Protein AF-A0A7X6ZF00-F1 (afdb_monomer)

Mean predicted aligned error: 19.24 Å

Secondary structure (DSSP, 8-state):
-PPEEEEEEEEEEE--HHHHHHHT-HHHHHHHHH-GGGGSTBTHHHHTT-SEEEEEE-SEE-SSPPPS-TT-S---EE-HHHHHHHHHHTT--EEE--SSSTTTTHHHHHHHHHHHHHHTT-EEESEESSHHHHTPPEEEEEE-SS-EEEEEEEEEEE--HIIIIIS--B-BTTB-EEPB--HHHHHHHHHHHHHH-TT-EEEEEEEETT-TTS-GGG-HHHHHHHHHHHHTT-SEEE-BSSSSB--EEEETTEEEES-B-EEEE-S---HHHHT---EEEEEEEEEEE-SSSEEEEEEEEEEE--HHHHTT--EE--HHHHHHHHHHHH--TTS---SS--S-EEEE-SS-EEEESS----TTTTS-TTS---S--TTTS-TT-----------HHHHHHHHHHHTT--EEEETTEEEEEETTEEEEEETTEETTS-HHHHHHHHSHHHHHHHHHHTT-----EEEEEGGGHHHHHHHHHTSSSEEEEETT--TTTT-EEEE-SHHHHHHHHHHHHHH-SSEEEEEE---S-EEEEEEEETTEEEEEEEEE-SEEE--SSS-HHHHHHHHHHHHHHSTTGGGS-----HHHHHHHHHTT--TT--PPTTPEEES-S---GGGT-EEEE-TTTS-HHHHHHHHHHHHTSTT--EEEEEEEES-TTSPPPTTTEEEEEEESS--SHHHHS-SBS----HHHHHHHHHHHHHHHHTT----HHHHHHHHHHIIIIIIHHHB-TTS-B---EETTTTEE-S---SHHHHHHHHHHHHHHHHS--HHHHHHHHHHHHHHHTTEEEEEETTEEEEEEEETTEEEHHHHHHHHHHHHHHHHHH---TTHHHHHHHHHHHHHTB-TTS-B--SEEETTT-PBPS---SSHHHHHHHHHHHHHHHH--HHHHHHHHHHHHHIIIIISTT--TTTS---HHHHHHHHHHHHHS--HHHHHHHHHHHHHHHHHS--S-SS-TT---

pLDDT: mean 88.9, std 13.59, range [23.78, 98.88]

Structure (mmCIF, N/CA/C/O backbone):
data_AF-A0A7X6ZF00-F1
#
_entry.id   AF-A0A7X6ZF00-F1
#
loop_
_atom_site.group_PDB
_atom_site.id
_atom_site.type_symbol
_atom_site.label_atom_id
_atom_site.label_alt_id
_atom_site.label_comp_id
_atom_site.label_asym_id
_atom_site.label_entity_id
_atom_site.label_seq_id
_atom_site.pdbx_PDB_ins_code
_atom_site.Cartn_x
_atom_site.Cartn_y
_atom_site.Cartn_z
_atom_site.occupancy
_atom_site.B_iso_or_equiv
_atom_site.auth_seq_id
_atom_site.auth_comp_id
_atom_site.auth_asym_id
_atom_site.auth_atom_id
_atom_site.pdbx_PDB_model_num
ATOM 1 N N . MET A 1 1 ? 13.870 6.544 -29.590 1.00 46.22 1 MET A N 1
ATOM 2 C CA . MET A 1 1 ? 12.551 6.852 -28.995 1.00 46.22 1 MET A CA 1
ATOM 3 C C . MET A 1 1 ? 11.858 5.518 -28.815 1.00 46.22 1 MET A C 1
ATOM 5 O O . MET A 1 1 ? 11.649 4.869 -29.826 1.00 46.22 1 MET A O 1
ATOM 9 N N . GLY A 1 2 ? 11.602 5.084 -27.578 1.00 59.03 2 GLY A N 1
ATOM 10 C CA . GLY A 1 2 ? 10.982 3.779 -27.321 1.00 59.03 2 GLY A CA 1
ATOM 11 C C . GLY A 1 2 ? 9.571 3.683 -27.903 1.00 59.03 2 GLY A C 1
ATOM 12 O O . GLY A 1 2 ? 8.854 4.689 -27.981 1.00 59.03 2 GLY A O 1
ATOM 13 N N . LYS A 1 3 ? 9.192 2.478 -28.332 1.00 78.69 3 LYS A N 1
ATOM 14 C CA . LYS A 1 3 ? 7.872 2.166 -28.888 1.00 78.69 3 LYS A CA 1
ATOM 15 C C . LYS A 1 3 ? 6.768 2.516 -27.878 1.00 78.69 3 LYS A C 1
ATOM 17 O O . LYS A 1 3 ? 6.823 2.113 -26.716 1.00 78.69 3 LYS A O 1
ATOM 22 N N . LYS A 1 4 ? 5.779 3.291 -28.328 1.00 89.62 4 LYS A N 1
ATOM 23 C CA . LYS A 1 4 ? 4.600 3.676 -27.541 1.00 89.62 4 LYS A CA 1
ATOM 24 C C . LYS A 1 4 ? 3.437 2.745 -27.864 1.00 89.62 4 LYS A C 1
ATOM 26 O O . LYS A 1 4 ? 3.281 2.366 -29.020 1.00 89.62 4 LYS A O 1
ATOM 31 N N . PHE A 1 5 ? 2.639 2.431 -26.853 1.00 96.06 5 PHE A N 1
ATOM 32 C CA . PHE A 1 5 ? 1.403 1.670 -26.969 1.00 96.06 5 PHE A CA 1
ATOM 33 C C . PHE A 1 5 ? 0.272 2.433 -26.298 1.00 96.06 5 PHE A C 1
ATOM 35 O O . PHE A 1 5 ? 0.458 2.990 -25.218 1.00 96.06 5 PHE A O 1
ATOM 42 N N . ILE A 1 6 ? -0.908 2.440 -26.896 1.00 97.31 6 ILE A N 1
ATOM 43 C CA . ILE A 1 6 ? -2.064 3.169 -26.393 1.00 97.31 6 ILE A CA 1
ATOM 44 C C . ILE A 1 6 ? -3.219 2.200 -26.174 1.00 97.31 6 ILE A C 1
ATOM 46 O O . ILE A 1 6 ? -3.750 1.615 -27.119 1.00 97.31 6 ILE A O 1
ATOM 50 N N . ILE A 1 7 ? -3.637 2.079 -24.913 1.00 98.38 7 ILE A N 1
ATOM 51 C CA . ILE A 1 7 ? -4.868 1.385 -24.534 1.00 98.38 7 ILE A CA 1
ATOM 52 C C . ILE A 1 7 ? -5.934 2.444 -24.257 1.00 98.38 7 ILE A C 1
ATOM 54 O O . ILE A 1 7 ? -5.777 3.290 -23.378 1.00 98.38 7 ILE A O 1
ATOM 58 N N . THR A 1 8 ? -7.013 2.427 -25.029 1.00 98.62 8 THR A N 1
ATOM 59 C CA . THR A 1 8 ? -8.133 3.363 -24.915 1.00 98.62 8 THR A CA 1
ATOM 60 C C . THR A 1 8 ? -9.349 2.672 -24.323 1.00 98.62 8 THR A C 1
ATOM 62 O O . THR A 1 8 ? -9.719 1.586 -24.755 1.00 98.62 8 THR A O 1
ATOM 65 N N . PHE A 1 9 ? -9.976 3.326 -23.353 1.00 98.62 9 PHE A N 1
ATOM 66 C CA . PHE A 1 9 ? -11.186 2.906 -22.667 1.00 98.62 9 PHE A CA 1
ATOM 67 C C . PHE A 1 9 ? -12.298 3.906 -22.955 1.00 98.62 9 PHE A C 1
ATOM 69 O O . PHE A 1 9 ? -12.131 5.108 -22.736 1.00 98.62 9 PHE A O 1
ATOM 76 N N . ALA A 1 10 ? -13.446 3.410 -23.396 1.00 98.12 10 ALA A N 1
ATOM 77 C CA . ALA A 1 10 ? -14.673 4.188 -23.454 1.00 98.12 10 ALA A CA 1
ATOM 78 C C . ALA A 1 10 ? -15.801 3.459 -22.716 1.00 98.12 10 ALA A C 1
ATOM 80 O O . ALA A 1 10 ? -15.783 2.235 -22.580 1.00 98.12 10 ALA A O 1
ATOM 81 N N . GLY A 1 11 ? -16.742 4.225 -22.173 1.00 96.69 11 GLY A N 1
ATOM 82 C CA . GLY A 1 11 ? -17.803 3.683 -21.332 1.00 96.69 11 GLY A CA 1
ATOM 83 C C . GLY A 1 11 ? -18.970 3.102 -22.128 1.00 96.69 11 GLY A C 1
ATOM 84 O O . GLY A 1 11 ? -18.775 2.408 -23.131 1.00 96.69 11 GLY A O 1
ATOM 85 N N . ASP A 1 12 ? -20.186 3.364 -21.658 1.00 97.19 12 ASP A N 1
ATOM 86 C CA . ASP A 1 12 ? -21.396 2.656 -22.094 1.00 97.19 12 ASP A CA 1
ATOM 87 C C . ASP A 1 12 ? -21.685 2.919 -23.580 1.00 97.19 12 ASP A C 1
ATOM 89 O O . ASP A 1 12 ? -21.795 4.070 -24.019 1.00 97.19 12 ASP A O 1
ATOM 93 N N . THR A 1 13 ? -21.770 1.842 -24.363 1.00 97.50 13 THR A N 1
ATOM 94 C CA . THR A 1 13 ? -21.859 1.889 -25.827 1.00 97.50 13 THR A CA 1
ATOM 95 C C . THR A 1 13 ? -23.058 1.092 -26.348 1.00 97.50 13 THR A C 1
ATOM 97 O O . THR A 1 13 ? -23.229 -0.080 -26.013 1.00 97.50 13 THR A O 1
ATOM 100 N N . SER A 1 14 ? -23.870 1.730 -27.195 1.00 95.44 14 SER A N 1
ATOM 101 C CA . SER A 1 14 ? -24.951 1.136 -27.990 1.00 95.44 14 SER A CA 1
ATOM 102 C C . SER A 1 14 ? -25.339 2.079 -29.132 1.00 95.44 14 SER A C 1
ATOM 104 O O . SER A 1 14 ? -25.501 3.289 -28.935 1.00 95.44 14 SER A O 1
ATOM 106 N N . LEU A 1 15 ? -25.561 1.516 -30.323 1.00 92.38 15 LEU A N 1
ATOM 107 C CA . LEU A 1 15 ? -26.148 2.251 -31.450 1.00 92.38 15 LEU A CA 1
ATOM 108 C C . LEU A 1 15 ? -27.629 2.588 -31.219 1.00 92.38 15 LEU A C 1
ATOM 110 O O . LEU A 1 15 ? -28.181 3.445 -31.912 1.00 92.38 15 LEU A O 1
ATOM 114 N N . GLY A 1 16 ? -28.245 1.963 -30.217 1.00 87.81 16 GLY A N 1
ATOM 115 C CA . GLY A 1 16 ? -29.577 2.230 -29.724 1.00 87.81 16 GLY A CA 1
ATOM 116 C C . GLY A 1 16 ? -30.690 1.862 -30.697 1.00 87.81 16 GLY A C 1
ATOM 117 O O . GLY A 1 16 ? -31.691 2.571 -30.688 1.00 87.81 16 GLY A O 1
ATOM 118 N N . ASN A 1 17 ? -30.587 0.798 -31.508 1.00 92.44 17 ASN A N 1
ATOM 119 C CA . ASN A 1 17 ? -31.661 0.373 -32.423 1.00 92.44 17 ASN A CA 1
ATOM 120 C C . ASN A 1 17 ? -33.017 0.303 -31.711 1.00 92.44 17 ASN A C 1
ATOM 122 O O . ASN A 1 17 ? -34.000 0.851 -32.216 1.00 92.44 17 ASN A O 1
ATOM 126 N N . PHE A 1 18 ? -33.066 -0.274 -30.505 1.00 91.75 18 PHE A N 1
ATOM 127 C CA . PHE A 1 18 ? -34.275 -0.272 -29.681 1.00 91.75 18 PHE A CA 1
ATOM 128 C C . PHE A 1 18 ? -34.794 1.149 -29.383 1.00 91.75 18 PHE A C 1
ATOM 130 O O . PHE A 1 18 ? -35.972 1.448 -29.595 1.00 91.75 18 PHE A O 1
ATOM 137 N N . TYR A 1 19 ? -33.930 2.048 -28.902 1.00 90.25 19 TYR A N 1
ATOM 138 C CA . TYR A 1 19 ? -34.307 3.405 -28.489 1.00 90.25 19 TYR A CA 1
ATOM 139 C C . TYR A 1 19 ? -34.649 4.323 -29.667 1.00 90.25 19 TYR A C 1
ATOM 141 O O . TYR A 1 19 ? -35.627 5.072 -29.593 1.00 90.25 19 TYR A O 1
ATOM 149 N N . VAL A 1 20 ? -33.881 4.250 -30.753 1.00 90.31 20 VAL A N 1
ATOM 150 C CA . VAL A 1 20 ? -34.081 5.003 -31.993 1.00 90.31 20 VAL A CA 1
ATOM 151 C C . VAL A 1 20 ? -35.392 4.577 -32.646 1.00 90.31 20 VAL A C 1
ATOM 153 O O . VAL A 1 20 ? -36.234 5.438 -32.906 1.00 90.31 20 VAL A O 1
ATOM 156 N N . LYS A 1 21 ? -35.647 3.267 -32.786 1.00 87.50 21 LYS A N 1
ATOM 157 C CA . LYS A 1 21 ? -36.923 2.748 -33.307 1.00 87.50 21 LYS A CA 1
ATOM 158 C C . LYS A 1 21 ? -38.100 3.179 -32.429 1.00 87.50 21 LYS A C 1
ATOM 160 O O . LYS A 1 21 ? -39.097 3.684 -32.936 1.00 87.50 21 LYS A O 1
ATOM 165 N N . LYS A 1 22 ? -37.968 3.069 -31.101 1.00 87.44 22 LYS A N 1
ATOM 166 C CA . LYS A 1 22 ? -39.000 3.502 -30.139 1.00 87.44 22 LYS A CA 1
ATOM 167 C C . LYS A 1 22 ? -39.261 5.013 -30.168 1.00 87.44 22 LYS A C 1
ATOM 169 O O . LYS A 1 22 ? -40.341 5.447 -29.776 1.00 87.44 22 LYS A O 1
ATOM 174 N N . SER A 1 23 ? -38.291 5.820 -30.598 1.00 87.00 23 SER A N 1
ATOM 175 C CA . SER A 1 23 ? -38.441 7.276 -30.678 1.00 87.00 23 SER A CA 1
ATOM 176 C C . SER A 1 23 ? -39.359 7.739 -31.813 1.00 87.00 23 SER A C 1
ATOM 178 O O . SER A 1 23 ? -39.902 8.838 -31.711 1.00 87.00 23 SER A O 1
ATOM 180 N N . GLY A 1 24 ? -39.515 6.926 -32.867 1.00 87.50 24 GLY A N 1
ATOM 181 C CA . GLY A 1 24 ? -40.269 7.276 -34.074 1.00 87.50 24 GLY A CA 1
ATOM 182 C C . GLY A 1 24 ? -39.625 8.360 -34.950 1.00 87.50 24 GLY A C 1
ATOM 183 O O . GLY A 1 24 ? -40.285 8.870 -35.846 1.00 87.50 24 GLY A O 1
ATOM 184 N N . ASN A 1 25 ? -38.369 8.749 -34.697 1.00 89.31 25 ASN A N 1
ATOM 185 C CA . ASN A 1 25 ? -37.672 9.753 -35.503 1.00 89.31 25 ASN A CA 1
ATOM 186 C C . ASN A 1 25 ? -37.127 9.117 -36.796 1.00 89.31 25 ASN A C 1
ATOM 188 O O . ASN A 1 25 ? -36.117 8.414 -36.760 1.00 89.31 25 ASN A O 1
ATOM 192 N N . GLU A 1 26 ? -37.795 9.373 -37.924 1.00 91.75 26 GLU A N 1
ATOM 193 C CA . GLU A 1 26 ? -37.445 8.805 -39.234 1.00 91.75 26 GLU A CA 1
ATOM 194 C C . GLU A 1 26 ? -36.034 9.183 -39.702 1.00 91.75 26 GLU A C 1
ATOM 196 O O . GLU A 1 26 ? -35.321 8.322 -40.211 1.00 91.75 26 GLU A O 1
ATOM 201 N N . GLU A 1 27 ? -35.588 10.422 -39.476 1.00 90.75 27 GLU A N 1
ATOM 202 C CA . GLU A 1 27 ? -34.236 10.866 -39.847 1.00 90.75 27 GLU A CA 1
ATOM 203 C C . GLU A 1 27 ? -33.164 10.101 -39.061 1.00 90.75 27 GLU A C 1
ATOM 205 O O . GLU A 1 27 ? -32.157 9.662 -39.618 1.00 90.75 27 GLU A O 1
ATOM 210 N N . LEU A 1 28 ? -33.397 9.887 -37.763 1.00 90.94 28 LEU A N 1
ATOM 211 C CA . LEU A 1 28 ? -32.475 9.151 -36.900 1.00 90.94 28 LEU A CA 1
ATOM 212 C C . LEU A 1 28 ? -32.445 7.655 -37.244 1.00 90.94 28 LEU A C 1
ATOM 214 O O . LEU A 1 28 ? -31.377 7.044 -37.211 1.00 90.94 28 LEU A O 1
ATOM 218 N N . ILE A 1 29 ? -33.594 7.080 -37.618 1.00 91.81 29 ILE A N 1
ATOM 219 C CA . ILE A 1 29 ? -33.689 5.707 -38.132 1.00 91.81 29 ILE A CA 1
ATOM 220 C C . ILE A 1 29 ? -32.907 5.590 -39.446 1.00 91.81 29 ILE A C 1
ATOM 222 O O . ILE A 1 29 ? -32.063 4.709 -39.569 1.00 91.81 29 ILE A O 1
ATOM 226 N N . GLN A 1 30 ? -33.111 6.501 -40.401 1.00 92.75 30 GLN A N 1
ATOM 227 C CA . GLN A 1 30 ? -32.376 6.495 -41.671 1.00 92.75 30 GLN A CA 1
ATOM 228 C C . GLN A 1 30 ? -30.868 6.668 -41.467 1.00 92.75 30 GLN A C 1
ATOM 230 O O . GLN A 1 30 ? -30.081 5.989 -42.123 1.00 92.75 30 GLN A O 1
ATOM 235 N N . ARG A 1 31 ? -30.445 7.535 -40.538 1.00 92.44 31 ARG A N 1
ATOM 236 C CA . ARG A 1 31 ? -29.029 7.700 -40.177 1.00 92.44 31 ARG A CA 1
ATOM 237 C C . ARG A 1 31 ? -28.443 6.413 -39.598 1.00 92.44 31 ARG A C 1
ATOM 239 O O . ARG A 1 31 ? -27.337 6.045 -39.975 1.00 92.44 31 ARG A O 1
ATOM 246 N N . LEU A 1 32 ? -29.176 5.726 -38.724 1.00 91.75 32 LEU A N 1
ATOM 247 C CA . LEU A 1 32 ? -28.755 4.455 -38.133 1.00 91.75 32 LEU A CA 1
ATOM 248 C C . LEU A 1 32 ? -28.657 3.317 -39.158 1.00 91.75 32 LEU A C 1
ATOM 250 O O . LEU A 1 32 ? -27.763 2.483 -39.048 1.00 91.75 32 LEU A O 1
ATOM 254 N N . GLU A 1 33 ? -29.554 3.278 -40.143 1.00 89.56 33 GLU A N 1
ATOM 255 C CA . GLU A 1 33 ? -29.540 2.247 -41.186 1.00 89.56 33 GLU A CA 1
ATOM 256 C C . GLU A 1 33 ? -28.471 2.516 -42.257 1.00 89.56 33 GLU A C 1
ATOM 258 O O . GLU A 1 33 ? -27.773 1.597 -42.673 1.00 89.56 33 GLU A O 1
ATOM 263 N N . ASN A 1 34 ? -28.306 3.771 -42.685 1.00 91.50 34 ASN A N 1
ATOM 264 C CA . ASN A 1 34 ? -27.451 4.104 -43.829 1.00 91.50 34 ASN A CA 1
ATOM 265 C C . ASN A 1 34 ? -26.030 4.535 -43.435 1.00 91.50 34 ASN A C 1
ATOM 267 O O . ASN A 1 34 ? -25.093 4.303 -44.199 1.00 91.50 34 ASN A O 1
ATOM 271 N N . HIS A 1 35 ? -25.868 5.183 -42.276 1.00 90.81 35 HIS A N 1
ATOM 272 C CA . HIS A 1 35 ? -24.622 5.838 -41.852 1.00 90.81 35 HIS A CA 1
ATOM 273 C C . HIS A 1 35 ? -24.347 5.693 -40.336 1.00 90.81 35 HIS A C 1
ATOM 275 O O . HIS A 1 35 ? -24.120 6.707 -39.662 1.00 90.81 35 HIS A O 1
ATOM 281 N N . PRO A 1 36 ? -24.372 4.484 -39.742 1.00 91.00 36 PRO A N 1
ATOM 282 C CA . PRO A 1 36 ? -24.203 4.300 -38.294 1.00 91.00 36 PRO A CA 1
ATOM 283 C C . PRO A 1 36 ? -22.857 4.822 -37.753 1.00 91.00 36 PRO A C 1
ATOM 285 O O . PRO A 1 36 ? -22.774 5.307 -36.625 1.00 91.00 36 PRO A O 1
ATOM 288 N N . GLU A 1 37 ? -21.799 4.833 -38.564 1.00 89.88 37 GLU A N 1
ATOM 289 C CA . GLU A 1 37 ? -20.495 5.403 -38.207 1.00 89.88 37 GLU A CA 1
ATOM 290 C C . GLU A 1 37 ? -20.549 6.912 -37.921 1.00 89.88 37 GLU A C 1
ATOM 292 O O . GLU A 1 37 ? -19.708 7.456 -37.199 1.00 89.88 37 GLU A O 1
ATOM 297 N N . SER A 1 38 ? -21.561 7.604 -38.449 1.00 92.12 38 SER A N 1
ATOM 298 C CA . SER A 1 38 ? -21.723 9.045 -38.265 1.00 92.12 38 SER A CA 1
ATOM 299 C C . SER A 1 38 ? -21.970 9.443 -36.805 1.00 92.12 38 SER A C 1
ATOM 301 O O . SER A 1 38 ? -21.716 10.597 -36.457 1.00 92.12 38 SER A O 1
ATOM 303 N N . PHE A 1 39 ? -22.427 8.527 -35.942 1.00 93.75 39 PHE A N 1
ATOM 304 C CA . PHE A 1 39 ? -22.593 8.775 -34.502 1.00 93.75 39 PHE A CA 1
ATOM 305 C C . PHE A 1 39 ? -21.248 8.928 -33.769 1.00 93.75 39 PHE A C 1
ATOM 307 O O . PHE A 1 39 ? -21.163 9.630 -32.766 1.00 93.75 39 PHE A O 1
ATOM 314 N N . PHE A 1 40 ? -20.173 8.353 -34.316 1.00 94.19 40 PHE A N 1
ATOM 315 C CA . PHE A 1 40 ? -18.823 8.384 -33.739 1.00 94.19 40 PHE A CA 1
ATOM 316 C C . PHE A 1 40 ? -17.947 9.496 -34.331 1.00 94.19 40 PHE A C 1
ATOM 318 O O . PHE A 1 40 ? -16.833 9.739 -33.864 1.00 94.19 40 PHE A O 1
ATOM 325 N N . LYS A 1 41 ? -18.435 10.210 -35.356 1.00 92.31 41 LYS A N 1
ATOM 326 C CA . LYS A 1 41 ? -17.651 11.204 -36.106 1.00 92.31 41 LYS A CA 1
ATOM 327 C C . LYS A 1 41 ? -17.014 12.270 -35.206 1.00 92.31 41 LYS A C 1
ATOM 329 O O . LYS A 1 41 ? -15.888 12.679 -35.468 1.00 92.31 41 LYS A O 1
ATOM 334 N N . GLY A 1 42 ? -17.715 12.714 -34.160 1.00 92.69 42 GLY A N 1
ATOM 335 C CA . GLY A 1 42 ? -17.238 13.767 -33.254 1.00 92.69 42 GLY A CA 1
ATOM 336 C C . GLY A 1 42 ? -16.159 13.327 -32.256 1.00 92.69 42 GLY A C 1
ATOM 337 O O . GLY A 1 42 ? -15.499 14.184 -31.674 1.00 92.69 42 GLY A O 1
ATOM 338 N N . VAL A 1 43 ? -15.963 12.020 -32.069 1.00 95.06 43 VAL A N 1
ATOM 339 C CA . VAL A 1 43 ? -14.963 11.436 -31.153 1.00 95.06 43 VAL A CA 1
ATOM 340 C C . VAL A 1 43 ? -13.847 10.695 -31.880 1.00 95.06 43 VAL A C 1
ATOM 342 O O . VAL A 1 43 ? -12.866 10.308 -31.251 1.00 95.06 43 VAL A O 1
ATOM 345 N N . LYS A 1 44 ? -13.958 10.551 -33.207 1.00 92.56 44 LYS A N 1
ATOM 346 C CA . LYS A 1 44 ? -12.956 9.919 -34.072 1.00 92.56 44 LYS A CA 1
ATOM 347 C C . LYS A 1 44 ? -11.515 10.381 -33.772 1.00 92.56 44 LYS A C 1
ATOM 349 O O . LYS A 1 44 ? -10.677 9.507 -33.574 1.00 92.56 44 LYS A O 1
ATOM 354 N N . PRO A 1 45 ? -11.218 11.690 -33.610 1.00 91.25 45 PRO A N 1
ATOM 355 C CA . PRO A 1 45 ? -9.855 12.140 -33.303 1.00 91.25 45 PRO A CA 1
ATOM 356 C C . PRO A 1 45 ? -9.299 11.612 -31.970 1.00 91.25 45 PRO A C 1
ATOM 358 O O . PRO A 1 45 ? -8.089 11.483 -31.812 1.00 91.25 45 PRO A O 1
ATOM 361 N N . ILE A 1 46 ? -10.174 11.299 -31.006 1.00 94.56 46 ILE A N 1
ATOM 362 C CA . ILE A 1 46 ? -9.790 10.821 -29.673 1.00 94.56 46 ILE A CA 1
ATOM 363 C C . ILE A 1 46 ? -9.500 9.318 -29.681 1.00 94.56 46 ILE A C 1
ATOM 365 O O . ILE A 1 46 ? -8.644 8.872 -28.925 1.00 94.56 46 ILE A O 1
ATOM 369 N N . ILE A 1 47 ? -10.187 8.540 -30.519 1.00 94.62 47 ILE A N 1
ATOM 370 C CA . ILE A 1 47 ? -10.082 7.068 -30.547 1.00 94.62 47 ILE A CA 1
ATOM 371 C C . ILE A 1 47 ? -9.131 6.541 -31.632 1.00 94.62 47 ILE A C 1
ATOM 373 O O . ILE A 1 47 ? -8.772 5.369 -31.623 1.00 94.62 47 ILE A O 1
ATOM 377 N N . GLU A 1 48 ? -8.716 7.387 -32.578 1.00 90.94 48 GLU A N 1
ATOM 378 C CA . GLU A 1 48 ? -7.727 7.017 -33.591 1.00 90.94 48 GLU A CA 1
ATOM 379 C C . GLU A 1 48 ? -6.337 6.764 -32.969 1.00 90.94 48 GLU A C 1
ATOM 381 O O . GLU A 1 48 ? -5.948 7.374 -31.965 1.00 90.94 48 GLU A O 1
ATOM 386 N N . ASN A 1 49 ? -5.556 5.889 -33.612 1.00 89.81 49 ASN A N 1
ATOM 387 C CA . ASN A 1 49 ? -4.204 5.477 -33.201 1.00 89.81 49 ASN A CA 1
ATOM 388 C C . ASN A 1 49 ? -4.136 4.726 -31.859 1.00 89.81 49 ASN A C 1
ATOM 390 O O . ASN A 1 49 ? -3.141 4.827 -31.145 1.00 89.81 49 ASN A O 1
ATOM 394 N N . SER A 1 50 ? -5.188 4.003 -31.487 1.00 95.25 50 SER A N 1
ATOM 395 C CA . SER A 1 50 ? -5.162 3.104 -30.330 1.00 95.25 50 SER A CA 1
ATOM 396 C C . SER A 1 50 ? -4.696 1.710 -30.745 1.00 95.25 50 SER A C 1
ATOM 398 O O . SER A 1 50 ? -5.231 1.143 -31.694 1.00 95.25 50 SER A O 1
ATOM 400 N N . ASP A 1 51 ? -3.726 1.142 -30.025 1.00 96.50 51 ASP A N 1
ATOM 401 C CA . ASP A 1 51 ? -3.298 -0.252 -30.216 1.00 96.50 51 ASP A CA 1
ATOM 402 C C . ASP A 1 51 ? -4.355 -1.225 -29.688 1.00 96.50 51 ASP A C 1
ATOM 404 O O . ASP A 1 51 ? -4.592 -2.284 -30.266 1.00 96.50 51 ASP A O 1
ATOM 408 N N . HIS A 1 52 ? -5.015 -0.836 -28.595 1.00 98.00 52 HIS A N 1
ATOM 409 C CA . HIS A 1 52 ? -6.167 -1.533 -28.046 1.00 98.00 52 HIS A CA 1
ATOM 410 C C . HIS A 1 52 ? -7.260 -0.528 -27.714 1.00 98.00 52 HIS A C 1
ATOM 412 O O . HIS A 1 52 ? -7.048 0.383 -26.916 1.00 98.00 52 HIS A O 1
ATOM 418 N N . PHE A 1 53 ? -8.443 -0.704 -28.292 1.00 98.44 53 PHE A N 1
ATOM 419 C CA . PHE A 1 53 ? -9.630 0.067 -27.937 1.00 98.44 53 PHE A CA 1
ATOM 420 C C . PHE A 1 53 ? -10.670 -0.846 -27.286 1.00 98.44 53 PHE A C 1
ATOM 422 O O . PHE A 1 53 ? -11.062 -1.867 -27.861 1.00 98.44 53 PHE A O 1
ATOM 429 N N . ILE A 1 54 ? -11.055 -0.498 -26.059 1.00 98.75 54 ILE A N 1
ATOM 430 C CA . ILE A 1 54 ? -11.886 -1.288 -25.155 1.00 98.75 54 ILE A CA 1
ATOM 431 C C . ILE A 1 54 ? -13.130 -0.479 -24.793 1.00 98.75 54 ILE A C 1
ATOM 433 O O . ILE A 1 54 ? -13.022 0.675 -24.373 1.00 98.75 54 ILE A O 1
ATOM 437 N N . ILE A 1 55 ? -14.306 -1.093 -24.925 1.00 98.50 55 ILE A N 1
ATOM 438 C CA . ILE A 1 55 ? -15.592 -0.455 -24.610 1.00 98.50 55 ILE A CA 1
ATOM 439 C C . ILE A 1 55 ? -16.422 -1.280 -23.622 1.00 98.50 55 ILE A C 1
ATOM 441 O O . ILE A 1 55 ? -16.240 -2.496 -23.512 1.00 98.50 55 ILE A O 1
ATOM 445 N N . ASN A 1 56 ? -17.370 -0.637 -22.938 1.00 98.44 56 ASN A N 1
ATOM 446 C CA . ASN A 1 56 ? -18.469 -1.328 -22.263 1.00 98.44 56 ASN A CA 1
ATOM 447 C C . ASN A 1 56 ? -19.674 -1.441 -23.211 1.00 98.44 56 ASN A C 1
ATOM 449 O O . ASN A 1 56 ? -20.268 -0.430 -23.580 1.00 98.44 56 ASN A O 1
ATOM 453 N N . LEU A 1 57 ? -20.032 -2.660 -23.625 1.00 98.00 57 LEU A N 1
ATOM 454 C CA . LEU A 1 57 ? -21.122 -2.880 -24.579 1.00 98.00 57 LEU A CA 1
ATOM 455 C C . LEU A 1 57 ? -22.436 -3.153 -23.845 1.00 98.00 57 LEU A C 1
ATOM 457 O O . LEU A 1 57 ? -22.670 -4.259 -23.365 1.00 98.00 57 LEU A O 1
ATOM 461 N N . GLU A 1 58 ? -23.314 -2.157 -23.778 1.00 95.38 58 GLU A N 1
ATOM 462 C CA . GLU A 1 58 ? -24.589 -2.231 -23.048 1.00 95.38 58 GLU A CA 1
ATOM 463 C C . GLU A 1 58 ? -25.770 -2.600 -23.949 1.00 95.38 58 GLU A C 1
ATOM 465 O O . GLU A 1 58 ? -26.843 -1.993 -23.937 1.00 95.38 58 GLU A O 1
ATOM 470 N N . THR A 1 59 ? -25.566 -3.611 -24.779 1.00 96.00 59 THR A N 1
ATOM 471 C CA . THR A 1 59 ? -26.555 -4.085 -25.744 1.00 96.00 59 THR A CA 1
ATOM 472 C C . THR A 1 59 ? -26.239 -5.525 -26.123 1.00 96.00 59 THR A C 1
ATOM 474 O O . THR A 1 59 ? -25.104 -5.979 -25.962 1.00 96.00 59 THR A O 1
ATOM 477 N N . VAL A 1 60 ? -27.232 -6.239 -26.642 1.00 96.62 60 VAL A N 1
ATOM 478 C CA . VAL A 1 60 ? -27.014 -7.530 -27.304 1.00 96.62 60 VAL A CA 1
ATOM 479 C C . VAL A 1 60 ? -27.036 -7.361 -28.821 1.00 96.62 60 VAL A C 1
ATOM 481 O O . VAL A 1 60 ? -27.729 -6.486 -29.342 1.00 96.62 60 VAL A O 1
ATOM 484 N N . LEU A 1 61 ? -26.297 -8.215 -29.528 1.00 96.12 61 LEU A N 1
ATOM 485 C CA . LEU A 1 61 ? -26.303 -8.288 -30.988 1.00 96.12 61 LEU A CA 1
ATOM 486 C C . LEU A 1 61 ? -27.432 -9.220 -31.429 1.00 96.12 61 LEU A C 1
ATOM 488 O O . LEU A 1 61 ? -27.281 -10.443 -31.418 1.00 96.12 61 LEU A O 1
ATOM 492 N N . ALA A 1 62 ? -28.582 -8.635 -31.755 1.00 93.06 62 ALA A N 1
ATOM 493 C CA . ALA A 1 62 ? -29.757 -9.377 -32.185 1.00 93.06 62 ALA A CA 1
ATOM 494 C C . ALA A 1 62 ? -30.712 -8.492 -32.988 1.00 93.06 62 ALA A C 1
ATOM 496 O O . ALA A 1 62 ? -30.892 -7.314 -32.685 1.00 93.06 62 ALA A O 1
ATOM 497 N N . ASP A 1 63 ? -31.395 -9.088 -33.960 1.00 89.94 63 ASP A N 1
ATOM 498 C CA . ASP A 1 63 ? -32.381 -8.395 -34.784 1.00 89.94 63 ASP A CA 1
ATOM 499 C C . ASP A 1 63 ? -33.784 -8.620 -34.211 1.00 89.94 63 ASP A C 1
ATOM 501 O O . ASP A 1 63 ? -34.402 -9.657 -34.434 1.00 89.94 63 ASP A O 1
ATOM 505 N N . GLU A 1 64 ? -34.281 -7.644 -33.447 1.00 86.81 64 GLU A N 1
ATOM 506 C CA . GLU A 1 64 ? -35.616 -7.685 -32.822 1.00 86.81 64 GLU A CA 1
ATOM 507 C C . GLU A 1 64 ? -35.885 -8.957 -31.986 1.00 86.81 64 GLU A C 1
ATOM 509 O O . GLU A 1 64 ? -36.877 -9.657 -32.210 1.00 86.81 64 GLU A O 1
ATOM 514 N N . PRO A 1 65 ? -35.026 -9.270 -30.996 1.00 91.50 65 PRO A N 1
ATOM 515 C CA . PRO A 1 65 ? -35.161 -10.482 -30.196 1.00 91.50 65 PRO A CA 1
ATOM 516 C C . PRO A 1 65 ? -36.466 -10.522 -29.388 1.00 91.50 65 PRO A C 1
ATOM 518 O O . PRO A 1 65 ? -36.968 -9.509 -28.890 1.00 91.50 65 PRO A O 1
ATOM 521 N N . SER A 1 66 ? -36.979 -11.738 -29.195 1.00 88.50 66 SER A N 1
ATOM 522 C CA . SER A 1 66 ? -38.129 -12.031 -28.337 1.00 88.50 66 SER A CA 1
ATOM 523 C C . SER A 1 66 ? -37.892 -11.547 -26.907 1.00 88.50 66 SER A C 1
ATOM 525 O O . SER A 1 66 ? -36.857 -11.843 -26.315 1.00 88.50 66 SER A O 1
ATOM 527 N N . ILE A 1 67 ? -38.867 -10.856 -26.311 1.00 85.00 67 ILE A N 1
ATOM 528 C CA . ILE A 1 67 ? -38.760 -10.360 -24.931 1.00 85.00 67 ILE A CA 1
ATOM 529 C C . ILE A 1 67 ? -38.582 -11.536 -23.963 1.00 85.00 67 ILE A C 1
ATOM 531 O O . ILE A 1 67 ? -39.483 -12.359 -23.810 1.00 85.00 67 ILE A O 1
ATOM 535 N N . TYR A 1 68 ? -37.443 -11.569 -23.271 1.00 87.50 68 TYR A N 1
ATOM 536 C CA . TYR A 1 68 ? -37.134 -12.597 -22.275 1.00 87.50 68 TYR A CA 1
ATOM 537 C C . TYR A 1 68 ? -37.625 -12.216 -20.870 1.00 87.50 68 TYR A C 1
ATOM 539 O O . TYR A 1 68 ? -38.151 -13.054 -20.142 1.00 87.50 68 TYR A O 1
ATOM 547 N N . PHE A 1 69 ? -37.505 -10.935 -20.497 1.00 88.94 69 PHE A N 1
ATOM 548 C CA . PHE A 1 69 ? -37.978 -10.390 -19.218 1.00 88.94 69 PHE A CA 1
ATOM 549 C C . PHE A 1 69 ? -39.124 -9.390 -19.443 1.00 88.94 69 PHE A C 1
ATOM 551 O O . PHE A 1 69 ? -38.858 -8.208 -19.680 1.00 88.94 69 PHE A O 1
ATOM 558 N N . PRO A 1 70 ? -40.401 -9.816 -19.362 1.00 82.25 70 PRO A N 1
ATOM 559 C CA . PRO A 1 70 ? -41.552 -8.962 -19.678 1.00 82.25 70 PRO A CA 1
ATOM 560 C C . PRO A 1 70 ? -41.674 -7.708 -18.804 1.00 82.25 70 PRO A C 1
ATOM 562 O O . PRO A 1 70 ? -42.260 -6.709 -19.212 1.00 82.25 70 PRO A O 1
ATOM 565 N N . ASP A 1 71 ? -41.137 -7.757 -17.588 1.00 88.12 71 ASP A N 1
ATOM 566 C CA . ASP A 1 71 ? -41.192 -6.687 -16.598 1.00 88.12 71 ASP A CA 1
ATOM 567 C C . ASP A 1 71 ? -39.978 -5.743 -16.639 1.00 88.12 71 ASP A C 1
ATOM 569 O O . ASP A 1 71 ? -39.985 -4.692 -15.982 1.00 88.12 71 ASP A O 1
ATOM 573 N N . LYS A 1 72 ? -38.949 -6.062 -17.438 1.00 87.75 72 LYS A N 1
ATOM 574 C CA . LYS A 1 72 ? -37.810 -5.167 -17.637 1.00 87.75 72 LYS A CA 1
ATOM 575 C C . LYS A 1 72 ? -38.226 -4.000 -18.532 1.00 87.75 72 LYS A C 1
ATOM 577 O O . LYS A 1 72 ? -38.491 -4.152 -19.716 1.00 87.75 72 LYS A O 1
ATOM 582 N N . LYS A 1 73 ? -38.268 -2.796 -17.954 1.00 82.06 73 LYS A N 1
ATOM 583 C CA . LYS A 1 73 ? -38.829 -1.590 -18.602 1.00 82.06 73 LYS A CA 1
ATOM 584 C C . LYS A 1 73 ? -38.056 -1.090 -19.829 1.00 82.06 73 LYS A C 1
ATOM 586 O O . LYS A 1 73 ? -38.644 -0.431 -20.688 1.00 82.06 73 LYS A O 1
ATOM 591 N N . TYR A 1 74 ? -36.750 -1.341 -19.873 1.00 86.31 74 TYR A N 1
ATOM 592 C CA . TYR A 1 74 ? -35.842 -0.796 -20.883 1.00 86.31 74 TYR A CA 1
ATOM 593 C C . TYR A 1 74 ? -34.832 -1.866 -21.317 1.00 86.31 74 TYR A C 1
ATOM 595 O O . TYR A 1 74 ? -33.677 -1.789 -20.911 1.00 86.31 74 TYR A O 1
ATOM 603 N N . PRO A 1 75 ? -35.255 -2.905 -22.053 1.00 91.69 75 PRO A N 1
ATOM 604 C CA . PRO A 1 75 ? -34.307 -3.827 -22.657 1.00 91.69 75 PRO A CA 1
ATOM 605 C C . PRO A 1 75 ? -33.596 -3.138 -23.833 1.00 91.69 75 PRO A C 1
ATOM 607 O O . PRO A 1 75 ? -34.164 -2.220 -24.427 1.00 91.69 75 PRO A O 1
ATOM 610 N N . ASN A 1 76 ? -32.382 -3.561 -24.179 1.00 94.00 76 ASN A N 1
ATOM 611 C CA . ASN A 1 76 ? -31.619 -2.953 -25.267 1.00 94.00 76 ASN A CA 1
ATOM 612 C C . ASN A 1 76 ? -30.972 -3.986 -26.196 1.00 94.00 76 ASN A C 1
ATOM 614 O O . ASN A 1 76 ? -30.345 -4.939 -25.739 1.00 94.00 76 ASN A O 1
ATOM 618 N N . TRP A 1 77 ? -31.131 -3.773 -27.499 1.00 95.31 77 TRP A N 1
ATOM 619 C CA . TRP A 1 77 ? -30.539 -4.582 -28.561 1.00 95.31 77 TRP A CA 1
ATOM 620 C C . TRP A 1 77 ? -30.124 -3.679 -29.720 1.00 95.31 77 TRP A C 1
ATOM 622 O O . TRP A 1 77 ? -30.731 -2.625 -29.947 1.00 95.31 77 TRP A O 1
ATOM 632 N N . ASP A 1 78 ? -29.113 -4.129 -30.456 1.00 95.88 78 ASP A N 1
ATOM 633 C CA . ASP A 1 78 ? -28.621 -3.515 -31.681 1.00 95.88 78 ASP A CA 1
ATOM 634 C C . ASP A 1 78 ? -28.520 -4.557 -32.794 1.00 95.88 78 ASP A C 1
ATOM 636 O O . ASP A 1 78 ? -28.189 -5.719 -32.542 1.00 95.88 78 ASP A O 1
ATOM 640 N N . LYS A 1 79 ? -28.795 -4.131 -34.033 1.00 94.06 79 LYS A N 1
ATOM 641 C CA . LYS A 1 79 ? -28.693 -5.013 -35.199 1.00 94.06 79 LYS A CA 1
ATOM 642 C C . LYS A 1 79 ? -27.258 -5.498 -35.352 1.00 94.06 79 LYS A C 1
ATOM 644 O O . LYS A 1 79 ? -26.331 -4.680 -35.408 1.00 94.06 79 LYS A O 1
ATOM 649 N N . SER A 1 80 ? -27.088 -6.812 -35.479 1.00 93.19 80 SER A N 1
ATOM 650 C CA . SER A 1 80 ? -25.771 -7.452 -35.475 1.00 93.19 80 SER A CA 1
ATOM 651 C C . SER A 1 80 ? -24.843 -6.876 -36.543 1.00 93.19 80 SER A C 1
ATOM 653 O O . SER A 1 80 ? -23.730 -6.448 -36.235 1.00 93.19 80 SER A O 1
ATOM 655 N N . GLU A 1 81 ? -25.312 -6.806 -37.792 1.00 89.31 81 GLU A N 1
ATOM 656 C CA . GLU A 1 81 ? -24.515 -6.342 -38.933 1.00 89.31 81 GLU A CA 1
ATOM 657 C C . GLU A 1 81 ? -24.001 -4.907 -38.737 1.00 89.31 81 GLU A C 1
ATOM 659 O O . GLU A 1 81 ? -22.810 -4.635 -38.911 1.00 89.31 81 GLU A O 1
ATOM 664 N N . HIS A 1 82 ? -24.885 -3.988 -38.341 1.00 89.38 82 HIS A N 1
ATOM 665 C CA . HIS A 1 82 ? -24.563 -2.563 -38.254 1.00 89.38 82 HIS A CA 1
ATOM 666 C C . HIS A 1 82 ? -23.593 -2.281 -37.114 1.00 89.38 82 HIS A C 1
ATOM 668 O O . HIS A 1 82 ? -22.608 -1.559 -37.303 1.00 89.38 82 HIS A O 1
ATOM 674 N N . LEU A 1 83 ? -23.844 -2.863 -35.939 1.00 93.56 83 LEU A N 1
ATOM 675 C CA . LEU A 1 83 ? -22.997 -2.639 -34.779 1.00 93.56 83 LEU A CA 1
ATOM 676 C C . LEU A 1 83 ? -21.620 -3.279 -34.973 1.00 93.56 83 LEU A C 1
ATOM 678 O O . LEU A 1 83 ? -20.626 -2.578 -34.823 1.00 93.56 83 LEU A O 1
ATOM 682 N N . LEU A 1 84 ? -21.533 -4.546 -35.397 1.00 95.31 84 LEU A N 1
ATOM 683 C CA . LEU A 1 84 ? -20.245 -5.218 -35.628 1.00 95.31 84 LEU A CA 1
ATOM 684 C C . LEU A 1 84 ? -19.383 -4.471 -36.649 1.00 95.31 84 LEU A C 1
ATOM 686 O O . LEU A 1 84 ? -18.204 -4.214 -36.395 1.00 95.31 84 LEU A O 1
ATOM 690 N N . LYS A 1 85 ? -19.980 -4.070 -37.779 1.00 93.62 85 LYS A N 1
ATOM 691 C CA . LYS A 1 85 ? -19.289 -3.285 -38.808 1.00 93.62 85 LYS A CA 1
ATOM 692 C C . LYS A 1 85 ? -18.803 -1.948 -38.254 1.00 93.62 85 LYS A C 1
ATOM 694 O O . LYS A 1 85 ? -17.673 -1.550 -38.523 1.00 93.62 85 LYS A O 1
ATOM 699 N N . THR A 1 86 ? -19.628 -1.271 -37.459 1.00 93.62 86 THR A N 1
ATOM 700 C CA . THR A 1 86 ? -19.270 0.021 -36.861 1.00 93.62 86 THR A CA 1
ATOM 701 C C . THR A 1 86 ? -18.139 -0.124 -35.845 1.00 93.62 86 THR A C 1
ATOM 703 O O . THR A 1 86 ? -17.153 0.600 -35.952 1.00 93.62 86 THR A O 1
ATOM 706 N N . LEU A 1 87 ? -18.228 -1.088 -34.921 1.00 95.50 87 LEU A N 1
ATOM 707 C CA . LEU A 1 87 ? -17.190 -1.365 -33.920 1.00 95.50 87 LEU A CA 1
ATOM 708 C C . LEU A 1 87 ? -15.849 -1.715 -34.580 1.00 95.50 87 LEU A C 1
ATOM 710 O O . LEU A 1 87 ? -14.814 -1.178 -34.184 1.00 95.50 87 LEU A O 1
ATOM 714 N N . LYS A 1 88 ? -15.871 -2.533 -35.643 1.00 94.06 88 LYS A N 1
ATOM 715 C CA . LYS A 1 88 ? -14.673 -2.860 -36.428 1.00 94.06 88 LYS A CA 1
ATOM 716 C C . LYS A 1 88 ? -14.090 -1.626 -37.121 1.00 94.06 88 LYS A C 1
ATOM 718 O O . LYS A 1 88 ? -12.885 -1.402 -37.057 1.00 94.06 88 LYS A O 1
ATOM 723 N N . ASN A 1 89 ? -14.934 -0.792 -37.732 1.00 92.50 89 ASN A N 1
ATOM 724 C CA . ASN A 1 89 ? -14.498 0.417 -38.439 1.00 92.50 89 ASN A CA 1
ATOM 725 C C . ASN A 1 89 ? -13.872 1.471 -37.516 1.00 92.50 89 ASN A C 1
ATOM 727 O O . ASN A 1 89 ? -12.973 2.191 -37.946 1.00 92.50 89 ASN A O 1
ATOM 731 N N . ILE A 1 90 ? -14.340 1.578 -36.270 1.00 93.38 90 ILE A N 1
ATOM 732 C CA . ILE A 1 90 ? -13.769 2.503 -35.278 1.00 93.38 90 ILE A CA 1
ATOM 733 C C . ILE A 1 90 ? -12.601 1.886 -34.487 1.00 93.38 90 ILE A C 1
ATOM 735 O O . ILE A 1 90 ? -12.051 2.549 -33.613 1.00 93.38 90 ILE A O 1
ATOM 739 N N . GLY A 1 91 ? -12.219 0.639 -34.791 1.00 95.19 91 GLY A N 1
ATOM 740 C CA . GLY A 1 91 ? -11.031 -0.014 -34.242 1.00 95.19 91 GLY A CA 1
ATOM 741 C C . GLY A 1 91 ? -11.207 -0.657 -32.866 1.00 95.19 91 GLY A C 1
ATOM 742 O O . GLY A 1 91 ? -10.215 -0.821 -32.162 1.00 95.19 91 GLY A O 1
ATOM 743 N N . VAL A 1 92 ? -12.429 -1.018 -32.451 1.00 98.00 92 VAL A N 1
ATOM 744 C CA . VAL A 1 92 ? -12.637 -1.755 -31.191 1.00 98.00 92 VAL A CA 1
ATOM 745 C C . VAL A 1 92 ? -11.947 -3.115 -31.261 1.00 98.00 92 VAL A C 1
ATOM 747 O O . VAL A 1 92 ? -12.151 -3.886 -32.193 1.00 98.00 92 VAL A O 1
ATOM 750 N N . THR A 1 93 ? -11.147 -3.409 -30.239 1.00 98.12 93 THR A N 1
ATOM 751 C CA . THR A 1 93 ? -10.366 -4.653 -30.121 1.00 98.12 93 THR A CA 1
ATOM 752 C C . THR A 1 93 ? -10.891 -5.578 -29.030 1.00 98.12 93 THR A C 1
ATOM 754 O O . THR A 1 93 ? -10.701 -6.791 -29.105 1.00 98.12 93 THR A O 1
ATOM 757 N N . ALA A 1 94 ? -11.553 -5.026 -28.008 1.00 98.50 94 ALA A N 1
ATOM 758 C CA . ALA A 1 94 ? -12.128 -5.814 -26.931 1.00 98.50 94 ALA A CA 1
ATOM 759 C C . ALA A 1 94 ? -13.380 -5.169 -26.332 1.00 98.50 94 ALA A C 1
ATOM 761 O O . ALA A 1 94 ? -13.560 -3.951 -26.365 1.00 98.50 94 ALA A O 1
ATOM 762 N N . VAL A 1 95 ? -14.237 -6.003 -25.752 1.00 98.44 95 VAL A N 1
ATOM 763 C CA . VAL A 1 95 ? -15.545 -5.613 -25.237 1.00 98.44 95 VAL A CA 1
ATOM 764 C C . VAL A 1 95 ? -15.770 -6.188 -23.841 1.00 98.44 95 VAL A C 1
ATOM 766 O O . VAL A 1 95 ? -15.686 -7.400 -23.632 1.00 98.44 95 VAL A O 1
ATOM 769 N N . ASN A 1 96 ? -16.107 -5.309 -22.896 1.00 98.62 96 ASN A N 1
ATOM 770 C CA . ASN A 1 96 ? -16.665 -5.701 -21.609 1.00 98.62 96 ASN A CA 1
ATOM 771 C C . ASN A 1 96 ? -18.163 -5.986 -21.744 1.00 98.62 96 ASN A C 1
ATOM 773 O O . ASN A 1 96 ? -18.918 -5.140 -22.225 1.00 98.62 96 ASN A O 1
ATOM 777 N N . MET A 1 97 ? -18.578 -7.146 -21.241 1.00 98.50 97 MET A N 1
ATOM 778 C CA . MET A 1 97 ? -19.971 -7.599 -21.187 1.00 98.50 97 MET A CA 1
ATOM 779 C C . MET A 1 97 ? -20.490 -7.714 -19.737 1.00 98.50 97 MET A C 1
ATOM 781 O O . MET A 1 97 ? -21.603 -8.170 -19.491 1.00 98.50 97 MET A O 1
ATOM 785 N N . ALA A 1 98 ? -19.707 -7.308 -18.730 1.00 98.06 98 ALA A N 1
ATOM 786 C CA . ALA A 1 98 ? -20.168 -7.285 -17.341 1.00 98.06 98 ALA A CA 1
ATOM 787 C C . ALA A 1 98 ? -21.017 -6.035 -17.055 1.00 98.06 98 ALA A C 1
ATOM 789 O O . ALA A 1 98 ? -20.543 -5.101 -16.411 1.00 98.06 98 ALA A O 1
ATOM 790 N N . ASN A 1 99 ? -22.260 -6.007 -17.541 1.00 97.56 99 ASN A N 1
ATOM 791 C CA . ASN A 1 99 ? -23.198 -4.898 -17.340 1.00 97.56 99 ASN A CA 1
ATOM 792 C C . ASN A 1 99 ? -24.663 -5.363 -17.303 1.00 97.56 99 ASN A C 1
ATOM 794 O O . ASN A 1 99 ? -24.994 -6.537 -17.494 1.00 97.56 99 ASN A O 1
ATOM 798 N N . ASN A 1 100 ? -25.562 -4.416 -17.044 1.00 95.31 100 ASN A N 1
ATOM 799 C CA . ASN A 1 100 ? -26.972 -4.676 -16.784 1.00 95.31 100 ASN A CA 1
ATOM 800 C C . ASN A 1 100 ? -27.829 -4.849 -18.048 1.00 95.31 100 ASN A C 1
ATOM 802 O O . ASN A 1 100 ? -29.041 -5.000 -17.889 1.00 95.31 100 ASN A O 1
ATOM 806 N N . HIS A 1 101 ? -27.248 -4.828 -19.250 1.00 95.94 101 HIS A N 1
ATOM 807 C CA . HIS A 1 101 ? -27.957 -5.008 -20.526 1.00 95.94 101 HIS A CA 1
ATOM 808 C C . HIS A 1 101 ? -27.560 -6.285 -21.278 1.00 95.94 101 HIS A C 1
ATOM 810 O O . HIS A 1 101 ? -28.334 -6.812 -22.072 1.00 95.94 101 HIS A O 1
ATOM 816 N N . THR A 1 102 ? -26.397 -6.849 -20.958 1.00 96.62 102 THR A N 1
ATOM 817 C CA . THR A 1 102 ? -25.841 -8.041 -21.617 1.00 96.62 102 THR A CA 1
ATOM 818 C C . THR A 1 102 ? -26.766 -9.265 -21.585 1.00 96.62 102 THR A C 1
ATOM 820 O O . THR A 1 102 ? -26.744 -10.084 -22.497 1.00 96.62 102 THR A O 1
ATOM 823 N N . MET A 1 103 ? -27.597 -9.397 -20.549 1.00 95.69 103 MET A N 1
ATOM 824 C CA . MET A 1 103 ? -28.516 -10.528 -20.377 1.00 95.69 103 MET A CA 1
ATOM 825 C C . MET A 1 103 ? -29.974 -10.182 -20.706 1.00 95.69 103 MET A C 1
ATOM 827 O O . MET A 1 103 ? -30.843 -10.997 -20.430 1.00 95.69 103 MET A O 1
ATOM 831 N N . ASP A 1 104 ? -30.283 -9.017 -21.289 1.00 94.81 104 ASP A N 1
ATOM 832 C CA . ASP A 1 104 ? -31.666 -8.529 -21.495 1.00 94.81 104 ASP A CA 1
ATOM 833 C C . ASP A 1 104 ? -32.604 -9.501 -22.213 1.00 94.81 104 ASP A C 1
ATOM 835 O O . ASP A 1 104 ? -33.811 -9.498 -21.962 1.00 94.81 104 ASP A O 1
ATOM 839 N N . PHE A 1 105 ? -32.038 -10.339 -23.077 1.00 95.44 105 PHE A N 1
ATOM 840 C CA . PHE A 1 105 ? -32.758 -11.303 -23.904 1.00 95.44 105 PHE A CA 1
ATOM 841 C C . PHE A 1 105 ? -32.386 -12.755 -23.574 1.00 95.44 105 PHE A C 1
ATOM 843 O O . PHE A 1 105 ? -32.611 -13.661 -24.371 1.00 95.44 105 PHE A O 1
ATOM 850 N N . GLY A 1 106 ? -31.849 -12.977 -22.374 1.00 94.94 106 GLY A N 1
ATOM 851 C CA . GLY A 1 106 ? -31.507 -14.297 -21.862 1.00 94.94 106 GLY A CA 1
ATOM 852 C C . GLY A 1 106 ? -30.097 -14.778 -22.233 1.00 94.94 106 GLY A C 1
ATOM 853 O O . GLY A 1 106 ? -29.376 -14.129 -22.995 1.00 94.94 106 GLY A O 1
ATOM 854 N N . PRO A 1 107 ? -29.686 -15.928 -21.669 1.00 95.88 107 PRO A N 1
ATOM 855 C CA . PRO A 1 107 ? -28.330 -16.460 -21.809 1.00 95.88 107 PRO A CA 1
ATOM 856 C C . PRO A 1 107 ? -27.975 -16.863 -23.245 1.00 95.88 107 PRO A C 1
ATOM 858 O O . PRO A 1 107 ? -26.828 -16.704 -23.642 1.00 95.88 107 PRO A O 1
ATOM 861 N N . GLU A 1 108 ? -28.934 -17.351 -24.035 1.00 95.81 108 GLU A N 1
ATOM 862 C CA . GLU A 1 108 ? -28.679 -17.789 -25.416 1.00 95.81 108 GLU A CA 1
ATOM 863 C C . GLU A 1 108 ? -28.275 -16.615 -26.313 1.00 95.81 108 GLU A C 1
ATOM 865 O O . GLU A 1 108 ? -27.261 -16.679 -27.006 1.00 95.81 108 GLU A O 1
ATOM 870 N N . VAL A 1 109 ? -29.015 -15.504 -26.237 1.00 97.19 109 VAL A N 1
ATOM 871 C CA . VAL A 1 109 ? -28.718 -14.285 -27.005 1.00 97.19 109 VAL A CA 1
ATOM 872 C C . VAL A 1 109 ? -27.419 -13.630 -26.525 1.00 97.19 109 VAL A C 1
ATOM 874 O O . VAL A 1 109 ? -26.647 -13.118 -27.336 1.00 97.19 109 VAL A O 1
ATOM 877 N N . MET A 1 110 ? -27.135 -13.687 -25.220 1.00 97.56 110 MET A N 1
ATOM 878 C CA . MET A 1 110 ? -25.861 -13.231 -24.653 1.00 97.56 110 MET A CA 1
ATOM 879 C C . MET A 1 110 ? -24.671 -14.033 -25.202 1.00 97.56 110 MET A C 1
ATOM 881 O O . MET A 1 110 ? -23.687 -13.444 -25.653 1.00 97.56 110 MET A O 1
ATOM 885 N N . LEU A 1 111 ? -24.764 -15.366 -25.211 1.00 98.12 111 LEU A N 1
ATOM 886 C CA . LEU A 1 111 ? -23.710 -16.237 -25.736 1.00 98.12 111 LEU A CA 1
ATOM 887 C C . LEU A 1 111 ? -23.531 -16.063 -27.245 1.00 98.12 111 LEU A C 1
ATOM 889 O O . LEU A 1 111 ? -22.401 -16.038 -27.729 1.00 98.12 111 LEU A O 1
ATOM 893 N N . GLU A 1 112 ? -24.621 -15.887 -27.988 1.00 97.75 112 GLU A N 1
ATOM 894 C CA . GLU A 1 112 ? -24.543 -15.606 -29.419 1.00 97.75 112 GLU A CA 1
ATOM 895 C C . GLU A 1 112 ? -23.907 -14.235 -29.692 1.00 97.75 112 GLU A C 1
ATOM 897 O O . GLU A 1 112 ? -23.033 -14.128 -30.551 1.00 97.75 112 GLU A O 1
ATOM 902 N N . THR A 1 113 ? -24.233 -13.214 -28.893 1.00 98.06 113 THR A N 1
ATOM 903 C CA . THR A 1 113 ? -23.558 -11.904 -28.934 1.00 98.06 113 THR A CA 1
ATOM 904 C C . THR A 1 113 ? -22.051 -12.060 -28.727 1.00 98.06 113 THR A C 1
ATOM 906 O O . THR A 1 113 ? -21.259 -11.551 -29.522 1.00 98.06 113 THR A O 1
ATOM 909 N N . LYS A 1 114 ? -21.643 -12.817 -27.699 1.00 98.06 114 LYS A N 1
ATOM 910 C CA . LYS A 1 114 ? -20.233 -13.118 -27.420 1.00 98.06 114 LYS A CA 1
ATOM 911 C C . LYS A 1 114 ? -19.555 -13.799 -28.616 1.00 98.06 114 LYS A C 1
ATOM 913 O O . LYS A 1 114 ? -18.498 -13.355 -29.059 1.00 98.06 114 LYS A O 1
ATOM 918 N N . ASN A 1 115 ? -20.186 -14.830 -29.177 1.00 97.94 115 ASN A N 1
ATOM 919 C CA . ASN A 1 115 ? -19.665 -15.567 -30.330 1.00 97.94 115 ASN A CA 1
ATOM 920 C C . ASN A 1 115 ? -19.518 -14.678 -31.572 1.00 97.94 115 ASN A C 1
ATOM 922 O O . ASN A 1 115 ? -18.542 -14.808 -32.310 1.00 97.94 115 ASN A O 1
ATOM 926 N N . GLN A 1 116 ? -20.477 -13.785 -31.829 1.00 98.19 116 GLN A N 1
ATOM 927 C CA . GLN A 1 116 ? -20.422 -12.857 -32.959 1.00 98.19 116 GLN A CA 1
ATOM 928 C C . GLN A 1 116 ? -19.279 -11.849 -32.818 1.00 98.19 116 GLN A C 1
ATOM 930 O O . GLN A 1 116 ? -18.588 -11.586 -33.804 1.00 98.19 116 GLN A O 1
ATOM 935 N N . LEU A 1 117 ? -19.036 -11.330 -31.610 1.00 98.12 117 LEU A N 1
ATOM 936 C CA . LEU A 1 117 ? -17.897 -10.451 -31.327 1.00 98.12 117 LEU A CA 1
ATOM 937 C C . LEU A 1 117 ? -16.563 -11.176 -31.564 1.00 98.12 117 LEU A C 1
ATOM 939 O O . LEU A 1 117 ? -15.722 -10.680 -32.314 1.00 98.12 117 LEU A O 1
ATOM 943 N N . GLU A 1 118 ? -16.403 -12.386 -31.018 1.00 96.88 118 GLU A N 1
ATOM 944 C CA . GLU A 1 118 ? -15.169 -13.176 -31.154 1.00 96.88 118 GLU A CA 1
ATOM 945 C C . GLU A 1 118 ? -14.893 -13.586 -32.611 1.00 96.88 118 GLU A C 1
ATOM 947 O O . GLU A 1 118 ? -13.757 -13.482 -33.076 1.00 96.88 118 GLU A O 1
ATOM 952 N N . LYS A 1 119 ? -15.930 -13.971 -33.373 1.00 96.94 119 LYS A N 1
ATOM 953 C CA . LYS A 1 119 ? -15.825 -14.250 -34.822 1.00 96.94 119 LYS A CA 1
ATOM 954 C C . LYS A 1 119 ? -15.378 -13.033 -35.636 1.00 96.94 119 LYS A C 1
ATOM 956 O O . LYS A 1 119 ? -14.843 -13.204 -36.727 1.00 96.94 119 LYS A O 1
ATOM 961 N N . ASN A 1 120 ? -15.600 -11.826 -35.121 1.00 96.31 120 ASN A N 1
ATOM 962 C CA . ASN A 1 120 ? -15.195 -10.568 -35.741 1.00 96.31 120 ASN A CA 1
ATOM 963 C C . ASN A 1 120 ? -13.913 -9.986 -35.122 1.00 96.31 120 ASN A C 1
ATOM 965 O O . ASN A 1 120 ? -13.667 -8.791 -35.263 1.00 96.31 120 ASN A O 1
ATOM 969 N N . GLU A 1 121 ? -13.087 -10.831 -34.492 1.00 95.88 121 GLU A N 1
ATOM 970 C CA . GLU A 1 121 ? -11.757 -10.485 -33.964 1.00 95.88 121 GLU A CA 1
ATOM 971 C C . GLU A 1 121 ? -11.790 -9.503 -32.778 1.00 95.88 121 GLU A C 1
ATOM 973 O O . GLU A 1 121 ? -10.768 -8.920 -32.421 1.00 95.88 121 GLU A O 1
ATOM 978 N N . MET A 1 122 ? -12.947 -9.351 -32.125 1.00 97.88 122 MET A N 1
ATOM 979 C CA . MET A 1 122 ? -13.088 -8.588 -30.886 1.00 97.88 122 MET A CA 1
ATOM 980 C C . MET A 1 122 ? -13.060 -9.534 -29.686 1.00 97.88 122 MET A C 1
ATOM 982 O O . MET A 1 122 ? -13.907 -10.416 -29.545 1.00 97.88 122 MET A O 1
ATOM 986 N N . GLN A 1 123 ? -12.089 -9.348 -28.794 1.00 98.19 123 GLN A N 1
ATOM 987 C CA . GLN A 1 123 ? -11.992 -10.145 -27.572 1.00 98.19 123 GLN A CA 1
ATOM 988 C C . GLN A 1 123 ? -13.114 -9.773 -26.599 1.00 98.19 123 GLN A C 1
ATOM 990 O O . GLN A 1 123 ? -13.473 -8.606 -26.470 1.00 98.19 123 GLN A O 1
ATOM 995 N N . THR A 1 124 ? -13.646 -10.743 -25.863 1.00 98.38 124 THR A N 1
ATOM 996 C CA . THR A 1 124 ? -14.718 -10.498 -24.889 1.00 98.38 124 THR A CA 1
ATOM 997 C C . THR A 1 124 ? -14.276 -10.870 -23.479 1.00 98.38 124 THR A C 1
ATOM 999 O O . THR A 1 124 ? -13.471 -11.786 -23.285 1.00 98.38 124 THR A O 1
ATOM 1002 N N . PHE A 1 125 ? -14.778 -10.137 -22.487 1.00 98.69 125 PHE A N 1
ATOM 1003 C CA . PHE A 1 125 ? -14.567 -10.431 -21.069 1.00 98.69 125 PHE A CA 1
ATOM 1004 C C . PHE A 1 125 ? -15.757 -9.961 -20.223 1.00 98.69 125 PHE A C 1
ATOM 1006 O O . PHE A 1 125 ? -16.561 -9.133 -20.654 1.00 98.69 125 PHE A O 1
ATOM 1013 N N . GLY A 1 126 ? -15.882 -10.494 -19.004 1.00 97.94 126 GLY A N 1
ATOM 1014 C CA . GLY A 1 126 ? -16.944 -10.109 -18.069 1.00 97.94 126 GLY A CA 1
ATOM 1015 C C . GLY A 1 126 ? -18.284 -10.835 -18.257 1.00 97.94 126 GLY A C 1
ATOM 1016 O O . GLY A 1 126 ? -19.221 -10.573 -17.505 1.00 97.94 126 GLY A O 1
ATOM 1017 N N . ALA A 1 127 ? -18.387 -11.765 -19.206 1.00 98.31 127 ALA A N 1
ATOM 1018 C CA . ALA A 1 127 ? -19.504 -12.698 -19.350 1.00 98.31 127 ALA A CA 1
ATOM 1019 C C . ALA A 1 127 ? -19.022 -14.006 -19.991 1.00 98.31 127 ALA A C 1
ATOM 1021 O O . ALA A 1 127 ? -17.996 -14.025 -20.673 1.00 98.31 127 ALA A O 1
ATOM 1022 N N . GLY A 1 128 ? -19.745 -15.100 -19.771 1.00 97.56 128 GLY A N 1
ATOM 1023 C CA . GLY A 1 128 ? -19.369 -16.399 -20.319 1.00 97.56 128 GLY A CA 1
ATOM 1024 C C . GLY A 1 128 ? -20.415 -17.481 -20.094 1.00 97.56 128 GLY A C 1
ATOM 1025 O O . GLY A 1 128 ? -21.451 -17.250 -19.468 1.00 97.56 128 GLY A O 1
ATOM 1026 N N . ASN A 1 129 ? -20.122 -18.675 -20.605 1.00 97.38 129 ASN A N 1
ATOM 1027 C CA . ASN A 1 129 ? -20.944 -19.874 -20.459 1.00 97.38 129 ASN A CA 1
ATOM 1028 C C . ASN A 1 129 ? -20.853 -20.490 -19.051 1.00 97.38 129 ASN A C 1
ATOM 1030 O O . ASN A 1 129 ? -21.710 -21.279 -18.666 1.00 97.38 129 ASN A O 1
ATOM 1034 N N . SER A 1 130 ? -19.833 -20.113 -18.278 1.00 97.62 130 SER A N 1
ATOM 1035 C CA . SER A 1 130 ? -19.635 -20.506 -16.882 1.00 97.62 130 SER A CA 1
ATOM 1036 C C . SER A 1 130 ? -19.002 -19.375 -16.073 1.00 97.62 130 SER A C 1
ATOM 1038 O O . SER A 1 130 ? -18.488 -18.399 -16.630 1.00 97.62 130 SER A O 1
ATOM 1040 N N . LEU A 1 131 ? -18.980 -19.527 -14.747 1.00 97.25 131 LEU A N 1
ATOM 1041 C CA . LEU A 1 131 ? -18.307 -18.598 -13.840 1.00 97.25 131 LEU A CA 1
ATOM 1042 C C . LEU A 1 131 ? -16.820 -18.439 -14.181 1.00 97.25 131 LEU A C 1
ATOM 1044 O O . LEU A 1 131 ? -16.325 -17.317 -14.235 1.00 97.25 131 LEU A O 1
ATOM 1048 N N . GLN A 1 132 ? -16.126 -19.541 -14.474 1.00 96.31 132 GLN A N 1
ATOM 1049 C CA . GLN A 1 132 ? -14.705 -19.518 -14.825 1.00 96.31 132 GLN A CA 1
ATOM 1050 C C . GLN A 1 132 ? -14.430 -18.685 -16.085 1.00 96.31 132 GLN A C 1
ATOM 1052 O O . GLN A 1 132 ? -13.423 -17.980 -16.153 1.00 96.31 132 GLN A O 1
ATOM 1057 N N . GLU A 1 133 ? -15.308 -18.771 -17.087 1.00 97.31 133 GLU A N 1
ATOM 1058 C CA . GLU A 1 133 ? -15.177 -17.977 -18.308 1.00 97.31 133 GLU A CA 1
ATOM 1059 C C . GLU A 1 133 ? -15.525 -16.506 -18.056 1.00 97.31 133 GLU A C 1
ATOM 1061 O O . GLU A 1 133 ? -14.780 -15.628 -18.489 1.00 97.31 133 GLU A O 1
ATOM 1066 N N . ALA A 1 134 ? -16.600 -16.234 -17.310 1.00 97.88 134 ALA A N 1
ATOM 1067 C CA . ALA A 1 134 ? -17.019 -14.875 -16.981 1.00 97.88 134 ALA A CA 1
ATOM 1068 C C . ALA A 1 134 ? -15.970 -14.120 -16.139 1.00 97.88 134 ALA A C 1
ATOM 1070 O O . ALA A 1 134 ? -15.760 -12.926 -16.350 1.00 97.88 134 ALA A O 1
ATOM 1071 N N . GLU A 1 135 ? -15.286 -14.807 -15.217 1.00 97.12 135 GLU A N 1
ATOM 1072 C CA . GLU A 1 135 ? -14.219 -14.244 -14.375 1.00 97.12 135 GLU A CA 1
ATOM 1073 C C . GLU A 1 135 ? -12.880 -14.075 -15.099 1.00 97.12 135 GLU A C 1
ATOM 1075 O O . GLU A 1 135 ? -11.968 -13.434 -14.567 1.00 97.12 135 GLU A O 1
ATOM 1080 N N . ARG A 1 136 ? -12.728 -14.640 -16.302 1.00 97.81 136 ARG A N 1
ATOM 1081 C CA . ARG A 1 136 ? -11.463 -14.584 -17.031 1.00 97.81 136 ARG A CA 1
ATOM 1082 C C . ARG A 1 136 ? -11.154 -13.133 -17.433 1.00 97.81 136 ARG A C 1
ATOM 1084 O O . ARG A 1 136 ? -11.933 -12.531 -18.176 1.00 97.81 136 ARG A O 1
ATOM 1091 N N . PRO A 1 137 ? -10.012 -12.567 -16.999 1.00 98.12 137 PRO A N 1
ATOM 1092 C CA . PRO A 1 137 ? -9.629 -11.221 -17.395 1.00 98.12 137 PRO A CA 1
ATOM 1093 C C . PRO A 1 137 ? -9.239 -11.183 -18.871 1.00 98.12 137 PRO A C 1
ATOM 1095 O O . PRO A 1 137 ? -8.691 -12.149 -19.412 1.00 98.12 137 PRO A O 1
ATOM 1098 N N . LEU A 1 138 ? -9.421 -10.024 -19.495 1.00 98.56 138 LEU A N 1
ATOM 1099 C CA . LEU A 1 138 ? -8.738 -9.716 -20.743 1.00 98.56 138 LEU A CA 1
ATOM 1100 C C . LEU A 1 138 ? -7.244 -9.544 -20.444 1.00 98.56 138 LEU A C 1
ATOM 1102 O O . LEU A 1 138 ? -6.878 -8.709 -19.618 1.00 98.56 138 LEU A O 1
ATOM 1106 N N . LYS A 1 139 ? -6.385 -10.319 -21.111 1.00 98.12 139 LYS A N 1
ATOM 1107 C CA . LYS A 1 139 ? -4.924 -10.188 -21.022 1.00 98.12 139 LYS A CA 1
ATOM 1108 C C . LYS A 1 139 ? -4.393 -9.536 -22.293 1.00 98.12 139 LYS A C 1
ATOM 1110 O O . LYS A 1 139 ? -4.514 -10.107 -23.373 1.00 98.12 139 LYS A O 1
ATOM 1115 N N . ILE A 1 140 ? -3.767 -8.377 -22.139 1.00 98.00 140 ILE A N 1
ATOM 1116 C CA . ILE A 1 140 ? -3.065 -7.649 -23.194 1.00 98.00 140 ILE A CA 1
ATOM 1117 C C . ILE A 1 140 ? -1.565 -7.757 -22.929 1.00 98.00 140 ILE A C 1
ATOM 1119 O O . ILE A 1 140 ? -1.107 -7.509 -21.813 1.00 98.00 140 ILE A O 1
ATOM 1123 N N . THR A 1 141 ? -0.795 -8.117 -23.950 1.00 96.19 141 THR A N 1
ATOM 1124 C CA . THR A 1 141 ? 0.663 -8.241 -23.864 1.00 96.19 141 THR A CA 1
ATOM 1125 C C . THR A 1 141 ? 1.310 -7.215 -24.784 1.00 96.19 141 THR A C 1
ATOM 1127 O O . THR A 1 141 ? 1.292 -7.360 -26.003 1.00 96.19 141 THR A O 1
ATOM 1130 N N . LEU A 1 142 ? 1.896 -6.178 -24.190 1.00 94.19 142 LEU A N 1
ATOM 1131 C CA . LEU A 1 142 ? 2.637 -5.136 -24.890 1.00 94.19 142 LEU A CA 1
ATOM 1132 C C . LEU A 1 142 ? 4.082 -5.600 -25.078 1.00 94.19 142 LEU A C 1
ATOM 1134 O O . LEU A 1 142 ? 4.783 -5.869 -24.100 1.00 94.19 142 LEU A O 1
ATOM 1138 N N . VAL A 1 143 ? 4.521 -5.717 -26.330 1.00 92.06 143 VAL A N 1
ATOM 1139 C CA . VAL A 1 143 ? 5.866 -6.197 -26.685 1.00 92.06 143 VAL A CA 1
ATOM 1140 C C . VAL A 1 143 ? 6.712 -5.018 -27.150 1.00 92.06 143 VAL A C 1
ATOM 1142 O O . VAL A 1 143 ? 6.638 -4.619 -28.317 1.00 92.06 143 VAL A O 1
ATOM 1145 N N . GLY A 1 144 ? 7.476 -4.457 -26.213 1.00 83.81 144 GLY A N 1
ATOM 1146 C CA . GLY A 1 144 ? 8.456 -3.408 -26.468 1.00 83.81 144 GLY A CA 1
ATOM 1147 C C . GLY A 1 144 ? 9.672 -3.914 -27.250 1.00 83.81 144 GLY A C 1
ATOM 1148 O O . GLY A 1 144 ? 9.751 -5.074 -27.649 1.00 83.81 144 GLY A O 1
ATOM 1149 N N . GLU A 1 145 ? 10.621 -3.019 -27.479 1.00 81.56 145 GLU A N 1
ATOM 1150 C CA . GLU A 1 145 ? 11.923 -3.316 -28.072 1.00 81.56 145 GLU A CA 1
ATOM 1151 C C . GLU A 1 145 ? 12.800 -4.155 -27.129 1.00 81.56 145 GLU A C 1
ATOM 1153 O O . GLU A 1 145 ? 13.529 -5.028 -27.598 1.00 81.56 145 GLU A O 1
ATOM 1158 N N . ASN A 1 146 ? 12.711 -3.933 -25.810 1.00 77.12 146 ASN A N 1
ATOM 1159 C CA . ASN A 1 146 ? 13.621 -4.539 -24.826 1.00 77.12 146 ASN A CA 1
ATOM 1160 C C . ASN A 1 146 ? 12.926 -5.444 -23.793 1.00 77.12 146 ASN A C 1
ATOM 1162 O O . ASN A 1 146 ? 13.576 -6.240 -23.110 1.00 77.12 146 ASN A O 1
ATOM 1166 N N . SER A 1 147 ? 11.610 -5.328 -23.638 1.00 82.25 147 SER A N 1
ATOM 1167 C CA . SER A 1 147 ? 10.842 -5.972 -22.578 1.00 82.25 147 SER A CA 1
ATOM 1168 C C . SER A 1 147 ? 9.366 -6.146 -22.946 1.00 82.25 147 SER A C 1
ATOM 1170 O O . SER A 1 147 ? 8.863 -5.621 -23.937 1.00 82.25 147 SER A O 1
ATOM 1172 N N . ILE A 1 148 ? 8.655 -6.923 -22.127 1.00 87.44 148 ILE A N 1
ATOM 1173 C CA . ILE A 1 148 ? 7.226 -7.200 -22.288 1.00 87.44 148 ILE A CA 1
ATOM 1174 C C . ILE A 1 148 ? 6.479 -6.677 -21.064 1.00 87.44 148 ILE A C 1
ATOM 1176 O O . ILE A 1 148 ? 6.926 -6.874 -19.927 1.00 87.44 148 ILE A O 1
ATOM 1180 N N . LYS A 1 149 ? 5.312 -6.065 -21.282 1.00 91.44 149 LYS A N 1
ATOM 1181 C CA . LYS A 1 149 ? 4.385 -5.689 -20.215 1.00 91.44 149 LYS A CA 1
ATOM 1182 C C . LYS A 1 149 ? 3.021 -6.340 -20.408 1.00 91.44 149 LYS A C 1
ATOM 1184 O O . LYS A 1 149 ? 2.376 -6.141 -21.430 1.00 91.44 149 LYS A O 1
ATOM 1189 N N . ASN A 1 150 ? 2.565 -7.076 -19.396 1.00 96.12 150 ASN A N 1
ATOM 1190 C CA . ASN A 1 150 ? 1.208 -7.614 -19.365 1.00 96.12 150 ASN A CA 1
ATOM 1191 C C . ASN A 1 150 ? 0.263 -6.658 -18.632 1.00 96.12 150 ASN A C 1
ATOM 1193 O O . ASN A 1 150 ? 0.595 -6.150 -17.557 1.00 96.12 150 ASN A O 1
ATOM 1197 N N . VAL A 1 151 ? -0.916 -6.453 -19.211 1.00 98.06 151 VAL A N 1
ATOM 1198 C CA . VAL A 1 151 ? -2.024 -5.674 -18.659 1.00 98.06 151 VAL A CA 1
ATOM 1199 C C . VAL A 1 151 ? -3.244 -6.588 -18.575 1.00 98.06 151 VAL A C 1
ATOM 1201 O O . VAL A 1 151 ? -3.630 -7.203 -19.567 1.00 98.06 151 VAL A O 1
ATOM 1204 N N . TYR A 1 152 ? -3.842 -6.692 -17.393 1.00 98.62 152 TYR A N 1
ATOM 1205 C CA . TYR A 1 152 ? -5.062 -7.453 -17.147 1.00 98.62 152 TYR A CA 1
ATOM 1206 C C . TYR A 1 152 ? -6.220 -6.496 -16.913 1.00 98.62 152 TYR A C 1
ATOM 1208 O O . TYR A 1 152 ? -6.140 -5.649 -16.024 1.00 98.62 152 TYR A O 1
ATOM 1216 N N . VAL A 1 153 ? -7.302 -6.656 -17.671 1.00 98.75 153 VAL A N 1
ATOM 1217 C CA . VAL A 1 153 ? -8.546 -5.903 -17.483 1.00 98.75 153 VAL A CA 1
ATOM 1218 C C . VAL A 1 153 ? -9.619 -6.848 -16.953 1.00 98.75 153 VAL A C 1
ATOM 1220 O O . VAL A 1 153 ? -9.938 -7.860 -17.578 1.00 98.75 153 VAL A O 1
ATOM 1223 N N . ILE A 1 154 ? -10.154 -6.533 -15.775 1.00 98.75 154 ILE A N 1
ATOM 1224 C CA . ILE A 1 154 ? -11.167 -7.330 -15.079 1.00 98.75 154 ILE A CA 1
ATOM 1225 C C . ILE A 1 154 ? -12.504 -6.593 -15.162 1.00 98.75 154 ILE A C 1
ATOM 1227 O O . ILE A 1 154 ? -12.651 -5.508 -14.602 1.00 98.75 154 ILE A O 1
ATOM 1231 N N . GLY A 1 155 ? -13.481 -7.192 -15.840 1.00 98.06 155 GLY A N 1
ATOM 1232 C CA . GLY A 1 155 ? -14.862 -6.708 -15.878 1.00 98.06 155 GLY A CA 1
ATOM 1233 C C . GLY A 1 155 ? -15.689 -7.297 -14.737 1.00 98.06 155 GLY A C 1
ATOM 1234 O O . GLY A 1 155 ? -15.545 -8.477 -14.410 1.00 98.06 155 GLY A O 1
ATOM 1235 N N . GLY A 1 156 ? -16.569 -6.496 -14.140 1.00 97.88 156 GLY A N 1
ATOM 1236 C CA . GLY A 1 156 ? -17.497 -6.959 -13.110 1.00 97.88 156 GLY A CA 1
ATOM 1237 C C . GLY A 1 156 ? -18.650 -5.985 -12.894 1.00 97.88 156 GLY A C 1
ATOM 1238 O O . GLY A 1 156 ? -18.451 -4.774 -12.911 1.00 97.88 156 GLY A O 1
ATOM 1239 N N . MET A 1 157 ? -19.853 -6.506 -12.667 1.00 97.75 157 MET A N 1
ATOM 1240 C CA . MET A 1 157 ? -21.042 -5.691 -12.414 1.00 97.75 157 MET A CA 1
ATOM 1241 C C . MET A 1 157 ? -21.429 -5.741 -10.937 1.00 97.75 157 MET A C 1
ATOM 1243 O O . MET A 1 157 ? -21.691 -6.817 -10.388 1.00 97.75 157 MET A O 1
ATOM 1247 N N . ARG A 1 158 ? -21.520 -4.573 -10.294 1.00 95.62 158 ARG A N 1
ATOM 1248 C CA . ARG A 1 158 ? -22.275 -4.423 -9.042 1.00 95.62 158 ARG A CA 1
ATOM 1249 C C . ARG A 1 158 ? -23.752 -4.442 -9.401 1.00 95.62 158 ARG A C 1
ATOM 1251 O O . ARG A 1 158 ? -24.117 -3.764 -10.349 1.00 95.62 158 ARG A O 1
ATOM 1258 N N . ALA A 1 159 ? -24.604 -5.149 -8.657 1.00 89.31 159 ALA A N 1
ATOM 1259 C CA . ALA A 1 159 ? -26.041 -5.094 -8.913 1.00 89.31 159 ALA A CA 1
ATOM 1260 C C . ALA A 1 159 ? -26.916 -5.198 -7.666 1.00 89.31 159 ALA A C 1
ATOM 1262 O O . ALA A 1 159 ? -26.525 -5.711 -6.623 1.00 89.31 159 ALA A O 1
ATOM 1263 N N . SER A 1 160 ? -28.141 -4.698 -7.805 1.00 89.25 160 SER A N 1
ATOM 1264 C CA . SER A 1 160 ? -29.208 -4.821 -6.811 1.00 89.25 160 SER A CA 1
ATOM 1265 C C . SER A 1 160 ? -29.781 -6.243 -6.734 1.00 89.25 160 SER A C 1
ATOM 1267 O O . SER A 1 160 ? -29.651 -7.039 -7.668 1.00 89.25 160 SER A O 1
ATOM 1269 N N . LYS A 1 161 ? -30.509 -6.546 -5.646 1.00 88.19 161 LYS A N 1
ATOM 1270 C CA . LYS A 1 161 ? -31.189 -7.842 -5.442 1.00 88.19 161 LYS A CA 1
ATOM 1271 C C . LYS A 1 161 ? -32.058 -8.271 -6.626 1.00 88.19 161 LYS A C 1
ATOM 1273 O O . LYS A 1 161 ? -32.097 -9.448 -6.955 1.00 88.19 161 LYS A O 1
ATOM 1278 N N . LEU A 1 162 ? -32.688 -7.319 -7.321 1.00 89.19 162 LEU A N 1
ATOM 1279 C CA . LEU A 1 162 ? -33.503 -7.588 -8.509 1.00 89.19 162 LEU A CA 1
ATOM 1280 C C . LEU A 1 162 ? -32.724 -8.355 -9.595 1.00 89.19 162 LEU A C 1
ATOM 1282 O O . LEU A 1 162 ? -33.243 -9.308 -10.170 1.00 89.19 162 LEU A O 1
ATOM 1286 N N . TYR A 1 163 ? -31.474 -7.965 -9.853 1.00 90.88 163 TYR A N 1
ATOM 1287 C CA . TYR A 1 163 ? -30.623 -8.597 -10.866 1.00 90.88 163 TYR A CA 1
ATOM 1288 C C . TYR A 1 163 ? -30.034 -9.934 -10.397 1.00 90.88 163 TYR A C 1
ATOM 1290 O O . TYR A 1 163 ? -29.803 -10.818 -11.222 1.00 90.88 163 TYR A O 1
ATOM 1298 N N . HIS A 1 164 ? -29.828 -10.095 -9.087 1.00 87.25 164 HIS A N 1
ATOM 1299 C CA . HIS A 1 164 ? -29.373 -11.349 -8.486 1.00 87.25 164 HIS A CA 1
ATOM 1300 C C . HIS A 1 164 ? -30.476 -12.411 -8.447 1.00 87.25 164 HIS A C 1
ATOM 1302 O O . HIS A 1 164 ? -30.266 -13.527 -8.906 1.00 87.25 164 HIS A O 1
ATOM 1308 N N . GLU A 1 165 ? -31.643 -12.065 -7.909 1.00 88.00 165 GLU A N 1
ATOM 1309 C CA . GLU A 1 165 ? -32.672 -13.037 -7.531 1.00 88.00 165 GLU A CA 1
ATOM 1310 C C . GLU A 1 165 ? -33.734 -13.206 -8.620 1.00 88.00 165 GLU A C 1
ATOM 1312 O O . GLU A 1 165 ? -34.089 -14.328 -8.966 1.00 88.00 165 GLU A O 1
ATOM 1317 N N . LYS A 1 166 ? -34.236 -12.098 -9.186 1.00 88.44 166 LYS A N 1
ATOM 1318 C CA . LYS A 1 166 ? -35.353 -12.144 -10.142 1.00 88.44 166 LYS A CA 1
ATOM 1319 C C . LYS A 1 166 ? -34.884 -12.394 -11.566 1.00 88.44 166 LYS A C 1
ATOM 1321 O O . LYS A 1 166 ? -35.393 -13.286 -12.235 1.00 88.44 166 LYS A O 1
ATOM 1326 N N . TYR A 1 167 ? -33.942 -11.583 -12.039 1.00 89.75 167 TYR A N 1
ATOM 1327 C CA . TYR A 1 167 ? -33.442 -11.719 -13.406 1.00 89.75 167 TYR A CA 1
ATOM 1328 C C . TYR A 1 167 ? -32.319 -12.749 -13.529 1.00 89.75 167 TYR A C 1
ATOM 1330 O O . TYR A 1 167 ? -32.081 -13.260 -14.619 1.00 89.75 167 TYR A O 1
ATOM 1338 N N . ASN A 1 168 ? -31.650 -13.071 -12.417 1.00 91.44 168 ASN A N 1
ATOM 1339 C CA . ASN A 1 168 ? -30.625 -14.107 -12.341 1.00 91.44 168 ASN A CA 1
ATOM 1340 C C . ASN A 1 168 ? -29.503 -13.920 -13.389 1.00 91.44 168 ASN A C 1
ATOM 1342 O O . ASN A 1 168 ? -29.162 -14.840 -14.131 1.00 91.44 168 ASN A O 1
ATOM 1346 N N . PHE A 1 169 ? -28.934 -12.711 -13.464 1.00 94.88 169 PHE A N 1
ATOM 1347 C CA . PHE A 1 169 ? -27.995 -12.300 -14.525 1.00 94.88 169 PHE A CA 1
ATOM 1348 C C . PHE A 1 169 ? -26.600 -12.931 -14.430 1.00 94.88 169 PHE A C 1
ATOM 1350 O O . PHE A 1 169 ? -25.877 -12.977 -15.424 1.00 94.88 169 PHE A O 1
ATOM 1357 N N . PHE A 1 170 ? -26.196 -13.383 -13.246 1.00 97.44 170 PHE A N 1
ATOM 1358 C CA . PHE A 1 170 ? -24.807 -13.747 -12.978 1.00 97.44 170 PHE A CA 1
ATOM 1359 C C . PHE A 1 170 ? -24.484 -15.198 -13.332 1.00 97.44 170 PHE A C 1
ATOM 1361 O O . PHE A 1 170 ? -25.327 -16.090 -13.173 1.00 97.44 170 PHE A O 1
ATOM 1368 N N . ALA A 1 171 ? -23.253 -15.413 -13.797 1.00 97.31 171 ALA A N 1
ATOM 1369 C CA . ALA A 1 171 ? -22.724 -16.737 -14.097 1.00 97.31 171 ALA A CA 1
ATOM 1370 C C . ALA A 1 171 ? -22.516 -17.573 -12.821 1.00 97.31 171 ALA A C 1
ATOM 1372 O O . ALA A 1 171 ? -22.201 -17.039 -11.753 1.00 97.31 171 ALA A O 1
ATOM 1373 N N . ALA A 1 172 ? -22.655 -18.889 -12.960 1.00 95.25 172 ALA A N 1
ATOM 1374 C CA . ALA A 1 172 ? -22.271 -19.900 -11.973 1.00 95.25 172 ALA A CA 1
ATOM 1375 C C . ALA A 1 172 ? -21.496 -21.025 -12.683 1.00 95.25 172 ALA A C 1
ATOM 1377 O O . ALA A 1 172 ? -21.291 -20.958 -13.896 1.00 95.25 172 ALA A O 1
ATOM 1378 N N . ASP A 1 173 ? -21.028 -22.038 -11.956 1.00 92.12 173 ASP A N 1
ATOM 1379 C CA . ASP A 1 173 ? -20.160 -23.086 -12.520 1.00 92.12 173 ASP A CA 1
ATOM 1380 C C . ASP A 1 173 ? -20.786 -23.805 -13.730 1.00 92.12 173 ASP A C 1
ATOM 1382 O O . ASP A 1 173 ? -20.092 -24.103 -14.700 1.00 92.12 173 ASP A O 1
ATOM 1386 N N . ASP A 1 174 ? -22.102 -24.006 -13.709 1.00 91.94 174 ASP A N 1
ATOM 1387 C CA . ASP A 1 174 ? -22.906 -24.679 -14.734 1.00 91.94 174 ASP A CA 1
ATOM 1388 C C . ASP A 1 174 ? -23.923 -23.749 -15.422 1.00 91.94 174 ASP A C 1
ATOM 1390 O O . ASP A 1 174 ? -24.836 -24.212 -16.108 1.00 91.94 174 ASP A O 1
ATOM 1394 N N . LYS A 1 175 ? -23.781 -22.430 -15.242 1.00 95.56 175 LYS A N 1
ATOM 1395 C CA . LYS A 1 175 ? -24.767 -21.448 -15.696 1.00 95.56 175 LYS A CA 1
ATOM 1396 C C . LYS A 1 175 ? -24.122 -20.256 -16.413 1.00 95.56 175 LYS A C 1
ATOM 1398 O O . LYS A 1 175 ? -23.322 -19.550 -15.788 1.00 95.56 175 LYS A O 1
ATOM 1403 N N . PRO A 1 176 ? -24.554 -19.936 -17.650 1.00 97.75 176 PRO A N 1
ATOM 1404 C CA . PRO A 1 176 ? -24.117 -18.737 -18.352 1.00 97.75 176 PRO A CA 1
ATOM 1405 C C . PRO A 1 176 ? -24.571 -17.452 -17.661 1.00 97.75 176 PRO A C 1
ATOM 1407 O O . PRO A 1 176 ? -25.657 -17.382 -17.077 1.00 97.75 176 PRO A O 1
ATOM 1410 N N . GLY A 1 177 ? -23.764 -16.404 -17.778 1.00 98.06 177 GLY A N 1
ATOM 1411 C CA . GLY A 1 177 ? -24.123 -15.085 -17.275 1.00 98.06 177 GLY A CA 1
ATOM 1412 C C . GLY A 1 177 ? -22.953 -14.116 -17.234 1.00 98.06 177 GLY A C 1
ATOM 1413 O O . GLY A 1 177 ? -21.869 -14.384 -17.755 1.00 98.06 177 GLY A O 1
ATOM 1414 N N . VAL A 1 178 ? -23.184 -12.978 -16.584 1.00 98.19 178 VAL A N 1
ATOM 1415 C CA . VAL A 1 178 ? -22.172 -11.931 -16.395 1.00 98.19 178 VAL A CA 1
ATOM 1416 C C . VAL A 1 178 ? -21.362 -12.152 -15.120 1.00 98.19 178 VAL A C 1
ATOM 1418 O O . VAL A 1 178 ? -21.825 -12.787 -14.167 1.00 98.19 178 VAL A O 1
ATOM 1421 N N . ASN A 1 179 ? -20.156 -11.594 -15.071 1.00 98.31 179 ASN A N 1
ATOM 1422 C CA . ASN A 1 179 ? -19.332 -11.599 -13.874 1.00 98.31 179 ASN A CA 1
ATOM 1423 C C . ASN A 1 179 ? -19.867 -10.595 -12.844 1.00 98.31 179 ASN A C 1
ATOM 1425 O O . ASN A 1 179 ? -19.977 -9.396 -13.114 1.00 98.31 179 ASN A O 1
ATOM 1429 N N . SER A 1 180 ? -20.182 -11.068 -11.639 1.00 97.12 180 SER A N 1
ATOM 1430 C CA . SER A 1 180 ? -20.521 -10.182 -10.521 1.00 97.12 180 SER A CA 1
ATOM 1431 C C . SER A 1 180 ? -19.271 -9.522 -9.959 1.00 97.12 180 SER A C 1
ATOM 1433 O O . SER A 1 180 ? -18.230 -10.170 -9.872 1.00 97.12 180 SER A O 1
ATOM 1435 N N . LEU A 1 181 ? -19.397 -8.302 -9.440 1.00 96.06 181 LEU A N 1
ATOM 1436 C CA . LEU A 1 181 ? -18.331 -7.625 -8.698 1.00 96.06 181 LEU A CA 1
ATOM 1437 C C . LEU A 1 181 ? -18.141 -8.222 -7.284 1.00 96.06 181 LEU A C 1
ATOM 1439 O O . LEU A 1 181 ? -18.241 -7.537 -6.269 1.00 96.06 181 LEU A O 1
ATOM 1443 N N . ASN A 1 182 ? -17.914 -9.535 -7.204 1.00 95.44 182 ASN A N 1
ATOM 1444 C CA . ASN A 1 182 ? -17.714 -10.254 -5.953 1.00 95.44 182 ASN A CA 1
ATOM 1445 C C . ASN A 1 182 ? -16.297 -9.995 -5.427 1.00 95.44 182 ASN A C 1
ATOM 1447 O O . ASN A 1 182 ? -15.313 -10.426 -6.032 1.00 95.44 182 ASN A O 1
ATOM 1451 N N . PHE A 1 183 ? -16.208 -9.329 -4.276 1.00 93.31 183 PHE A N 1
ATOM 1452 C CA . PHE A 1 183 ? -14.936 -8.919 -3.689 1.00 93.31 183 PHE A CA 1
ATOM 1453 C C . PHE A 1 183 ? -13.955 -10.078 -3.473 1.00 93.31 183 PHE A C 1
ATOM 1455 O O . PHE A 1 183 ? -12.795 -9.974 -3.867 1.00 93.31 183 PHE A O 1
ATOM 1462 N N . ASN A 1 184 ? -14.408 -11.190 -2.887 1.00 94.19 184 ASN A N 1
ATOM 1463 C CA . ASN A 1 184 ? -13.527 -12.302 -2.531 1.00 94.19 184 ASN A CA 1
ATOM 1464 C C . ASN A 1 184 ? -12.956 -12.987 -3.775 1.00 94.19 184 ASN A C 1
ATOM 1466 O O . ASN A 1 184 ? -11.755 -13.249 -3.839 1.00 94.19 184 ASN A O 1
ATOM 1470 N N . ARG A 1 185 ? -13.796 -13.251 -4.783 1.00 95.56 185 ARG A N 1
ATOM 1471 C CA . ARG A 1 185 ? -13.357 -13.950 -6.000 1.00 95.56 185 ARG A CA 1
ATOM 1472 C C . ARG A 1 185 ? -12.423 -13.089 -6.845 1.00 95.56 185 ARG A C 1
ATOM 1474 O O . ARG A 1 185 ? -11.339 -13.545 -7.202 1.00 95.56 185 ARG A O 1
ATOM 1481 N N . ILE A 1 186 ? -12.775 -11.821 -7.063 1.00 97.06 186 ILE A N 1
ATOM 1482 C CA . ILE A 1 186 ? -11.915 -10.891 -7.806 1.00 97.06 186 ILE A CA 1
ATOM 1483 C C . ILE A 1 186 ? -10.606 -10.634 -7.044 1.00 97.06 186 ILE A C 1
ATOM 1485 O O . ILE A 1 186 ? -9.542 -10.660 -7.655 1.00 97.06 186 ILE A O 1
ATOM 1489 N N . SER A 1 187 ? -10.631 -10.482 -5.716 1.00 95.38 187 SER A N 1
ATOM 1490 C CA . SER A 1 187 ? -9.400 -10.337 -4.919 1.00 95.38 187 SER A CA 1
ATOM 1491 C C . SER A 1 187 ? -8.499 -11.570 -4.997 1.00 95.38 187 SER A C 1
ATOM 1493 O O . SER A 1 187 ? -7.281 -11.435 -5.099 1.00 95.38 187 SER A O 1
ATOM 1495 N N . ASN A 1 188 ? -9.068 -12.778 -5.007 1.00 94.81 188 ASN A N 1
ATOM 1496 C CA . ASN A 1 188 ? -8.295 -14.005 -5.203 1.00 94.81 188 ASN A CA 1
ATOM 1497 C C . ASN A 1 188 ? -7.666 -14.069 -6.601 1.00 94.81 188 ASN A C 1
ATOM 1499 O O . ASN A 1 188 ? -6.502 -14.453 -6.725 1.00 94.81 188 ASN A O 1
ATOM 1503 N N . LEU A 1 189 ? -8.392 -13.644 -7.641 1.00 96.38 189 LEU A N 1
ATOM 1504 C CA . LEU A 1 189 ? -7.851 -13.514 -8.995 1.00 96.38 189 LEU A CA 1
ATOM 1505 C C . LEU A 1 189 ? -6.702 -12.495 -9.046 1.00 96.38 189 LEU A C 1
ATOM 1507 O O . LEU A 1 189 ? -5.648 -12.799 -9.600 1.00 96.38 189 LEU A O 1
ATOM 1511 N N . ILE A 1 190 ? -6.864 -11.322 -8.427 1.00 95.81 190 ILE A N 1
ATOM 1512 C CA . ILE A 1 190 ? -5.820 -10.290 -8.356 1.00 95.81 190 ILE A CA 1
ATOM 1513 C C . ILE A 1 190 ? -4.572 -10.843 -7.660 1.00 95.81 190 ILE A C 1
ATOM 1515 O O . ILE A 1 190 ? -3.474 -10.741 -8.206 1.00 95.81 190 ILE A O 1
ATOM 1519 N N . LYS A 1 191 ? -4.724 -11.492 -6.498 1.00 92.12 191 LYS A N 1
ATOM 1520 C CA . LYS A 1 191 ? -3.611 -12.135 -5.778 1.00 92.12 191 LYS A CA 1
ATOM 1521 C C . LYS A 1 191 ? -2.924 -13.197 -6.629 1.00 92.12 191 LYS A C 1
ATOM 1523 O O . LYS A 1 191 ? -1.698 -13.262 -6.645 1.00 92.12 191 LYS A O 1
ATOM 1528 N N . LYS A 1 192 ? -3.692 -14.004 -7.365 1.00 93.94 192 LYS A N 1
ATOM 1529 C CA . LYS A 1 192 ? -3.146 -14.998 -8.294 1.00 93.94 192 LYS A CA 1
ATOM 1530 C C . LYS A 1 192 ? -2.305 -14.332 -9.388 1.00 93.94 192 LYS A C 1
ATOM 1532 O O . LYS A 1 192 ? -1.151 -14.712 -9.559 1.00 93.94 192 LYS A O 1
ATOM 1537 N N . ILE A 1 193 ? -2.833 -13.301 -10.053 1.00 93.50 193 ILE A N 1
ATOM 1538 C CA . ILE A 1 193 ? -2.103 -12.538 -11.080 1.00 93.50 193 ILE A CA 1
ATOM 1539 C C . ILE A 1 193 ? -0.837 -11.911 -10.486 1.00 93.50 193 ILE A C 1
ATOM 1541 O O . ILE A 1 193 ? 0.225 -12.000 -11.088 1.00 93.50 193 ILE A O 1
ATOM 1545 N N . ARG A 1 194 ? -0.913 -11.314 -9.292 1.00 87.56 194 ARG A N 1
ATOM 1546 C CA . ARG A 1 194 ? 0.238 -10.708 -8.599 1.00 87.56 194 ARG A CA 1
ATOM 1547 C C . ARG A 1 194 ? 1.310 -11.732 -8.228 1.00 87.56 194 ARG A C 1
ATOM 1549 O O . ARG A 1 194 ? 2.491 -11.414 -8.306 1.00 87.56 194 ARG A O 1
ATOM 1556 N N . ASN A 1 195 ? 0.919 -12.948 -7.857 1.00 83.69 195 ASN A N 1
ATOM 1557 C CA . ASN A 1 195 ? 1.856 -14.028 -7.549 1.00 83.69 195 ASN A CA 1
ATOM 1558 C C . ASN A 1 195 ? 2.544 -14.573 -8.810 1.00 83.69 195 ASN A C 1
ATOM 1560 O O . ASN A 1 195 ? 3.748 -14.823 -8.788 1.00 83.69 195 ASN A O 1
ATOM 1564 N N . GLU A 1 196 ? 1.796 -14.754 -9.899 1.00 84.38 196 GLU A N 1
ATOM 1565 C CA . GLU A 1 196 ? 2.314 -15.290 -11.165 1.00 84.38 196 GLU A CA 1
ATOM 1566 C C . GLU A 1 196 ? 3.118 -14.237 -11.949 1.00 84.38 196 GLU A C 1
ATOM 1568 O O . GLU A 1 196 ? 4.184 -14.530 -12.494 1.00 84.38 196 GLU A O 1
ATOM 1573 N N . GLU A 1 197 ? 2.649 -12.988 -11.961 1.00 85.62 197 GLU A N 1
ATOM 1574 C CA . GLU A 1 197 ? 3.213 -11.868 -12.715 1.00 85.62 197 GLU A CA 1
ATOM 1575 C C . GLU A 1 197 ? 3.245 -10.569 -11.870 1.00 85.62 197 GLU A C 1
ATOM 1577 O O . GLU A 1 197 ? 2.464 -9.641 -12.105 1.00 85.62 197 GLU A O 1
ATOM 1582 N N . PRO A 1 198 ? 4.190 -10.432 -10.912 1.00 76.38 198 PRO A N 1
ATOM 1583 C CA . PRO A 1 198 ? 4.228 -9.301 -9.971 1.00 76.38 198 PRO A CA 1
ATOM 1584 C C . PRO A 1 198 ? 4.260 -7.908 -10.615 1.00 76.38 198 PRO A C 1
ATOM 1586 O O . PRO A 1 198 ? 3.759 -6.953 -10.037 1.00 76.38 198 PRO A O 1
ATOM 1589 N N . GLY A 1 199 ? 4.840 -7.791 -11.815 1.00 79.50 199 GLY A N 1
ATOM 1590 C CA . GLY A 1 199 ? 4.964 -6.530 -12.552 1.00 79.50 199 GLY A CA 1
ATOM 1591 C C . GLY A 1 199 ? 3.854 -6.258 -13.574 1.00 79.50 199 GLY A C 1
ATOM 1592 O O . GLY A 1 199 ? 4.035 -5.363 -14.406 1.00 79.50 199 GLY A O 1
ATOM 1593 N N . ALA A 1 200 ? 2.774 -7.046 -13.590 1.00 87.25 200 ALA A N 1
ATOM 1594 C CA . ALA A 1 200 ? 1.630 -6.813 -14.471 1.00 87.25 200 ALA A CA 1
ATOM 1595 C C . ALA A 1 200 ? 0.834 -5.570 -14.043 1.00 87.25 200 ALA A C 1
ATOM 1597 O O . ALA A 1 200 ? 0.742 -5.277 -12.854 1.00 87.25 200 ALA A O 1
ATOM 1598 N N . TYR A 1 201 ? 0.205 -4.865 -14.980 1.00 94.12 201 TYR A N 1
ATOM 1599 C CA . TYR A 1 201 ? -0.791 -3.850 -14.626 1.00 94.12 201 TYR A CA 1
ATOM 1600 C C . TYR A 1 201 ? -2.167 -4.495 -14.506 1.00 94.12 201 TYR A C 1
ATOM 1602 O O . TYR A 1 201 ? -2.539 -5.304 -15.351 1.00 94.12 201 TYR A O 1
ATOM 1610 N N . ILE A 1 202 ? -2.913 -4.160 -13.455 1.00 98.12 202 ILE A N 1
ATOM 1611 C CA . ILE A 1 202 ? -4.270 -4.668 -13.235 1.00 98.12 202 ILE A CA 1
ATOM 1612 C C . ILE A 1 202 ? -5.238 -3.491 -13.238 1.00 98.12 202 ILE A C 1
ATOM 1614 O O . ILE A 1 202 ? -5.104 -2.565 -12.437 1.00 98.12 202 ILE A O 1
ATOM 1618 N N . ILE A 1 203 ? -6.211 -3.555 -14.141 1.00 98.56 203 ILE A N 1
ATOM 1619 C CA . ILE A 1 203 ? -7.259 -2.561 -14.344 1.00 98.56 203 ILE A CA 1
ATOM 1620 C C . ILE A 1 203 ? -8.593 -3.221 -13.998 1.00 98.56 203 ILE A C 1
ATOM 1622 O O . ILE A 1 203 ? -8.982 -4.212 -14.615 1.00 98.56 203 ILE A O 1
ATOM 1626 N N . LEU A 1 204 ? -9.304 -2.677 -13.018 1.00 98.56 204 LEU A N 1
ATOM 1627 C CA . LEU A 1 204 ? -10.697 -3.021 -12.768 1.00 98.56 204 LEU A CA 1
ATOM 1628 C C . LEU A 1 204 ? -11.574 -2.106 -13.631 1.00 98.56 204 LEU A C 1
ATOM 1630 O O . LEU A 1 204 ? -11.443 -0.883 -13.565 1.00 98.56 204 LEU A O 1
ATOM 1634 N N . PHE A 1 205 ? -12.478 -2.688 -14.416 1.00 98.56 205 PHE A N 1
ATOM 1635 C CA . PHE A 1 205 ? -13.398 -1.973 -15.307 1.00 98.56 205 PHE A CA 1
ATOM 1636 C C . PHE A 1 205 ? -14.863 -2.244 -14.905 1.00 98.56 205 PHE A C 1
ATOM 1638 O O . PHE A 1 205 ? -15.566 -3.000 -15.588 1.00 98.56 205 PHE A O 1
ATOM 1645 N N . PRO A 1 206 ? -15.310 -1.732 -13.737 1.00 98.31 206 PRO A N 1
ATOM 1646 C CA . PRO A 1 206 ? -16.572 -2.129 -13.128 1.00 98.31 206 PRO A CA 1
ATOM 1647 C C . PRO A 1 206 ? -17.782 -1.349 -13.657 1.00 98.31 206 PRO A C 1
ATOM 1649 O O . PRO A 1 206 ? -17.701 -0.150 -13.921 1.00 98.31 206 PRO A O 1
ATOM 1652 N N . HIS A 1 207 ? -18.931 -2.028 -13.697 1.00 98.25 207 HIS A N 1
ATOM 1653 C CA . HIS A 1 207 ? -20.243 -1.421 -13.935 1.00 98.25 207 HIS A CA 1
ATOM 1654 C C . HIS A 1 207 ? -20.988 -1.167 -12.621 1.00 98.25 207 HIS A C 1
ATOM 1656 O O . HIS A 1 207 ? -21.231 -2.101 -11.843 1.00 98.25 207 HIS A O 1
ATOM 1662 N N . TRP A 1 208 ? -21.383 0.082 -12.371 1.00 97.38 208 TRP A N 1
ATOM 1663 C CA . TRP A 1 208 ? -22.079 0.496 -11.152 1.00 97.38 208 TRP A CA 1
ATOM 1664 C C . TRP A 1 208 ? -23.605 0.528 -11.319 1.00 97.38 208 TRP A C 1
ATOM 1666 O O . TRP A 1 208 ? -24.231 1.590 -11.273 1.00 97.38 208 TRP A O 1
ATOM 1676 N N . GLN A 1 209 ? -24.247 -0.633 -11.461 1.00 94.38 209 GLN A N 1
ATOM 1677 C CA . GLN A 1 209 ? -25.707 -0.690 -11.597 1.00 94.38 209 GLN A CA 1
ATOM 1678 C C . GLN A 1 209 ? -26.412 -0.030 -10.396 1.00 94.38 209 GLN A C 1
ATOM 1680 O O . GLN A 1 209 ? -26.112 -0.310 -9.229 1.00 94.38 209 GLN A O 1
ATOM 1685 N N . GLY A 1 210 ? -27.414 0.807 -10.688 1.00 89.88 210 GLY A N 1
ATOM 1686 C CA . GLY A 1 210 ? -28.336 1.368 -9.694 1.00 89.88 210 GLY A CA 1
ATOM 1687 C C . GLY A 1 210 ? -28.006 2.783 -9.216 1.00 89.88 210 GLY A C 1
ATOM 1688 O O . GLY A 1 210 ? -28.656 3.273 -8.290 1.00 89.88 210 GLY A O 1
ATOM 1689 N N . ILE A 1 211 ? -27.030 3.446 -9.838 1.00 91.75 211 ILE A N 1
ATOM 1690 C CA . ILE A 1 211 ? -26.655 4.834 -9.540 1.00 91.75 211 ILE A CA 1
ATOM 1691 C C . ILE A 1 211 ? -26.688 5.740 -10.783 1.00 91.75 211 ILE A C 1
ATOM 1693 O O . ILE A 1 211 ? -25.896 6.672 -10.894 1.00 91.75 211 ILE A O 1
ATOM 1697 N N . ASP A 1 212 ? -27.623 5.487 -11.705 1.00 92.19 212 ASP A N 1
ATOM 1698 C CA . ASP A 1 212 ? -27.824 6.289 -12.916 1.00 92.19 212 ASP A CA 1
ATOM 1699 C C . ASP A 1 212 ? -27.877 7.794 -12.588 1.00 92.19 212 ASP A C 1
ATOM 1701 O O . ASP A 1 212 ? -28.701 8.229 -11.775 1.00 92.19 212 ASP A O 1
ATOM 1705 N N . TYR A 1 213 ? -27.057 8.590 -13.276 1.00 94.25 213 TYR A N 1
ATOM 1706 C CA . TYR A 1 213 ? -26.978 10.050 -13.164 1.00 94.25 213 TYR A CA 1
ATOM 1707 C C . TYR A 1 213 ? -26.674 10.555 -11.741 1.00 94.25 213 TYR A C 1
ATOM 1709 O O . TYR A 1 213 ? -27.168 11.608 -11.335 1.00 94.25 213 TYR A O 1
ATOM 1717 N N . LYS A 1 214 ? -25.885 9.798 -10.968 1.00 93.38 214 LYS A N 1
ATOM 1718 C CA . LYS A 1 214 ? -25.418 10.175 -9.626 1.00 93.38 214 LYS A CA 1
ATOM 1719 C C . LYS A 1 214 ? -23.893 10.145 -9.528 1.00 93.38 214 LYS A C 1
ATOM 1721 O O . LYS A 1 214 ? -23.209 9.465 -10.296 1.00 93.38 214 LYS A O 1
ATOM 1726 N N . TRP A 1 215 ? -23.368 10.841 -8.523 1.00 91.94 215 TRP A N 1
ATOM 1727 C CA . TRP A 1 215 ? -21.953 10.790 -8.175 1.00 91.94 215 TRP A CA 1
ATOM 1728 C C . TRP A 1 215 ? -21.611 9.460 -7.488 1.00 91.94 215 TRP A C 1
ATOM 1730 O O . TRP A 1 215 ? -21.867 9.265 -6.301 1.00 91.94 215 TRP A O 1
ATOM 1740 N N . ALA A 1 216 ? -21.028 8.527 -8.238 1.00 91.81 216 ALA A N 1
ATOM 1741 C CA . ALA A 1 216 ? -20.492 7.266 -7.736 1.00 91.81 216 ALA A CA 1
ATOM 1742 C C . ALA A 1 216 ? -19.451 7.478 -6.624 1.00 91.81 216 ALA A C 1
ATOM 1744 O O . ALA A 1 216 ? -19.416 6.710 -5.669 1.00 91.81 216 ALA A O 1
ATOM 1745 N N . SER A 1 217 ? -18.660 8.550 -6.707 1.00 89.62 217 SER A N 1
ATOM 1746 C CA . SER A 1 217 ? -17.679 8.935 -5.682 1.00 89.62 217 SER A CA 1
ATOM 1747 C C . SER A 1 217 ? -18.295 9.320 -4.333 1.00 89.62 217 SER A C 1
ATOM 1749 O O . SER A 1 217 ? -17.615 9.282 -3.316 1.00 89.62 217 SER A O 1
ATOM 1751 N N . GLU A 1 218 ? -19.570 9.716 -4.308 1.00 88.31 218 GLU A N 1
ATOM 1752 C CA . GLU A 1 218 ? -20.294 10.047 -3.071 1.00 88.31 218 GLU A CA 1
ATOM 1753 C C . GLU A 1 218 ? -20.978 8.819 -2.455 1.00 88.31 218 GLU A C 1
ATOM 1755 O O . GLU A 1 218 ? -21.532 8.880 -1.357 1.00 88.31 218 GLU A O 1
ATOM 1760 N N . ASN A 1 219 ? -20.960 7.682 -3.154 1.00 90.50 219 ASN A N 1
ATOM 1761 C CA . ASN A 1 219 ? -21.502 6.442 -2.638 1.00 90.50 219 ASN A CA 1
ATOM 1762 C C . ASN A 1 219 ? -20.448 5.742 -1.767 1.00 90.50 219 ASN A C 1
ATOM 1764 O O . ASN A 1 219 ? -19.458 5.215 -2.276 1.00 90.50 219 ASN A O 1
ATOM 1768 N N . LYS A 1 220 ? -20.693 5.702 -0.452 1.00 87.44 220 LYS A N 1
ATOM 1769 C CA . LYS A 1 220 ? -19.786 5.096 0.537 1.00 87.44 220 LYS A CA 1
ATOM 1770 C C . LYS A 1 220 ? -19.419 3.643 0.201 1.00 87.44 220 LYS A C 1
ATOM 1772 O O . LYS A 1 220 ? -18.251 3.284 0.280 1.00 87.44 220 LYS A O 1
ATOM 1777 N N . GLU A 1 221 ? -20.385 2.837 -0.246 1.00 90.38 221 GLU A N 1
ATOM 1778 C CA . GLU A 1 221 ? -20.159 1.433 -0.619 1.00 90.38 221 GLU A CA 1
ATOM 1779 C C . GLU A 1 221 ? -19.196 1.318 -1.812 1.00 90.38 221 GLU A C 1
ATOM 1781 O O . GLU A 1 221 ? -18.278 0.504 -1.788 1.00 90.38 221 GLU A O 1
ATOM 1786 N N . ILE A 1 222 ? -19.357 2.164 -2.838 1.00 93.25 222 ILE A N 1
ATOM 1787 C CA . ILE A 1 222 ? -18.442 2.198 -3.992 1.00 93.25 222 ILE A CA 1
ATOM 1788 C C . ILE A 1 222 ? -17.045 2.650 -3.557 1.00 93.25 222 ILE A C 1
ATOM 1790 O O . ILE A 1 222 ? -16.061 2.029 -3.954 1.00 93.25 222 ILE A O 1
ATOM 1794 N N . GLY A 1 223 ? -16.947 3.678 -2.707 1.00 89.44 223 GLY A N 1
ATOM 1795 C CA . GLY A 1 223 ? -15.675 4.130 -2.138 1.00 89.44 223 GLY A CA 1
ATOM 1796 C C . GLY A 1 223 ? -14.934 3.020 -1.385 1.00 89.44 223 GLY A C 1
ATOM 1797 O O . GLY A 1 223 ? -13.745 2.806 -1.621 1.00 89.44 223 GLY A O 1
ATOM 1798 N N . GLU A 1 224 ? -15.639 2.263 -0.540 1.00 89.62 224 GLU A N 1
ATOM 1799 C CA . GLU A 1 224 ? -15.089 1.114 0.191 1.00 89.62 224 GLU A CA 1
ATOM 1800 C C . GLU A 1 224 ? -14.672 -0.033 -0.739 1.00 89.62 224 GLU A C 1
ATOM 1802 O O . GLU A 1 224 ? -13.607 -0.623 -0.548 1.00 89.62 224 GLU A O 1
ATOM 1807 N N . ILE A 1 225 ? -15.481 -0.347 -1.758 1.00 92.62 225 ILE A N 1
ATOM 1808 C CA . ILE A 1 225 ? -15.144 -1.351 -2.778 1.00 92.62 225 ILE A CA 1
ATOM 1809 C C . ILE A 1 225 ? -13.842 -0.959 -3.490 1.00 92.62 225 ILE A C 1
ATOM 1811 O O . ILE A 1 225 ? -12.948 -1.797 -3.632 1.00 92.62 225 ILE A O 1
ATOM 1815 N N . CYS A 1 226 ? -13.709 0.308 -3.894 1.00 93.69 226 CYS A N 1
ATOM 1816 C CA . CYS A 1 226 ? -12.496 0.826 -4.518 1.00 93.69 226 CYS A CA 1
ATOM 1817 C C . CYS A 1 226 ? -11.280 0.695 -3.590 1.00 93.69 226 CYS A C 1
ATOM 1819 O O . CYS A 1 226 ? -10.271 0.132 -4.012 1.00 93.69 226 CYS A O 1
ATOM 1821 N N . SER A 1 227 ? -11.378 1.134 -2.326 1.00 91.00 227 SER A N 1
ATOM 1822 C CA . SER A 1 227 ? -10.287 1.010 -1.341 1.00 91.00 227 SER A CA 1
ATOM 1823 C C . SER A 1 227 ? -9.807 -0.433 -1.202 1.00 91.00 227 SER A C 1
ATOM 1825 O O . SER A 1 227 ? -8.621 -0.713 -1.372 1.00 91.00 227 SER A O 1
ATOM 1827 N N . LYS A 1 228 ? -10.737 -1.370 -0.993 1.00 93.25 228 LYS A N 1
ATOM 1828 C CA . LYS A 1 228 ? -10.398 -2.777 -0.770 1.00 93.25 228 LYS A CA 1
ATOM 1829 C C . LYS A 1 228 ? -9.721 -3.415 -1.985 1.00 93.25 228 LYS A C 1
ATOM 1831 O O . LYS A 1 228 ? -8.805 -4.220 -1.827 1.00 93.25 228 LYS A O 1
ATOM 1836 N N . PHE A 1 229 ? -10.136 -3.088 -3.210 1.00 94.88 229 PHE A N 1
ATOM 1837 C CA . PHE A 1 229 ? -9.469 -3.620 -4.405 1.00 94.88 229 PHE A CA 1
ATOM 1838 C C . PHE A 1 229 ? -8.071 -3.024 -4.623 1.00 94.88 229 PHE A C 1
ATOM 1840 O O . PHE A 1 229 ? -7.167 -3.745 -5.049 1.00 94.88 229 PHE A O 1
ATOM 1847 N N . ILE A 1 230 ? -7.866 -1.751 -4.281 1.00 92.19 230 ILE A N 1
ATOM 1848 C CA . ILE A 1 230 ? -6.549 -1.099 -4.333 1.00 92.19 230 ILE A CA 1
ATOM 1849 C C . ILE A 1 230 ? -5.589 -1.742 -3.329 1.00 92.19 230 ILE A C 1
ATOM 1851 O O . ILE A 1 230 ? -4.477 -2.104 -3.703 1.00 92.19 230 ILE A O 1
ATOM 1855 N N . GLU A 1 231 ? -6.041 -2.002 -2.099 1.00 88.31 231 GLU A N 1
ATOM 1856 C CA . GLU A 1 231 ? -5.271 -2.731 -1.077 1.00 88.31 231 GLU A CA 1
ATOM 1857 C C . GLU A 1 231 ? -4.859 -4.142 -1.531 1.00 88.31 231 GLU A C 1
ATOM 1859 O O . GLU A 1 231 ? -3.819 -4.657 -1.124 1.00 88.31 231 GLU A O 1
ATOM 1864 N N . ASN A 1 232 ? -5.642 -4.773 -2.414 1.00 88.06 232 ASN A N 1
ATOM 1865 C CA . ASN A 1 232 ? -5.315 -6.078 -2.996 1.00 88.06 232 ASN A CA 1
ATOM 1866 C C . ASN A 1 232 ? -4.416 -5.981 -4.244 1.00 88.06 232 ASN A C 1
ATOM 1868 O O . ASN A 1 232 ? -4.025 -7.012 -4.790 1.00 88.06 232 ASN A O 1
ATOM 1872 N N . GLY A 1 233 ? -4.041 -4.770 -4.666 1.00 88.31 233 GLY A N 1
ATOM 1873 C CA . GLY A 1 233 ? -3.031 -4.521 -5.689 1.00 88.31 233 GLY A CA 1
ATOM 1874 C C . GLY A 1 233 ? -3.570 -4.129 -7.064 1.00 88.31 233 GLY A C 1
ATOM 1875 O O . GLY A 1 233 ? -2.865 -4.355 -8.043 1.00 88.31 233 GLY A O 1
ATOM 1876 N N . VAL A 1 234 ? -4.781 -3.579 -7.188 1.00 95.31 234 VAL A N 1
ATOM 1877 C CA . VAL A 1 234 ? -5.261 -2.961 -8.447 1.00 95.31 234 VAL A CA 1
ATOM 1878 C C . VAL A 1 234 ? -4.509 -1.654 -8.728 1.00 95.31 234 VAL A C 1
ATOM 1880 O O . VAL A 1 234 ? -4.263 -0.892 -7.804 1.00 95.31 234 VAL A O 1
ATOM 1883 N N . ASN A 1 235 ? -4.159 -1.379 -9.993 1.00 95.31 235 ASN A N 1
ATOM 1884 C CA . ASN A 1 235 ? -3.483 -0.134 -10.395 1.00 95.31 235 ASN A CA 1
ATOM 1885 C C . ASN A 1 235 ? -4.451 0.939 -10.914 1.00 95.31 235 ASN A C 1
ATOM 1887 O O . ASN A 1 235 ? -4.211 2.124 -10.714 1.00 95.31 235 ASN A O 1
ATOM 1891 N N . TYR A 1 236 ? -5.523 0.532 -11.596 1.00 97.31 236 TYR A N 1
ATOM 1892 C CA . TYR A 1 236 ? -6.540 1.446 -12.118 1.00 97.31 236 TYR A CA 1
ATOM 1893 C C . TYR A 1 236 ? -7.936 0.907 -11.838 1.00 97.31 236 TYR A C 1
ATOM 1895 O O . TYR A 1 236 ? -8.199 -0.276 -12.054 1.00 97.31 236 TYR A O 1
ATOM 1903 N N . ILE A 1 237 ? -8.843 1.784 -11.425 1.00 97.94 237 ILE A N 1
ATOM 1904 C CA . ILE A 1 237 ? -10.281 1.523 -11.424 1.00 97.94 237 ILE A CA 1
ATOM 1905 C C . ILE A 1 237 ? -10.915 2.516 -12.391 1.00 97.94 237 ILE A C 1
ATOM 1907 O O . ILE A 1 237 ? -10.890 3.716 -12.139 1.00 97.94 237 ILE A O 1
ATOM 1911 N N . ILE A 1 238 ? -11.475 2.023 -13.494 1.00 98.25 238 ILE A N 1
ATOM 1912 C CA . ILE A 1 238 ? -12.146 2.843 -14.510 1.00 98.25 238 ILE A CA 1
ATOM 1913 C C . ILE A 1 238 ? -13.622 2.436 -14.530 1.00 98.25 238 ILE A C 1
ATOM 1915 O O . ILE A 1 238 ? -14.008 1.487 -15.205 1.00 98.25 238 ILE A O 1
ATOM 1919 N N . GLY A 1 239 ? -14.444 3.100 -13.720 1.00 97.88 239 GLY A N 1
ATOM 1920 C CA . GLY A 1 239 ? -15.865 2.782 -13.580 1.00 97.88 239 GLY A CA 1
ATOM 1921 C C . GLY A 1 239 ? -16.734 3.282 -14.735 1.00 97.88 239 GLY A C 1
ATOM 1922 O O . GLY A 1 239 ? -16.349 4.191 -15.470 1.00 97.88 239 GLY A O 1
ATOM 1923 N N . HIS A 1 240 ? -17.937 2.724 -14.861 1.00 97.31 240 HIS A N 1
ATOM 1924 C CA . HIS A 1 240 ? -18.996 3.154 -15.789 1.00 97.31 240 HIS A CA 1
ATOM 1925 C C . HIS A 1 240 ? -20.380 2.680 -15.295 1.00 97.31 240 HIS A C 1
ATOM 1927 O O . HIS A 1 240 ? -20.477 2.124 -14.196 1.00 97.31 240 HIS A O 1
ATOM 1933 N N . GLY A 1 241 ? -21.464 2.983 -16.021 1.00 94.25 241 GLY A N 1
ATOM 1934 C CA . GLY A 1 241 ? -22.848 2.696 -15.610 1.00 94.25 241 GLY A CA 1
ATOM 1935 C C . GLY A 1 241 ? -23.663 3.860 -15.006 1.00 94.25 241 GLY A C 1
ATOM 1936 O O . GLY A 1 241 ? -24.882 3.873 -15.165 1.00 94.25 241 GLY A O 1
ATOM 1937 N N . PRO A 1 242 ? -23.076 4.895 -14.362 1.00 95.56 242 PRO A N 1
ATOM 1938 C CA . PRO A 1 242 ? -23.819 6.108 -13.999 1.00 95.56 242 PRO A CA 1
ATOM 1939 C C . PRO A 1 242 ? -24.246 6.976 -15.189 1.00 95.56 242 PRO A C 1
ATOM 1941 O O . PRO A 1 242 ? -24.967 7.950 -14.981 1.00 95.56 242 PRO A O 1
ATOM 1944 N N . HIS A 1 243 ? -23.788 6.686 -16.413 1.00 95.38 243 HIS A N 1
ATOM 1945 C CA . HIS A 1 243 ? -24.034 7.467 -17.638 1.00 95.38 243 HIS A CA 1
ATOM 1946 C C . HIS A 1 243 ? -23.488 8.911 -17.649 1.00 95.38 243 HIS A C 1
ATOM 1948 O O . HIS A 1 243 ? -23.785 9.682 -18.565 1.00 95.38 243 HIS A O 1
ATOM 1954 N N . MET A 1 244 ? -22.693 9.288 -16.647 1.00 94.88 244 MET A N 1
ATOM 1955 C CA . MET A 1 244 ? -22.019 10.586 -16.536 1.00 94.88 244 MET A CA 1
ATOM 1956 C C . MET A 1 244 ? -20.590 10.417 -16.014 1.00 94.88 244 MET A C 1
ATOM 1958 O O . MET A 1 244 ? -20.289 9.454 -15.296 1.00 94.88 244 MET A O 1
ATOM 1962 N N . ILE A 1 245 ? -19.726 11.374 -16.347 1.00 94.19 245 ILE A N 1
ATOM 1963 C CA . ILE A 1 245 ? -18.392 11.526 -15.766 1.00 94.19 245 ILE A CA 1
ATOM 1964 C C . ILE A 1 245 ? -18.495 11.703 -14.247 1.00 94.19 245 ILE A C 1
ATOM 1966 O O . ILE A 1 245 ? -19.456 12.278 -13.736 1.00 94.19 245 ILE A O 1
ATOM 1970 N N . ASN A 1 246 ? -17.519 11.186 -13.516 1.00 93.12 246 ASN A N 1
ATOM 1971 C CA . ASN A 1 246 ? -17.393 11.360 -12.073 1.00 93.12 246 ASN A CA 1
ATOM 1972 C C . ASN A 1 246 ? -16.001 11.880 -11.697 1.00 93.12 246 ASN A C 1
ATOM 1974 O O . ASN A 1 246 ? -15.142 12.043 -12.559 1.00 93.12 246 ASN A O 1
ATOM 1978 N N . HIS A 1 247 ? -15.785 12.121 -10.402 1.00 90.69 247 HIS A N 1
ATOM 1979 C CA . HIS A 1 247 ? -14.493 12.538 -9.867 1.00 90.69 247 HIS A CA 1
ATOM 1980 C C . HIS A 1 247 ? -13.355 11.566 -10.222 1.00 90.69 247 HIS A C 1
ATOM 1982 O O . HIS A 1 247 ? -13.553 10.351 -10.360 1.00 90.69 247 HIS A O 1
ATOM 1988 N N . PHE A 1 248 ? -12.158 12.138 -10.320 1.00 89.50 248 PHE A N 1
ATOM 1989 C CA . PHE A 1 248 ? -10.889 11.448 -10.505 1.00 89.50 248 PHE A CA 1
ATOM 1990 C C . PHE A 1 248 ? -10.074 11.561 -9.218 1.00 89.50 248 PHE A C 1
ATOM 1992 O O . PHE A 1 248 ? -10.031 12.627 -8.605 1.00 89.50 248 PHE A O 1
ATOM 1999 N N . GLU A 1 249 ? -9.435 10.472 -8.807 1.00 85.31 249 GLU A N 1
ATOM 2000 C CA . GLU A 1 249 ? -8.681 10.406 -7.559 1.00 85.31 249 GLU A CA 1
ATOM 2001 C C . GLU A 1 249 ? -7.381 9.621 -7.770 1.00 85.31 249 GLU A C 1
ATOM 2003 O O . GLU A 1 249 ? -7.408 8.455 -8.170 1.00 85.31 249 GLU A O 1
ATOM 2008 N N . LYS A 1 250 ? -6.236 10.248 -7.479 1.00 84.00 250 LYS A N 1
ATOM 2009 C CA . LYS A 1 250 ? -4.944 9.565 -7.352 1.00 84.00 250 LYS A CA 1
ATOM 2010 C C . LYS A 1 250 ? -4.753 9.142 -5.897 1.00 84.00 250 LYS A C 1
ATOM 2012 O O . LYS A 1 250 ? -4.710 9.985 -5.005 1.00 84.00 250 LYS A O 1
ATOM 2017 N N . ARG A 1 251 ? -4.642 7.836 -5.662 1.00 79.75 251 ARG A N 1
ATOM 2018 C CA . ARG A 1 251 ? -4.271 7.235 -4.371 1.00 79.75 251 AR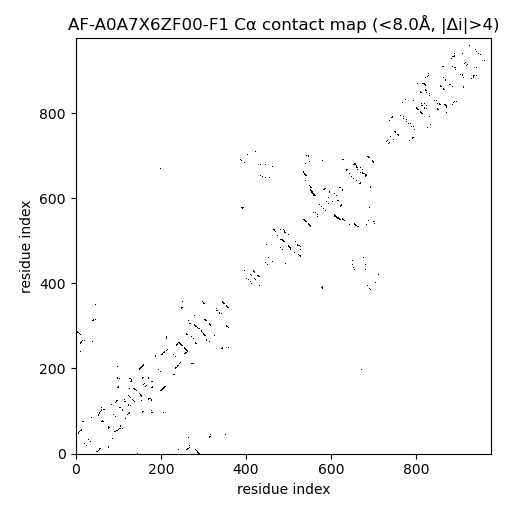G A CA 1
ATOM 2019 C C . ARG A 1 251 ? -2.823 6.754 -4.425 1.00 79.75 251 ARG A C 1
ATOM 2021 O O . ARG A 1 251 ? -2.260 6.649 -5.510 1.00 79.75 251 ARG A O 1
ATOM 2028 N N . GLU A 1 252 ? -2.229 6.440 -3.272 1.00 68.06 252 GLU A N 1
ATOM 2029 C CA . GLU A 1 252 ? -0.796 6.099 -3.158 1.00 68.06 252 GLU A CA 1
ATOM 2030 C C . GLU A 1 252 ? -0.309 5.052 -4.178 1.00 68.06 252 GLU A C 1
ATOM 2032 O O . GLU A 1 252 ? 0.804 5.172 -4.682 1.00 68.06 252 GLU A O 1
ATOM 2037 N N . SER A 1 253 ? -1.138 4.057 -4.522 1.00 78.00 253 SER A N 1
ATOM 2038 C CA . SER A 1 253 ? -0.773 2.949 -5.421 1.00 78.00 253 SER A CA 1
ATOM 2039 C C . SER A 1 253 ? -1.689 2.763 -6.642 1.00 78.00 253 SER A C 1
ATOM 2041 O O . SER A 1 253 ? -1.482 1.823 -7.418 1.00 78.00 253 SER A O 1
ATOM 2043 N N . ALA A 1 254 ? -2.699 3.626 -6.832 1.00 90.12 254 ALA A N 1
ATOM 2044 C CA . ALA A 1 254 ? -3.702 3.453 -7.885 1.00 90.12 254 ALA A CA 1
ATOM 2045 C C . ALA A 1 254 ? -4.415 4.747 -8.305 1.00 90.12 254 ALA A C 1
ATOM 2047 O O . ALA A 1 254 ? -4.541 5.688 -7.522 1.00 90.12 254 ALA A O 1
ATOM 2048 N N . ILE A 1 255 ? -4.967 4.747 -9.520 1.00 92.69 255 ILE A N 1
ATOM 2049 C CA . ILE A 1 255 ? -5.851 5.806 -10.028 1.00 92.69 255 ILE A CA 1
ATOM 2050 C C . ILE A 1 255 ? -7.291 5.303 -10.064 1.00 92.69 255 ILE A C 1
ATOM 2052 O O . ILE A 1 255 ? -7.580 4.227 -10.593 1.00 92.69 255 ILE A O 1
ATOM 2056 N N . VAL A 1 256 ? -8.207 6.101 -9.521 1.00 94.06 256 VAL A N 1
ATOM 2057 C CA . VAL A 1 256 ? -9.643 5.828 -9.520 1.00 94.06 256 VAL A CA 1
ATOM 2058 C C . VAL A 1 256 ? -10.354 6.878 -10.358 1.00 94.06 256 VAL A C 1
ATOM 2060 O O . VAL A 1 256 ? -10.398 8.057 -10.014 1.00 94.06 256 VAL A O 1
ATOM 2063 N N . THR A 1 257 ? -10.976 6.425 -11.437 1.00 94.12 257 THR A N 1
ATOM 2064 C CA . THR A 1 257 ? -12.006 7.164 -12.156 1.00 94.12 257 THR A CA 1
ATOM 2065 C C . THR A 1 257 ? -13.337 6.523 -11.811 1.00 94.12 257 THR A C 1
ATOM 2067 O O . THR A 1 257 ? -13.673 5.454 -12.320 1.00 94.12 257 THR A O 1
ATOM 2070 N N . TYR A 1 258 ? -14.105 7.158 -10.926 1.00 94.31 258 TYR A N 1
ATOM 2071 C CA . TYR A 1 258 ? -15.339 6.557 -10.413 1.00 94.31 258 TYR A CA 1
ATOM 2072 C C . TYR A 1 258 ? -16.378 6.308 -11.517 1.00 94.31 258 TYR A C 1
ATOM 2074 O O . TYR A 1 258 ? -17.179 5.389 -11.397 1.00 94.31 258 TYR A O 1
ATOM 2082 N N . SER A 1 259 ? -16.368 7.087 -12.601 1.00 96.81 259 SER A N 1
ATOM 2083 C CA . SER A 1 259 ? -17.142 6.814 -13.816 1.00 96.81 259 SER A CA 1
ATOM 2084 C C . SER A 1 259 ? -16.601 7.612 -15.000 1.00 96.81 259 SER A C 1
ATOM 2086 O O . SER A 1 259 ? -16.424 8.825 -14.880 1.00 96.81 259 SER A O 1
ATOM 2088 N N . ILE A 1 260 ? -16.406 6.957 -16.146 1.00 97.44 260 ILE A N 1
ATOM 2089 C CA . ILE A 1 260 ? -16.167 7.617 -17.439 1.00 97.44 260 ILE A CA 1
ATOM 2090 C C . ILE A 1 260 ? -17.460 7.883 -18.229 1.00 97.44 260 ILE A C 1
ATOM 2092 O O . ILE A 1 260 ? -17.411 8.571 -19.238 1.00 97.44 260 ILE A O 1
ATOM 2096 N N . GLY A 1 261 ? -18.623 7.425 -17.756 1.00 96.94 261 GLY A N 1
ATOM 2097 C CA . GLY A 1 261 ? -19.931 7.737 -18.349 1.00 96.94 261 GLY A CA 1
ATOM 2098 C C . GLY A 1 261 ? -20.227 7.021 -19.672 1.00 96.94 261 GLY A C 1
ATOM 2099 O O . GLY A 1 261 ? -19.722 5.934 -19.926 1.00 96.94 261 GLY A O 1
ATOM 2100 N N . ASN A 1 262 ? -21.079 7.624 -20.502 1.00 96.81 262 ASN A N 1
ATOM 2101 C CA . ASN A 1 262 ? -21.450 7.083 -21.811 1.00 96.81 262 ASN A CA 1
ATOM 2102 C C . ASN A 1 262 ? -20.353 7.344 -22.851 1.00 96.81 262 ASN A C 1
ATOM 2104 O O . ASN A 1 262 ? -19.694 8.380 -22.822 1.00 96.81 262 ASN A O 1
ATOM 2108 N N . PHE A 1 263 ? -20.221 6.461 -23.838 1.00 96.69 263 PHE A N 1
ATOM 2109 C CA . PHE A 1 263 ? -19.457 6.747 -25.050 1.00 96.69 263 PHE A CA 1
ATOM 2110 C C . PHE A 1 263 ? -20.381 7.214 -26.183 1.00 96.69 263 PHE A C 1
ATOM 2112 O O . PHE A 1 263 ? -20.649 8.407 -26.334 1.00 96.69 263 PHE A O 1
ATOM 2119 N N . VAL A 1 264 ? -20.925 6.273 -26.953 1.00 95.00 264 VAL A N 1
ATOM 2120 C CA . VAL A 1 264 ? -22.030 6.510 -27.886 1.00 95.00 264 VAL A CA 1
ATOM 2121 C C . VAL A 1 264 ? -23.187 5.657 -27.412 1.00 95.00 264 VAL A C 1
ATOM 2123 O O . VAL A 1 264 ? -23.139 4.436 -27.498 1.00 95.00 264 VAL A O 1
ATOM 2126 N N . TRP A 1 265 ? -24.209 6.320 -26.882 1.00 92.81 265 TRP A N 1
ATOM 2127 C CA . TRP A 1 265 ? -25.421 5.696 -26.370 1.00 92.81 265 TRP A CA 1
ATOM 2128 C C . TRP A 1 265 ? -26.623 6.455 -26.920 1.00 92.81 265 TRP A C 1
ATOM 2130 O O . TRP A 1 265 ? -26.982 7.517 -26.405 1.00 92.81 265 TRP A O 1
ATOM 2140 N N . ASN A 1 266 ? -27.244 5.943 -27.984 1.00 90.94 266 ASN A N 1
ATOM 2141 C CA . ASN A 1 266 ? -28.280 6.657 -28.746 1.00 90.94 266 ASN A CA 1
ATOM 2142 C C . ASN A 1 266 ? -29.672 6.638 -28.081 1.00 90.94 266 ASN A C 1
ATOM 2144 O O . ASN A 1 266 ? -30.696 6.340 -28.697 1.00 90.94 266 ASN A O 1
ATOM 2148 N N . ALA A 1 267 ? -29.731 7.020 -26.806 1.00 88.75 267 ALA A N 1
ATOM 2149 C CA . ALA A 1 267 ? -30.960 7.367 -26.101 1.00 88.75 267 ALA A CA 1
ATOM 2150 C C . ALA A 1 267 ? -31.002 8.877 -25.819 1.00 88.75 267 ALA A C 1
ATOM 2152 O O . ALA A 1 267 ? -29.971 9.508 -25.629 1.00 88.75 267 ALA A O 1
ATOM 2153 N N . LYS A 1 268 ? -32.194 9.476 -25.697 1.00 85.81 268 LYS A N 1
ATOM 2154 C CA . LYS A 1 268 ? -32.377 10.935 -25.492 1.00 85.81 268 LYS A CA 1
ATOM 2155 C C . LYS A 1 268 ? -31.641 11.560 -24.288 1.00 85.81 268 LYS A C 1
ATOM 2157 O O . LYS A 1 268 ? -31.704 12.775 -24.145 1.00 85.81 268 LYS A O 1
ATOM 2162 N N . GLY A 1 269 ? -31.067 10.771 -23.381 1.00 84.88 269 GLY A N 1
ATOM 2163 C CA . GLY A 1 269 ? -30.472 11.253 -22.135 1.00 84.88 269 GLY A CA 1
ATOM 2164 C C . GLY A 1 269 ? -31.500 11.754 -21.108 1.00 84.88 269 GLY A C 1
ATOM 2165 O O . GLY A 1 269 ? -32.621 12.174 -21.434 1.00 84.88 269 GLY A O 1
ATOM 2166 N N . ARG A 1 270 ? -31.123 11.685 -19.825 1.00 89.94 270 ARG A N 1
ATOM 2167 C CA . ARG A 1 270 ? -31.909 12.201 -18.686 1.00 89.94 270 ARG A CA 1
ATOM 2168 C C . ARG A 1 270 ? -31.189 13.318 -17.914 1.00 89.94 270 ARG A C 1
ATOM 2170 O O . ARG A 1 270 ? -31.701 13.723 -16.876 1.00 89.94 270 ARG A O 1
ATOM 2177 N N . TYR A 1 271 ? -30.082 13.847 -18.444 1.00 91.88 271 TYR A N 1
ATOM 2178 C CA . TYR A 1 271 ? -29.200 14.834 -17.802 1.00 91.88 271 TYR A CA 1
ATOM 2179 C C . TYR A 1 271 ? -29.958 16.033 -17.219 1.00 91.88 271 TYR A C 1
ATOM 2181 O O . TYR A 1 271 ? -29.997 16.198 -16.005 1.00 91.88 271 TYR A O 1
ATOM 2189 N N . GLN A 1 272 ? -30.683 16.788 -18.053 1.00 88.38 272 GLN A N 1
ATOM 2190 C CA . GLN A 1 272 ? -31.469 17.945 -17.599 1.00 88.38 272 GLN A CA 1
ATOM 2191 C C . GLN A 1 272 ? -32.562 17.567 -16.585 1.00 88.38 272 GLN A C 1
ATOM 2193 O O . GLN A 1 272 ? -32.782 18.275 -15.607 1.00 88.38 272 GLN A O 1
ATOM 2198 N N . LYS A 1 273 ? -33.249 16.434 -16.799 1.00 90.00 273 LYS A N 1
ATOM 2199 C CA . LYS A 1 273 ? -34.338 15.973 -15.919 1.00 90.00 273 LYS A CA 1
ATOM 2200 C C . LYS A 1 273 ? -33.827 15.600 -14.525 1.00 90.00 273 LYS A C 1
ATOM 2202 O O . LYS A 1 273 ? -34.559 15.765 -13.555 1.00 90.00 273 LYS A O 1
ATOM 2207 N N . LEU A 1 274 ? -32.617 15.052 -14.446 1.00 90.62 274 LEU A N 1
ATOM 2208 C CA . LEU A 1 274 ? -31.998 14.570 -13.212 1.00 90.62 274 LEU A CA 1
ATOM 2209 C C . LEU A 1 274 ? -30.935 15.531 -12.663 1.00 90.62 274 LEU A C 1
ATOM 2211 O O . LEU A 1 274 ? -30.293 15.194 -11.678 1.00 90.62 274 LEU A O 1
ATOM 2215 N N . GLN A 1 275 ? -30.776 16.713 -13.273 1.00 88.00 275 GLN A N 1
ATOM 2216 C CA . GLN A 1 275 ? -29.781 17.727 -12.899 1.00 88.00 275 GLN A CA 1
ATOM 2217 C C . GLN A 1 275 ? -28.347 17.173 -12.843 1.00 88.00 275 GLN A C 1
ATOM 2219 O O . GLN A 1 275 ? -27.555 17.535 -11.979 1.00 88.00 275 GLN A O 1
ATOM 2224 N N . ALA A 1 276 ? -28.020 16.285 -13.780 1.00 89.31 276 ALA A N 1
ATOM 2225 C CA . ALA A 1 276 ? -26.706 15.668 -13.897 1.00 89.31 276 ALA A CA 1
ATOM 2226 C C . ALA A 1 276 ? -25.897 16.300 -15.042 1.00 89.31 276 ALA A C 1
ATOM 2228 O O . ALA A 1 276 ? -26.489 16.679 -16.060 1.00 89.31 276 ALA A O 1
ATOM 2229 N N . PRO A 1 277 ? -24.560 16.389 -14.922 1.00 90.69 277 PRO A N 1
ATOM 2230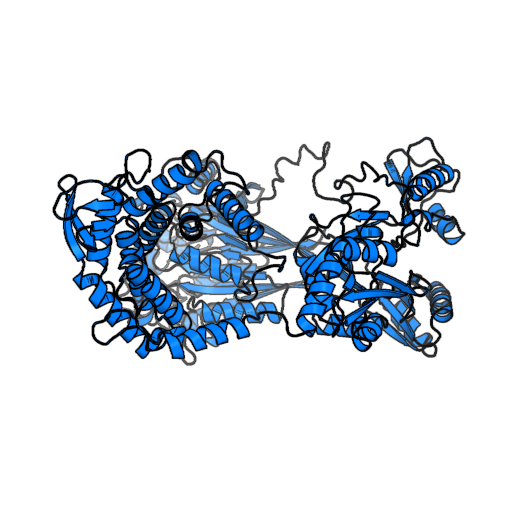 C CA . PRO A 1 277 ? -23.704 16.918 -15.977 1.00 90.69 277 PRO A CA 1
ATOM 2231 C C . PRO A 1 277 ? -23.788 16.051 -17.238 1.00 90.69 277 PRO A C 1
ATOM 2233 O O . PRO A 1 277 ? -23.728 14.825 -17.165 1.00 90.69 277 PRO A O 1
ATOM 2236 N N . SER A 1 278 ? -23.879 16.684 -18.407 1.00 93.81 278 SER A N 1
ATOM 2237 C CA . SER A 1 278 ? -24.005 16.028 -19.718 1.00 93.81 278 SER A CA 1
ATOM 2238 C C . SER A 1 278 ? -22.677 15.540 -20.309 1.00 93.81 278 SER A C 1
ATOM 2240 O O . SER A 1 278 ? -22.540 15.392 -21.529 1.00 93.81 278 SER A O 1
ATOM 2242 N N . TYR A 1 279 ? -21.684 15.323 -19.452 1.00 95.88 279 TYR A N 1
ATOM 2243 C CA . TYR A 1 279 ? -20.312 15.011 -19.832 1.00 95.88 279 TYR A CA 1
ATOM 2244 C C . TYR A 1 279 ? -19.966 13.567 -19.482 1.00 95.88 279 TYR A C 1
ATOM 2246 O O . TYR A 1 279 ? -20.426 13.035 -18.475 1.00 95.88 279 TYR A O 1
ATOM 2254 N N . SER A 1 280 ? -19.126 12.967 -20.313 1.00 97.25 280 SER A N 1
ATOM 2255 C CA . SER A 1 280 ? -18.481 11.664 -20.128 1.00 97.25 280 SER A CA 1
ATOM 2256 C C . SER A 1 280 ? -16.995 11.814 -20.492 1.00 97.25 280 SER A C 1
ATOM 2258 O O . SER A 1 280 ? -16.560 12.926 -20.795 1.00 97.25 280 SER A O 1
ATOM 2260 N N . ALA A 1 281 ? -16.195 10.751 -20.462 1.00 97.69 281 ALA A N 1
ATOM 2261 C CA . ALA A 1 281 ? -14.781 10.800 -20.825 1.00 97.69 281 ALA A CA 1
ATOM 2262 C C . ALA A 1 281 ? -14.322 9.550 -21.584 1.00 97.69 281 ALA A C 1
ATOM 2264 O O . ALA A 1 281 ? -14.860 8.459 -21.415 1.00 97.69 281 ALA A O 1
ATOM 2265 N N . ILE A 1 282 ? -13.281 9.714 -22.396 1.00 98.50 282 ILE A N 1
ATOM 2266 C CA . ILE A 1 282 ? -12.548 8.621 -23.039 1.00 98.50 282 ILE A CA 1
ATOM 2267 C C . ILE A 1 282 ? -11.159 8.573 -22.402 1.00 98.50 282 ILE A C 1
ATOM 2269 O O . ILE A 1 282 ? -10.412 9.546 -22.484 1.00 98.50 282 ILE A O 1
ATOM 2273 N N . GLY A 1 283 ? -10.815 7.465 -21.746 1.00 97.62 283 GLY A N 1
ATOM 2274 C CA . GLY A 1 283 ? -9.520 7.289 -21.086 1.00 97.62 283 GLY A CA 1
ATOM 2275 C C . GLY A 1 283 ? -8.483 6.708 -22.040 1.00 97.62 283 GLY A C 1
ATOM 2276 O O . GLY A 1 283 ? -8.687 5.625 -22.575 1.00 97.62 283 GLY A O 1
ATOM 2277 N N . ARG A 1 284 ? -7.355 7.384 -22.250 1.00 97.31 284 ARG A N 1
ATOM 2278 C CA . ARG A 1 284 ? -6.194 6.869 -22.984 1.00 97.31 284 ARG A CA 1
ATOM 2279 C C . ARG A 1 284 ? -5.047 6.657 -22.005 1.00 97.31 284 ARG A C 1
ATOM 2281 O O . ARG A 1 284 ? -4.566 7.609 -21.399 1.00 97.31 284 ARG A O 1
ATOM 2288 N N . LEU A 1 285 ? -4.611 5.408 -21.878 1.00 96.88 285 LEU A N 1
ATOM 2289 C CA . LEU A 1 285 ? -3.411 5.030 -21.141 1.00 96.88 285 LEU A CA 1
ATOM 2290 C C . LEU A 1 285 ? -2.294 4.782 -22.155 1.00 96.88 285 LEU A C 1
ATOM 2292 O O . LEU A 1 285 ? -2.330 3.798 -22.900 1.00 96.88 285 LEU A O 1
ATOM 2296 N N . GLN A 1 286 ? -1.328 5.696 -22.214 1.00 95.31 286 GLN A N 1
ATOM 2297 C CA . GLN A 1 286 ? -0.173 5.591 -23.097 1.00 95.31 286 GLN A CA 1
ATOM 2298 C C . GLN A 1 286 ? 0.985 4.947 -22.340 1.00 95.31 286 GLN A C 1
ATOM 2300 O O . GLN A 1 286 ? 1.611 5.563 -21.483 1.00 95.31 286 GLN A O 1
ATOM 2305 N N . PHE A 1 287 ? 1.286 3.709 -22.699 1.00 94.00 287 PHE A N 1
ATOM 2306 C CA . PHE A 1 287 ? 2.419 2.947 -22.209 1.00 94.00 287 PHE A CA 1
ATOM 2307 C C . PHE A 1 287 ? 3.631 3.240 -23.083 1.00 94.00 287 PHE A C 1
ATOM 2309 O O . PHE A 1 287 ? 3.591 3.059 -24.301 1.00 94.00 287 PHE A O 1
ATOM 2316 N N . LYS A 1 288 ? 4.732 3.655 -22.472 1.00 89.00 288 LYS A N 1
ATOM 2317 C CA . LYS A 1 288 ? 5.997 3.841 -23.175 1.00 89.00 288 LYS A CA 1
ATOM 2318 C C . LYS A 1 288 ? 7.058 2.986 -22.516 1.00 89.00 288 LYS A C 1
ATOM 2320 O O . LYS A 1 288 ? 7.261 3.044 -21.305 1.00 89.00 288 LYS A O 1
ATOM 2325 N N . GLU A 1 289 ? 7.723 2.176 -23.330 1.00 82.38 289 GLU A N 1
ATOM 2326 C CA . GLU A 1 289 ? 8.922 1.495 -22.877 1.00 82.38 289 GLU A CA 1
ATOM 2327 C C . GLU A 1 289 ? 10.062 2.514 -22.775 1.00 82.38 289 GLU A C 1
ATOM 2329 O O . GLU A 1 289 ? 10.458 3.140 -23.763 1.00 82.38 289 GLU A O 1
ATOM 2334 N N . GLU A 1 290 ? 10.562 2.690 -21.558 1.00 73.06 290 GLU A N 1
ATOM 2335 C CA . GLU A 1 290 ? 11.796 3.408 -21.271 1.00 73.06 290 GLU A CA 1
ATOM 2336 C C . GLU A 1 290 ? 12.941 2.397 -21.132 1.00 73.06 290 GLU A C 1
ATOM 2338 O O . GLU A 1 290 ? 12.720 1.191 -21.022 1.00 73.06 290 GLU A O 1
ATOM 2343 N N . GLU A 1 291 ? 14.180 2.885 -21.085 1.00 52.12 291 GLU A N 1
ATOM 2344 C CA . GLU A 1 291 ? 15.397 2.056 -21.085 1.00 52.12 291 GLU A CA 1
ATOM 2345 C C . GLU A 1 291 ? 15.384 0.919 -20.033 1.00 52.12 291 GLU A C 1
ATOM 2347 O O . GLU A 1 291 ? 15.957 -0.142 -20.272 1.00 52.12 291 GLU A O 1
ATOM 2352 N N . PHE A 1 292 ? 14.677 1.095 -18.901 1.00 44.47 292 PHE A N 1
ATOM 2353 C CA . PHE A 1 292 ? 14.644 0.123 -17.794 1.00 44.47 292 PHE A CA 1
ATOM 2354 C C . PHE A 1 292 ? 13.260 -0.135 -17.153 1.00 44.47 292 PHE A C 1
ATOM 2356 O O . PHE A 1 292 ? 13.178 -0.888 -16.176 1.00 44.47 292 PHE A O 1
ATOM 2363 N N . ASN A 1 293 ? 12.172 0.488 -17.621 1.00 67.06 293 ASN A N 1
ATOM 2364 C CA . ASN A 1 293 ? 10.796 0.257 -17.144 1.00 67.06 293 ASN A CA 1
ATOM 2365 C C . ASN A 1 293 ? 9.744 0.679 -18.182 1.00 67.06 293 ASN A C 1
ATOM 2367 O O . ASN A 1 293 ? 10.062 1.004 -19.318 1.00 67.06 293 ASN A O 1
ATOM 2371 N N . TRP A 1 294 ? 8.476 0.640 -17.775 1.00 79.94 294 TRP A N 1
ATOM 2372 C CA . TRP A 1 294 ? 7.360 1.176 -18.540 1.00 79.94 294 TRP A CA 1
ATOM 2373 C C . TRP A 1 294 ? 6.813 2.390 -17.798 1.00 79.94 294 TRP A C 1
ATOM 2375 O O . TRP A 1 294 ? 6.475 2.269 -16.618 1.00 79.94 294 TRP A O 1
ATOM 2385 N N . SER A 1 295 ? 6.747 3.535 -18.468 1.00 85.31 295 SER A N 1
ATOM 2386 C CA . SER A 1 295 ? 5.995 4.699 -18.004 1.00 85.31 295 SER A CA 1
ATOM 2387 C C . SER A 1 295 ? 4.564 4.620 -18.540 1.00 85.31 295 SER A C 1
ATOM 238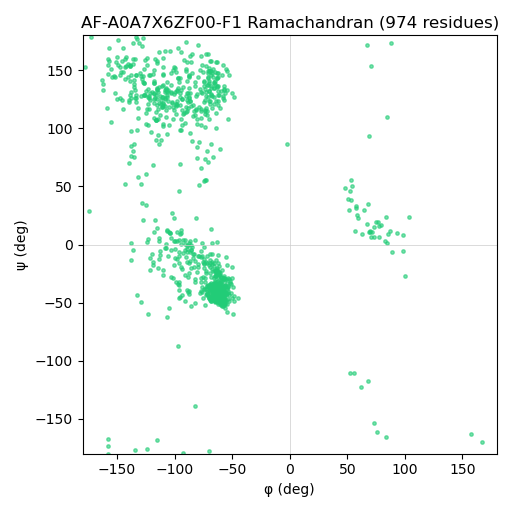9 O O . SER A 1 295 ? 4.319 4.032 -19.600 1.00 85.31 295 SER A O 1
ATOM 2391 N N . ILE A 1 296 ? 3.610 5.159 -17.780 1.00 90.00 296 ILE A N 1
ATOM 2392 C CA . ILE A 1 296 ? 2.214 5.281 -18.201 1.00 90.00 296 ILE A CA 1
ATOM 2393 C C . ILE A 1 296 ? 1.819 6.735 -18.040 1.00 90.00 296 ILE A C 1
ATOM 2395 O O . ILE A 1 296 ? 2.021 7.312 -16.978 1.00 90.00 296 ILE A O 1
ATOM 2399 N N . GLU A 1 297 ? 1.258 7.290 -19.099 1.00 91.81 297 GLU A N 1
ATOM 2400 C CA . GLU A 1 297 ? 0.610 8.590 -19.092 1.00 91.81 297 GLU A CA 1
ATOM 2401 C C . GLU A 1 297 ? -0.900 8.379 -19.255 1.00 91.81 297 GLU A C 1
ATOM 2403 O O . GLU A 1 297 ? -1.336 7.764 -20.236 1.00 91.81 297 GLU A O 1
ATOM 2408 N N . SER A 1 298 ? -1.690 8.860 -18.292 1.00 93.62 298 SER A N 1
ATOM 2409 C CA . SER A 1 298 ? -3.143 8.672 -18.251 1.00 93.62 298 SER A CA 1
ATOM 2410 C C . SER A 1 298 ? -3.869 9.970 -18.579 1.00 93.62 298 SER A C 1
ATOM 2412 O O . SER A 1 298 ? -3.920 10.892 -17.769 1.00 93.62 298 SER A O 1
ATOM 2414 N N . ARG A 1 299 ? -4.503 10.033 -19.752 1.00 95.81 299 ARG A N 1
ATOM 2415 C CA . ARG A 1 299 ? -5.304 11.193 -20.169 1.00 95.81 299 ARG A CA 1
ATOM 2416 C C . ARG A 1 299 ? -6.755 10.806 -20.376 1.00 95.81 299 ARG A C 1
ATOM 2418 O O . ARG A 1 299 ? -7.055 9.854 -21.090 1.00 95.81 299 ARG A O 1
ATOM 2425 N N . PHE A 1 300 ? -7.665 11.569 -19.790 1.00 97.00 300 PHE A N 1
ATOM 2426 C CA . PHE A 1 300 ? -9.105 11.389 -19.932 1.00 97.00 300 PHE A CA 1
ATOM 2427 C C . PHE A 1 300 ? -9.685 12.572 -20.693 1.00 97.00 300 PHE A C 1
ATOM 2429 O O . PHE A 1 300 ? -9.704 13.689 -20.187 1.00 97.00 300 PHE A O 1
ATOM 2436 N N . TYR A 1 301 ? -10.153 12.328 -21.913 1.00 97.81 301 TYR A N 1
ATOM 2437 C CA . TYR A 1 301 ? -10.667 13.355 -22.814 1.00 97.81 301 TYR A CA 1
ATOM 2438 C C . TYR A 1 301 ? -12.178 13.496 -22.632 1.00 97.81 301 TYR A C 1
ATOM 2440 O O . TYR A 1 301 ? -12.907 12.553 -22.970 1.00 97.81 301 TYR A O 1
ATOM 2448 N N . PRO A 1 302 ? -12.682 14.624 -22.100 1.00 97.94 302 PRO A N 1
ATOM 2449 C CA . PRO A 1 302 ? -14.106 14.781 -21.881 1.00 97.94 302 PRO A CA 1
ATOM 2450 C C . PRO A 1 302 ? -14.883 14.940 -23.187 1.00 97.94 302 PRO A C 1
ATOM 2452 O O . PRO A 1 302 ? -14.451 15.599 -24.138 1.00 97.94 302 PRO A O 1
ATOM 2455 N N . ILE A 1 303 ? -16.074 14.356 -23.204 1.00 97.56 303 ILE A N 1
ATOM 2456 C CA . ILE A 1 303 ? -16.992 14.346 -24.341 1.00 97.56 303 ILE A CA 1
ATOM 2457 C C . ILE A 1 303 ? -18.393 14.768 -23.901 1.00 97.56 303 ILE A C 1
ATOM 2459 O O . ILE A 1 303 ? -18.823 14.497 -22.778 1.00 97.56 303 ILE A O 1
ATOM 2463 N N . VAL A 1 304 ? -19.122 15.426 -24.798 1.00 96.12 304 VAL A N 1
ATOM 2464 C CA . VAL A 1 304 ? -20.522 15.809 -24.584 1.00 96.12 304 VAL A CA 1
ATOM 2465 C C . VAL A 1 304 ? -21.417 14.676 -25.067 1.00 96.12 304 VAL A C 1
ATOM 2467 O O . VAL A 1 304 ? -21.314 14.254 -26.217 1.00 96.12 304 VAL A O 1
ATOM 2470 N N . THR A 1 305 ? -22.288 14.189 -24.182 1.00 93.56 305 THR A N 1
ATOM 2471 C CA . THR A 1 305 ? -23.107 12.977 -24.401 1.00 93.56 305 THR A CA 1
ATOM 2472 C C . THR A 1 305 ? -24.614 13.219 -24.282 1.00 93.56 305 THR A C 1
ATOM 2474 O O . THR A 1 305 ? -25.410 12.285 -24.381 1.00 93.56 305 THR A O 1
ATOM 2477 N N . ASP A 1 306 ? -25.046 14.472 -24.105 1.00 93.25 306 ASP A N 1
ATOM 2478 C CA . ASP A 1 306 ? -26.466 14.807 -24.211 1.00 93.25 306 ASP A CA 1
ATOM 2479 C C . ASP A 1 306 ? -26.889 14.864 -25.683 1.00 93.25 306 ASP A C 1
ATOM 2481 O O . ASP A 1 306 ? -26.632 15.827 -26.407 1.00 93.25 306 ASP A O 1
ATOM 2485 N N . ASN A 1 307 ? -27.573 13.813 -26.131 1.00 91.88 307 ASN A N 1
ATOM 2486 C CA . ASN A 1 307 ? -28.057 13.693 -27.504 1.00 91.88 307 ASN A CA 1
ATOM 2487 C C . ASN A 1 307 ? -29.063 14.783 -27.908 1.00 91.88 307 ASN A C 1
ATOM 2489 O O . ASN A 1 307 ? -29.294 14.968 -29.101 1.00 91.88 307 ASN A O 1
ATOM 2493 N N . ARG A 1 308 ? -29.653 15.522 -26.953 1.00 89.50 308 ARG A N 1
ATOM 2494 C CA . ARG A 1 308 ? -30.538 16.662 -27.255 1.00 89.50 308 ARG A CA 1
ATOM 2495 C C . ARG A 1 308 ? -29.772 17.909 -27.664 1.00 89.50 308 ARG A C 1
ATOM 2497 O O . ARG A 1 308 ? -30.298 18.691 -28.445 1.00 89.50 308 ARG A O 1
ATOM 2504 N N . SER A 1 309 ? -28.570 18.105 -27.127 1.00 87.56 309 SER A N 1
ATOM 2505 C CA . SER A 1 309 ? -27.720 19.255 -27.450 1.00 87.56 309 SER A CA 1
ATOM 2506 C C . SER A 1 309 ? -26.731 18.959 -28.573 1.00 87.56 309 SER A C 1
ATOM 2508 O O . SER A 1 309 ? -26.229 19.880 -29.209 1.00 87.56 309 SER A O 1
ATOM 2510 N N . THR A 1 310 ? -26.446 17.681 -28.818 1.00 90.19 310 THR A N 1
ATOM 2511 C CA . THR A 1 310 ? -25.458 17.234 -29.810 1.00 90.19 310 THR A CA 1
ATOM 2512 C C . THR A 1 310 ? -26.074 16.610 -31.058 1.00 90.19 310 THR A C 1
ATOM 2514 O O . THR A 1 310 ? -25.332 16.166 -31.927 1.00 90.19 310 THR A O 1
ATOM 2517 N N . GLU A 1 311 ? -27.406 16.532 -31.151 1.00 91.00 311 GLU A N 1
ATOM 2518 C CA . GLU A 1 311 ? -28.110 15.889 -32.274 1.00 91.00 311 GLU A CA 1
ATOM 2519 C C . GLU A 1 311 ? -27.598 14.458 -32.535 1.00 91.00 311 GLU A C 1
ATOM 2521 O O . GLU A 1 311 ? -27.316 14.041 -33.664 1.00 91.00 311 GLU A O 1
ATOM 2526 N N . TYR A 1 312 ? -27.461 13.696 -31.442 1.00 92.31 312 TYR A N 1
ATOM 2527 C CA . TYR A 1 312 ? -26.917 12.333 -31.424 1.00 92.31 312 TYR A CA 1
ATOM 2528 C C . TYR A 1 312 ? -25.477 12.220 -31.946 1.00 92.31 312 TYR A C 1
ATOM 2530 O O . TYR A 1 312 ? -25.052 11.159 -32.385 1.00 92.31 312 TYR A O 1
ATOM 2538 N N . GLN A 1 313 ? -24.699 13.299 -31.927 1.00 91.69 313 GLN A N 1
ATOM 2539 C CA . GLN A 1 313 ? -23.296 13.271 -32.318 1.00 91.69 313 GLN A CA 1
ATOM 2540 C C . GLN A 1 313 ? -22.403 13.544 -31.110 1.00 91.69 313 GLN A C 1
ATOM 2542 O O . GLN A 1 313 ? -21.976 14.680 -30.889 1.00 91.69 313 GLN A O 1
ATOM 2547 N N . THR A 1 314 ? -22.073 12.488 -30.356 1.00 94.19 314 THR A N 1
ATOM 2548 C CA . THR A 1 314 ? -21.064 12.575 -29.294 1.00 94.19 314 THR A CA 1
ATOM 2549 C C . THR A 1 314 ? -19.802 13.226 -29.855 1.00 94.19 314 THR A C 1
ATOM 2551 O O . THR A 1 314 ? -19.291 12.841 -30.914 1.00 94.19 314 THR A O 1
ATOM 2554 N N . ARG A 1 315 ? -19.298 14.236 -29.146 1.00 95.06 315 ARG A N 1
ATOM 2555 C CA . ARG A 1 315 ? -18.150 15.031 -29.583 1.00 95.06 315 ARG A CA 1
ATOM 2556 C C . ARG A 1 315 ? -17.252 15.426 -28.427 1.00 95.06 315 ARG A C 1
ATOM 2558 O O . ARG A 1 315 ? -17.701 15.478 -27.283 1.00 95.06 315 ARG A O 1
ATOM 2565 N N . ALA A 1 316 ? -16.012 15.768 -28.757 1.00 95.00 316 ALA A N 1
ATOM 2566 C CA . ALA A 1 316 ? -15.118 16.454 -27.836 1.00 95.00 316 ALA A CA 1
ATOM 2567 C C . ALA A 1 316 ? -15.774 17.722 -27.257 1.00 95.00 316 ALA A C 1
ATOM 2569 O O . ALA A 1 316 ? -16.563 18.415 -27.920 1.00 95.00 316 ALA A O 1
ATOM 2570 N N . ILE A 1 317 ? -15.438 18.005 -26.005 1.00 95.12 317 ILE A N 1
ATOM 2571 C CA . ILE A 1 317 ? -15.848 19.216 -25.301 1.00 95.12 317 ILE A CA 1
ATOM 2572 C C . ILE A 1 317 ? -15.174 20.463 -25.903 1.00 95.12 317 ILE A C 1
ATOM 2574 O O . ILE A 1 317 ? -14.035 20.393 -26.374 1.00 95.12 317 ILE A O 1
ATOM 2578 N N . ASN A 1 318 ? -15.864 21.607 -25.908 1.00 92.56 318 ASN A N 1
ATOM 2579 C CA . ASN A 1 318 ? -15.250 22.896 -26.248 1.00 92.56 318 ASN A CA 1
ATOM 2580 C C . ASN A 1 318 ? -14.686 23.607 -25.001 1.00 92.56 318 ASN A C 1
ATOM 2582 O O . ASN A 1 318 ? -14.872 23.151 -23.879 1.00 92.56 318 ASN A O 1
ATOM 2586 N N . GLU A 1 319 ? -14.002 24.734 -25.192 1.00 90.19 319 GLU A N 1
ATOM 2587 C CA . GLU A 1 319 ? -13.337 25.481 -24.113 1.00 90.19 319 GLU A CA 1
ATOM 2588 C C . GLU A 1 319 ? -14.286 25.935 -22.989 1.00 90.19 319 GLU A C 1
ATOM 2590 O O . GLU A 1 319 ? -14.001 25.720 -21.812 1.00 90.19 319 GLU A O 1
ATOM 2595 N N . ASN A 1 320 ? -15.445 26.502 -23.340 1.00 88.38 320 ASN A N 1
ATOM 2596 C CA . ASN A 1 320 ? -16.426 26.993 -22.364 1.00 88.38 320 ASN A CA 1
ATOM 2597 C C . ASN A 1 320 ? -17.048 25.842 -21.559 1.00 88.38 320 ASN A C 1
ATOM 2599 O O . ASN A 1 320 ? -17.230 25.924 -20.341 1.00 88.38 320 ASN A O 1
ATOM 2603 N N . GLU A 1 321 ? -17.378 24.754 -22.254 1.00 94.00 321 GLU A N 1
ATOM 2604 C CA . GLU A 1 321 ? -17.896 23.534 -21.644 1.00 94.00 321 GLU A CA 1
ATOM 2605 C C . GLU A 1 321 ? -16.841 22.893 -20.727 1.00 94.00 321 GLU A C 1
ATOM 2607 O O . GLU A 1 321 ? -17.184 22.422 -19.644 1.00 94.00 321 GLU A O 1
ATOM 2612 N N . PHE A 1 322 ? -15.561 22.921 -21.116 1.00 93.88 322 PHE A N 1
ATOM 2613 C CA . PHE A 1 322 ? -14.460 22.388 -20.317 1.00 93.88 322 PHE A CA 1
ATOM 2614 C C . PHE A 1 322 ? -14.268 23.172 -19.021 1.00 93.88 322 PHE A C 1
ATOM 2616 O O . PHE A 1 322 ? -14.228 22.558 -17.959 1.00 93.88 322 PHE A O 1
ATOM 2623 N N . GLY A 1 323 ? -14.264 24.509 -19.072 1.00 84.56 323 GLY A N 1
ATOM 2624 C CA . GLY A 1 323 ? -14.229 25.337 -17.861 1.00 84.56 323 GLY A CA 1
ATOM 2625 C C . GLY A 1 323 ? -15.390 25.028 -16.907 1.00 84.56 323 GLY A C 1
ATOM 2626 O O . GLY A 1 323 ? -15.183 24.856 -15.707 1.00 84.56 323 GLY A O 1
ATOM 2627 N N . SER A 1 324 ? -16.597 24.844 -17.455 1.00 87.12 324 SER A N 1
ATOM 2628 C CA . SER A 1 324 ? -17.781 24.450 -16.673 1.00 87.12 324 SER A CA 1
ATOM 2629 C C . SER A 1 324 ? -17.631 23.054 -16.056 1.00 87.12 324 SER A C 1
ATOM 2631 O O . SER A 1 324 ? -18.033 22.824 -14.918 1.00 87.12 324 SER A O 1
ATOM 2633 N N . LEU A 1 325 ? -17.054 22.103 -16.796 1.00 91.19 325 LEU A N 1
ATOM 2634 C CA . LEU A 1 325 ? -16.795 20.753 -16.302 1.00 91.19 325 LEU A CA 1
ATOM 2635 C C . LEU A 1 325 ? -15.768 20.754 -15.164 1.00 91.19 325 LEU A C 1
ATOM 2637 O O . LEU A 1 325 ? -15.999 20.086 -14.158 1.00 91.19 325 LEU A O 1
ATOM 2641 N N . ILE A 1 326 ? -14.666 21.497 -15.299 1.00 89.19 326 ILE A N 1
ATOM 2642 C CA . ILE A 1 326 ? -13.649 21.618 -14.246 1.00 89.19 326 ILE A CA 1
ATOM 2643 C C . ILE A 1 326 ? -14.271 22.209 -12.981 1.00 89.19 326 ILE A C 1
ATOM 2645 O O . ILE A 1 326 ? -14.052 21.680 -11.894 1.00 89.19 326 ILE A O 1
ATOM 2649 N N . GLU A 1 327 ? -15.118 23.233 -13.110 1.00 83.56 327 GLU A N 1
ATOM 2650 C CA . GLU A 1 327 ? -15.843 23.806 -11.976 1.00 83.56 327 GLU A CA 1
ATOM 2651 C C . GLU A 1 327 ? -16.754 22.773 -11.295 1.00 83.56 327 GLU A C 1
ATOM 2653 O O . GLU A 1 327 ? -16.745 22.648 -10.071 1.00 83.56 327 GLU A O 1
ATOM 2658 N N . VAL A 1 328 ? -17.503 21.989 -12.075 1.00 84.12 328 VAL A N 1
ATOM 2659 C CA . VAL A 1 328 ? -18.373 20.927 -11.548 1.00 84.12 328 VAL A CA 1
ATOM 2660 C C . VAL A 1 328 ? -17.566 19.836 -10.842 1.00 84.12 328 VAL A C 1
ATOM 2662 O O . VAL A 1 328 ? -17.950 19.425 -9.751 1.00 84.12 328 VAL A O 1
ATOM 2665 N N . LEU A 1 329 ? -16.447 19.392 -11.421 1.00 85.56 329 LEU A N 1
ATOM 2666 C CA . LEU A 1 329 ? -15.576 18.375 -10.822 1.00 85.56 329 LEU A CA 1
ATOM 2667 C C . LEU A 1 329 ? -14.786 18.894 -9.610 1.00 85.56 329 LEU A C 1
ATOM 2669 O O . LEU A 1 329 ? -14.262 18.082 -8.855 1.00 85.56 329 LEU A O 1
ATOM 2673 N N . SER A 1 330 ? -14.700 20.214 -9.417 1.00 75.00 330 SER A N 1
ATOM 2674 C CA . SER A 1 330 ? -13.962 20.847 -8.312 1.00 75.00 330 SER A CA 1
ATOM 2675 C C . SER A 1 330 ? -14.834 21.204 -7.100 1.00 75.00 330 SER A C 1
ATOM 2677 O O . SER A 1 330 ? -14.302 21.571 -6.052 1.00 75.00 330 SER A O 1
ATOM 2679 N N . ARG A 1 331 ? -16.167 21.120 -7.200 1.00 65.12 331 ARG A N 1
ATOM 2680 C CA . ARG A 1 331 ? -17.098 21.493 -6.119 1.00 65.12 331 ARG A CA 1
ATOM 2681 C C . ARG A 1 331 ? -17.383 20.310 -5.180 1.00 65.12 331 ARG A C 1
ATOM 2683 O O . ARG A 1 331 ? -17.801 19.251 -5.632 1.00 65.12 331 ARG A O 1
ATOM 2690 N N . LYS A 1 332 ? -17.266 20.516 -3.857 1.00 53.69 332 LYS A N 1
ATOM 2691 C CA . LYS A 1 332 ? -17.910 19.655 -2.839 1.00 53.69 332 LYS A CA 1
ATOM 2692 C C . LYS A 1 332 ? -19.292 20.197 -2.442 1.00 53.69 332 LYS A C 1
ATOM 2694 O O . LYS A 1 332 ? -19.579 21.382 -2.598 1.00 53.69 332 LYS A O 1
ATOM 2699 N N . LYS A 1 333 ? -20.121 19.296 -1.902 1.00 42.09 333 LYS A N 1
ATOM 2700 C CA . LYS A 1 333 ? -21.554 19.428 -1.566 1.00 42.09 333 LYS A CA 1
ATOM 2701 C C . LYS A 1 333 ? -21.963 20.664 -0.735 1.00 42.09 333 LYS A C 1
ATOM 2703 O O . LYS A 1 333 ? -23.126 21.046 -0.807 1.00 42.09 333 LYS A O 1
ATOM 2708 N N . ASP A 1 334 ? -21.037 21.330 -0.038 1.00 38.38 334 ASP A N 1
ATOM 2709 C CA . ASP A 1 334 ? -21.358 22.388 0.941 1.00 38.38 334 ASP A CA 1
ATOM 2710 C C . ASP A 1 334 ? -21.034 23.825 0.483 1.00 38.38 334 ASP A C 1
ATOM 2712 O O . ASP A 1 334 ? -21.048 24.756 1.282 1.00 38.38 334 ASP A O 1
ATOM 2716 N N . GLY A 1 335 ? -20.745 24.046 -0.806 1.00 36.16 335 GLY A N 1
ATOM 2717 C CA . GLY A 1 335 ? -20.606 25.404 -1.358 1.00 36.16 335 GLY A CA 1
ATOM 2718 C C . GLY A 1 335 ? -19.350 26.175 -0.924 1.00 36.16 335 GLY A C 1
ATOM 2719 O O . GLY A 1 335 ? -19.237 27.364 -1.217 1.00 36.16 335 GLY A O 1
ATOM 2720 N N . VAL A 1 336 ? -18.390 25.509 -0.278 1.00 34.62 336 VAL A N 1
ATOM 2721 C CA . VAL A 1 336 ? -17.069 26.054 0.065 1.00 34.62 336 VAL A CA 1
ATOM 2722 C C . VAL A 1 336 ? -16.021 25.422 -0.857 1.00 34.62 336 VAL A C 1
ATOM 2724 O O . VAL A 1 336 ? -15.950 24.196 -0.970 1.00 34.62 336 VAL A O 1
ATOM 2727 N N . TYR A 1 337 ? -15.215 26.250 -1.532 1.00 37.44 337 TYR A N 1
ATOM 2728 C CA . TYR A 1 337 ? -14.016 25.792 -2.242 1.00 37.44 337 TYR A CA 1
ATOM 2729 C C . TYR A 1 337 ? -13.096 25.096 -1.236 1.00 37.44 337 TYR A C 1
ATOM 2731 O O . TYR A 1 337 ? -12.776 25.679 -0.202 1.00 37.44 337 TYR A O 1
ATOM 2739 N N . SER A 1 338 ? -12.676 23.857 -1.493 1.00 34.09 338 SER A N 1
ATOM 2740 C CA . SER A 1 338 ? -11.731 23.218 -0.582 1.00 34.09 338 SER A CA 1
ATOM 2741 C C . SER A 1 338 ? -10.353 23.870 -0.717 1.00 34.09 338 SER A C 1
ATOM 2743 O O . SER A 1 338 ? -9.841 24.056 -1.816 1.00 34.09 338 SER A O 1
ATOM 2745 N N . GLU A 1 339 ? -9.688 24.113 0.413 1.00 35.06 339 GLU A N 1
ATOM 2746 C CA . GLU A 1 339 ? -8.238 24.374 0.448 1.00 35.06 339 GLU A CA 1
ATOM 2747 C C . GLU A 1 339 ? -7.412 23.116 0.066 1.00 35.06 339 GLU A C 1
ATOM 2749 O O . GLU A 1 339 ? -6.185 23.145 0.035 1.00 35.06 339 GLU A O 1
ATOM 2754 N N . LYS A 1 340 ? -8.088 21.999 -0.257 1.00 40.53 340 LYS A N 1
ATOM 2755 C CA . LYS A 1 340 ? -7.541 20.734 -0.777 1.00 40.53 340 LYS A CA 1
ATOM 2756 C C . LYS A 1 340 ? -8.418 20.229 -1.934 1.00 40.53 340 LYS A C 1
ATOM 2758 O O . LYS A 1 340 ? -9.339 19.436 -1.712 1.00 40.53 340 LYS A O 1
ATOM 2763 N N . ALA A 1 341 ? -8.231 20.785 -3.131 1.00 41.28 341 ALA A N 1
ATOM 2764 C CA . ALA A 1 341 ? -8.973 20.443 -4.354 1.00 41.28 341 ALA A CA 1
ATOM 2765 C C . ALA A 1 341 ? -8.745 18.972 -4.783 1.00 41.28 341 ALA A C 1
ATOM 2767 O O . ALA A 1 341 ? -7.737 18.384 -4.383 1.00 41.28 341 ALA A O 1
ATOM 2768 N N . PRO A 1 342 ? -9.649 18.346 -5.569 1.00 47.38 342 PRO A N 1
ATOM 2769 C CA . PRO A 1 342 ? -9.403 17.019 -6.130 1.00 47.38 342 PRO A CA 1
ATOM 2770 C C . PRO A 1 342 ? -8.115 17.031 -6.966 1.00 47.38 342 PRO A C 1
ATOM 2772 O O . PRO A 1 342 ? -7.937 17.855 -7.857 1.00 47.38 342 PRO A O 1
ATOM 2775 N N . TYR A 1 343 ? -7.200 16.131 -6.617 1.00 59.88 343 TYR A N 1
ATOM 2776 C CA . TYR A 1 343 ? -5.835 16.053 -7.128 1.00 59.88 343 TYR A CA 1
ATOM 2777 C C . TYR A 1 343 ? -5.788 15.522 -8.580 1.00 59.88 343 TYR A C 1
ATOM 2779 O O . TYR A 1 343 ? -5.411 14.372 -8.801 1.00 59.88 343 TYR A O 1
ATOM 2787 N N . PHE A 1 344 ? -6.179 16.333 -9.569 1.00 74.50 344 PHE A N 1
ATOM 2788 C CA . PHE A 1 344 ? -5.952 16.064 -10.995 1.00 74.50 344 PHE A CA 1
ATOM 2789 C C . PHE A 1 344 ? -5.450 17.317 -11.726 1.00 74.50 344 PHE A C 1
ATOM 2791 O O . PHE A 1 344 ? -5.900 18.430 -11.458 1.00 74.50 344 PHE A O 1
ATOM 2798 N N . ASP A 1 345 ? -4.522 17.121 -12.658 1.00 83.56 345 ASP A N 1
ATOM 2799 C CA . ASP A 1 345 ? -4.090 18.135 -13.615 1.00 83.56 345 ASP A CA 1
ATOM 2800 C C . ASP A 1 345 ? -5.028 18.145 -14.834 1.00 83.56 345 ASP A C 1
ATOM 2802 O O . ASP A 1 345 ? -5.819 17.218 -15.050 1.00 83.56 345 ASP A O 1
ATOM 2806 N N . HIS A 1 346 ? -4.989 19.204 -15.629 1.00 88.69 346 HIS A N 1
ATOM 2807 C CA . HIS A 1 346 ? -5.795 19.323 -16.834 1.00 88.69 346 HIS A CA 1
ATOM 2808 C C . HIS A 1 346 ? -5.124 20.232 -17.858 1.00 88.69 346 HIS A C 1
ATOM 2810 O O . HIS A 1 346 ? -4.520 21.241 -17.516 1.00 88.69 346 HIS A O 1
ATOM 2816 N N . GLY A 1 347 ? -5.280 19.904 -19.136 1.00 90.00 347 GLY A N 1
ATOM 2817 C CA . GLY A 1 347 ? -4.608 20.628 -20.206 1.00 90.00 347 GLY A CA 1
ATOM 2818 C C . GLY A 1 347 ? -5.306 20.469 -21.545 1.00 90.00 347 GLY A C 1
ATOM 2819 O O . GLY A 1 347 ? -6.444 19.999 -21.640 1.00 90.00 347 GLY A O 1
ATOM 2820 N N . LYS A 1 348 ? -4.611 20.880 -22.604 1.00 93.19 348 LYS A N 1
ATOM 2821 C CA . LYS A 1 348 ? -5.062 20.732 -23.989 1.00 93.19 348 LYS A CA 1
ATOM 2822 C C . LYS A 1 348 ? -3.899 20.293 -24.864 1.00 93.19 348 LYS A C 1
ATOM 2824 O O . LYS A 1 348 ? -2.877 20.968 -24.910 1.00 93.19 348 LYS A O 1
ATOM 2829 N N . ASP A 1 349 ? -4.075 19.199 -25.591 1.00 92.12 349 ASP A N 1
ATOM 2830 C CA . ASP A 1 349 ? -3.117 18.718 -26.585 1.00 92.12 349 ASP A CA 1
ATOM 2831 C C . ASP A 1 349 ? -3.720 18.765 -28.005 1.00 92.12 349 ASP A C 1
ATOM 2833 O O . ASP A 1 349 ? -4.765 19.378 -28.246 1.00 92.12 349 ASP A O 1
ATOM 2837 N N . SER A 1 350 ? -3.053 18.134 -28.977 1.00 91.19 350 SER A N 1
ATOM 2838 C CA . SER A 1 350 ? -3.534 18.059 -30.362 1.00 91.19 350 SER A CA 1
ATOM 2839 C C . SER A 1 350 ? -4.801 17.212 -30.546 1.00 91.19 350 SER A C 1
ATOM 2841 O O . SER A 1 350 ? -5.430 17.305 -31.598 1.00 91.19 350 SER A O 1
ATOM 2843 N N . ILE A 1 351 ? -5.160 16.371 -29.571 1.00 92.06 351 ILE A N 1
ATOM 2844 C CA . ILE A 1 351 ? -6.375 15.544 -29.567 1.00 92.06 351 ILE A CA 1
ATOM 2845 C C . ILE A 1 351 ? -7.545 16.338 -28.967 1.00 92.06 351 ILE A C 1
ATOM 2847 O O . ILE A 1 351 ? -8.662 16.270 -29.483 1.00 92.06 351 ILE A O 1
ATOM 2851 N N . GLY A 1 352 ? -7.302 17.114 -27.909 1.00 92.88 352 GLY A N 1
ATOM 2852 C CA . GLY A 1 352 ? -8.298 17.994 -27.303 1.00 92.88 352 GLY A CA 1
ATOM 2853 C C . GLY A 1 352 ? -7.990 18.355 -25.852 1.00 92.88 352 GLY A C 1
ATOM 2854 O O . GLY A 1 352 ? -6.867 18.206 -25.377 1.00 92.88 352 GLY A O 1
ATOM 2855 N N . TYR A 1 353 ? -9.009 18.846 -25.144 1.00 95.62 353 TYR A N 1
ATOM 2856 C CA . TYR A 1 353 ? -8.927 19.062 -23.700 1.00 95.62 353 TYR A CA 1
ATOM 2857 C C . TYR A 1 353 ? -8.903 17.722 -22.964 1.00 95.62 353 TYR A C 1
ATOM 2859 O O . TYR A 1 353 ? -9.652 16.808 -23.319 1.00 95.62 353 TYR A O 1
ATOM 2867 N N . TYR A 1 354 ? -8.065 17.613 -21.938 1.00 95.31 354 TYR A N 1
ATOM 2868 C CA . TYR A 1 354 ? -7.896 16.389 -21.166 1.00 95.31 354 TYR A CA 1
ATOM 2869 C C . TYR A 1 354 ? -7.794 16.669 -19.666 1.00 95.31 354 TYR A C 1
ATOM 2871 O O . TYR A 1 354 ? -7.366 17.738 -19.238 1.00 95.31 354 TYR A O 1
ATOM 2879 N N . ILE A 1 355 ? -8.178 15.667 -18.880 1.00 93.38 355 ILE A N 1
ATOM 2880 C CA . ILE A 1 355 ? -7.956 15.571 -17.439 1.00 93.38 355 ILE A CA 1
ATOM 2881 C C . ILE A 1 355 ? -6.894 14.495 -17.210 1.00 93.38 355 ILE A C 1
ATOM 2883 O O . ILE A 1 355 ? -6.982 13.406 -17.782 1.00 93.38 355 ILE A O 1
ATOM 2887 N N . SER A 1 356 ? -5.903 14.789 -16.379 1.00 91.38 356 SER A N 1
ATOM 2888 C CA . SER A 1 356 ? -4.815 13.890 -16.009 1.00 91.38 356 SER A CA 1
ATOM 2889 C C . SER A 1 356 ? -4.784 13.713 -14.490 1.00 91.38 356 SER A C 1
ATOM 2891 O O . SER A 1 356 ? -4.313 14.588 -13.768 1.00 91.38 356 SER A O 1
ATOM 2893 N N . PRO A 1 357 ? -5.272 12.581 -13.954 1.00 82.19 357 PRO A N 1
ATOM 2894 C CA . PRO A 1 357 ? -5.130 12.264 -12.532 1.00 82.19 357 PRO A CA 1
ATOM 2895 C C . PRO A 1 357 ? -3.665 12.041 -12.139 1.00 82.19 357 PRO A C 1
ATOM 2897 O O . PRO A 1 357 ? -3.324 12.068 -10.957 1.00 82.19 357 PRO A O 1
ATOM 2900 N N . ASP A 1 358 ? -2.791 11.831 -13.127 1.00 71.19 358 ASP A N 1
ATOM 2901 C CA . ASP A 1 358 ? -1.350 11.870 -12.959 1.00 71.19 358 ASP A CA 1
ATOM 2902 C C . ASP A 1 358 ? -0.931 13.314 -12.656 1.00 71.19 358 ASP A C 1
ATOM 2904 O O . ASP A 1 358 ? -0.588 14.071 -13.558 1.00 71.19 358 ASP A O 1
ATOM 2908 N N . ILE A 1 359 ? -0.969 13.715 -11.378 1.00 54.03 359 ILE A N 1
ATOM 2909 C CA . ILE A 1 359 ? -0.220 14.900 -10.947 1.00 54.03 359 ILE A CA 1
ATOM 2910 C C . ILE A 1 359 ? 1.260 14.579 -11.137 1.00 54.03 359 ILE A C 1
ATOM 2912 O O . ILE A 1 359 ? 1.852 13.877 -10.310 1.00 54.03 359 ILE A O 1
ATOM 2916 N N . ASP A 1 360 ? 1.803 15.092 -12.231 1.00 41.06 360 ASP A N 1
ATOM 2917 C CA . ASP A 1 360 ? 3.156 15.612 -12.347 1.00 41.06 360 ASP A CA 1
ATOM 2918 C C . ASP A 1 360 ? 2.970 17.099 -12.662 1.00 41.06 360 ASP A C 1
ATOM 2920 O O . ASP A 1 360 ? 2.545 17.434 -13.765 1.00 41.06 360 ASP A O 1
ATOM 2924 N N . ASN A 1 361 ? 3.248 17.997 -11.708 1.00 31.53 361 ASN A N 1
ATOM 2925 C CA . ASN A 1 361 ? 3.351 19.437 -11.977 1.00 31.53 361 ASN A CA 1
ATOM 2926 C C . ASN A 1 361 ? 4.489 19.663 -12.989 1.00 31.53 361 ASN A C 1
ATOM 2928 O O . ASN A 1 361 ? 5.614 19.956 -12.603 1.00 31.53 361 ASN A O 1
ATOM 2932 N N . SER A 1 362 ? 4.201 19.475 -14.275 1.00 30.95 362 SER A N 1
ATOM 2933 C CA . SER A 1 362 ? 5.178 19.467 -15.366 1.00 30.95 362 SER A CA 1
ATOM 2934 C C . SER A 1 362 ? 4.886 20.531 -16.430 1.00 30.95 362 SER A C 1
ATOM 2936 O O . SER A 1 362 ? 5.771 20.861 -17.216 1.00 30.95 362 SER A O 1
ATOM 2938 N N . GLU A 1 363 ? 3.710 21.174 -16.414 1.00 25.50 363 GLU A N 1
ATOM 2939 C CA . GLU A 1 363 ? 3.382 22.255 -17.361 1.00 25.50 363 GLU A CA 1
ATOM 2940 C C . GLU A 1 363 ? 3.780 23.675 -16.890 1.00 25.50 363 GLU A C 1
ATOM 2942 O O . GLU A 1 363 ? 3.745 24.609 -17.690 1.00 25.50 363 GLU A O 1
ATOM 2947 N N . GLN A 1 364 ? 4.302 23.861 -15.667 1.00 27.02 364 GLN A N 1
ATOM 2948 C CA . GLN A 1 364 ? 5.074 25.076 -15.320 1.00 27.02 364 GLN A CA 1
ATOM 2949 C C . GLN A 1 364 ? 6.575 24.973 -15.657 1.00 27.02 364 GLN A C 1
ATOM 2951 O O . GLN A 1 364 ? 7.277 25.984 -15.606 1.00 27.02 364 GLN A O 1
ATOM 2956 N N . ASP A 1 365 ? 7.061 23.806 -16.095 1.00 29.22 365 ASP A N 1
ATOM 2957 C CA . ASP A 1 365 ? 8.499 23.542 -16.251 1.00 29.22 365 ASP A CA 1
ATOM 2958 C C . ASP A 1 365 ? 9.070 23.782 -17.662 1.00 29.22 365 ASP A C 1
ATOM 2960 O O . ASP A 1 365 ? 10.278 23.674 -17.887 1.00 29.22 365 ASP A O 1
ATOM 2964 N N . LEU A 1 366 ? 8.250 24.218 -18.625 1.00 26.55 366 LEU A N 1
ATOM 2965 C CA . LEU A 1 366 ? 8.734 24.566 -19.971 1.00 26.55 366 LEU A CA 1
ATOM 2966 C C . LEU A 1 366 ? 9.400 25.951 -20.058 1.00 26.55 366 LEU A C 1
ATOM 2968 O O . LEU A 1 366 ? 10.068 26.243 -21.048 1.00 26.55 366 LEU A O 1
ATOM 2972 N N . SER A 1 367 ? 9.301 26.780 -19.014 1.00 23.78 367 SER A N 1
ATOM 2973 C CA . SER A 1 367 ? 10.145 27.977 -18.849 1.00 23.78 367 SER A CA 1
ATOM 2974 C C . SER A 1 367 ? 11.324 27.757 -17.887 1.00 23.78 367 SER A C 1
ATOM 2976 O O . SER A 1 367 ? 12.200 28.616 -17.774 1.00 23.78 367 SER A O 1
ATOM 2978 N N . PHE A 1 368 ? 11.405 26.577 -17.264 1.00 27.58 368 PHE A N 1
ATOM 2979 C CA . PHE A 1 368 ? 12.415 26.202 -16.271 1.00 27.58 368 PHE A CA 1
ATOM 2980 C C . PHE A 1 368 ? 13.508 25.267 -16.813 1.00 27.58 368 PHE A C 1
ATOM 2982 O O . PHE A 1 368 ? 14.408 24.877 -16.071 1.00 27.58 368 PHE A O 1
ATOM 2989 N N . GLN A 1 369 ? 13.569 25.043 -18.134 1.00 28.20 369 GLN A N 1
ATOM 2990 C CA . GLN A 1 369 ? 14.771 24.494 -18.788 1.00 28.20 369 GLN A CA 1
ATOM 2991 C C . GLN A 1 369 ? 16.006 25.402 -18.690 1.00 28.20 369 GLN A C 1
ATOM 2993 O O . GLN A 1 369 ? 17.070 25.030 -19.179 1.00 28.20 369 GLN A O 1
ATOM 2998 N N . ASN A 1 370 ? 15.909 26.552 -18.017 1.00 26.30 370 ASN A N 1
ATOM 2999 C CA . ASN A 1 370 ? 17.085 27.343 -17.695 1.00 26.30 370 ASN A CA 1
ATOM 3000 C C . ASN A 1 370 ? 17.370 27.585 -16.214 1.00 26.30 370 ASN A C 1
ATOM 3002 O O . ASN A 1 370 ? 18.473 28.057 -15.956 1.00 26.30 370 ASN A O 1
ATOM 3006 N N . GLN A 1 371 ? 16.518 27.251 -15.232 1.00 25.36 371 GLN A N 1
ATOM 3007 C CA . GLN A 1 371 ? 16.863 27.521 -13.820 1.00 25.36 371 GLN A CA 1
ATOM 3008 C C . GLN A 1 371 ? 16.151 26.612 -12.797 1.00 25.36 371 GLN A C 1
ATOM 3010 O O . GLN A 1 371 ? 15.045 26.917 -12.420 1.00 25.36 371 GLN A O 1
ATOM 3015 N N . ASN A 1 372 ? 16.863 25.637 -12.207 1.00 24.75 372 ASN A N 1
ATOM 3016 C CA . ASN A 1 372 ? 16.571 24.884 -10.955 1.00 24.75 372 ASN A CA 1
ATOM 3017 C C . ASN A 1 372 ? 15.646 23.651 -11.052 1.00 24.75 372 ASN A C 1
ATOM 3019 O O . ASN A 1 372 ? 14.472 23.773 -11.340 1.00 24.75 372 ASN A O 1
ATOM 3023 N N . SER A 1 373 ? 16.122 22.409 -10.886 1.00 33.16 373 SER A N 1
ATOM 3024 C CA . SER A 1 373 ? 16.732 21.772 -9.694 1.00 33.16 373 SER A CA 1
ATOM 3025 C C . SER A 1 373 ? 15.736 21.543 -8.544 1.00 33.16 373 SER A C 1
ATOM 3027 O O . SER A 1 373 ? 15.533 22.441 -7.740 1.00 33.16 373 SER A O 1
ATOM 3029 N N . ASN A 1 374 ? 15.115 20.346 -8.475 1.00 31.38 374 ASN A N 1
ATOM 3030 C CA . ASN A 1 374 ? 14.673 19.693 -7.220 1.00 31.38 374 ASN A CA 1
ATOM 3031 C C . ASN A 1 374 ? 14.099 18.255 -7.358 1.00 31.38 374 ASN A C 1
ATOM 3033 O O . ASN A 1 374 ? 13.352 17.805 -6.495 1.00 31.38 374 ASN A O 1
ATOM 3037 N N . GLU A 1 375 ? 14.500 17.447 -8.349 1.00 35.25 375 GLU A N 1
ATOM 3038 C CA . GLU A 1 375 ? 14.439 15.983 -8.153 1.00 35.25 375 GLU A CA 1
ATOM 3039 C C . GLU A 1 375 ? 15.481 15.589 -7.096 1.00 35.25 375 GLU A C 1
ATOM 3041 O O . GLU A 1 375 ? 16.606 16.073 -7.167 1.00 35.25 375 GLU A O 1
ATOM 3046 N N . LEU A 1 376 ? 15.183 14.714 -6.131 1.00 37.84 376 LEU A N 1
ATOM 3047 C CA . LEU A 1 376 ? 16.193 14.154 -5.214 1.00 37.84 376 LEU A CA 1
ATOM 3048 C C . LEU A 1 376 ? 17.185 13.259 -5.986 1.00 37.84 376 LEU A C 1
ATOM 3050 O O . LEU A 1 376 ? 17.148 12.034 -5.950 1.00 37.84 376 LEU A O 1
ATOM 3054 N N . ASN A 1 377 ? 18.079 13.902 -6.725 1.00 45.56 377 ASN A N 1
ATOM 3055 C CA . ASN A 1 377 ? 19.275 13.332 -7.307 1.00 45.56 377 ASN A CA 1
ATOM 3056 C C . ASN A 1 377 ? 20.387 13.394 -6.245 1.00 45.56 377 ASN A C 1
ATOM 3058 O O . ASN A 1 377 ? 20.342 14.239 -5.350 1.00 45.56 377 ASN A O 1
ATOM 3062 N N . ILE A 1 378 ? 21.420 12.557 -6.341 1.00 49.03 378 ILE A N 1
ATOM 3063 C CA . ILE A 1 378 ? 22.572 12.584 -5.413 1.00 49.03 378 ILE A CA 1
ATOM 3064 C C . ILE A 1 378 ? 23.192 13.992 -5.342 1.00 49.03 378 ILE A C 1
ATOM 3066 O O . ILE A 1 378 ? 23.710 14.393 -4.306 1.00 49.03 378 ILE A O 1
ATOM 3070 N N . ASN A 1 379 ? 23.082 14.765 -6.426 1.00 44.12 379 ASN A N 1
ATOM 3071 C CA . ASN A 1 379 ? 23.549 16.149 -6.493 1.00 44.12 379 ASN A CA 1
ATOM 3072 C C . ASN A 1 379 ? 22.631 17.146 -5.746 1.00 44.12 379 ASN A C 1
ATOM 3074 O O . ASN A 1 379 ? 23.127 18.148 -5.234 1.00 44.12 379 ASN A O 1
ATOM 3078 N N . ASN A 1 380 ? 21.327 16.857 -5.624 1.00 42.97 380 ASN A N 1
ATOM 3079 C CA . ASN A 1 380 ? 20.353 17.656 -4.861 1.00 42.97 380 ASN A CA 1
ATOM 3080 C C . ASN A 1 380 ? 20.294 17.242 -3.377 1.00 42.97 380 ASN A C 1
ATOM 3082 O O . ASN A 1 380 ? 20.022 18.078 -2.513 1.00 42.97 380 ASN A O 1
ATOM 3086 N N . LEU A 1 381 ? 20.678 15.999 -3.053 1.00 52.34 381 LEU A N 1
ATOM 3087 C CA . LEU A 1 381 ? 21.107 15.573 -1.715 1.00 52.34 381 LEU A CA 1
ATOM 3088 C C . LEU A 1 381 ? 22.478 16.171 -1.398 1.00 52.34 381 LEU A C 1
ATOM 3090 O O . LEU A 1 381 ? 23.489 15.484 -1.394 1.00 52.34 381 LEU A O 1
ATOM 3094 N N . SER A 1 382 ? 22.498 17.483 -1.182 1.00 46.53 382 SER A N 1
ATOM 3095 C CA . SER A 1 382 ? 23.601 18.283 -0.658 1.00 46.53 382 SER A CA 1
ATOM 3096 C C . SER A 1 382 ? 24.868 17.492 -0.256 1.00 46.53 382 SER A C 1
ATOM 3098 O O . SER A 1 382 ? 25.135 17.266 0.926 1.00 46.53 382 SER A O 1
ATOM 3100 N N . LEU A 1 383 ? 25.759 17.246 -1.222 1.00 60.34 383 LEU A N 1
ATOM 3101 C CA . LEU A 1 383 ? 27.195 17.055 -0.957 1.00 60.34 383 LEU A CA 1
ATOM 3102 C C . LEU A 1 383 ? 27.851 18.377 -0.493 1.00 60.34 383 LEU A C 1
ATOM 3104 O O . LEU A 1 383 ? 29.074 18.496 -0.484 1.00 60.34 383 LEU A O 1
ATOM 3108 N N . LYS A 1 384 ? 27.041 19.393 -0.133 1.00 54.81 384 LYS A N 1
ATOM 3109 C CA . LYS A 1 384 ? 27.434 20.789 0.106 1.00 54.81 384 LYS A CA 1
ATOM 3110 C C . LYS A 1 384 ? 28.424 20.934 1.259 1.00 54.81 384 LYS A C 1
ATOM 3112 O O . LYS A 1 384 ? 29.148 21.922 1.291 1.00 54.81 384 LYS A O 1
ATOM 3117 N N . LYS A 1 385 ? 28.455 19.983 2.202 1.00 70.69 385 LYS A N 1
ATOM 3118 C CA . LYS A 1 385 ? 29.396 19.996 3.324 1.00 70.69 385 LYS A CA 1
ATOM 3119 C C . LYS A 1 385 ? 29.778 18.582 3.746 1.00 70.69 385 LYS A C 1
ATOM 3121 O O . LYS A 1 385 ? 28.913 17.763 4.043 1.00 70.69 385 LYS A O 1
ATOM 3126 N N . THR A 1 386 ? 31.079 18.319 3.793 1.00 80.44 386 THR A N 1
ATOM 3127 C CA . THR A 1 386 ? 31.638 17.119 4.419 1.00 80.44 386 THR A CA 1
ATOM 3128 C C . THR A 1 386 ? 31.512 17.214 5.933 1.00 80.44 386 THR A C 1
ATOM 3130 O O . THR A 1 386 ? 31.803 18.265 6.511 1.00 80.44 386 THR A O 1
ATOM 3133 N N . ASN A 1 387 ? 31.122 16.120 6.579 1.00 85.81 387 ASN A N 1
ATOM 3134 C CA . ASN A 1 387 ? 31.127 16.042 8.033 1.00 85.81 387 ASN A CA 1
ATOM 3135 C C . ASN A 1 387 ? 32.558 16.128 8.573 1.00 85.81 387 ASN A C 1
ATOM 3137 O O . ASN A 1 387 ? 33.478 15.502 8.042 1.00 85.81 387 ASN A O 1
ATOM 3141 N N . GLU A 1 388 ? 32.727 16.880 9.657 1.00 83.00 388 GLU A N 1
ATOM 3142 C CA . GLU A 1 388 ? 33.965 16.919 10.427 1.00 83.00 388 GLU A CA 1
ATOM 3143 C C . GLU A 1 388 ? 33.748 16.185 11.746 1.00 83.00 388 GLU A C 1
ATOM 3145 O O . GLU A 1 388 ? 32.732 16.365 12.416 1.00 83.00 388 GLU A O 1
ATOM 3150 N N . PHE A 1 389 ? 34.711 15.346 12.106 1.00 85.88 389 PHE A N 1
ATOM 3151 C CA . PHE A 1 389 ? 34.692 14.557 13.327 1.00 85.88 389 PHE A CA 1
ATOM 3152 C C . PHE A 1 389 ? 35.957 14.854 14.128 1.00 85.88 389 PHE A C 1
ATOM 3154 O O . PHE A 1 389 ? 36.993 15.228 13.570 1.00 85.88 389 PHE A O 1
ATOM 3161 N N . ASN A 1 390 ? 35.885 14.655 15.440 1.00 74.50 390 ASN A N 1
ATOM 3162 C CA . ASN A 1 390 ? 37.077 14.650 16.275 1.00 74.50 390 ASN A CA 1
ATOM 3163 C C . ASN A 1 390 ? 37.887 13.398 15.916 1.00 74.50 390 ASN A C 1
ATOM 3165 O O . ASN A 1 390 ? 37.310 12.323 15.756 1.00 74.50 390 ASN A O 1
ATOM 3169 N N . ASN A 1 391 ? 39.206 13.530 15.741 1.00 66.25 391 ASN A N 1
ATOM 3170 C CA . ASN A 1 391 ? 40.095 12.452 15.281 1.00 66.25 391 ASN A CA 1
ATOM 3171 C C . ASN A 1 391 ? 40.337 11.382 16.367 1.00 66.25 391 ASN A C 1
ATOM 3173 O O . ASN A 1 391 ? 41.468 11.075 16.744 1.00 66.25 391 ASN A O 1
ATOM 3177 N N . GLU A 1 392 ? 39.261 10.807 16.883 1.00 76.56 392 GLU A N 1
ATOM 3178 C CA . GLU A 1 392 ? 39.279 9.761 17.888 1.00 76.56 392 GLU A CA 1
ATOM 3179 C C . GLU A 1 392 ? 39.653 8.415 17.258 1.00 76.56 392 GLU A C 1
ATOM 3181 O O . GLU A 1 392 ? 39.519 8.169 16.050 1.00 76.56 392 GLU A O 1
ATOM 3186 N N . THR A 1 393 ? 40.203 7.519 18.068 1.00 77.25 393 THR A N 1
ATOM 3187 C CA . THR A 1 393 ? 40.477 6.138 17.668 1.00 77.25 393 THR A CA 1
ATOM 3188 C C . THR A 1 393 ? 39.178 5.347 17.584 1.00 77.25 393 THR A C 1
ATOM 3190 O O . THR A 1 393 ? 38.533 5.098 18.596 1.00 77.25 393 THR A O 1
ATOM 3193 N N . PHE A 1 394 ? 38.820 4.903 16.379 1.00 85.38 394 PHE A N 1
ATOM 3194 C CA . PHE A 1 394 ? 37.645 4.070 16.146 1.00 85.38 394 PHE A CA 1
ATOM 3195 C C . PHE A 1 394 ? 38.000 2.580 16.084 1.00 85.38 394 PHE A C 1
ATOM 3197 O O . PHE A 1 394 ? 38.912 2.167 15.367 1.00 85.38 394 PHE A O 1
ATOM 3204 N N . SER A 1 395 ? 37.208 1.759 16.773 1.00 88.81 395 SER A N 1
ATOM 3205 C CA . SER A 1 395 ? 37.059 0.337 16.463 1.00 88.81 395 SER A CA 1
ATOM 3206 C C . SER A 1 395 ? 35.635 -0.106 16.791 1.00 88.81 395 SER A C 1
ATOM 3208 O O . SER A 1 395 ? 35.068 0.374 17.771 1.00 88.81 395 SER A O 1
ATOM 3210 N N . THR A 1 396 ? 35.075 -1.035 16.010 1.00 91.31 396 THR A N 1
ATOM 3211 C CA . THR A 1 396 ? 33.727 -1.585 16.247 1.00 91.31 396 THR A CA 1
ATOM 3212 C C . THR A 1 396 ? 33.563 -2.111 17.675 1.00 91.31 396 THR A C 1
ATOM 3214 O O . THR A 1 396 ? 32.575 -1.808 18.329 1.00 91.31 396 THR A O 1
ATOM 3217 N N . ALA A 1 397 ? 34.563 -2.830 18.194 1.00 91.38 397 ALA A N 1
ATOM 3218 C CA . ALA A 1 397 ? 34.534 -3.345 19.561 1.00 91.38 397 ALA A CA 1
ATOM 3219 C C . ALA A 1 397 ? 34.441 -2.225 20.613 1.00 91.38 397 ALA A C 1
ATOM 3221 O O . ALA A 1 397 ? 33.683 -2.349 21.564 1.00 91.38 397 ALA A O 1
ATOM 3222 N N . ALA A 1 398 ? 35.180 -1.123 20.436 1.00 90.81 398 ALA A N 1
ATOM 3223 C CA . ALA A 1 398 ? 35.174 -0.021 21.399 1.00 90.81 398 ALA A CA 1
ATOM 3224 C C . ALA A 1 398 ? 33.826 0.716 21.443 1.00 90.81 398 ALA A C 1
ATOM 3226 O O . ALA A 1 398 ? 33.352 1.042 22.525 1.00 90.81 398 ALA A O 1
ATOM 3227 N N . VAL A 1 399 ? 33.189 0.946 20.288 1.00 93.44 399 VAL A N 1
ATOM 3228 C CA . VAL A 1 399 ? 31.877 1.619 20.256 1.00 93.44 399 VAL A CA 1
ATOM 3229 C C . VAL A 1 399 ? 30.763 0.736 20.819 1.00 93.44 399 VAL A C 1
ATOM 3231 O O . VAL A 1 399 ? 29.898 1.240 21.523 1.00 93.44 399 VAL A O 1
ATOM 3234 N N . LEU A 1 400 ? 30.803 -0.580 20.574 1.00 95.38 400 LEU A N 1
ATOM 3235 C CA . LEU A 1 400 ? 29.856 -1.513 21.190 1.00 95.38 400 LEU A CA 1
ATOM 3236 C C . LEU A 1 400 ? 30.059 -1.587 22.709 1.00 95.38 400 LEU A C 1
ATOM 3238 O O . LEU A 1 400 ? 29.087 -1.475 23.447 1.00 95.38 400 LEU A O 1
ATOM 3242 N N . ALA A 1 401 ? 31.309 -1.710 23.174 1.00 94.12 401 ALA A N 1
ATOM 3243 C CA . ALA A 1 401 ? 31.653 -1.701 24.598 1.00 94.12 401 ALA A CA 1
ATOM 3244 C C . ALA A 1 401 ? 31.087 -0.467 25.316 1.00 94.12 401 ALA A C 1
ATOM 3246 O O . ALA A 1 401 ? 30.390 -0.602 26.316 1.00 94.12 401 ALA A O 1
ATOM 3247 N N . GLN A 1 402 ? 31.302 0.721 24.746 1.00 94.00 402 GLN A N 1
ATOM 3248 C CA . GLN A 1 402 ? 30.812 1.973 25.316 1.00 94.00 402 GLN A CA 1
ATOM 3249 C C . GLN A 1 402 ? 29.276 2.015 25.423 1.00 94.00 402 GLN A C 1
ATOM 3251 O O . GLN A 1 402 ? 28.743 2.529 26.404 1.00 94.00 402 GLN A O 1
ATOM 3256 N N . GLU A 1 403 ? 28.548 1.498 24.429 1.00 96.31 403 GLU A N 1
ATOM 3257 C CA . GLU A 1 403 ? 27.079 1.451 24.470 1.00 96.31 403 GLU A CA 1
ATOM 3258 C C . GLU A 1 403 ? 26.553 0.415 25.478 1.00 96.31 403 GLU A C 1
ATOM 3260 O O . GLU A 1 403 ? 25.573 0.689 26.170 1.00 96.31 403 GLU A O 1
ATOM 3265 N N . PHE A 1 404 ? 27.223 -0.731 25.641 1.00 94.94 404 PHE A N 1
ATOM 3266 C CA . PHE A 1 404 ? 26.901 -1.691 26.706 1.00 94.94 404 PHE A CA 1
ATOM 3267 C C . PHE A 1 404 ? 27.159 -1.116 28.105 1.00 94.94 404 PHE A C 1
ATOM 3269 O O . PHE A 1 404 ? 26.311 -1.245 28.989 1.00 94.94 404 PHE A O 1
ATOM 3276 N N . GLU A 1 405 ? 28.279 -0.419 28.295 1.00 93.19 405 GLU A N 1
ATOM 3277 C CA . GLU A 1 405 ? 28.641 0.219 29.566 1.00 93.19 405 GLU A CA 1
ATOM 3278 C C . GLU A 1 405 ? 27.639 1.312 29.962 1.00 93.19 405 GLU A C 1
ATOM 3280 O O . GLU A 1 405 ? 27.228 1.378 31.121 1.00 93.19 405 GLU A O 1
ATOM 3285 N N . LYS A 1 406 ? 27.146 2.109 29.000 1.00 91.94 406 LYS A N 1
ATOM 3286 C CA . LYS A 1 406 ? 26.051 3.078 29.229 1.00 91.94 406 LYS A CA 1
ATOM 3287 C C . LYS A 1 406 ? 24.759 2.423 29.722 1.00 91.94 406 LYS A C 1
ATOM 3289 O O . LYS A 1 406 ? 23.966 3.079 30.392 1.00 91.94 406 LYS A O 1
ATOM 3294 N N . LYS A 1 407 ? 24.529 1.155 29.373 1.00 88.00 407 LYS A N 1
ATOM 3295 C CA . LYS A 1 407 ? 23.373 0.354 29.805 1.00 88.00 407 LYS A CA 1
ATOM 3296 C C . LYS A 1 407 ? 23.647 -0.434 31.096 1.00 88.00 407 LYS A C 1
ATOM 3298 O O . LYS A 1 407 ? 22.782 -1.185 31.527 1.00 88.00 407 LYS A O 1
ATOM 3303 N N . GLY A 1 408 ? 24.817 -0.255 31.716 1.00 89.62 408 GLY A N 1
ATOM 3304 C CA . GLY A 1 408 ? 25.189 -0.894 32.981 1.00 89.62 408 GLY A CA 1
ATOM 3305 C C . GLY A 1 408 ? 25.818 -2.283 32.844 1.00 89.62 408 GLY A C 1
ATOM 3306 O O . GLY A 1 408 ? 25.976 -2.968 33.853 1.00 89.62 408 GLY A O 1
ATOM 3307 N N . TYR A 1 409 ? 26.194 -2.709 31.634 1.00 90.81 409 TYR A N 1
ATOM 3308 C CA . TYR A 1 409 ? 26.809 -4.019 31.403 1.00 90.81 409 TYR A CA 1
ATOM 3309 C C . TYR A 1 409 ? 28.331 -3.923 31.318 1.00 90.81 409 TYR A C 1
ATOM 3311 O O . TYR A 1 409 ? 28.882 -3.079 30.612 1.00 90.81 409 TYR A O 1
ATOM 3319 N N . ALA A 1 410 ? 29.017 -4.820 32.027 1.00 90.38 410 ALA A N 1
ATOM 3320 C CA . ALA A 1 410 ? 30.470 -4.894 32.005 1.00 90.38 410 ALA A CA 1
ATOM 3321 C C . ALA A 1 410 ? 30.968 -5.504 30.687 1.00 90.38 410 ALA A C 1
ATOM 3323 O O . ALA A 1 410 ? 30.414 -6.491 30.192 1.00 90.38 410 ALA A O 1
ATOM 3324 N N . SER A 1 411 ? 32.051 -4.942 30.149 1.00 92.50 411 SER A N 1
ATOM 3325 C CA . SER A 1 411 ? 32.690 -5.421 28.928 1.00 92.50 411 SER A CA 1
ATOM 3326 C C . SER A 1 411 ? 34.189 -5.668 29.139 1.00 92.50 411 SER A C 1
ATOM 3328 O O . SER A 1 411 ? 34.854 -4.979 29.911 1.00 92.50 411 SER A O 1
ATOM 3330 N N . THR A 1 412 ? 34.736 -6.685 28.474 1.00 94.06 412 THR A N 1
ATOM 3331 C CA . THR A 1 412 ? 36.175 -6.980 28.448 1.00 94.06 412 THR A CA 1
ATOM 3332 C C . THR A 1 412 ? 36.615 -7.317 27.030 1.00 94.06 412 THR A C 1
ATOM 3334 O O . THR A 1 412 ? 35.820 -7.739 26.191 1.00 94.06 412 THR A O 1
ATOM 3337 N N . ARG A 1 413 ? 37.900 -7.118 26.729 1.00 90.50 413 ARG A N 1
ATOM 3338 C CA . ARG A 1 413 ? 38.453 -7.369 25.397 1.00 90.50 413 ARG A CA 1
ATOM 3339 C C . ARG A 1 413 ? 39.553 -8.418 25.454 1.00 90.50 413 ARG A C 1
ATOM 3341 O O . ARG A 1 413 ? 40.490 -8.291 26.236 1.00 90.50 413 ARG A O 1
ATOM 3348 N N . MET A 1 414 ? 39.462 -9.404 24.568 1.00 88.00 414 MET A N 1
ATOM 3349 C CA . MET A 1 414 ? 40.462 -10.449 24.374 1.00 88.00 414 MET A CA 1
ATOM 3350 C C . MET A 1 414 ? 40.873 -10.460 22.899 1.00 88.00 414 MET A C 1
ATOM 3352 O O . MET A 1 414 ? 40.117 -10.898 22.037 1.00 88.00 414 MET A O 1
ATOM 3356 N N . GLU A 1 415 ? 42.055 -9.916 22.595 1.00 86.12 415 GLU A N 1
ATOM 3357 C CA . GLU A 1 415 ? 42.521 -9.663 21.221 1.00 86.12 415 GLU A CA 1
ATOM 3358 C C . GLU A 1 415 ? 41.500 -8.857 20.375 1.00 86.12 415 GLU A C 1
ATOM 3360 O O . GLU A 1 415 ? 41.274 -7.659 20.598 1.00 86.12 415 GLU A O 1
ATOM 3365 N N . ASN A 1 416 ? 40.889 -9.501 19.378 1.00 84.56 416 ASN A N 1
ATOM 3366 C CA . ASN A 1 416 ? 39.872 -8.949 18.485 1.00 84.56 416 ASN A CA 1
ATOM 3367 C C . ASN A 1 416 ? 38.431 -9.307 18.895 1.00 84.56 416 ASN A C 1
ATOM 3369 O O . ASN A 1 416 ? 37.503 -8.922 18.183 1.00 84.56 416 ASN A O 1
ATOM 3373 N N . ILE A 1 417 ? 38.250 -10.005 20.018 1.00 93.06 417 ILE A N 1
ATOM 3374 C CA . ILE A 1 417 ? 36.949 -10.402 20.556 1.00 93.06 417 ILE A CA 1
ATOM 3375 C C . ILE A 1 417 ? 36.548 -9.446 21.685 1.00 93.06 417 ILE A C 1
ATOM 3377 O O . ILE A 1 417 ? 37.321 -9.203 22.615 1.00 93.06 417 ILE A O 1
ATOM 3381 N N . LEU A 1 418 ? 35.331 -8.914 21.604 1.00 95.69 418 LEU A N 1
ATOM 3382 C CA . LEU A 1 418 ? 34.670 -8.212 22.706 1.00 95.69 418 LEU A CA 1
ATOM 3383 C C . LEU A 1 418 ? 33.788 -9.210 23.462 1.00 95.69 418 LEU A C 1
ATOM 3385 O O . LEU A 1 418 ? 33.041 -9.959 22.841 1.00 95.69 418 LEU A O 1
ATOM 3389 N N . ILE A 1 419 ? 33.874 -9.216 24.787 1.00 95.69 419 ILE A N 1
ATOM 3390 C CA . ILE A 1 419 ? 33.092 -10.074 25.677 1.00 95.69 419 ILE A CA 1
ATOM 3391 C C . ILE A 1 419 ? 32.244 -9.163 26.555 1.00 95.69 419 ILE A C 1
ATOM 3393 O O . ILE A 1 419 ? 32.783 -8.273 27.211 1.00 95.69 419 ILE A O 1
ATOM 3397 N N . VAL A 1 420 ? 30.934 -9.377 26.567 1.00 94.56 420 VAL A N 1
ATOM 3398 C CA . VAL A 1 420 ? 29.982 -8.580 27.346 1.00 94.56 420 VAL A CA 1
ATOM 3399 C C . VAL A 1 420 ? 29.218 -9.498 28.280 1.00 94.56 420 VAL A C 1
ATOM 3401 O O . VAL A 1 420 ? 28.647 -10.493 27.834 1.00 94.56 420 VAL A O 1
ATOM 3404 N N . GLN A 1 421 ? 29.193 -9.150 29.563 1.00 89.50 421 GLN A N 1
ATOM 3405 C CA . GLN A 1 421 ? 28.459 -9.902 30.570 1.00 89.50 421 GLN A CA 1
ATOM 3406 C C . GLN A 1 421 ? 27.029 -9.361 30.689 1.00 89.50 421 GLN A C 1
ATOM 3408 O O . GLN A 1 421 ? 26.822 -8.231 31.134 1.00 89.50 421 GLN A O 1
ATOM 3413 N N . LEU A 1 422 ? 26.043 -10.179 30.318 1.00 85.00 422 LEU A N 1
ATOM 3414 C CA . LEU A 1 422 ? 24.612 -9.884 30.414 1.00 85.00 422 LEU A CA 1
ATOM 3415 C C . LEU A 1 422 ? 23.989 -10.796 31.482 1.00 85.00 422 LEU A C 1
ATOM 3417 O O . LEU A 1 422 ? 23.562 -11.916 31.208 1.00 85.00 422 LEU A O 1
ATOM 3421 N N . GLY A 1 423 ? 23.977 -10.335 32.735 1.00 75.44 423 GLY A N 1
ATOM 3422 C CA . GLY A 1 423 ? 23.547 -11.159 33.870 1.00 75.44 423 GLY A CA 1
ATOM 3423 C C . GLY A 1 423 ? 24.520 -12.314 34.142 1.00 75.44 423 GLY A C 1
ATOM 3424 O O . GLY A 1 423 ? 25.680 -12.078 34.488 1.00 75.44 423 GLY A O 1
ATOM 3425 N N . GLN A 1 424 ? 24.043 -13.558 34.014 1.00 73.69 424 GLN A N 1
ATOM 3426 C CA . GLN A 1 424 ? 24.866 -14.772 34.163 1.00 73.69 424 GLN A CA 1
ATOM 3427 C C . GLN A 1 424 ? 25.506 -15.242 32.846 1.00 73.69 424 GLN A C 1
ATOM 3429 O O . GLN A 1 424 ? 26.385 -16.101 32.874 1.00 73.69 424 GLN A O 1
ATOM 3434 N N . GLU A 1 425 ? 25.102 -14.672 31.710 1.00 80.12 425 GLU A N 1
ATOM 3435 C CA . GLU A 1 425 ? 25.554 -15.079 30.379 1.00 80.12 425 GLU A CA 1
ATOM 3436 C C . GLU A 1 425 ? 26.637 -14.140 29.835 1.00 80.12 425 GLU A C 1
ATOM 3438 O O . GLU A 1 425 ? 26.675 -12.948 30.148 1.00 80.12 425 GLU A O 1
ATOM 3443 N N . ASN A 1 426 ? 27.501 -14.672 28.968 1.00 89.62 426 ASN A N 1
ATOM 3444 C CA . ASN A 1 426 ? 28.481 -13.884 28.221 1.00 89.62 426 ASN A CA 1
ATOM 3445 C C . ASN A 1 426 ? 28.141 -13.900 26.731 1.00 89.62 426 ASN A C 1
ATOM 3447 O O . ASN A 1 426 ? 28.027 -14.967 26.126 1.00 89.62 426 ASN A O 1
ATOM 3451 N N . VAL A 1 427 ? 28.055 -12.719 26.121 1.00 92.75 427 VAL A N 1
ATOM 3452 C CA . VAL A 1 427 ? 27.940 -12.566 24.668 1.00 92.75 427 VAL A CA 1
ATOM 3453 C C . VAL A 1 427 ? 29.286 -12.140 24.101 1.00 92.75 427 VAL A C 1
ATOM 3455 O O . VAL A 1 427 ? 29.919 -11.201 24.585 1.00 92.75 427 VAL A O 1
ATOM 3458 N N . PHE A 1 428 ? 29.726 -12.838 23.058 1.00 94.31 428 PHE A N 1
ATOM 3459 C CA . PHE A 1 428 ? 31.005 -12.601 22.400 1.00 94.31 428 PHE A CA 1
ATOM 3460 C C . PHE A 1 428 ? 30.767 -11.932 21.054 1.00 94.31 428 PHE A C 1
ATOM 3462 O O . PHE A 1 428 ? 29.862 -12.324 20.323 1.00 94.31 428 PHE A O 1
ATOM 3469 N N . PHE A 1 429 ? 31.606 -10.971 20.692 1.00 94.81 429 PHE A N 1
ATOM 3470 C CA . PHE A 1 429 ? 31.563 -10.311 19.394 1.00 94.81 429 PHE A CA 1
ATOM 3471 C C . PHE A 1 429 ? 32.906 -10.406 18.697 1.00 94.81 429 PHE A C 1
ATOM 3473 O O . PHE A 1 429 ? 33.943 -10.064 19.267 1.00 94.81 429 PHE A O 1
ATOM 3480 N N . LEU A 1 430 ? 32.866 -10.789 17.425 1.00 92.31 430 LEU A N 1
ATOM 3481 C CA . LEU A 1 430 ? 33.966 -10.629 16.490 1.00 92.31 430 LEU A CA 1
ATOM 3482 C C . LEU A 1 430 ? 33.577 -9.561 15.465 1.00 92.31 430 LEU A C 1
ATOM 3484 O O . LEU A 1 430 ? 32.814 -9.819 14.534 1.00 92.31 430 LEU A O 1
ATOM 3488 N N . GLU A 1 431 ? 34.110 -8.351 15.646 1.00 90.12 431 GLU A N 1
ATOM 3489 C CA . GLU A 1 431 ? 33.580 -7.133 15.015 1.00 90.12 431 GLU A CA 1
ATOM 3490 C C . GLU A 1 431 ? 32.094 -6.938 15.362 1.00 90.12 431 GLU A C 1
ATOM 3492 O O . GLU A 1 431 ? 31.789 -6.621 16.507 1.00 90.12 431 GLU A O 1
ATOM 3497 N N . THR A 1 432 ? 31.185 -7.094 14.399 1.00 93.56 432 THR A N 1
ATOM 3498 C CA . THR A 1 432 ? 29.727 -7.014 14.589 1.00 93.56 432 THR A CA 1
ATOM 3499 C C . THR A 1 432 ? 29.050 -8.379 14.690 1.00 93.56 432 THR A C 1
ATOM 3501 O O . THR A 1 432 ? 27.889 -8.435 15.074 1.00 93.56 432 THR A O 1
ATOM 3504 N N . GLU A 1 433 ? 29.741 -9.477 14.374 1.00 94.06 433 GLU A N 1
ATOM 3505 C CA . GLU A 1 433 ? 29.163 -10.822 14.458 1.00 94.06 433 GLU A CA 1
ATOM 3506 C C . GLU A 1 433 ? 29.134 -11.273 15.920 1.00 94.06 433 GLU A C 1
ATOM 3508 O O . GLU A 1 433 ? 30.186 -11.395 16.552 1.00 94.06 433 GLU A O 1
ATOM 3513 N N . SER A 1 434 ? 27.932 -11.494 16.452 1.00 92.94 434 SER A N 1
ATOM 3514 C CA . SER A 1 434 ? 27.709 -11.920 17.833 1.00 92.94 434 SER A CA 1
ATOM 3515 C C . SER A 1 434 ? 27.775 -13.450 17.973 1.00 92.94 434 SER A C 1
ATOM 3517 O O . SER A 1 434 ? 27.591 -14.187 17.002 1.00 92.94 434 SER A O 1
ATOM 3519 N N . SER A 1 435 ? 27.950 -13.959 19.194 1.00 91.75 435 SER A N 1
ATOM 3520 C CA . SER A 1 435 ? 27.814 -15.389 19.508 1.00 91.75 435 SER A CA 1
ATOM 3521 C C . SER A 1 435 ? 26.378 -15.914 19.383 1.00 91.75 435 SER A C 1
ATOM 3523 O O . SER A 1 435 ? 26.173 -17.122 19.468 1.00 91.75 435 SER A O 1
ATOM 3525 N N . LEU A 1 436 ? 25.394 -15.031 19.171 1.00 89.06 436 LEU A N 1
ATOM 3526 C CA . LEU A 1 436 ? 23.998 -15.383 18.893 1.00 89.06 436 LEU A CA 1
ATOM 3527 C C . LEU A 1 436 ? 23.749 -15.616 17.390 1.00 89.06 436 LEU A C 1
ATOM 3529 O O . LEU A 1 436 ? 22.729 -16.201 17.014 1.00 89.06 436 LEU A O 1
ATOM 3533 N N . CYS A 1 437 ? 24.683 -15.197 16.529 1.00 92.12 437 CYS A N 1
ATOM 3534 C CA . CYS A 1 437 ? 24.668 -15.482 15.101 1.00 92.12 437 CYS A CA 1
ATOM 3535 C C . CYS A 1 437 ? 25.023 -16.954 14.837 1.00 92.12 437 CYS A C 1
ATOM 3537 O O . CYS A 1 437 ? 26.021 -17.493 15.320 1.00 92.12 437 CYS A O 1
ATOM 3539 N N . SER A 1 438 ? 24.215 -17.624 14.018 1.00 91.69 438 SER A N 1
ATOM 3540 C CA . SER A 1 438 ? 24.425 -19.017 13.639 1.00 91.69 438 SER A CA 1
ATOM 3541 C C . SER A 1 438 ? 25.699 -19.183 12.815 1.00 91.69 438 SER A C 1
ATOM 3543 O O . SER A 1 438 ? 25.845 -18.599 11.739 1.00 91.69 438 SER A O 1
ATOM 3545 N N . LEU A 1 439 ? 26.574 -20.099 13.242 1.00 91.62 439 LEU A N 1
ATOM 3546 C CA . LEU A 1 439 ? 27.762 -20.496 12.478 1.00 91.62 439 LEU A CA 1
ATOM 3547 C C . LEU A 1 439 ? 27.412 -20.954 11.051 1.00 91.62 439 LEU A C 1
ATOM 3549 O O . LEU A 1 439 ? 28.169 -20.705 10.110 1.00 91.62 439 LEU A O 1
ATOM 3553 N N . VAL A 1 440 ? 26.277 -21.639 10.879 1.00 92.56 440 VAL A N 1
ATOM 3554 C CA . VAL A 1 440 ? 25.809 -22.097 9.562 1.00 92.56 440 VAL A CA 1
ATOM 3555 C C . VAL A 1 440 ? 25.386 -20.902 8.712 1.00 92.56 440 VAL A C 1
ATOM 3557 O O . VAL A 1 440 ? 25.822 -20.796 7.566 1.00 92.56 440 VAL A O 1
ATOM 3560 N N . GLY A 1 441 ? 24.608 -19.979 9.285 1.00 92.88 441 GLY A N 1
ATOM 3561 C CA . GLY A 1 441 ? 24.188 -18.743 8.625 1.00 92.88 441 GLY A CA 1
ATOM 3562 C C . GLY A 1 441 ? 25.377 -17.889 8.179 1.00 92.88 441 GLY A C 1
ATOM 3563 O O . GLY A 1 441 ? 25.477 -17.531 7.004 1.00 92.88 441 GLY A O 1
ATOM 3564 N N . ALA A 1 442 ? 26.347 -17.669 9.069 1.00 91.75 442 ALA A N 1
ATOM 3565 C CA . ALA A 1 442 ? 27.578 -16.939 8.766 1.00 91.75 442 ALA A CA 1
ATOM 3566 C C . ALA A 1 442 ? 28.399 -17.593 7.638 1.00 91.75 442 ALA A C 1
ATOM 3568 O O . ALA A 1 442 ? 28.924 -16.909 6.755 1.00 91.75 442 ALA A O 1
ATOM 3569 N N . ARG A 1 443 ? 28.478 -18.932 7.599 1.00 91.62 443 ARG A N 1
ATOM 3570 C CA . ARG A 1 443 ? 29.142 -19.657 6.498 1.00 91.62 443 ARG A CA 1
ATOM 3571 C C . ARG A 1 443 ? 28.398 -19.527 5.169 1.00 91.62 443 ARG A C 1
ATOM 3573 O O . ARG A 1 443 ? 29.061 -19.420 4.139 1.00 91.62 443 ARG A O 1
ATOM 3580 N N . ILE A 1 444 ? 27.063 -19.525 5.185 1.00 92.62 444 ILE A N 1
ATOM 3581 C CA . ILE A 1 444 ? 26.238 -19.314 3.986 1.00 92.62 444 ILE A CA 1
ATOM 3582 C C . ILE A 1 444 ? 26.458 -17.904 3.439 1.00 92.62 444 ILE A C 1
ATOM 3584 O O . ILE A 1 444 ? 26.746 -17.768 2.253 1.00 92.62 444 ILE A O 1
ATOM 3588 N N . ALA A 1 445 ? 26.378 -16.876 4.290 1.00 91.94 445 ALA A N 1
ATOM 3589 C CA . ALA A 1 445 ? 26.590 -15.486 3.887 1.00 91.94 445 ALA A CA 1
ATOM 3590 C C . ALA A 1 445 ? 27.997 -15.263 3.297 1.00 91.94 445 ALA A C 1
ATOM 3592 O O . ALA A 1 445 ? 28.157 -14.560 2.302 1.00 91.94 445 ALA A O 1
ATOM 3593 N N . LYS A 1 446 ? 29.017 -15.931 3.855 1.00 88.50 446 LYS A N 1
ATOM 3594 C CA . LYS A 1 446 ? 30.407 -15.845 3.383 1.00 88.50 446 LYS A CA 1
ATOM 3595 C C . LYS A 1 446 ? 30.654 -16.482 2.005 1.00 88.50 446 LYS A C 1
ATOM 3597 O O . LYS A 1 446 ? 31.583 -16.055 1.316 1.00 88.50 446 LYS A O 1
ATOM 3602 N N . ASP A 1 447 ? 29.885 -17.498 1.596 1.00 89.62 447 ASP A N 1
ATOM 3603 C CA . ASP A 1 447 ? 29.945 -18.037 0.226 1.00 89.62 447 ASP A CA 1
ATOM 3604 C C . ASP A 1 447 ? 28.938 -17.298 -0.654 1.00 89.62 447 ASP A C 1
ATOM 3606 O O . ASP A 1 447 ? 27.740 -17.584 -0.643 1.00 89.62 447 ASP A O 1
ATOM 3610 N N . LYS A 1 448 ? 29.444 -16.391 -1.498 1.00 88.62 448 LYS A N 1
ATOM 3611 C CA . LYS A 1 448 ? 28.612 -15.562 -2.384 1.00 88.62 448 LYS A CA 1
ATOM 3612 C C . LYS A 1 448 ? 27.725 -16.402 -3.298 1.00 88.62 448 LYS A C 1
ATOM 3614 O O . LYS A 1 448 ? 26.645 -15.963 -3.669 1.00 88.62 448 LYS A O 1
ATOM 3619 N N . THR A 1 449 ? 28.141 -17.618 -3.650 1.00 89.00 449 THR A N 1
ATOM 3620 C CA . THR A 1 449 ? 27.315 -18.534 -4.447 1.00 89.00 449 THR A CA 1
ATOM 3621 C C . THR A 1 449 ? 26.124 -19.034 -3.645 1.00 89.00 449 THR A C 1
ATOM 3623 O O . THR A 1 449 ? 25.009 -19.017 -4.154 1.00 89.00 449 THR A O 1
ATOM 3626 N N . LEU A 1 450 ? 26.354 -19.490 -2.410 1.00 90.69 450 LEU A N 1
ATOM 3627 C CA . LEU A 1 450 ? 25.292 -20.028 -1.561 1.00 90.69 450 LEU A CA 1
ATOM 3628 C C . LEU A 1 450 ? 24.329 -18.925 -1.137 1.00 90.69 450 LEU A C 1
ATOM 3630 O O . LEU A 1 450 ? 23.129 -19.089 -1.335 1.00 90.69 450 LEU A O 1
ATOM 3634 N N . ALA A 1 451 ? 24.840 -17.789 -0.655 1.00 92.75 451 ALA A N 1
ATOM 3635 C CA . ALA A 1 451 ? 24.025 -16.628 -0.309 1.00 92.75 451 ALA A CA 1
ATOM 3636 C C . ALA A 1 451 ? 23.071 -16.247 -1.455 1.00 92.75 451 ALA A C 1
ATOM 3638 O O . ALA A 1 451 ? 21.869 -16.105 -1.249 1.00 92.75 451 ALA A O 1
ATOM 3639 N N . ARG A 1 452 ? 23.573 -16.193 -2.696 1.00 92.00 452 ARG A N 1
ATOM 3640 C CA . ARG A 1 452 ? 22.758 -15.899 -3.886 1.00 92.00 452 ARG A CA 1
ATOM 3641 C C . ARG A 1 452 ? 21.643 -16.914 -4.134 1.00 92.00 452 ARG A C 1
ATOM 3643 O O . ARG A 1 452 ? 20.560 -16.516 -4.548 1.00 92.00 452 ARG A O 1
ATOM 3650 N N . GLU A 1 453 ? 21.875 -18.200 -3.894 1.00 91.88 453 GLU A N 1
ATOM 3651 C CA . GLU A 1 453 ? 20.828 -19.219 -4.043 1.00 91.88 453 GLU A CA 1
ATOM 3652 C C . GLU A 1 453 ? 19.722 -19.068 -2.987 1.00 91.88 453 GLU A C 1
ATOM 3654 O O . GLU A 1 453 ? 18.546 -19.225 -3.316 1.00 91.88 453 GLU A O 1
ATOM 3659 N N . PHE A 1 454 ? 20.062 -18.689 -1.750 1.00 95.00 454 PHE A N 1
ATOM 3660 C CA . PHE A 1 454 ? 19.063 -18.349 -0.727 1.00 95.00 454 PHE A CA 1
ATOM 3661 C C . PHE A 1 454 ? 18.257 -17.100 -1.109 1.00 95.00 454 PHE A C 1
ATOM 3663 O O . PHE A 1 454 ? 17.026 -17.132 -1.065 1.00 95.00 454 PHE A O 1
ATOM 3670 N N . LEU A 1 455 ? 18.921 -16.046 -1.596 1.00 95.12 455 LEU A N 1
ATOM 3671 C CA . LEU A 1 455 ? 18.254 -14.827 -2.067 1.00 95.12 455 LEU A CA 1
ATOM 3672 C C . LEU A 1 455 ? 17.278 -15.111 -3.221 1.00 95.12 455 LEU A C 1
ATOM 3674 O O . LEU A 1 455 ? 16.129 -14.667 -3.185 1.00 95.12 455 LEU A O 1
ATOM 3678 N N . LYS A 1 456 ? 17.691 -15.911 -4.214 1.00 92.62 456 LYS A N 1
ATOM 3679 C CA . LYS A 1 456 ? 16.817 -16.325 -5.326 1.00 92.62 456 LYS A CA 1
ATOM 3680 C C . LYS A 1 456 ? 15.604 -17.112 -4.841 1.00 92.62 456 LYS A C 1
ATOM 3682 O O . LYS A 1 456 ? 14.493 -16.839 -5.287 1.00 92.62 456 LYS A O 1
ATOM 3687 N N . LYS A 1 457 ? 15.800 -18.072 -3.928 1.00 91.56 457 LYS A N 1
ATOM 3688 C CA . LYS A 1 457 ? 14.700 -18.860 -3.342 1.00 91.56 457 LYS A CA 1
ATOM 3689 C C . LYS A 1 457 ? 13.717 -17.989 -2.561 1.00 91.56 457 LYS A C 1
ATOM 3691 O O . LYS A 1 457 ? 12.528 -18.279 -2.565 1.00 91.56 457 LYS A O 1
ATOM 3696 N N . ALA A 1 458 ? 14.189 -16.899 -1.961 1.00 89.62 458 ALA A N 1
ATOM 3697 C CA . ALA A 1 458 ? 13.341 -15.894 -1.325 1.00 89.62 458 ALA A CA 1
ATOM 3698 C C . ALA A 1 458 ? 12.632 -14.953 -2.328 1.00 89.62 458 ALA A C 1
ATOM 3700 O O . ALA A 1 458 ? 11.898 -14.052 -1.917 1.00 89.62 458 ALA A O 1
ATOM 3701 N N . GLY A 1 459 ? 12.825 -15.134 -3.639 1.00 89.44 459 GLY A N 1
ATOM 3702 C CA . GLY A 1 459 ? 12.230 -14.302 -4.686 1.00 89.44 459 GLY A CA 1
ATOM 3703 C C . GLY A 1 459 ? 12.876 -12.921 -4.829 1.00 89.44 459 GLY A C 1
ATOM 3704 O O . GLY A 1 459 ? 12.248 -12.015 -5.372 1.00 89.44 459 GLY A O 1
ATOM 3705 N N . LEU A 1 460 ? 14.099 -12.734 -4.322 1.00 93.50 460 LEU A N 1
ATOM 3706 C CA . LEU A 1 460 ? 14.837 -11.473 -4.413 1.00 93.50 460 LEU A CA 1
ATOM 3707 C C . LEU A 1 460 ? 15.649 -11.410 -5.709 1.00 93.50 460 LEU A C 1
ATOM 3709 O O . LEU A 1 460 ? 16.192 -12.422 -6.161 1.00 93.50 460 LEU A O 1
ATOM 3713 N N . ASN A 1 461 ? 15.755 -10.216 -6.301 1.00 93.00 461 ASN A N 1
ATOM 3714 C CA . ASN A 1 461 ? 16.535 -10.052 -7.520 1.00 93.00 461 ASN A CA 1
ATOM 3715 C C . ASN A 1 461 ? 18.042 -10.044 -7.233 1.00 93.00 461 ASN A C 1
ATOM 3717 O O . ASN A 1 461 ? 18.529 -9.295 -6.385 1.00 93.00 461 ASN A O 1
ATOM 3721 N N . VAL A 1 462 ? 18.780 -10.854 -7.986 1.00 93.31 462 VAL A N 1
ATOM 3722 C CA . VAL A 1 462 ? 20.244 -10.906 -7.989 1.00 93.31 462 VAL A CA 1
ATOM 3723 C C . VAL A 1 462 ? 20.715 -10.916 -9.441 1.00 93.31 462 VAL A C 1
ATOM 3725 O O . VAL A 1 462 ? 20.056 -11.515 -10.293 1.00 93.31 462 VAL A O 1
ATOM 3728 N N . VAL A 1 463 ? 21.864 -10.301 -9.736 1.00 90.81 463 VAL A N 1
ATOM 3729 C CA . VAL A 1 463 ? 22.440 -10.304 -11.100 1.00 90.81 463 VAL A CA 1
ATOM 3730 C C . VAL A 1 463 ? 22.602 -11.729 -11.632 1.00 90.81 463 VAL A C 1
ATOM 3732 O O . VAL A 1 463 ? 22.843 -12.637 -10.836 1.00 90.81 463 VAL A O 1
ATOM 3735 N N . LYS A 1 464 ? 22.498 -11.981 -12.942 1.00 89.19 464 LYS A N 1
ATOM 3736 C CA . LYS A 1 464 ? 22.716 -13.337 -13.485 1.00 89.19 464 LYS A CA 1
ATOM 3737 C C . LYS A 1 464 ? 24.154 -13.765 -13.226 1.00 89.19 464 LYS A C 1
ATOM 3739 O O . LYS A 1 464 ? 25.075 -12.992 -13.418 1.00 89.19 464 LYS A O 1
ATOM 3744 N N . GLY A 1 465 ? 24.390 -14.993 -12.782 1.00 90.81 465 GLY A N 1
ATOM 3745 C CA . GLY A 1 465 ? 25.757 -15.415 -12.482 1.00 90.81 465 GLY A CA 1
ATOM 3746 C C . GLY A 1 465 ? 25.866 -16.855 -12.030 1.00 90.81 465 GLY A C 1
ATOM 3747 O O . GLY A 1 465 ? 24.919 -17.407 -11.460 1.00 90.81 465 GLY A O 1
ATOM 3748 N N . ARG A 1 466 ? 27.038 -17.437 -12.281 1.00 91.69 466 ARG A N 1
ATOM 3749 C CA . ARG A 1 466 ? 27.368 -18.835 -12.017 1.00 91.69 466 ARG A CA 1
ATOM 3750 C C . ARG A 1 466 ? 28.795 -18.958 -11.493 1.00 91.69 466 ARG A C 1
ATOM 3752 O O . ARG A 1 466 ? 29.697 -18.248 -11.926 1.00 91.69 466 ARG A O 1
ATOM 3759 N N . SER A 1 467 ? 28.993 -19.904 -10.582 1.00 92.94 467 SER A N 1
ATOM 3760 C CA . SER A 1 467 ? 30.317 -20.231 -10.062 1.00 92.94 467 SER A CA 1
ATOM 3761 C C . SER A 1 467 ? 30.948 -21.397 -10.813 1.00 92.94 467 SER A C 1
ATOM 3763 O O . SER A 1 467 ? 30.274 -22.366 -11.167 1.00 92.94 467 SER A O 1
ATOM 3765 N N . PHE A 1 468 ? 32.257 -21.305 -11.006 1.00 94.75 468 PHE A N 1
ATOM 3766 C CA . PHE A 1 468 ? 33.088 -22.255 -11.728 1.00 94.75 468 PHE A CA 1
ATOM 3767 C C . PHE A 1 468 ? 34.274 -22.659 -10.856 1.00 94.75 468 PHE A C 1
ATOM 3769 O O . PHE A 1 468 ? 34.832 -21.839 -10.121 1.00 94.75 468 PHE A O 1
ATOM 3776 N N . SER A 1 469 ? 34.664 -23.930 -10.933 1.00 93.94 469 SER A N 1
ATOM 3777 C CA . SER A 1 469 ? 35.938 -24.361 -10.349 1.00 93.94 469 SER A CA 1
ATOM 3778 C C . SER A 1 469 ? 37.115 -23.791 -11.147 1.00 93.94 469 SER A C 1
ATOM 3780 O O . SER A 1 469 ? 36.975 -23.488 -12.334 1.00 93.94 469 SER A O 1
ATOM 3782 N N . THR A 1 470 ? 38.294 -23.697 -10.537 1.00 91.44 470 THR A N 1
ATOM 3783 C CA . THR A 1 470 ? 39.504 -23.204 -11.222 1.00 91.44 470 THR A CA 1
ATOM 3784 C C . THR A 1 470 ? 39.921 -24.058 -12.427 1.00 91.44 470 THR A C 1
ATOM 3786 O O . THR A 1 470 ? 40.492 -23.528 -13.378 1.00 91.44 470 THR A O 1
ATOM 3789 N N . HIS A 1 471 ? 39.534 -25.338 -12.461 1.00 92.94 471 HIS A N 1
ATOM 3790 C CA . HIS A 1 471 ? 39.727 -26.246 -13.603 1.00 92.94 471 HIS A CA 1
ATOM 3791 C C . HIS A 1 471 ? 38.745 -26.019 -14.766 1.00 92.94 471 HIS A C 1
ATOM 3793 O O . HIS A 1 471 ? 38.904 -26.598 -15.836 1.00 92.94 471 HIS A O 1
ATOM 3799 N N . GLN A 1 472 ? 37.714 -25.191 -14.583 1.00 94.88 472 GLN A N 1
ATOM 3800 C CA . GLN A 1 472 ? 36.681 -24.919 -15.586 1.00 94.88 472 GLN A CA 1
ATOM 3801 C C . GLN A 1 472 ? 36.884 -23.568 -16.292 1.00 94.88 472 GLN A C 1
ATOM 3803 O O . GLN A 1 472 ? 35.905 -22.992 -16.766 1.00 94.88 472 GLN A O 1
ATOM 3808 N N . LYS A 1 473 ? 38.131 -23.074 -16.390 1.00 95.88 473 LYS A N 1
ATOM 3809 C CA . LYS A 1 473 ? 38.469 -21.763 -16.985 1.00 95.88 473 LYS A CA 1
ATOM 3810 C C . LYS A 1 473 ? 37.810 -21.546 -18.352 1.00 95.88 473 LYS A C 1
ATOM 3812 O O . LYS A 1 473 ? 37.142 -20.538 -18.531 1.00 95.88 473 LYS A O 1
ATOM 3817 N N . GLU A 1 474 ? 37.892 -22.509 -19.273 1.00 95.00 474 GLU A N 1
ATOM 3818 C CA . GLU A 1 474 ? 37.287 -22.361 -20.611 1.00 95.00 474 GLU A CA 1
ATOM 3819 C C . GLU A 1 474 ? 35.751 -22.285 -20.580 1.00 95.00 474 GLU A C 1
ATOM 3821 O O . GLU A 1 474 ? 35.148 -21.520 -21.328 1.00 95.00 474 GLU A O 1
ATOM 3826 N N . LYS A 1 475 ? 35.089 -23.020 -19.672 1.00 95.19 475 LYS A N 1
ATOM 3827 C CA . LYS A 1 475 ? 33.627 -22.917 -19.496 1.00 95.19 475 LYS A CA 1
ATOM 3828 C C . LYS A 1 475 ? 33.233 -21.574 -18.884 1.00 95.19 475 LYS A C 1
ATOM 3830 O O . LYS A 1 475 ? 32.207 -21.011 -19.256 1.00 95.19 475 LYS A O 1
ATOM 3835 N N . ALA A 1 476 ? 34.037 -21.084 -17.944 1.00 95.25 476 ALA A N 1
ATOM 3836 C CA . ALA A 1 476 ? 33.845 -19.783 -17.326 1.00 95.25 476 ALA A CA 1
ATOM 3837 C C . ALA A 1 476 ? 34.044 -18.648 -18.338 1.00 95.25 476 ALA A C 1
ATOM 3839 O O . ALA A 1 476 ? 33.244 -17.720 -18.348 1.00 95.25 476 ALA A O 1
ATOM 3840 N N . LEU A 1 477 ? 35.038 -18.765 -19.224 1.00 95.38 477 LEU A N 1
ATOM 3841 C CA . LEU A 1 477 ? 35.273 -17.829 -20.320 1.00 95.38 477 LEU A CA 1
ATOM 3842 C C . LEU A 1 477 ? 34.090 -17.805 -21.289 1.00 95.38 477 LEU A C 1
ATOM 3844 O O . LEU A 1 477 ? 33.556 -16.739 -21.569 1.00 95.38 477 LEU A O 1
ATOM 3848 N N . ALA A 1 478 ? 33.640 -18.973 -21.757 1.00 93.81 478 ALA A N 1
ATOM 3849 C CA . ALA A 1 478 ? 32.491 -19.058 -22.657 1.00 93.81 478 ALA A CA 1
ATOM 3850 C C . ALA A 1 478 ? 31.232 -18.421 -22.042 1.00 93.81 478 ALA A C 1
ATOM 3852 O O . ALA A 1 478 ? 30.497 -17.712 -22.723 1.00 93.81 478 ALA A O 1
ATOM 3853 N N . TYR A 1 479 ? 31.005 -18.627 -20.740 1.00 95.06 479 TYR A N 1
ATOM 3854 C CA . TYR A 1 479 ? 29.903 -17.988 -20.025 1.00 95.06 479 TYR A CA 1
ATOM 3855 C C . TYR A 1 479 ? 30.106 -16.474 -19.863 1.00 95.06 479 TYR A C 1
ATOM 3857 O O . TYR A 1 479 ? 29.173 -15.717 -20.111 1.00 95.06 479 TYR A O 1
ATOM 3865 N N . ALA A 1 480 ? 31.307 -16.018 -19.498 1.00 92.75 480 ALA A N 1
ATOM 3866 C CA . ALA A 1 480 ? 31.626 -14.597 -19.362 1.00 92.75 480 ALA A CA 1
ATOM 3867 C C . ALA A 1 480 ? 31.379 -13.828 -20.668 1.00 92.75 480 ALA A C 1
ATOM 3869 O O . ALA A 1 480 ? 30.737 -12.784 -20.643 1.00 92.75 480 ALA A O 1
ATOM 3870 N N . LEU A 1 481 ? 31.808 -14.389 -21.804 1.00 91.44 481 LEU A N 1
ATOM 3871 C CA . LEU A 1 481 ? 31.615 -13.800 -23.133 1.00 91.44 481 LEU A CA 1
ATOM 3872 C C . LEU A 1 481 ? 30.164 -13.873 -23.639 1.00 91.44 481 LEU A C 1
ATOM 3874 O O . LEU A 1 481 ? 29.821 -13.190 -24.597 1.00 91.44 481 LEU A O 1
ATOM 3878 N N . SER A 1 482 ? 29.305 -14.689 -23.015 1.00 92.62 482 SER A N 1
ATOM 3879 C CA . SER A 1 482 ? 27.866 -14.716 -23.323 1.00 92.62 482 SER A CA 1
ATOM 3880 C C . SER A 1 482 ? 27.079 -13.576 -22.665 1.00 92.62 482 SER A C 1
ATOM 3882 O O . SER A 1 482 ? 25.901 -13.388 -22.964 1.00 92.62 482 SER A O 1
ATOM 3884 N N . LEU A 1 483 ? 27.711 -12.831 -21.752 1.00 90.38 483 LEU A N 1
ATOM 3885 C CA . LEU A 1 483 ? 27.118 -11.698 -21.047 1.00 90.38 483 LEU A CA 1
ATOM 3886 C C . LEU A 1 483 ? 27.553 -10.380 -21.715 1.00 90.38 483 LEU A C 1
ATOM 3888 O O . LEU A 1 483 ? 28.681 -10.307 -22.199 1.00 90.38 483 LEU A O 1
ATOM 3892 N N . PRO A 1 484 ? 26.723 -9.315 -21.700 1.00 84.38 484 PRO A N 1
ATOM 3893 C CA . PRO A 1 484 ? 27.097 -8.018 -22.283 1.00 84.38 484 PRO A CA 1
ATOM 3894 C C . PRO A 1 484 ? 28.381 -7.420 -21.683 1.00 84.38 484 PRO A C 1
ATOM 3896 O O . PRO A 1 484 ? 29.202 -6.831 -22.384 1.00 84.38 484 PRO A O 1
ATOM 3899 N N . ALA A 1 485 ? 28.547 -7.579 -20.370 1.00 87.62 485 ALA A N 1
ATOM 3900 C CA . ALA A 1 485 ? 29.778 -7.343 -19.629 1.00 87.62 485 ALA A CA 1
ATOM 3901 C C . ALA A 1 485 ? 29.752 -8.206 -18.364 1.00 87.62 485 ALA A C 1
ATOM 3903 O O . ALA A 1 485 ? 28.693 -8.398 -17.755 1.00 87.62 485 ALA A O 1
ATOM 3904 N N . SER A 1 486 ? 30.910 -8.726 -17.962 1.00 91.38 486 SER A N 1
ATOM 3905 C CA . SER A 1 486 ? 31.009 -9.646 -16.831 1.00 91.38 486 SER A CA 1
ATOM 3906 C C . SER A 1 486 ? 31.860 -9.105 -15.681 1.00 91.38 486 SER A C 1
ATOM 3908 O O . SER A 1 486 ? 32.801 -8.327 -15.858 1.00 91.38 486 SER A O 1
ATOM 3910 N N . VAL A 1 487 ? 31.505 -9.538 -14.473 1.00 91.88 487 VAL A N 1
ATOM 3911 C CA . VAL A 1 487 ? 32.267 -9.364 -13.239 1.00 91.88 487 VAL A CA 1
ATOM 3912 C C . VAL A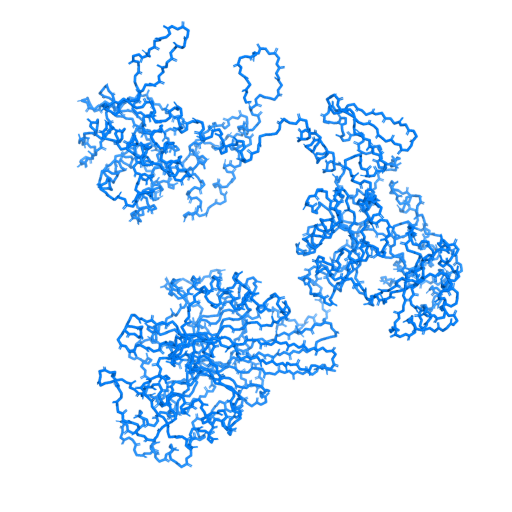 1 487 ? 32.837 -10.719 -12.840 1.00 91.88 487 VAL A C 1
ATOM 3914 O O . VAL A 1 487 ? 32.102 -11.697 -12.677 1.00 91.88 487 VAL A O 1
ATOM 3917 N N . ILE A 1 488 ? 34.155 -10.769 -12.659 1.00 93.50 488 ILE A N 1
ATOM 3918 C CA . ILE A 1 488 ? 34.892 -11.965 -12.243 1.00 93.50 488 ILE A CA 1
ATOM 3919 C C . ILE A 1 488 ? 35.380 -11.740 -10.816 1.00 93.50 488 ILE A C 1
ATOM 3921 O O . ILE A 1 488 ? 36.126 -10.793 -10.555 1.00 93.50 488 ILE A O 1
ATOM 3925 N N . LYS A 1 489 ? 34.944 -12.585 -9.874 1.00 91.75 489 LYS A N 1
ATOM 3926 C CA . LYS A 1 489 ? 35.282 -12.435 -8.450 1.00 91.75 489 LYS A CA 1
ATOM 3927 C C . LYS A 1 489 ? 35.470 -13.772 -7.723 1.00 91.75 489 LYS A C 1
ATOM 3929 O O . LYS A 1 489 ? 34.801 -14.751 -8.049 1.00 91.75 489 LYS A O 1
ATOM 3934 N N . PRO A 1 490 ? 36.338 -13.851 -6.699 1.00 90.88 490 PRO A N 1
ATOM 3935 C CA . PRO A 1 490 ? 36.446 -15.039 -5.853 1.00 90.88 490 PRO A CA 1
ATOM 3936 C C . PRO A 1 490 ? 35.146 -15.273 -5.067 1.00 90.88 490 PRO A C 1
ATOM 3938 O O . PRO A 1 490 ? 34.560 -14.328 -4.537 1.00 90.88 490 PRO A O 1
ATOM 3941 N N . ALA A 1 491 ? 34.724 -16.534 -4.918 1.00 86.12 491 ALA A N 1
ATOM 3942 C CA . ALA A 1 491 ? 33.458 -16.856 -4.246 1.00 86.12 491 ALA A CA 1
ATOM 3943 C C . ALA A 1 491 ? 33.421 -16.469 -2.749 1.00 86.12 491 ALA A C 1
ATOM 3945 O O . ALA A 1 491 ? 32.347 -16.175 -2.235 1.00 86.12 491 ALA A O 1
ATOM 3946 N N . ASN A 1 492 ? 34.583 -16.420 -2.078 1.00 79.69 492 ASN A N 1
ATOM 3947 C CA . ASN A 1 492 ? 34.713 -16.198 -0.624 1.00 79.69 492 ASN A CA 1
ATOM 3948 C C . ASN A 1 492 ? 35.708 -15.058 -0.287 1.00 79.69 492 ASN A C 1
ATOM 3950 O O . ASN A 1 492 ? 36.492 -15.173 0.656 1.00 79.69 492 ASN A O 1
ATOM 3954 N N . GLY A 1 493 ? 35.760 -14.000 -1.106 1.00 69.25 493 GLY A N 1
ATOM 3955 C CA . GLY A 1 493 ? 36.675 -12.861 -0.919 1.00 69.25 493 GLY A CA 1
ATOM 3956 C C . GLY A 1 493 ? 36.029 -11.633 -0.262 1.00 69.25 493 GLY A C 1
ATOM 3957 O O . GLY A 1 493 ? 34.844 -11.373 -0.466 1.00 69.25 493 GLY A O 1
ATOM 3958 N N . ASN A 1 494 ? 36.845 -10.836 0.440 1.00 66.94 494 ASN A N 1
ATOM 3959 C CA . ASN A 1 494 ? 36.433 -9.614 1.150 1.00 66.94 494 ASN A CA 1
ATOM 3960 C C . ASN A 1 494 ? 37.125 -8.362 0.574 1.00 66.94 494 ASN A C 1
ATOM 3962 O O . ASN A 1 494 ? 38.198 -8.462 -0.029 1.00 66.94 494 ASN A O 1
ATOM 3966 N N . GLN A 1 495 ? 36.547 -7.180 0.831 1.00 67.25 495 GLN A N 1
ATOM 3967 C CA . GLN A 1 495 ? 37.140 -5.860 0.533 1.00 67.25 495 GLN A CA 1
ATOM 3968 C C . GLN A 1 495 ? 37.505 -5.642 -0.947 1.00 67.25 495 GLN A C 1
ATOM 3970 O O . GLN A 1 495 ? 38.494 -4.988 -1.269 1.00 67.25 495 GLN A O 1
ATOM 3975 N N . GLY A 1 496 ? 36.753 -6.241 -1.872 1.00 70.75 496 GLY A N 1
ATOM 3976 C CA . GLY A 1 496 ? 36.986 -6.060 -3.308 1.00 70.75 496 GLY A CA 1
ATOM 3977 C C . GLY A 1 496 ? 38.262 -6.711 -3.865 1.00 70.75 496 GLY A C 1
ATOM 3978 O O . GLY A 1 496 ? 38.583 -6.512 -5.039 1.00 70.75 496 GLY A O 1
ATOM 3979 N N . ARG A 1 497 ? 38.998 -7.499 -3.066 1.00 78.44 497 ARG A N 1
ATOM 3980 C CA . ARG A 1 497 ? 40.228 -8.170 -3.517 1.00 78.44 497 ARG A CA 1
ATOM 3981 C C . ARG A 1 497 ? 39.921 -9.259 -4.545 1.00 78.44 497 ARG A C 1
ATOM 3983 O O . ARG A 1 497 ? 39.084 -10.126 -4.306 1.00 78.44 497 ARG A O 1
ATOM 3990 N N . GLY A 1 498 ? 40.639 -9.225 -5.669 1.00 83.38 498 GLY A N 1
ATOM 3991 C CA . GLY A 1 498 ? 40.467 -10.176 -6.772 1.00 83.38 498 GLY A CA 1
ATOM 3992 C C . GLY A 1 498 ? 39.192 -9.966 -7.596 1.00 83.38 498 GLY A C 1
ATOM 3993 O O . GLY A 1 498 ? 38.801 -10.881 -8.310 1.00 83.38 498 GLY A O 1
ATOM 3994 N N . ILE A 1 499 ? 38.529 -8.806 -7.473 1.00 86.81 499 ILE A N 1
ATOM 3995 C CA . ILE A 1 499 ? 37.361 -8.448 -8.289 1.00 86.81 499 ILE A CA 1
ATOM 3996 C C . ILE A 1 499 ? 37.804 -7.645 -9.513 1.00 86.81 499 ILE A C 1
ATOM 3998 O O . ILE A 1 499 ? 38.408 -6.572 -9.370 1.00 86.81 499 ILE A O 1
ATOM 4002 N N . SER A 1 500 ? 37.415 -8.133 -10.687 1.00 86.69 500 SER A N 1
ATOM 4003 C CA . SER A 1 500 ? 37.490 -7.423 -11.963 1.00 86.69 500 SER A CA 1
ATOM 4004 C C . SER A 1 500 ? 36.081 -7.182 -12.497 1.00 86.69 500 SER A C 1
ATOM 4006 O O . SER A 1 500 ? 35.257 -8.094 -12.496 1.00 86.69 500 SER A O 1
ATOM 4008 N N . VAL A 1 501 ? 35.808 -5.957 -12.939 1.00 85.38 501 VAL A N 1
ATOM 4009 C CA . VAL A 1 501 ? 34.526 -5.519 -13.515 1.00 85.38 501 VAL A CA 1
ATOM 4010 C C . VAL A 1 501 ? 34.744 -5.130 -14.978 1.00 85.38 501 VAL A C 1
ATOM 4012 O O . VAL A 1 501 ? 35.864 -4.779 -15.339 1.00 85.38 501 VAL A O 1
ATOM 4015 N N . GLY A 1 502 ? 33.704 -5.164 -15.809 1.00 82.19 502 GLY A N 1
ATOM 4016 C CA . GLY A 1 502 ? 33.784 -4.682 -17.191 1.00 82.19 502 GLY A CA 1
ATOM 4017 C C . GLY A 1 502 ? 34.424 -5.642 -18.182 1.00 82.19 502 GLY A C 1
ATOM 4018 O O . GLY A 1 502 ? 34.788 -5.197 -19.261 1.00 82.19 502 GLY A O 1
ATOM 4019 N N . VAL A 1 503 ? 34.557 -6.928 -17.848 1.00 86.31 503 VAL A N 1
ATOM 4020 C CA . VAL A 1 503 ? 35.231 -7.915 -18.701 1.00 86.31 503 VAL A CA 1
ATOM 4021 C C . VAL A 1 503 ? 34.343 -8.268 -19.896 1.00 86.31 503 VAL A C 1
ATOM 4023 O O . VAL A 1 503 ? 33.260 -8.837 -19.711 1.00 86.31 503 VAL A O 1
ATOM 4026 N N . LYS A 1 504 ? 34.809 -7.943 -21.107 1.00 87.12 504 LYS A N 1
ATOM 4027 C CA . LYS A 1 504 ? 34.078 -8.085 -22.381 1.00 87.12 504 LYS A CA 1
ATOM 4028 C C . LYS A 1 504 ? 34.776 -8.982 -23.401 1.00 87.12 504 LYS A C 1
ATOM 4030 O O . LYS A 1 504 ? 34.121 -9.489 -24.308 1.00 87.12 504 LYS A O 1
ATOM 4035 N N . ASN A 1 505 ? 36.088 -9.178 -23.285 1.00 89.50 505 ASN A N 1
ATOM 4036 C CA . ASN A 1 505 ? 36.870 -9.980 -24.231 1.00 89.50 505 ASN A CA 1
ATOM 4037 C C . ASN A 1 505 ? 37.780 -11.006 -23.530 1.00 89.50 505 ASN A C 1
ATOM 4039 O O . ASN A 1 505 ? 37.863 -11.072 -22.302 1.00 89.50 505 ASN A O 1
ATOM 4043 N N . ARG A 1 506 ? 38.429 -11.864 -24.330 1.00 94.12 506 ARG A N 1
ATOM 4044 C CA . ARG A 1 506 ? 39.266 -12.970 -23.837 1.00 94.12 506 ARG A CA 1
ATOM 4045 C C . ARG A 1 506 ? 40.487 -12.478 -23.055 1.00 94.12 506 ARG A C 1
ATOM 4047 O O . ARG A 1 506 ? 40.744 -13.024 -21.988 1.00 94.12 506 ARG A O 1
ATOM 4054 N N . GLU A 1 507 ? 41.214 -11.478 -23.550 1.00 90.06 507 GLU A N 1
ATOM 4055 C CA . GLU A 1 507 ? 42.410 -10.955 -22.867 1.00 90.06 507 GLU A CA 1
ATOM 4056 C C . GLU A 1 507 ? 42.062 -10.392 -21.484 1.00 90.06 507 GLU A C 1
ATOM 4058 O O . GLU A 1 507 ? 42.683 -10.753 -20.480 1.00 90.06 507 GLU A O 1
ATOM 4063 N N . GLU A 1 508 ? 41.006 -9.578 -21.408 1.00 89.44 508 GLU A N 1
ATOM 4064 C CA . GLU A 1 508 ? 40.490 -9.052 -20.143 1.00 89.44 508 GLU A CA 1
ATOM 4065 C C . GLU A 1 508 ? 40.079 -10.177 -19.189 1.00 89.44 508 GLU A C 1
ATOM 4067 O O . GLU A 1 508 ? 40.387 -10.124 -17.994 1.00 89.44 508 GLU A O 1
ATOM 4072 N N . PHE A 1 509 ? 39.414 -11.218 -19.705 1.00 95.56 509 PHE A N 1
ATOM 4073 C CA . PHE A 1 509 ? 39.005 -12.367 -18.902 1.00 95.56 509 PHE A CA 1
ATOM 4074 C C . PHE A 1 509 ? 40.202 -13.130 -18.343 1.00 95.56 509 PHE A C 1
ATOM 4076 O O . PHE A 1 509 ? 40.165 -13.535 -17.183 1.00 95.56 509 PHE A O 1
ATOM 4083 N N . GLU A 1 510 ? 41.258 -13.343 -19.126 1.00 93.75 510 GLU A N 1
ATOM 4084 C CA . GLU A 1 510 ? 42.433 -14.086 -18.666 1.00 93.75 510 GLU A CA 1
ATOM 4085 C C . GLU A 1 510 ? 43.106 -13.387 -17.482 1.00 93.75 510 GLU A C 1
ATOM 4087 O O . GLU A 1 510 ? 43.316 -14.018 -16.441 1.00 93.75 510 GLU A O 1
ATOM 4092 N N . SER A 1 511 ? 43.312 -12.073 -17.586 1.00 90.56 511 SER A N 1
ATOM 4093 C CA . SER A 1 511 ? 43.842 -11.253 -16.492 1.00 90.56 511 SER A CA 1
ATOM 4094 C C . SER A 1 511 ? 42.908 -11.244 -15.272 1.00 90.56 511 SER A C 1
ATOM 4096 O O . SER A 1 511 ? 43.334 -11.448 -14.129 1.00 90.56 511 SER A O 1
ATOM 4098 N N . ALA A 1 512 ? 41.602 -11.071 -15.498 1.00 91.75 512 ALA A N 1
ATOM 4099 C CA . ALA A 1 512 ? 40.592 -11.077 -14.444 1.00 91.75 512 ALA A CA 1
ATOM 4100 C C . ALA A 1 512 ? 40.514 -12.417 -13.694 1.00 91.75 512 ALA A C 1
ATOM 4102 O O . ALA A 1 512 ? 40.441 -12.447 -12.461 1.00 91.75 512 ALA A O 1
ATOM 4103 N N . TRP A 1 513 ? 40.573 -13.528 -14.425 1.00 94.75 513 TRP A N 1
ATOM 4104 C CA . TRP A 1 513 ? 40.539 -14.875 -13.874 1.00 94.75 513 TRP A CA 1
ATOM 4105 C C . TRP A 1 513 ? 41.759 -15.150 -12.999 1.00 94.75 513 TRP A C 1
ATOM 4107 O O . TRP A 1 513 ? 41.611 -15.608 -11.867 1.00 94.75 513 TRP A O 1
ATOM 4117 N N . GLU A 1 514 ? 42.962 -14.823 -13.471 1.00 92.56 514 GLU A N 1
ATOM 4118 C CA . GLU A 1 514 ? 44.190 -14.999 -12.689 1.00 92.56 514 GLU A CA 1
ATOM 4119 C C . GLU A 1 514 ? 44.167 -14.195 -11.389 1.00 92.56 514 GLU A C 1
ATOM 4121 O O . GLU A 1 514 ? 44.543 -14.703 -10.328 1.00 92.56 514 GLU A O 1
ATOM 4126 N N . ASN A 1 515 ? 43.665 -12.961 -11.440 1.00 89.38 515 ASN A N 1
ATOM 4127 C CA . ASN A 1 515 ? 43.522 -12.118 -10.258 1.00 89.38 515 ASN A CA 1
ATOM 4128 C C . ASN A 1 515 ? 42.528 -12.696 -9.242 1.00 89.38 515 ASN A C 1
ATOM 4130 O O . ASN A 1 515 ? 42.799 -12.667 -8.038 1.00 89.38 515 ASN A O 1
ATOM 4134 N N . ALA A 1 516 ? 41.419 -13.278 -9.700 1.00 91.75 516 ALA A N 1
ATOM 4135 C CA . ALA A 1 516 ? 40.458 -13.939 -8.823 1.00 91.75 516 ALA A CA 1
ATOM 4136 C C . ALA A 1 516 ? 41.022 -15.248 -8.223 1.00 91.75 516 ALA A C 1
ATOM 4138 O O . ALA A 1 516 ? 40.847 -15.510 -7.027 1.00 91.75 516 ALA A O 1
ATOM 4139 N N . VAL A 1 517 ? 41.765 -16.038 -9.010 1.00 92.69 517 VAL A N 1
ATOM 4140 C CA . VAL A 1 517 ? 42.386 -17.312 -8.586 1.00 92.69 517 VAL A CA 1
ATOM 4141 C C . VAL A 1 517 ? 43.490 -17.112 -7.548 1.00 92.69 517 VAL A C 1
ATOM 4143 O O . VAL A 1 517 ? 43.621 -17.928 -6.632 1.00 92.69 517 VAL A O 1
ATOM 4146 N N . LYS A 1 518 ? 44.242 -16.004 -7.623 1.00 91.19 518 LYS A N 1
ATOM 4147 C CA . LYS A 1 518 ? 45.218 -15.623 -6.583 1.00 91.19 518 LYS A CA 1
ATOM 4148 C C . LYS A 1 518 ? 44.569 -15.494 -5.198 1.00 91.19 518 LYS A C 1
ATOM 4150 O O . LYS A 1 518 ? 45.239 -15.732 -4.197 1.00 91.19 518 LYS A O 1
ATOM 4155 N N . VAL A 1 519 ? 43.278 -15.152 -5.138 1.00 87.69 519 VAL A N 1
ATOM 4156 C CA . VAL A 1 519 ? 42.521 -14.994 -3.886 1.00 87.69 519 VAL A CA 1
ATOM 4157 C C . VAL A 1 519 ? 41.783 -16.275 -3.491 1.00 87.69 519 VAL A C 1
ATOM 4159 O O . VAL A 1 519 ? 41.800 -16.648 -2.320 1.00 87.69 519 VAL A O 1
ATOM 4162 N N . ASN A 1 520 ? 41.139 -16.968 -4.437 1.00 86.00 520 ASN A N 1
ATOM 4163 C CA . ASN A 1 520 ? 40.439 -18.228 -4.177 1.00 86.00 520 ASN A CA 1
ATOM 4164 C C . ASN A 1 520 ? 40.815 -19.290 -5.218 1.00 86.00 520 ASN A C 1
ATOM 4166 O O . ASN A 1 520 ? 40.377 -19.243 -6.363 1.00 86.00 520 ASN A O 1
ATOM 4170 N N . LYS A 1 521 ? 41.583 -20.296 -4.788 1.00 86.94 521 LYS A N 1
ATOM 4171 C CA . LYS A 1 521 ? 42.083 -21.376 -5.656 1.00 86.94 521 LYS A CA 1
ATOM 4172 C C . LYS A 1 521 ? 41.047 -22.454 -5.998 1.00 86.94 521 LYS A C 1
ATOM 4174 O O . LYS A 1 521 ? 41.354 -23.349 -6.780 1.00 86.94 521 LYS A O 1
ATOM 4179 N N . SER A 1 522 ? 39.851 -22.399 -5.411 1.00 87.00 522 SER A N 1
ATOM 4180 C CA . SER A 1 522 ? 38.816 -23.423 -5.579 1.00 87.00 522 SER A CA 1
ATOM 4181 C C . SER A 1 522 ? 37.687 -22.959 -6.497 1.00 87.00 522 SER A C 1
ATOM 4183 O O . SER A 1 522 ? 37.393 -23.626 -7.489 1.00 87.00 522 SER A O 1
ATOM 4185 N N . LYS A 1 523 ? 37.068 -21.809 -6.198 1.00 91.31 523 LYS A N 1
ATOM 4186 C CA . LYS A 1 523 ? 35.789 -21.408 -6.799 1.00 91.31 523 LYS A CA 1
ATOM 4187 C C . LYS A 1 523 ? 35.751 -19.918 -7.130 1.00 91.31 523 LYS A C 1
ATOM 4189 O O . LYS A 1 523 ? 35.922 -19.070 -6.249 1.00 91.31 523 LYS A O 1
ATOM 4194 N N . ILE A 1 524 ? 35.468 -19.618 -8.395 1.00 94.56 524 ILE A N 1
ATOM 4195 C CA . ILE A 1 524 ? 35.354 -18.267 -8.953 1.00 94.56 524 ILE A CA 1
ATOM 4196 C C . ILE A 1 524 ? 33.913 -18.041 -9.409 1.00 94.56 524 ILE A C 1
ATOM 4198 O O . ILE A 1 524 ? 33.323 -18.903 -10.055 1.00 94.56 524 ILE A O 1
ATOM 4202 N N . LEU A 1 525 ? 33.337 -16.896 -9.059 1.00 93.69 525 LEU A N 1
ATOM 4203 C CA . LEU A 1 525 ? 32.014 -16.458 -9.490 1.00 93.69 525 LEU A CA 1
ATOM 4204 C C . LEU A 1 525 ? 32.163 -15.543 -10.710 1.00 93.69 525 LEU A C 1
ATOM 4206 O O . LEU A 1 525 ? 32.909 -14.565 -10.669 1.00 93.69 525 LEU A O 1
ATOM 4210 N N . VAL A 1 526 ? 31.442 -15.883 -11.776 1.00 95.19 526 VAL A N 1
ATOM 4211 C CA . VAL A 1 526 ? 31.281 -15.066 -12.980 1.00 95.19 526 VAL A CA 1
ATOM 4212 C C . VAL A 1 526 ? 29.832 -14.604 -13.029 1.00 95.19 526 VAL A C 1
ATOM 4214 O O . VAL A 1 526 ? 28.914 -15.429 -13.038 1.00 95.19 526 VAL A O 1
ATOM 4217 N N . GLU A 1 527 ? 29.609 -13.298 -13.035 1.00 93.56 527 GLU A N 1
ATOM 4218 C CA . GLU A 1 527 ? 28.271 -12.706 -13.049 1.00 93.56 527 GLU A CA 1
ATOM 4219 C C . GLU A 1 527 ? 28.157 -11.568 -14.061 1.00 93.56 527 GLU A C 1
ATOM 4221 O O . GLU A 1 527 ? 29.152 -11.005 -14.501 1.00 93.56 527 GLU A O 1
ATOM 4226 N N . GLU A 1 528 ? 26.929 -11.262 -14.451 1.00 92.06 528 GLU A N 1
ATOM 4227 C CA . GLU A 1 528 ? 26.575 -10.113 -15.268 1.00 92.06 528 GLU A CA 1
ATOM 4228 C C . GLU A 1 528 ? 26.845 -8.835 -14.482 1.00 92.06 528 GLU A C 1
ATOM 4230 O O . GLU A 1 528 ? 26.494 -8.721 -13.303 1.00 92.06 528 GLU A O 1
ATOM 4235 N N . GLN A 1 529 ? 27.474 -7.869 -15.139 1.00 87.00 529 GLN A N 1
ATOM 4236 C CA . GLN A 1 529 ? 27.657 -6.556 -14.557 1.00 87.00 529 GLN A CA 1
ATOM 4237 C C . GLN A 1 529 ? 26.332 -5.795 -14.548 1.00 87.00 529 GLN A C 1
ATOM 4239 O O . GLN A 1 529 ? 25.736 -5.553 -15.593 1.00 87.00 529 GLN A O 1
ATOM 4244 N N . PHE A 1 530 ? 25.913 -5.341 -13.367 1.00 84.19 530 PHE A N 1
ATOM 4245 C CA . PHE A 1 530 ? 24.839 -4.359 -13.261 1.00 84.19 530 PHE A CA 1
ATOM 4246 C C . PHE A 1 530 ? 25.351 -3.006 -13.779 1.00 84.19 530 PHE A C 1
ATOM 4248 O O . PHE A 1 530 ? 26.192 -2.366 -13.141 1.00 84.19 530 PHE A O 1
ATOM 4255 N N . MET A 1 531 ? 24.884 -2.595 -14.958 1.00 76.38 531 MET A N 1
ATOM 4256 C CA . MET A 1 531 ? 25.311 -1.357 -15.610 1.00 76.38 531 MET A CA 1
ATOM 4257 C C . MET A 1 531 ? 24.557 -0.156 -15.034 1.00 76.38 531 MET A C 1
ATOM 4259 O O . MET A 1 531 ? 23.331 -0.155 -14.994 1.00 76.38 531 MET A O 1
ATOM 4263 N N . GLY A 1 532 ? 25.290 0.878 -14.612 1.00 75.56 532 GLY A N 1
ATOM 4264 C CA . GLY A 1 532 ? 24.711 2.094 -14.034 1.00 75.56 532 GLY A CA 1
ATOM 4265 C C . GLY A 1 532 ? 24.217 1.925 -12.592 1.00 75.56 532 GLY A C 1
ATOM 4266 O O . GLY A 1 532 ? 24.646 1.017 -11.872 1.00 75.56 532 GLY A O 1
ATOM 4267 N N . GLY A 1 533 ? 23.353 2.849 -12.166 1.00 81.62 533 GLY A N 1
ATOM 4268 C CA . GLY A 1 533 ? 22.757 2.884 -10.831 1.00 81.62 533 GLY A CA 1
ATOM 4269 C C . GLY A 1 533 ? 23.733 3.172 -9.688 1.00 81.62 533 GLY A C 1
ATOM 4270 O O . GLY A 1 533 ? 24.955 3.191 -9.854 1.00 81.62 533 GLY A O 1
ATOM 4271 N N . SER A 1 534 ? 23.157 3.371 -8.509 1.00 85.38 534 SER A N 1
ATOM 4272 C CA . SER A 1 534 ? 23.869 3.674 -7.274 1.00 85.38 534 SER A CA 1
ATOM 4273 C C . SER A 1 534 ? 23.794 2.499 -6.312 1.00 85.38 534 SER A C 1
ATOM 4275 O O . SER A 1 534 ? 22.801 1.773 -6.269 1.00 85.38 534 SER A O 1
ATOM 4277 N N . GLU A 1 535 ? 24.857 2.306 -5.541 1.00 91.00 535 GLU A N 1
ATOM 4278 C CA . GLU A 1 535 ? 24.968 1.226 -4.567 1.00 91.00 535 GLU A CA 1
ATOM 4279 C C . GLU A 1 535 ? 24.807 1.787 -3.156 1.00 91.00 535 GLU A C 1
ATOM 4281 O O . GLU A 1 535 ? 25.406 2.808 -2.819 1.00 91.00 535 GLU A O 1
ATOM 4286 N N . ALA A 1 536 ? 23.987 1.137 -2.335 1.00 94.81 536 ALA A N 1
ATOM 4287 C CA . ALA A 1 536 ? 23.788 1.498 -0.941 1.00 94.81 536 ALA A CA 1
ATOM 4288 C C . ALA A 1 536 ? 23.847 0.265 -0.042 1.00 94.81 536 ALA A C 1
ATOM 4290 O O . ALA A 1 536 ? 23.405 -0.825 -0.413 1.00 94.81 536 ALA A O 1
ATOM 4291 N N . ARG A 1 537 ? 24.376 0.474 1.162 1.00 96.88 537 ARG A N 1
ATOM 4292 C CA . ARG A 1 537 ? 24.446 -0.521 2.223 1.00 96.88 537 ARG A CA 1
ATOM 4293 C C . ARG A 1 537 ? 23.318 -0.301 3.215 1.00 96.88 537 ARG A C 1
ATOM 4295 O O . ARG A 1 537 ? 23.249 0.748 3.854 1.00 96.88 537 ARG A O 1
ATOM 4302 N N . TYR A 1 538 ? 22.490 -1.324 3.366 1.00 98.31 538 TYR A N 1
ATOM 4303 C CA . TYR A 1 538 ? 21.389 -1.398 4.315 1.00 98.31 538 TYR A CA 1
ATOM 4304 C C . TYR A 1 538 ? 21.843 -2.223 5.516 1.00 98.31 538 TYR A C 1
ATOM 4306 O O . TYR A 1 538 ? 22.152 -3.406 5.372 1.00 98.31 538 TYR A O 1
ATOM 4314 N N . LEU A 1 539 ? 21.915 -1.604 6.692 1.00 98.44 539 LEU A N 1
ATOM 4315 C CA . LEU A 1 539 ? 22.216 -2.290 7.942 1.00 98.44 539 LEU A CA 1
ATOM 4316 C C . LEU A 1 539 ? 20.912 -2.795 8.557 1.00 98.44 539 LEU A C 1
ATOM 4318 O O . LEU A 1 539 ? 20.034 -2.002 8.897 1.00 98.44 539 LEU A O 1
ATOM 4322 N N . VAL A 1 540 ? 20.800 -4.109 8.685 1.00 98.38 540 VAL A N 1
ATOM 4323 C CA . VAL A 1 540 ? 19.690 -4.818 9.318 1.00 98.38 540 VAL A CA 1
ATOM 4324 C C . VAL A 1 540 ? 20.164 -5.350 10.665 1.00 98.38 540 VAL A C 1
ATOM 4326 O O . VAL A 1 540 ? 21.213 -5.987 10.745 1.00 98.38 540 VAL A O 1
ATOM 4329 N N . VAL A 1 541 ? 19.401 -5.064 11.716 1.00 97.38 541 VAL A N 1
ATOM 4330 C CA . VAL A 1 541 ? 19.619 -5.559 13.078 1.00 97.38 541 VAL A CA 1
ATOM 4331 C C . VAL A 1 541 ? 18.338 -6.272 13.503 1.00 97.38 541 VAL A C 1
ATOM 4333 O O . VAL A 1 541 ? 17.268 -5.664 13.548 1.00 97.38 541 VAL A O 1
ATOM 4336 N N . GLY A 1 542 ? 18.429 -7.578 13.748 1.00 92.88 542 GLY A N 1
ATOM 4337 C CA . GLY A 1 542 ? 17.257 -8.431 13.919 1.00 92.88 542 GLY A CA 1
ATOM 4338 C C . GLY A 1 542 ? 16.400 -8.461 12.652 1.00 92.88 542 GLY A C 1
ATOM 4339 O O . GLY A 1 542 ? 16.887 -8.804 11.576 1.00 92.88 542 GLY A O 1
ATOM 4340 N N . ASP A 1 543 ? 15.129 -8.080 12.780 1.00 89.88 543 ASP A N 1
ATOM 4341 C CA . ASP A 1 543 ? 14.165 -8.036 11.672 1.00 89.88 543 ASP A CA 1
ATOM 4342 C C . ASP A 1 543 ? 14.018 -6.640 11.029 1.00 89.88 543 ASP A C 1
ATOM 4344 O O . ASP A 1 543 ? 13.193 -6.467 10.131 1.00 89.88 543 ASP A O 1
ATOM 4348 N N . SER A 1 544 ? 14.809 -5.646 11.455 1.00 95.62 544 SER A N 1
ATOM 4349 C CA . SER A 1 544 ? 14.613 -4.237 11.079 1.00 95.62 544 SER A CA 1
ATOM 4350 C C . SER A 1 544 ? 15.844 -3.621 10.419 1.00 95.62 544 SER A C 1
ATOM 4352 O O . SER A 1 544 ? 16.963 -3.735 10.919 1.00 95.62 544 SER A O 1
ATOM 4354 N N . CYS A 1 545 ? 15.651 -2.902 9.310 1.00 97.94 545 CYS A N 1
ATOM 4355 C CA . CYS A 1 545 ? 16.706 -2.083 8.714 1.00 97.94 545 CYS A CA 1
ATOM 4356 C C . CYS A 1 545 ? 16.832 -0.734 9.443 1.00 97.94 545 CYS A C 1
ATOM 4358 O O . CYS A 1 545 ? 15.986 0.148 9.286 1.00 97.94 545 CYS A O 1
ATOM 4360 N N . VAL A 1 546 ? 17.907 -0.569 10.218 1.00 97.56 546 VAL A N 1
ATOM 4361 C CA . VAL A 1 546 ? 18.103 0.571 11.135 1.00 97.56 546 VAL A CA 1
ATOM 4362 C C . VAL A 1 546 ? 18.834 1.754 10.497 1.00 97.56 546 VAL A C 1
ATOM 4364 O O . VAL A 1 546 ? 18.640 2.896 10.908 1.00 97.56 546 VAL A O 1
ATOM 4367 N N . ALA A 1 547 ? 19.660 1.516 9.473 1.00 98.06 547 ALA A N 1
ATOM 4368 C CA . ALA A 1 547 ? 20.411 2.577 8.804 1.00 98.06 547 ALA A CA 1
ATOM 4369 C C . ALA A 1 547 ? 20.785 2.217 7.364 1.00 98.06 547 ALA A C 1
ATOM 4371 O O . ALA A 1 547 ? 21.022 1.054 7.039 1.00 98.06 547 ALA A O 1
ATOM 4372 N N . VAL A 1 548 ? 20.905 3.233 6.507 1.00 98.00 548 VAL A N 1
ATOM 4373 C CA . VAL A 1 548 ? 21.260 3.082 5.091 1.00 98.00 548 VAL A CA 1
ATOM 4374 C C . VAL A 1 548 ? 22.240 4.171 4.673 1.00 98.00 548 VAL A C 1
ATOM 4376 O O . VAL A 1 548 ? 21.970 5.354 4.870 1.00 98.00 548 VAL A O 1
ATOM 4379 N N . HIS A 1 549 ? 23.359 3.787 4.056 1.00 95.31 549 HIS A N 1
ATOM 4380 C CA . HIS A 1 549 ? 24.262 4.752 3.426 1.00 95.31 549 HIS A CA 1
ATOM 4381 C C . HIS A 1 549 ? 24.560 4.397 1.971 1.00 95.31 549 HIS A C 1
ATOM 4383 O O . HIS A 1 549 ? 24.794 3.241 1.623 1.00 95.31 549 HIS A O 1
ATOM 4389 N N . LEU A 1 550 ? 24.580 5.421 1.125 1.00 93.00 550 LEU A N 1
ATOM 4390 C CA . LEU A 1 550 ? 25.024 5.356 -0.259 1.00 93.00 550 LEU A CA 1
ATOM 4391 C C . LEU A 1 550 ? 26.554 5.254 -0.317 1.00 93.00 550 LEU A C 1
ATOM 4393 O O . LEU A 1 550 ? 27.246 5.948 0.429 1.00 93.00 550 LEU A O 1
ATOM 4397 N N . LEU A 1 551 ? 27.078 4.438 -1.230 1.00 90.25 551 LEU A N 1
ATOM 4398 C CA . LEU A 1 551 ? 28.505 4.283 -1.508 1.00 90.25 551 LEU A CA 1
ATOM 4399 C C . LEU A 1 551 ? 28.886 5.127 -2.729 1.00 90.25 551 LEU A C 1
ATOM 4401 O O . LEU A 1 551 ? 28.480 4.837 -3.855 1.00 90.25 551 LEU A O 1
ATOM 4405 N N . ILE A 1 552 ? 29.677 6.176 -2.508 1.00 88.88 552 ILE A N 1
ATOM 4406 C CA . ILE A 1 552 ? 30.156 7.076 -3.560 1.00 88.88 552 ILE A CA 1
ATOM 4407 C C . ILE A 1 552 ? 31.586 6.657 -3.935 1.00 88.88 552 ILE A C 1
ATOM 4409 O O . ILE A 1 552 ? 32.474 6.708 -3.075 1.00 88.88 552 ILE A O 1
ATOM 4413 N N . PRO A 1 553 ? 31.853 6.262 -5.196 1.00 87.25 553 PRO A N 1
ATOM 4414 C CA . PRO A 1 553 ? 33.199 5.909 -5.632 1.00 87.25 553 PRO A CA 1
ATOM 4415 C C . PRO A 1 553 ? 34.217 7.040 -5.439 1.00 87.25 553 PRO A C 1
ATOM 4417 O O . PRO A 1 553 ? 33.839 8.217 -5.422 1.00 87.25 553 PRO A O 1
ATOM 4420 N N . PRO A 1 554 ? 35.515 6.713 -5.296 1.00 89.88 554 PRO A N 1
ATOM 4421 C CA . PRO A 1 554 ? 36.572 7.709 -5.197 1.00 89.88 554 PRO A CA 1
ATOM 4422 C C . PRO A 1 554 ? 36.520 8.681 -6.381 1.00 89.88 554 PRO A C 1
ATOM 4424 O O . PRO A 1 554 ? 36.856 8.324 -7.505 1.00 89.88 554 PRO A O 1
ATOM 4427 N N . ARG A 1 555 ? 36.105 9.920 -6.120 1.00 90.50 555 ARG A N 1
ATOM 4428 C CA . ARG A 1 555 ? 36.085 11.024 -7.089 1.00 90.50 555 ARG A CA 1
ATOM 4429 C C . ARG A 1 555 ? 36.515 12.336 -6.448 1.00 90.50 555 ARG A C 1
ATOM 4431 O O . ARG A 1 555 ? 36.361 12.504 -5.236 1.00 90.50 555 ARG A O 1
ATOM 4438 N N . ILE A 1 556 ? 37.014 13.263 -7.248 1.00 90.56 556 ILE A N 1
ATOM 4439 C CA . ILE A 1 556 ? 37.305 14.645 -6.843 1.00 90.56 556 ILE A CA 1
ATOM 4440 C C . ILE A 1 556 ? 36.400 15.607 -7.614 1.00 90.56 556 ILE A C 1
ATOM 4442 O O . ILE A 1 556 ? 35.850 15.240 -8.651 1.00 90.56 556 ILE A O 1
ATOM 4446 N N . ALA A 1 557 ? 36.204 16.809 -7.083 1.00 88.19 557 ALA A N 1
ATOM 4447 C CA . ALA A 1 557 ? 35.531 17.897 -7.783 1.00 88.19 557 ALA A CA 1
ATOM 4448 C C . ALA A 1 557 ? 36.575 18.962 -8.123 1.00 88.19 557 ALA A C 1
ATOM 4450 O O . ALA A 1 557 ? 37.308 19.396 -7.233 1.00 88.19 557 ALA A O 1
ATOM 4451 N N . GLY A 1 558 ? 36.651 19.358 -9.388 1.00 88.69 558 GLY A N 1
ATOM 4452 C CA . GLY A 1 558 ? 37.491 20.451 -9.838 1.00 88.69 558 GLY A CA 1
ATOM 4453 C C . GLY A 1 558 ? 37.072 21.758 -9.187 1.00 88.69 558 GLY A C 1
ATOM 4454 O O . GLY A 1 558 ? 35.888 22.021 -8.951 1.00 88.69 558 GLY A O 1
ATOM 4455 N N . ASN A 1 559 ? 38.055 22.594 -8.884 1.00 89.00 559 ASN A N 1
ATOM 4456 C CA . ASN A 1 559 ? 37.841 23.963 -8.425 1.00 89.00 559 ASN A CA 1
ATOM 4457 C C . ASN A 1 559 ? 38.343 25.000 -9.446 1.00 89.00 559 ASN A C 1
ATOM 4459 O O . ASN A 1 559 ? 38.253 26.196 -9.172 1.00 89.00 559 ASN A O 1
ATOM 4463 N N . GLY A 1 560 ? 38.832 24.550 -10.612 1.00 91.56 560 GLY A N 1
ATOM 4464 C CA . GLY A 1 560 ? 39.406 25.386 -11.667 1.00 91.56 560 GLY A CA 1
ATOM 4465 C C . GLY A 1 560 ? 40.791 25.963 -11.351 1.00 91.56 560 GLY A C 1
ATOM 4466 O O . GLY A 1 560 ? 41.267 26.804 -12.107 1.00 91.56 560 GLY A O 1
ATOM 4467 N N . ILE A 1 561 ? 41.422 25.564 -10.238 1.00 94.88 561 ILE A N 1
ATOM 4468 C CA . ILE A 1 561 ? 42.688 26.139 -9.747 1.00 94.88 561 ILE A CA 1
ATOM 4469 C C . ILE A 1 561 ? 43.714 25.042 -9.442 1.00 94.88 561 ILE A C 1
ATOM 4471 O O . ILE A 1 561 ? 44.865 25.124 -9.863 1.00 94.88 561 ILE A O 1
ATOM 4475 N N . ASP A 1 562 ? 43.307 24.022 -8.693 1.00 95.88 562 ASP A N 1
ATOM 4476 C CA . ASP A 1 562 ? 44.169 22.952 -8.212 1.00 95.88 562 ASP A CA 1
ATOM 4477 C C . ASP A 1 562 ? 44.285 21.808 -9.217 1.00 95.88 562 ASP A C 1
ATOM 4479 O O . ASP A 1 562 ? 43.320 21.422 -9.882 1.00 95.88 562 ASP A O 1
ATOM 4483 N N . THR A 1 563 ? 45.472 21.204 -9.270 1.00 97.56 563 THR A N 1
ATOM 4484 C CA . THR A 1 563 ? 45.685 19.972 -10.030 1.00 97.56 563 THR A CA 1
ATOM 4485 C C . THR A 1 563 ? 44.938 18.796 -9.399 1.00 97.56 563 THR A C 1
ATOM 4487 O O . THR A 1 563 ? 44.662 18.786 -8.195 1.00 97.56 563 THR A O 1
ATOM 4490 N N . ILE A 1 564 ? 44.670 17.752 -10.185 1.00 96.00 564 ILE A N 1
ATOM 4491 C CA . ILE A 1 564 ? 44.110 16.483 -9.691 1.00 96.00 564 ILE A CA 1
ATOM 4492 C C . ILE A 1 564 ? 44.908 15.945 -8.493 1.00 96.00 564 ILE A C 1
ATOM 4494 O O . ILE A 1 564 ? 44.315 15.507 -7.507 1.00 96.00 564 ILE A O 1
ATOM 4498 N N . GLU A 1 565 ? 46.241 16.018 -8.537 1.00 97.00 565 GLU A N 1
ATOM 4499 C CA . GLU A 1 565 ? 47.109 15.623 -7.421 1.00 97.00 565 GLU A CA 1
ATOM 4500 C C . GLU A 1 565 ? 46.844 16.439 -6.141 1.00 97.00 565 GLU A C 1
ATOM 4502 O O . GLU A 1 565 ? 46.679 15.858 -5.062 1.00 97.00 565 GLU A O 1
ATOM 4507 N N . SER A 1 566 ? 46.738 17.769 -6.257 1.00 96.00 566 SER A N 1
ATOM 4508 C CA . SER A 1 566 ? 46.408 18.660 -5.134 1.00 96.00 566 SER A CA 1
ATOM 4509 C C . SER A 1 566 ? 45.015 18.352 -4.569 1.00 96.00 566 SER A C 1
ATOM 4511 O O . SER A 1 566 ? 44.855 18.192 -3.358 1.00 96.00 566 SER A O 1
ATOM 4513 N N . LEU A 1 567 ? 44.015 18.148 -5.432 1.00 95.31 567 LEU A N 1
ATOM 4514 C CA . LEU A 1 567 ? 42.643 17.820 -5.028 1.00 95.31 567 LEU A CA 1
ATOM 4515 C C . LEU A 1 567 ? 42.548 16.466 -4.302 1.00 95.31 567 LEU A C 1
ATOM 4517 O O . LEU A 1 567 ? 41.825 16.338 -3.311 1.00 95.31 567 LEU A O 1
ATOM 4521 N N . ILE A 1 568 ? 43.306 15.453 -4.738 1.00 95.38 568 ILE A N 1
ATOM 4522 C CA . ILE A 1 568 ? 43.400 14.166 -4.028 1.00 95.38 568 ILE A CA 1
ATOM 4523 C C . ILE A 1 568 ? 44.037 14.358 -2.648 1.00 95.38 568 ILE A C 1
ATOM 4525 O O . ILE A 1 568 ? 43.560 13.779 -1.667 1.00 95.38 568 ILE A O 1
ATOM 4529 N N . LYS A 1 569 ? 45.095 15.173 -2.550 1.00 95.31 569 LYS A N 1
ATOM 4530 C CA . LYS A 1 569 ? 45.753 15.478 -1.275 1.00 95.31 569 LYS A CA 1
ATOM 4531 C C . LYS A 1 569 ? 44.789 16.162 -0.302 1.00 95.31 569 LYS A C 1
ATOM 4533 O O . LYS A 1 569 ? 44.636 15.673 0.815 1.00 95.31 569 LYS A O 1
ATOM 4538 N N . GLN A 1 570 ? 44.073 17.195 -0.744 1.00 92.25 570 GLN A N 1
ATOM 4539 C CA . GLN A 1 570 ? 43.058 17.892 0.059 1.00 92.25 570 GLN A CA 1
ATOM 4540 C C . GLN A 1 570 ? 41.949 16.937 0.529 1.00 92.25 570 GLN A C 1
ATOM 4542 O O . GLN A 1 570 ? 41.564 16.927 1.700 1.00 92.25 570 GLN A O 1
ATOM 4547 N N . LYS A 1 571 ? 41.470 16.056 -0.359 1.00 91.38 571 LYS A N 1
ATOM 4548 C CA . LYS A 1 571 ? 40.482 15.036 0.009 1.00 91.38 571 LYS A CA 1
ATOM 4549 C C . LYS A 1 571 ? 41.023 14.070 1.068 1.00 91.38 571 LYS A C 1
ATOM 4551 O O . LYS A 1 571 ? 40.306 13.719 2.003 1.00 91.38 571 LYS A O 1
ATOM 4556 N N . ASN A 1 572 ? 42.283 13.656 0.963 1.00 93.94 572 ASN A N 1
ATOM 4557 C CA . ASN A 1 572 ? 42.928 12.822 1.977 1.00 93.94 572 ASN A CA 1
ATOM 4558 C C . ASN A 1 572 ? 43.117 13.553 3.316 1.00 93.94 572 ASN A C 1
ATOM 4560 O O . ASN A 1 572 ? 42.936 12.929 4.358 1.00 93.94 572 ASN A O 1
ATOM 4564 N N . GLU A 1 573 ? 43.407 14.855 3.311 1.00 91.69 573 GLU A N 1
ATOM 4565 C CA . GLU A 1 573 ? 43.465 15.677 4.529 1.00 91.69 573 GLU A CA 1
ATOM 4566 C C . GLU A 1 573 ? 42.110 15.718 5.250 1.00 91.69 573 GLU A C 1
ATOM 4568 O O . GLU A 1 573 ? 42.055 15.547 6.468 1.00 91.69 573 GLU A O 1
ATOM 4573 N N . ALA A 1 574 ? 41.001 15.834 4.512 1.00 88.25 574 ALA A N 1
ATOM 4574 C CA . ALA A 1 574 ? 39.663 15.703 5.089 1.00 88.25 574 ALA A CA 1
ATOM 4575 C C . ALA A 1 574 ? 39.415 14.291 5.656 1.00 88.25 574 ALA A C 1
ATOM 4577 O O . ALA A 1 574 ? 38.905 14.143 6.768 1.00 88.25 574 ALA A O 1
ATOM 4578 N N . ARG A 1 575 ? 39.835 13.237 4.939 1.00 90.81 575 ARG A N 1
ATOM 4579 C CA . ARG A 1 575 ? 39.702 11.842 5.405 1.00 90.81 575 ARG A CA 1
ATOM 4580 C C . ARG A 1 575 ? 40.497 11.562 6.681 1.00 90.81 575 ARG A C 1
ATOM 4582 O O . ARG A 1 575 ? 40.030 10.768 7.491 1.00 90.81 575 ARG A O 1
ATOM 4589 N N . LEU A 1 576 ? 41.636 12.225 6.902 1.00 91.06 576 LEU A N 1
ATOM 4590 C CA . LEU A 1 576 ? 42.429 12.099 8.135 1.00 91.06 576 LEU A CA 1
ATOM 4591 C C . LEU A 1 576 ? 41.681 12.570 9.392 1.00 91.06 576 LEU A C 1
ATOM 4593 O O . LEU A 1 576 ? 41.984 12.090 10.483 1.00 91.06 576 LEU A O 1
ATOM 4597 N N . LYS A 1 577 ? 40.697 13.468 9.251 1.00 90.00 577 LYS A N 1
ATOM 4598 C CA . LYS A 1 577 ? 39.847 13.918 10.365 1.00 90.00 577 LYS A CA 1
ATOM 4599 C C . LYS A 1 577 ? 38.729 12.924 10.706 1.00 90.00 577 LYS A C 1
ATOM 4601 O O . LYS A 1 577 ? 38.182 12.978 11.799 1.00 90.00 577 LYS A O 1
ATOM 4606 N N . ASN A 1 578 ? 38.374 12.017 9.796 1.00 92.06 578 ASN A N 1
ATOM 4607 C CA . ASN A 1 578 ? 37.304 11.044 10.013 1.00 92.06 578 ASN A CA 1
ATOM 4608 C C . ASN A 1 578 ? 37.852 9.784 10.728 1.00 92.06 578 ASN A C 1
ATOM 4610 O O . ASN A 1 578 ? 38.749 9.128 10.183 1.00 92.06 578 ASN A O 1
ATOM 4614 N N . PRO A 1 579 ? 37.303 9.390 11.900 1.00 91.88 579 PRO A N 1
ATOM 4615 C CA . PRO A 1 579 ? 37.785 8.257 12.696 1.00 91.88 579 PRO A CA 1
ATOM 4616 C C . PRO A 1 579 ? 37.930 6.941 11.928 1.00 91.88 579 PRO A C 1
ATOM 4618 O O . PRO A 1 579 ? 38.837 6.160 12.222 1.00 91.88 579 PRO A O 1
ATOM 4621 N N . TYR A 1 580 ? 37.062 6.701 10.941 1.00 90.81 580 TYR A N 1
ATOM 4622 C CA . TYR A 1 580 ? 37.090 5.503 10.109 1.00 90.81 580 TYR A CA 1
ATOM 4623 C C . TYR A 1 580 ? 37.946 5.687 8.847 1.00 90.81 580 TYR A C 1
ATOM 4625 O O . TYR A 1 580 ? 38.802 4.852 8.545 1.00 90.81 580 TYR A O 1
ATOM 4633 N N . LEU A 1 581 ? 37.753 6.785 8.106 1.00 91.38 581 LEU A N 1
ATOM 4634 C CA . LEU A 1 581 ? 38.382 6.972 6.789 1.00 91.38 581 LEU A CA 1
ATOM 4635 C C . LEU A 1 581 ? 39.878 7.313 6.855 1.00 91.38 581 LEU A C 1
ATOM 4637 O O . LEU A 1 581 ? 40.566 7.141 5.845 1.00 91.38 581 LEU A O 1
ATOM 4641 N N . LYS A 1 582 ? 40.411 7.718 8.017 1.00 90.50 582 LYS A N 1
ATOM 4642 C CA . LYS A 1 582 ? 41.840 8.035 8.202 1.00 90.50 582 LYS A CA 1
ATOM 4643 C C . LYS A 1 582 ? 42.790 6.885 7.855 1.00 90.50 582 LYS A C 1
ATOM 4645 O O . LYS A 1 582 ? 43.914 7.121 7.425 1.00 90.50 582 LYS A O 1
ATOM 4650 N N . ASN A 1 583 ? 42.315 5.643 7.967 1.00 88.50 583 ASN A N 1
ATOM 4651 C CA . ASN A 1 583 ? 43.061 4.435 7.594 1.00 88.50 583 ASN A CA 1
ATOM 4652 C C . ASN A 1 583 ? 42.821 3.996 6.134 1.00 88.50 583 ASN A C 1
ATOM 4654 O O . ASN A 1 583 ? 43.378 2.996 5.679 1.00 88.50 583 ASN A O 1
ATOM 4658 N N . HIS A 1 584 ? 41.997 4.733 5.386 1.00 89.69 584 HIS A N 1
ATOM 4659 C CA . HIS A 1 584 ? 41.528 4.396 4.042 1.00 89.69 584 HIS A CA 1
ATOM 4660 C C . HIS A 1 584 ? 41.732 5.567 3.073 1.00 89.69 584 HIS A C 1
ATOM 4662 O O . HIS A 1 584 ? 40.800 6.011 2.401 1.00 89.69 584 HIS A O 1
ATOM 4668 N N . LEU A 1 585 ? 42.954 6.099 3.026 1.00 92.31 585 LEU A N 1
ATOM 4669 C CA . LEU A 1 585 ? 43.324 7.197 2.130 1.00 92.31 585 LEU A CA 1
ATOM 4670 C C . LEU A 1 585 ? 43.342 6.754 0.658 1.00 92.31 585 LEU A C 1
ATOM 4672 O O . LEU A 1 585 ? 43.664 5.609 0.330 1.00 92.31 585 LEU A O 1
ATOM 4676 N N . ILE A 1 586 ? 43.037 7.688 -0.237 1.00 92.31 586 ILE A N 1
ATOM 4677 C CA . ILE A 1 586 ? 43.139 7.512 -1.684 1.00 92.31 586 ILE A CA 1
ATOM 4678 C C . ILE A 1 586 ? 44.624 7.490 -2.051 1.00 92.31 586 ILE A C 1
ATOM 4680 O O . ILE A 1 586 ? 45.313 8.503 -1.949 1.00 92.31 586 ILE A O 1
ATOM 4684 N N . LYS A 1 587 ? 45.118 6.324 -2.471 1.00 91.00 587 LYS A N 1
ATOM 4685 C CA . LYS A 1 587 ? 46.471 6.136 -3.012 1.00 91.00 587 LYS A CA 1
ATOM 4686 C C . LYS A 1 587 ? 46.401 6.018 -4.530 1.00 91.00 587 LYS A C 1
ATOM 4688 O O . LYS A 1 587 ? 45.514 5.327 -5.023 1.00 91.00 587 LYS A O 1
ATOM 4693 N N . ILE A 1 588 ? 47.306 6.671 -5.249 1.00 91.69 588 ILE A N 1
ATOM 4694 C CA . ILE A 1 588 ? 47.413 6.535 -6.704 1.00 91.69 588 ILE A CA 1
ATOM 4695 C C . ILE A 1 588 ? 48.304 5.341 -7.048 1.00 91.69 588 ILE A C 1
ATOM 4697 O O . ILE A 1 588 ? 49.397 5.193 -6.507 1.00 91.69 588 ILE A O 1
ATOM 4701 N N . ASP A 1 589 ? 47.807 4.490 -7.938 1.00 86.75 589 ASP A N 1
ATOM 4702 C CA . ASP A 1 589 ? 48.513 3.364 -8.542 1.00 86.75 589 ASP A CA 1
ATOM 4703 C C . ASP A 1 589 ? 48.289 3.368 -10.065 1.00 86.75 589 ASP A C 1
ATOM 4705 O O . ASP A 1 589 ? 47.545 4.198 -10.595 1.00 86.75 589 ASP A O 1
ATOM 4709 N N . ASN A 1 590 ? 48.920 2.438 -10.785 1.00 82.75 590 ASN A N 1
ATOM 4710 C CA . ASN A 1 590 ? 48.816 2.365 -12.247 1.00 82.75 590 ASN A CA 1
ATOM 4711 C C . ASN A 1 590 ? 47.373 2.168 -12.743 1.00 82.75 590 ASN A C 1
ATOM 4713 O O . ASN A 1 590 ? 47.030 2.643 -13.822 1.00 82.75 590 ASN A O 1
ATOM 4717 N N . HIS A 1 591 ? 46.521 1.493 -11.966 1.00 82.06 591 HIS A N 1
ATOM 4718 C CA . HIS A 1 591 ? 45.122 1.282 -12.334 1.00 82.06 591 HIS A CA 1
ATOM 4719 C C . HIS A 1 591 ? 44.331 2.592 -12.265 1.00 82.06 591 HIS A C 1
ATOM 4721 O O . HIS A 1 591 ? 43.619 2.936 -13.204 1.00 82.06 591 HIS A O 1
ATOM 4727 N N . ARG A 1 592 ? 44.504 3.359 -11.187 1.00 88.75 592 ARG A N 1
ATOM 4728 C CA . ARG A 1 592 ? 43.851 4.662 -11.000 1.00 88.75 592 ARG A CA 1
ATOM 4729 C C . ARG A 1 592 ? 44.378 5.717 -11.961 1.00 88.75 592 ARG A C 1
ATOM 4731 O O . ARG A 1 592 ? 43.600 6.526 -12.449 1.00 88.75 592 ARG A O 1
ATOM 4738 N N . LEU A 1 593 ? 45.671 5.668 -12.285 1.00 90.25 593 LEU A N 1
ATOM 4739 C CA . LEU A 1 593 ? 46.243 6.479 -13.361 1.00 90.25 593 LEU A CA 1
ATOM 4740 C C . LEU A 1 593 ? 45.573 6.178 -14.701 1.00 90.25 593 LEU A C 1
ATOM 4742 O O . LEU A 1 593 ? 45.205 7.115 -15.397 1.00 90.25 593 LEU A O 1
ATOM 4746 N N . SER A 1 594 ? 45.360 4.900 -15.034 1.00 82.88 594 SER A N 1
ATOM 4747 C CA . SER A 1 594 ? 44.627 4.523 -16.248 1.00 82.88 594 SER A CA 1
ATOM 4748 C C . SER A 1 594 ? 43.223 5.125 -16.263 1.00 82.88 594 SER A C 1
ATOM 4750 O O . SER A 1 594 ? 42.857 5.750 -17.243 1.00 82.88 594 SER A O 1
ATOM 4752 N N . ILE A 1 595 ? 42.472 5.029 -15.160 1.00 85.38 595 ILE A N 1
ATOM 4753 C CA . ILE A 1 595 ? 41.107 5.580 -15.074 1.00 85.38 595 ILE A CA 1
ATOM 4754 C C . ILE A 1 595 ? 41.093 7.103 -15.272 1.00 85.38 595 ILE A C 1
ATOM 4756 O O . ILE A 1 595 ? 40.212 7.630 -15.951 1.00 85.38 595 ILE A O 1
ATOM 4760 N N . ILE A 1 596 ? 42.053 7.820 -14.682 1.00 91.12 596 ILE A N 1
ATOM 4761 C CA . ILE A 1 596 ? 42.191 9.274 -14.854 1.00 91.12 596 ILE A CA 1
ATOM 4762 C C . ILE A 1 596 ? 42.530 9.604 -16.320 1.00 91.12 596 ILE A C 1
ATOM 4764 O O . ILE A 1 596 ? 41.900 10.484 -16.907 1.00 91.12 596 ILE A O 1
ATOM 4768 N N . ASN A 1 597 ? 43.460 8.856 -16.922 1.00 89.69 597 ASN A N 1
ATOM 4769 C CA . ASN A 1 597 ? 43.872 9.018 -18.318 1.00 89.69 597 ASN A CA 1
ATOM 4770 C C . ASN A 1 597 ? 42.738 8.725 -19.309 1.00 89.69 597 ASN A C 1
ATOM 4772 O O . ASN A 1 597 ? 42.581 9.461 -20.280 1.00 89.69 597 ASN A O 1
ATOM 4776 N N . ASP A 1 598 ? 41.915 7.707 -19.049 1.00 85.44 598 ASP A N 1
ATOM 4777 C CA . ASP A 1 598 ? 40.774 7.331 -19.895 1.00 85.44 598 ASP A CA 1
ATOM 4778 C C . ASP A 1 598 ? 39.690 8.427 -19.932 1.00 85.44 598 ASP A C 1
ATOM 4780 O O . ASP A 1 598 ? 38.918 8.506 -20.886 1.00 85.44 598 ASP A O 1
ATOM 4784 N N . GLN A 1 599 ? 39.646 9.298 -18.916 1.00 89.31 599 GLN A N 1
ATOM 4785 C CA . GLN A 1 599 ? 38.791 10.493 -18.874 1.00 89.31 599 GLN A CA 1
ATOM 4786 C C . GLN A 1 599 ? 39.440 11.720 -19.548 1.00 89.31 599 GLN A C 1
ATOM 4788 O O . GLN A 1 599 ? 38.856 12.798 -19.530 1.00 89.31 599 GLN A O 1
ATOM 4793 N N . GLY A 1 600 ? 40.635 11.579 -20.134 1.00 91.56 600 GLY A N 1
ATOM 4794 C CA . GLY A 1 600 ? 41.366 12.663 -20.798 1.00 91.56 600 GLY A CA 1
ATOM 4795 C C . GLY A 1 600 ? 42.234 13.521 -19.871 1.00 91.56 600 GLY A C 1
ATOM 4796 O O . GLY A 1 600 ? 42.776 14.532 -20.316 1.00 91.56 600 GLY A O 1
ATOM 4797 N N . TYR A 1 601 ? 42.401 13.127 -18.605 1.00 94.69 601 TYR A N 1
ATOM 4798 C CA . TYR A 1 601 ? 43.187 13.870 -17.618 1.00 94.69 601 TYR A CA 1
ATOM 4799 C C . TYR A 1 601 ? 44.509 13.182 -17.274 1.00 94.69 601 TYR A C 1
ATOM 4801 O O . TYR A 1 601 ? 44.721 12.008 -17.527 1.00 94.69 601 TYR A O 1
ATOM 4809 N N . ASN A 1 602 ? 45.397 13.907 -16.606 1.00 95.25 602 ASN A N 1
ATOM 4810 C CA . ASN A 1 602 ? 46.556 13.373 -15.893 1.00 95.25 602 ASN A CA 1
ATOM 4811 C C . ASN A 1 602 ? 46.679 14.063 -14.522 1.00 95.25 602 ASN A C 1
ATOM 4813 O O . ASN A 1 602 ? 45.967 15.025 -14.241 1.00 95.25 602 ASN A O 1
ATOM 4817 N N . LEU A 1 603 ? 47.595 13.616 -13.658 1.00 95.25 603 LEU A N 1
ATOM 4818 C CA . LEU A 1 603 ? 47.730 14.163 -12.296 1.00 95.25 603 LEU A CA 1
ATOM 4819 C C . LEU A 1 603 ? 47.987 15.681 -12.241 1.00 95.25 603 LEU A C 1
ATOM 4821 O O . LEU A 1 603 ? 47.567 16.331 -11.284 1.00 95.25 603 LEU A O 1
ATOM 4825 N N . SER A 1 604 ? 48.640 16.241 -13.263 1.00 96.31 604 SER A N 1
ATOM 4826 C CA . SER A 1 604 ? 48.907 17.679 -13.399 1.00 96.31 604 SER A CA 1
ATOM 4827 C C . SER A 1 604 ? 47.767 18.474 -14.042 1.00 96.31 604 SER A C 1
ATOM 4829 O O . SER A 1 604 ? 47.858 19.695 -14.132 1.00 96.31 604 SER A O 1
ATOM 4831 N N . SER A 1 605 ? 46.701 17.816 -14.501 1.00 96.62 605 SER A N 1
ATOM 4832 C CA . SER A 1 605 ? 45.548 18.494 -15.095 1.00 96.62 605 SER A CA 1
ATOM 4833 C C . SER A 1 605 ? 44.752 19.249 -14.033 1.00 96.62 605 SER A C 1
ATOM 4835 O O . SER A 1 605 ? 44.675 18.797 -12.890 1.00 96.62 605 SER A O 1
ATOM 4837 N N . ILE A 1 606 ? 44.149 20.375 -14.417 1.00 96.62 606 ILE A N 1
ATOM 4838 C CA . ILE A 1 606 ? 43.289 21.206 -13.564 1.00 96.62 606 ILE A CA 1
ATOM 4839 C C . ILE A 1 606 ? 41.853 21.054 -14.083 1.00 96.62 606 ILE A C 1
ATOM 4841 O O . ILE A 1 606 ? 41.550 21.611 -15.138 1.00 96.62 606 ILE A O 1
ATOM 4845 N N . PRO A 1 607 ? 40.982 20.283 -13.406 1.00 91.12 607 PRO A N 1
ATOM 4846 C CA . PRO A 1 607 ? 39.596 20.115 -13.835 1.00 91.12 607 PRO A CA 1
ATOM 4847 C C . PRO A 1 607 ? 38.787 21.394 -13.601 1.00 91.12 607 PRO A C 1
ATOM 4849 O O . PRO A 1 607 ? 39.047 22.141 -12.644 1.00 91.12 607 PRO A O 1
ATOM 4852 N N . GLU A 1 608 ? 37.784 21.636 -14.444 1.00 90.50 608 GLU A N 1
ATOM 4853 C CA . GLU A 1 608 ? 36.956 22.835 -14.336 1.00 90.50 608 GLU A CA 1
ATOM 4854 C C . GLU A 1 608 ? 36.167 22.865 -13.020 1.00 90.50 608 GLU A C 1
ATOM 4856 O O . GLU A 1 608 ? 35.918 21.850 -12.363 1.00 90.50 608 GLU A O 1
ATOM 4861 N N . LYS A 1 609 ? 35.768 24.064 -12.586 1.00 88.62 609 LYS A N 1
ATOM 4862 C CA . LYS A 1 609 ? 35.038 24.220 -11.327 1.00 88.62 609 LYS A CA 1
ATOM 4863 C C . LYS A 1 609 ? 33.700 23.473 -11.381 1.00 88.62 609 LYS A C 1
ATOM 4865 O O . LYS A 1 609 ? 32.827 23.819 -12.166 1.00 88.62 609 LYS A O 1
ATOM 4870 N N . GLY A 1 610 ? 33.516 22.513 -10.475 1.00 79.31 610 GLY A N 1
ATOM 4871 C CA . GLY A 1 610 ? 32.316 21.673 -10.388 1.00 79.31 610 GLY A CA 1
ATOM 4872 C C . GLY A 1 610 ? 32.375 20.396 -11.231 1.00 79.31 610 GLY A C 1
ATOM 4873 O O . GLY A 1 610 ? 31.503 19.543 -11.085 1.00 79.31 610 GLY A O 1
ATOM 4874 N N . GLU A 1 611 ? 33.410 20.222 -12.053 1.00 85.06 611 GLU A N 1
ATOM 4875 C CA . GLU A 1 611 ? 33.618 19.009 -12.836 1.00 85.06 611 GLU A CA 1
ATOM 4876 C C . GLU A 1 611 ? 34.081 17.851 -11.943 1.00 85.06 611 GLU A C 1
ATOM 4878 O O . GLU A 1 611 ? 34.965 18.010 -11.101 1.00 85.06 611 GLU A O 1
ATOM 4883 N N . HIS A 1 612 ? 33.493 16.666 -12.105 1.00 87.56 612 HIS A N 1
ATOM 4884 C CA . HIS A 1 612 ? 33.863 15.497 -11.313 1.00 87.56 612 HIS A CA 1
ATOM 4885 C C . HIS A 1 612 ? 34.814 14.579 -12.073 1.00 87.56 612 HIS A C 1
ATOM 4887 O O . HIS A 1 612 ? 34.432 14.007 -13.089 1.00 87.56 612 HIS A O 1
ATOM 4893 N N . VAL A 1 613 ? 36.004 14.344 -11.512 1.00 89.06 613 VAL A N 1
ATOM 4894 C CA . VAL A 1 613 ? 36.952 13.352 -12.037 1.00 89.06 613 VAL A CA 1
ATOM 4895 C C . VAL A 1 613 ? 36.904 12.095 -11.178 1.00 89.06 613 VAL A C 1
ATOM 4897 O O . VAL A 1 613 ? 37.141 12.143 -9.963 1.00 89.06 613 VAL A O 1
ATOM 4900 N N . SER A 1 614 ? 36.593 10.960 -11.802 1.00 90.19 614 SER A N 1
ATOM 4901 C CA . SER A 1 614 ? 36.589 9.657 -11.134 1.00 90.19 614 SER A CA 1
ATOM 4902 C C . SER A 1 614 ? 38.022 9.152 -10.973 1.00 90.19 614 SER A C 1
ATOM 4904 O O . SER A 1 614 ? 38.803 9.163 -11.918 1.00 90.19 614 SER A O 1
ATOM 4906 N N . ILE A 1 615 ? 38.380 8.708 -9.772 1.00 90.50 615 ILE A N 1
ATOM 4907 C CA . ILE A 1 615 ? 39.699 8.136 -9.461 1.00 90.50 615 ILE A CA 1
ATOM 4908 C C . ILE A 1 615 ? 39.644 6.607 -9.515 1.00 90.50 615 ILE A C 1
ATOM 4910 O O . ILE A 1 615 ? 40.614 5.958 -9.892 1.00 90.50 615 ILE A O 1
ATOM 4914 N N . ASP A 1 616 ? 38.513 6.024 -9.121 1.00 86.00 616 ASP A N 1
ATOM 4915 C CA . ASP A 1 616 ? 38.276 4.583 -9.124 1.00 86.00 616 ASP A CA 1
ATOM 4916 C C . ASP A 1 616 ? 36.774 4.324 -9.304 1.00 86.00 616 ASP A C 1
ATOM 4918 O O . ASP A 1 616 ? 35.942 5.060 -8.769 1.00 86.00 616 ASP A O 1
ATOM 4922 N N . TRP A 1 617 ? 36.414 3.263 -10.022 1.00 77.94 617 TRP A N 1
ATOM 4923 C CA . TRP A 1 617 ? 35.018 2.850 -10.200 1.00 77.94 617 TRP A CA 1
ATOM 4924 C C . TRP A 1 617 ? 34.511 1.982 -9.034 1.00 77.94 617 TRP A C 1
ATOM 4926 O O . TRP A 1 617 ? 33.308 1.740 -8.913 1.00 77.94 617 TRP A O 1
ATOM 4936 N N . LYS A 1 618 ? 35.408 1.508 -8.155 1.00 74.94 618 LYS A N 1
ATOM 4937 C CA . LYS A 1 618 ? 35.070 0.682 -6.985 1.00 74.94 618 LYS A CA 1
ATOM 4938 C C . LYS A 1 618 ? 34.624 1.547 -5.800 1.00 74.94 618 LYS A C 1
ATOM 4940 O O . LYS A 1 618 ? 35.420 2.268 -5.202 1.00 74.94 618 LYS A O 1
ATOM 4945 N N . GLY A 1 619 ? 33.355 1.402 -5.410 1.00 67.31 619 GLY A N 1
ATOM 4946 C CA . GLY A 1 619 ? 32.667 2.223 -4.399 1.00 67.31 619 GLY A CA 1
ATOM 4947 C C . GLY A 1 619 ? 33.017 1.992 -2.923 1.00 67.31 619 GLY A C 1
ATOM 4948 O O . GLY A 1 619 ? 32.476 2.676 -2.061 1.00 67.31 619 GLY A O 1
ATOM 4949 N N . GLY A 1 620 ? 33.888 1.037 -2.589 1.00 80.31 620 GLY A N 1
ATOM 4950 C CA . GLY A 1 620 ? 34.151 0.671 -1.194 1.00 80.31 620 GLY A CA 1
ATOM 4951 C C . GLY A 1 620 ? 34.816 1.788 -0.378 1.00 80.31 620 GLY A C 1
ATOM 4952 O O . GLY A 1 620 ? 35.778 2.419 -0.819 1.00 80.31 620 GLY A O 1
ATOM 4953 N N . LEU A 1 621 ? 34.387 1.978 0.874 1.00 84.94 621 LEU A N 1
ATOM 4954 C CA . LEU A 1 621 ? 35.038 2.932 1.788 1.00 84.94 621 LEU A CA 1
ATOM 4955 C C . LEU A 1 621 ? 36.529 2.615 1.985 1.00 84.94 621 LEU A C 1
ATOM 4957 O O . LEU A 1 621 ? 37.360 3.522 2.022 1.00 84.94 621 LEU A O 1
ATOM 4961 N N . SER A 1 622 ? 36.880 1.324 2.021 1.00 82.38 622 SER A N 1
ATOM 4962 C CA . SER A 1 622 ? 38.263 0.851 2.143 1.00 82.38 622 SER A CA 1
ATOM 4963 C C . SER A 1 622 ? 39.133 1.144 0.917 1.00 82.38 622 SER A C 1
ATOM 4965 O O . SER A 1 622 ? 40.355 1.161 1.040 1.00 82.38 622 SER A O 1
ATOM 4967 N N . SER A 1 623 ? 38.528 1.378 -0.255 1.00 80.44 623 SER A N 1
ATOM 4968 C CA . SER A 1 623 ? 39.215 1.792 -1.485 1.00 80.44 623 SER A CA 1
ATOM 4969 C C . SER A 1 623 ? 39.229 3.312 -1.672 1.00 80.44 623 SER A C 1
ATOM 4971 O O . SER A 1 623 ? 39.593 3.789 -2.740 1.00 80.44 623 SER A O 1
ATOM 4973 N N . GLY A 1 624 ? 38.888 4.101 -0.651 1.00 86.12 624 GLY A N 1
ATOM 4974 C CA . GLY A 1 624 ? 38.892 5.563 -0.748 1.00 86.12 624 GLY A CA 1
ATOM 4975 C C . GLY A 1 624 ? 37.544 6.170 -1.144 1.00 86.12 624 GLY A C 1
ATOM 4976 O O . GLY A 1 624 ? 37.495 7.354 -1.475 1.00 86.12 624 GLY A O 1
ATOM 4977 N N . GLY A 1 625 ? 36.472 5.367 -1.156 1.00 90.00 625 GLY A N 1
ATOM 4978 C CA . GLY A 1 625 ? 35.109 5.837 -1.395 1.00 90.00 625 GLY A CA 1
ATOM 4979 C C . GLY A 1 625 ? 34.566 6.641 -0.215 1.00 90.00 625 GLY A C 1
ATOM 4980 O O . GLY A 1 625 ? 35.111 6.589 0.896 1.00 90.00 625 GLY A O 1
ATOM 4981 N N . ASP A 1 626 ? 33.488 7.376 -0.460 1.00 90.44 626 ASP A N 1
ATOM 4982 C CA . ASP A 1 626 ? 32.761 8.164 0.536 1.00 90.44 626 ASP A CA 1
ATOM 4983 C C . ASP A 1 626 ? 31.385 7.559 0.826 1.00 90.44 626 ASP A C 1
ATOM 4985 O O . ASP A 1 626 ? 30.852 6.780 0.036 1.00 90.44 626 ASP A O 1
ATOM 4989 N N . SER A 1 627 ? 30.810 7.926 1.970 1.00 93.00 627 SER A N 1
ATOM 4990 C CA . SER A 1 627 ? 29.460 7.511 2.374 1.00 93.00 627 SER A CA 1
ATOM 4991 C C . SER A 1 627 ? 28.536 8.713 2.529 1.00 93.00 627 SER A C 1
ATOM 4993 O O . SER A 1 627 ? 28.947 9.753 3.043 1.00 93.00 627 SER A O 1
ATOM 4995 N N . LEU A 1 628 ? 27.284 8.558 2.106 1.00 92.25 628 LEU A N 1
ATOM 4996 C CA . LEU A 1 628 ? 26.205 9.520 2.340 1.00 92.25 628 LEU A CA 1
ATOM 4997 C C . LEU A 1 628 ? 25.060 8.811 3.069 1.00 92.25 628 LEU A C 1
ATOM 4999 O O . LEU A 1 628 ? 24.525 7.841 2.536 1.00 92.25 628 LEU A O 1
ATOM 5003 N N . ASP A 1 629 ? 24.684 9.280 4.261 1.00 94.50 629 ASP A N 1
ATOM 5004 C CA . ASP A 1 629 ? 23.483 8.784 4.952 1.00 94.50 629 ASP A CA 1
ATOM 5005 C C . ASP A 1 629 ? 22.237 9.099 4.116 1.00 94.50 629 ASP A C 1
ATOM 5007 O O . ASP A 1 629 ? 21.992 10.256 3.773 1.00 94.50 629 ASP A O 1
ATOM 5011 N N . ILE A 1 630 ? 21.468 8.059 3.791 1.00 94.81 630 ILE A N 1
ATOM 5012 C CA . ILE A 1 630 ? 20.187 8.156 3.074 1.00 94.81 630 ILE A CA 1
ATOM 5013 C C . ILE A 1 630 ? 19.070 7.420 3.823 1.00 94.81 630 ILE A C 1
ATOM 5015 O O . ILE A 1 630 ? 18.072 7.018 3.222 1.00 94.81 630 ILE A O 1
ATOM 5019 N N . THR A 1 631 ? 19.254 7.190 5.128 1.00 94.88 631 THR A N 1
ATOM 5020 C CA . THR A 1 631 ? 18.362 6.364 5.950 1.00 94.88 631 THR A CA 1
ATOM 5021 C C . THR A 1 631 ? 16.909 6.830 5.885 1.00 94.88 631 THR A C 1
ATOM 5023 O O . THR A 1 631 ? 16.019 5.989 5.778 1.00 94.88 631 THR A O 1
ATOM 5026 N N . ASP A 1 632 ? 16.652 8.137 5.919 1.00 89.50 632 ASP A N 1
ATOM 5027 C CA . ASP A 1 632 ? 15.284 8.676 5.928 1.00 89.50 632 ASP A CA 1
ATOM 5028 C C . ASP A 1 632 ? 14.749 8.918 4.504 1.00 89.50 632 ASP A C 1
ATOM 5030 O O . ASP A 1 632 ? 13.554 9.099 4.310 1.00 89.50 632 ASP A O 1
ATOM 5034 N N . GLN A 1 633 ? 15.637 8.924 3.506 1.00 89.69 633 GLN A N 1
ATOM 5035 C CA . GLN A 1 633 ? 15.335 9.313 2.129 1.00 89.69 633 GLN A CA 1
ATOM 5036 C C . GLN A 1 633 ? 15.089 8.110 1.220 1.00 89.69 633 GLN A C 1
ATOM 5038 O O . GLN A 1 633 ? 14.329 8.212 0.260 1.00 89.69 633 GLN A O 1
ATOM 5043 N N . THR A 1 634 ? 15.750 6.977 1.473 1.00 89.44 634 THR A N 1
ATOM 5044 C CA . THR A 1 634 ? 15.566 5.774 0.656 1.00 89.44 634 THR A CA 1
ATOM 5045 C C . THR A 1 634 ? 14.135 5.248 0.744 1.00 89.44 634 THR A C 1
ATOM 5047 O O . THR A 1 634 ? 13.514 5.269 1.809 1.00 89.44 634 THR A O 1
ATOM 5050 N N . HIS A 1 635 ? 13.616 4.737 -0.374 1.00 90.44 635 HIS A N 1
ATOM 5051 C CA . HIS A 1 635 ? 12.253 4.228 -0.431 1.00 90.44 635 HIS A CA 1
ATOM 5052 C C . HIS A 1 635 ? 12.054 3.070 0.574 1.00 90.44 635 HIS A C 1
ATOM 5054 O O . HIS A 1 635 ? 12.850 2.121 0.566 1.00 90.44 635 HIS A O 1
ATOM 5060 N N . PRO A 1 636 ? 10.984 3.066 1.398 1.00 86.56 636 PRO A N 1
ATOM 5061 C CA . PRO A 1 636 ? 10.785 2.071 2.461 1.00 86.56 636 PRO 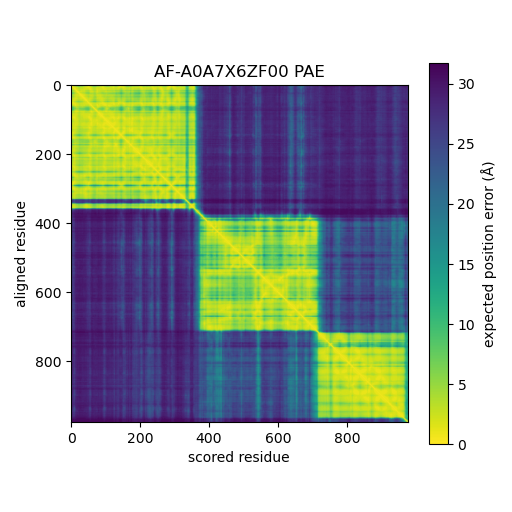A CA 1
ATOM 5062 C C . PRO A 1 636 ? 10.839 0.610 1.992 1.00 86.56 636 PRO A C 1
ATOM 5064 O O . PRO A 1 636 ? 11.328 -0.267 2.702 1.00 86.56 636 PRO A O 1
ATOM 5067 N N . LEU A 1 637 ? 10.397 0.331 0.764 1.00 92.69 637 LEU A N 1
ATOM 5068 C CA . LEU A 1 637 ? 10.450 -1.021 0.202 1.00 92.69 637 LEU A CA 1
ATOM 5069 C C . LEU A 1 637 ? 11.876 -1.556 -0.007 1.00 92.69 637 LEU A C 1
ATOM 5071 O O . LEU A 1 637 ? 12.067 -2.766 0.090 1.00 92.69 637 LEU A O 1
ATOM 5075 N N . TYR A 1 638 ? 12.896 -0.714 -0.215 1.00 96.25 638 TYR A N 1
ATOM 5076 C CA . TYR A 1 638 ? 14.280 -1.206 -0.232 1.00 96.25 638 TYR A CA 1
ATOM 5077 C C . TYR A 1 638 ? 14.742 -1.675 1.152 1.00 96.25 638 TYR A C 1
ATOM 5079 O O . TYR A 1 638 ? 15.431 -2.691 1.245 1.00 96.25 638 TYR A O 1
ATOM 5087 N N . LYS A 1 639 ? 14.296 -1.011 2.230 1.00 96.69 639 LYS A N 1
ATOM 5088 C CA . LYS A 1 639 ? 14.513 -1.492 3.605 1.00 96.69 639 LYS A CA 1
ATOM 5089 C C . LYS A 1 639 ? 13.861 -2.860 3.806 1.00 96.69 639 LYS A C 1
ATOM 5091 O O . LYS A 1 639 ? 14.522 -3.783 4.269 1.00 96.69 639 LYS A O 1
ATOM 5096 N N . LYS A 1 640 ? 12.618 -3.038 3.336 1.00 95.69 640 LYS A N 1
ATOM 5097 C CA . LYS A 1 640 ? 11.921 -4.339 3.367 1.00 95.69 640 LYS A CA 1
ATOM 5098 C C . LYS A 1 640 ? 12.623 -5.422 2.547 1.00 95.69 640 LYS A C 1
ATOM 5100 O O . LYS A 1 640 ? 12.670 -6.577 2.968 1.00 95.69 640 LYS A O 1
ATOM 5105 N N . LEU A 1 641 ? 13.209 -5.073 1.401 1.00 97.12 641 LEU A N 1
ATOM 5106 C CA . LEU A 1 641 ? 14.028 -6.001 0.618 1.00 97.12 641 LEU A CA 1
ATOM 5107 C C . LEU A 1 641 ? 15.296 -6.420 1.370 1.00 97.12 641 LEU A C 1
ATOM 5109 O O . LEU A 1 641 ? 15.640 -7.601 1.338 1.00 97.12 641 LEU A O 1
ATOM 5113 N N . ALA A 1 642 ? 15.961 -5.491 2.060 1.00 98.00 642 ALA A N 1
ATOM 5114 C CA . ALA A 1 642 ? 17.127 -5.790 2.887 1.00 98.00 642 ALA A CA 1
ATOM 5115 C C . ALA A 1 642 ? 16.772 -6.690 4.083 1.00 98.00 642 ALA A C 1
ATOM 5117 O O . ALA A 1 642 ? 17.436 -7.701 4.303 1.00 98.00 642 ALA A O 1
ATOM 5118 N N . GLU A 1 643 ? 15.685 -6.391 4.799 1.00 97.56 643 GLU A N 1
ATOM 5119 C CA . GLU A 1 643 ? 15.162 -7.224 5.895 1.00 97.56 643 GLU A CA 1
ATOM 5120 C C . GLU A 1 643 ? 14.852 -8.648 5.406 1.00 97.56 643 GLU A C 1
ATOM 5122 O O . GLU A 1 643 ? 15.299 -9.641 5.983 1.00 97.56 643 GLU A O 1
ATOM 5127 N N . LYS A 1 644 ? 14.167 -8.766 4.261 1.00 96.62 644 LYS A N 1
ATOM 5128 C CA . LYS A 1 644 ? 13.874 -10.059 3.631 1.00 96.62 644 LYS A CA 1
ATOM 5129 C C . LYS A 1 644 ? 15.143 -10.801 3.195 1.00 96.62 644 LYS A C 1
ATOM 5131 O O . LYS A 1 644 ? 15.189 -12.028 3.284 1.00 96.62 644 LYS A O 1
ATOM 5136 N N . ALA A 1 645 ? 16.165 -10.085 2.728 1.00 96.69 645 ALA A N 1
ATOM 5137 C CA . ALA A 1 645 ? 17.452 -10.664 2.355 1.00 96.69 645 ALA A CA 1
ATOM 5138 C C . ALA A 1 645 ? 18.177 -11.257 3.567 1.00 96.69 645 ALA A C 1
ATOM 5140 O O . ALA A 1 645 ? 18.611 -12.408 3.498 1.00 96.69 645 ALA A O 1
ATOM 5141 N N . ALA A 1 646 ? 18.235 -10.519 4.678 1.00 96.06 646 ALA A N 1
ATOM 5142 C CA . ALA A 1 646 ? 18.793 -11.004 5.938 1.00 96.06 646 ALA A CA 1
ATOM 5143 C C . ALA A 1 646 ? 18.043 -12.254 6.429 1.00 96.06 646 ALA A C 1
ATOM 5145 O O . ALA A 1 646 ? 18.655 -13.302 6.631 1.00 96.06 646 ALA A O 1
ATOM 5146 N N . LYS A 1 647 ? 16.706 -12.193 6.480 1.00 94.50 647 LYS A N 1
ATOM 5147 C CA . LYS A 1 647 ? 15.841 -13.300 6.920 1.00 94.50 647 LYS A CA 1
ATOM 5148 C C . LYS A 1 647 ? 15.926 -14.552 6.041 1.00 94.50 647 LYS A C 1
ATOM 5150 O O . LYS A 1 647 ? 15.640 -15.654 6.504 1.00 94.50 647 LYS A O 1
ATOM 5155 N N . SER A 1 648 ? 16.311 -14.408 4.770 1.00 95.44 648 SER A N 1
ATOM 5156 C CA . SER A 1 648 ? 16.447 -15.548 3.853 1.00 95.44 648 SER A CA 1
ATOM 5157 C C . SER A 1 648 ? 17.573 -16.510 4.241 1.00 95.44 648 SER A C 1
ATOM 5159 O O . SER A 1 648 ? 17.534 -17.676 3.851 1.00 95.44 648 SER A O 1
ATOM 5161 N N . ILE A 1 649 ? 18.565 -16.044 5.007 1.00 94.31 649 ILE A N 1
ATOM 5162 C CA . ILE A 1 649 ? 19.680 -16.857 5.489 1.00 94.31 649 ILE A CA 1
ATOM 5163 C C . ILE A 1 649 ? 19.411 -17.197 6.963 1.00 94.31 649 ILE A C 1
ATOM 5165 O O . ILE A 1 649 ? 19.242 -16.300 7.785 1.00 94.31 649 ILE A O 1
ATOM 5169 N N . PRO A 1 650 ? 19.365 -18.485 7.334 1.00 88.56 650 PRO A N 1
ATOM 5170 C CA . PRO A 1 650 ? 18.924 -18.883 8.663 1.00 88.56 650 PRO A CA 1
ATOM 5171 C C . PRO A 1 650 ? 19.916 -18.468 9.756 1.00 88.56 650 PRO A C 1
ATOM 5173 O O . PRO A 1 650 ? 21.097 -18.819 9.713 1.00 88.56 650 PRO A O 1
ATOM 5176 N N . GLY A 1 651 ? 19.394 -17.793 10.781 1.00 88.44 651 GLY A N 1
ATOM 5177 C CA . GLY A 1 651 ? 20.087 -17.547 12.044 1.00 88.44 651 GLY A CA 1
ATOM 5178 C C . GLY A 1 651 ? 21.141 -16.440 12.023 1.00 88.44 651 GLY A C 1
ATOM 5179 O O . GLY A 1 651 ? 21.947 -16.405 12.944 1.00 88.44 651 GLY A O 1
ATOM 5180 N N . ILE A 1 652 ? 21.161 -15.563 11.015 1.00 94.12 652 ILE A N 1
ATOM 5181 C CA . ILE A 1 652 ? 21.971 -14.332 11.041 1.00 94.12 652 ILE A CA 1
ATOM 5182 C C . ILE A 1 652 ? 21.161 -13.173 11.637 1.00 94.12 652 ILE A C 1
ATOM 5184 O O . ILE A 1 652 ? 19.936 -13.186 11.557 1.00 94.12 652 ILE A O 1
ATOM 5188 N N . ASP A 1 653 ? 21.831 -12.209 12.268 1.00 89.38 653 ASP A N 1
ATOM 5189 C CA . ASP A 1 653 ? 21.187 -11.220 13.142 1.00 89.38 653 ASP A CA 1
ATOM 5190 C C . ASP A 1 653 ? 21.619 -9.768 12.884 1.00 89.38 653 ASP A C 1
ATOM 5192 O O . ASP A 1 653 ? 20.774 -8.881 12.821 1.00 89.38 653 ASP A O 1
ATOM 5196 N N . ILE A 1 654 ? 22.912 -9.515 12.688 1.00 97.19 654 ILE A N 1
ATOM 5197 C CA . ILE A 1 654 ? 23.465 -8.199 12.354 1.00 97.19 654 ILE A CA 1
ATOM 5198 C C . ILE A 1 654 ? 24.048 -8.284 10.948 1.00 97.19 654 ILE A C 1
ATOM 5200 O O . ILE A 1 654 ? 25.067 -8.935 10.707 1.00 97.19 654 ILE A O 1
ATOM 5204 N N . VAL A 1 655 ? 23.370 -7.656 9.990 1.00 97.19 655 VAL A N 1
ATOM 5205 C CA . VAL A 1 655 ? 23.570 -7.939 8.569 1.00 97.19 655 VAL A CA 1
ATOM 5206 C C . VAL A 1 655 ? 23.696 -6.658 7.758 1.00 97.19 655 VAL A C 1
ATOM 5208 O O . VAL A 1 655 ? 22.842 -5.783 7.813 1.00 97.19 655 VAL A O 1
ATOM 5211 N N . GLY A 1 656 ? 24.749 -6.552 6.950 1.00 97.12 656 GLY A N 1
ATOM 5212 C CA . GLY A 1 656 ? 24.851 -5.542 5.896 1.00 97.12 656 GLY A CA 1
ATOM 5213 C C . GLY A 1 656 ? 24.404 -6.118 4.563 1.00 97.12 656 GLY A C 1
ATOM 5214 O O . GLY A 1 656 ? 25.010 -7.077 4.085 1.00 97.12 656 GLY A O 1
ATOM 5215 N N . VAL A 1 657 ? 23.380 -5.529 3.954 1.00 97.69 657 VAL A N 1
ATOM 5216 C CA . VAL A 1 657 ? 22.887 -5.902 2.625 1.00 97.69 657 VAL A CA 1
ATOM 5217 C C . VAL A 1 657 ? 23.267 -4.812 1.631 1.00 97.69 657 VAL A C 1
ATOM 5219 O O . VAL A 1 657 ? 22.845 -3.665 1.772 1.00 97.69 657 VAL A O 1
ATOM 5222 N N . ASP A 1 658 ? 24.055 -5.173 0.623 1.00 95.31 658 ASP A N 1
ATOM 5223 C CA . ASP A 1 658 ? 24.480 -4.250 -0.428 1.00 95.31 658 ASP A CA 1
ATOM 5224 C C . ASP A 1 658 ? 23.509 -4.357 -1.608 1.00 95.31 658 ASP A C 1
ATOM 5226 O O . ASP A 1 658 ? 23.388 -5.411 -2.242 1.00 95.31 658 ASP A O 1
ATOM 5230 N N . ILE A 1 659 ? 22.787 -3.271 -1.888 1.00 95.94 659 ILE A N 1
ATOM 5231 C CA . ILE A 1 659 ? 21.790 -3.191 -2.960 1.00 95.94 659 ILE A CA 1
ATOM 5232 C C . ILE A 1 659 ? 22.233 -2.133 -3.960 1.00 95.94 659 ILE A C 1
ATOM 5234 O O . ILE A 1 659 ? 22.508 -0.990 -3.593 1.00 95.94 659 ILE A O 1
ATOM 5238 N N . ARG A 1 660 ? 22.249 -2.503 -5.239 1.00 92.81 660 ARG A N 1
ATOM 5239 C CA . ARG A 1 660 ? 22.470 -1.574 -6.345 1.00 92.81 660 ARG A CA 1
ATOM 5240 C C . ARG A 1 660 ? 21.167 -1.339 -7.089 1.00 92.81 660 ARG A C 1
ATOM 5242 O O . ARG A 1 660 ? 20.489 -2.310 -7.406 1.00 92.81 660 ARG A O 1
ATOM 5249 N N . ALA A 1 661 ? 20.817 -0.084 -7.362 1.00 90.19 661 ALA A N 1
ATOM 5250 C CA . ALA A 1 661 ? 19.591 0.267 -8.076 1.00 90.19 661 ALA A CA 1
ATOM 5251 C C . ALA A 1 661 ? 19.745 1.529 -8.929 1.00 90.19 661 ALA A C 1
ATOM 5253 O O . ALA A 1 661 ? 20.531 2.412 -8.590 1.00 90.19 661 ALA A O 1
ATOM 5254 N N . TYR A 1 662 ? 18.962 1.657 -10.004 1.00 84.19 662 TYR A N 1
ATOM 5255 C CA . TYR A 1 662 ? 18.933 2.891 -10.805 1.00 84.19 662 TYR A CA 1
ATOM 5256 C C . TYR A 1 662 ? 18.437 4.092 -9.999 1.00 84.19 662 TYR A C 1
ATOM 5258 O O . TYR A 1 662 ? 18.967 5.190 -10.143 1.00 84.19 662 TYR A O 1
ATOM 5266 N N . ASN A 1 663 ? 17.460 3.874 -9.115 1.00 83.50 663 ASN A N 1
ATOM 5267 C CA . ASN A 1 663 ? 16.966 4.892 -8.199 1.00 83.50 663 ASN A CA 1
ATOM 5268 C C . ASN A 1 663 ? 16.576 4.257 -6.853 1.00 83.50 663 ASN A C 1
ATOM 5270 O O . ASN A 1 663 ? 15.666 3.431 -6.786 1.00 83.50 663 ASN A O 1
ATOM 5274 N N . LEU A 1 664 ? 17.275 4.652 -5.785 1.00 85.31 664 LEU A N 1
ATOM 5275 C CA . LEU A 1 664 ? 17.067 4.160 -4.413 1.00 85.31 664 LEU A CA 1
ATOM 5276 C C . LEU A 1 664 ? 15.955 4.918 -3.658 1.00 85.31 664 LEU A C 1
ATOM 5278 O O . LEU A 1 664 ? 15.655 4.586 -2.510 1.00 85.31 664 LEU A O 1
ATOM 5282 N N . PHE A 1 665 ? 15.359 5.935 -4.286 1.00 85.31 665 PHE A N 1
ATOM 5283 C CA . PHE A 1 665 ? 14.339 6.829 -3.723 1.00 85.31 665 PHE A CA 1
ATOM 5284 C C . PHE A 1 665 ? 12.940 6.585 -4.315 1.00 85.31 665 PHE A C 1
ATOM 5286 O O . PHE A 1 665 ? 11.973 7.201 -3.884 1.00 85.31 665 PHE A O 1
ATOM 5293 N N . ARG A 1 666 ? 12.818 5.673 -5.287 1.00 82.12 666 ARG A N 1
ATOM 5294 C CA . ARG A 1 666 ? 11.544 5.230 -5.875 1.00 82.12 666 ARG A CA 1
ATOM 5295 C C . ARG A 1 666 ? 11.272 3.767 -5.534 1.00 82.12 666 ARG A C 1
ATOM 5297 O O . ARG A 1 666 ? 12.167 3.049 -5.093 1.00 82.12 666 ARG A O 1
ATOM 5304 N N . GLU A 1 667 ? 10.039 3.325 -5.742 1.00 82.38 667 GLU A N 1
ATOM 5305 C CA . GLU A 1 667 ? 9.643 1.938 -5.510 1.00 82.38 667 GLU A CA 1
ATOM 5306 C C . GLU A 1 667 ? 10.521 0.940 -6.307 1.00 82.38 667 GLU A C 1
ATOM 5308 O O . GLU A 1 667 ? 10.713 1.117 -7.515 1.00 82.38 667 GLU A O 1
ATOM 5313 N N . PRO A 1 668 ? 11.066 -0.115 -5.664 1.00 81.00 668 PRO A N 1
ATOM 5314 C CA . PRO A 1 668 ? 11.911 -1.106 -6.321 1.00 81.00 668 PRO A CA 1
ATOM 5315 C C . PRO A 1 668 ? 11.139 -1.950 -7.338 1.00 81.00 668 PRO A C 1
ATOM 5317 O O . PRO A 1 668 ? 10.286 -2.760 -6.984 1.00 81.00 668 PRO A O 1
ATOM 5320 N N . GLN A 1 669 ? 11.527 -1.853 -8.608 1.00 81.06 669 GLN A N 1
ATOM 5321 C CA . GLN A 1 669 ? 11.049 -2.735 -9.676 1.00 81.06 669 GLN A CA 1
ATOM 5322 C C . GLN A 1 669 ? 12.047 -3.872 -9.923 1.00 81.06 669 GLN A C 1
ATOM 5324 O O . GLN A 1 669 ? 13.257 -3.659 -9.897 1.00 81.06 669 GLN A O 1
ATOM 5329 N N . LYS A 1 670 ? 11.563 -5.085 -10.223 1.00 72.62 670 LYS A N 1
ATOM 5330 C CA . LYS A 1 670 ? 12.383 -6.317 -10.293 1.00 72.62 670 LYS A CA 1
ATOM 5331 C C . LYS A 1 670 ? 13.632 -6.221 -11.188 1.00 72.62 670 LYS A C 1
ATOM 5333 O O . LYS A 1 670 ? 14.624 -6.860 -10.873 1.00 72.62 670 LYS A O 1
ATOM 5338 N N . ASN A 1 671 ? 13.606 -5.422 -12.257 1.00 74.75 671 ASN A N 1
ATOM 5339 C CA . ASN A 1 671 ? 14.739 -5.250 -13.181 1.00 74.75 671 ASN A CA 1
ATOM 5340 C C . ASN A 1 671 ? 15.551 -3.967 -12.938 1.00 74.75 671 ASN A C 1
ATOM 5342 O O . ASN A 1 671 ? 16.481 -3.684 -13.684 1.00 74.75 671 ASN A O 1
ATOM 5346 N N . GLN A 1 672 ? 15.205 -3.183 -11.917 1.00 82.88 672 GLN A N 1
ATOM 5347 C CA . GLN A 1 672 ? 15.831 -1.888 -11.640 1.00 82.88 672 GLN A CA 1
ATOM 5348 C C . GLN A 1 672 ? 16.758 -1.892 -10.426 1.00 82.88 672 GLN A C 1
ATOM 5350 O O . GLN A 1 672 ? 17.395 -0.877 -10.141 1.00 82.88 672 GLN A O 1
ATOM 5355 N N . TYR A 1 673 ? 16.853 -3.022 -9.727 1.00 93.38 673 TYR A N 1
ATOM 5356 C CA . TYR A 1 673 ? 17.787 -3.226 -8.629 1.00 93.38 673 TYR A CA 1
ATOM 5357 C C . TYR A 1 673 ? 18.346 -4.643 -8.642 1.00 93.38 673 TYR A C 1
ATOM 5359 O O . TYR A 1 673 ? 17.737 -5.546 -9.206 1.00 93.38 673 TYR A O 1
ATOM 5367 N N . ALA A 1 674 ? 19.465 -4.863 -7.967 1.00 94.50 674 ALA A N 1
ATOM 5368 C CA . ALA A 1 674 ? 19.963 -6.186 -7.634 1.00 94.50 674 ALA A CA 1
ATOM 5369 C C . ALA A 1 674 ? 20.602 -6.173 -6.244 1.00 94.50 674 ALA A C 1
ATOM 5371 O O . ALA A 1 674 ? 21.285 -5.220 -5.865 1.00 94.50 674 ALA A O 1
ATOM 5372 N N . ILE A 1 675 ? 20.403 -7.256 -5.493 1.00 95.62 675 ILE A N 1
ATOM 5373 C CA . ILE A 1 675 ? 21.159 -7.507 -4.267 1.00 95.62 675 ILE A CA 1
ATOM 5374 C C . ILE A 1 675 ? 22.525 -8.055 -4.669 1.00 95.62 675 ILE A C 1
ATOM 5376 O O . ILE A 1 675 ? 22.629 -9.103 -5.316 1.00 95.62 675 ILE A O 1
ATOM 5380 N N . MET A 1 676 ? 23.567 -7.317 -4.301 1.00 90.31 676 MET A N 1
ATOM 5381 C CA . MET A 1 676 ? 24.946 -7.598 -4.682 1.00 90.31 676 MET A CA 1
ATOM 5382 C C . MET A 1 676 ? 25.611 -8.551 -3.688 1.00 90.31 676 MET A C 1
ATOM 5384 O O . MET A 1 676 ? 26.307 -9.486 -4.098 1.00 90.31 676 MET A O 1
ATOM 5388 N N . GLU A 1 677 ? 25.388 -8.324 -2.391 1.00 89.94 677 GLU A N 1
ATOM 5389 C CA . GLU A 1 677 ? 26.057 -9.038 -1.302 1.00 89.94 677 GLU A CA 1
ATOM 5390 C C . GLU A 1 677 ? 25.252 -8.983 0.008 1.00 89.94 677 GLU A C 1
ATOM 5392 O O . GLU A 1 677 ? 24.480 -8.053 0.240 1.00 89.94 677 GLU A O 1
ATOM 5397 N N . VAL A 1 678 ? 25.453 -9.986 0.871 1.00 94.12 678 VAL A N 1
ATOM 5398 C CA . VAL A 1 678 ? 24.957 -10.031 2.254 1.00 94.12 678 VAL A CA 1
ATOM 5399 C C . VAL A 1 678 ? 26.135 -10.365 3.170 1.00 94.12 678 VAL A C 1
ATOM 5401 O O . VAL A 1 678 ? 26.836 -11.347 2.932 1.00 94.12 678 VAL A O 1
ATOM 5404 N N . ASN A 1 679 ? 26.353 -9.562 4.210 1.00 91.81 679 ASN A N 1
ATOM 5405 C CA . ASN A 1 679 ? 27.511 -9.634 5.102 1.00 91.81 679 ASN A CA 1
ATOM 5406 C C . ASN A 1 679 ? 27.085 -9.760 6.568 1.00 91.81 679 ASN A C 1
ATOM 5408 O O . ASN A 1 679 ? 26.354 -8.902 7.046 1.00 91.81 679 ASN A O 1
ATOM 5412 N N . THR A 1 680 ? 27.610 -10.743 7.307 1.00 93.19 680 THR A N 1
ATOM 5413 C CA . THR A 1 680 ? 27.386 -10.886 8.768 1.00 93.19 680 THR A CA 1
ATOM 5414 C C . THR A 1 680 ? 28.351 -10.072 9.627 1.00 93.19 680 THR A C 1
ATOM 5416 O O . THR A 1 680 ? 28.230 -10.041 10.845 1.00 93.19 680 THR A O 1
ATOM 5419 N N . ARG A 1 681 ? 29.328 -9.411 8.996 1.00 92.69 681 ARG A N 1
ATOM 5420 C CA . ARG A 1 681 ? 30.264 -8.486 9.651 1.00 92.69 681 ARG A CA 1
ATOM 5421 C C . ARG A 1 681 ? 30.236 -7.120 8.972 1.00 92.69 681 ARG A C 1
ATOM 5423 O O . ARG A 1 681 ? 31.231 -6.709 8.368 1.00 92.69 681 ARG A O 1
ATOM 5430 N N . PRO A 1 682 ? 29.080 -6.433 8.946 1.00 92.69 682 PRO A N 1
ATOM 5431 C CA . PRO A 1 682 ? 29.008 -5.119 8.333 1.00 92.69 682 PRO A CA 1
ATOM 5432 C C . PRO A 1 682 ? 29.924 -4.135 9.064 1.00 92.69 682 PRO A C 1
ATOM 5434 O O . PRO A 1 682 ? 29.894 -4.016 10.290 1.00 92.69 682 PRO A O 1
ATOM 5437 N N . ALA A 1 683 ? 30.720 -3.391 8.296 1.00 90.38 683 ALA A N 1
ATOM 5438 C CA . ALA A 1 683 ? 31.503 -2.288 8.833 1.00 90.38 683 ALA A CA 1
ATOM 5439 C C . ALA A 1 683 ? 30.575 -1.128 9.233 1.00 90.38 683 ALA A C 1
ATOM 5441 O O . ALA A 1 683 ? 29.847 -0.599 8.392 1.00 90.38 683 ALA A O 1
ATOM 5442 N N . LEU A 1 684 ? 30.647 -0.696 10.495 1.00 94.06 684 LEU A N 1
ATOM 5443 C CA . LEU A 1 684 ? 29.777 0.360 11.034 1.00 94.06 684 LEU A CA 1
ATOM 5444 C C . LEU A 1 684 ? 30.224 1.781 10.668 1.00 94.06 684 LEU A C 1
ATOM 5446 O O . LEU A 1 684 ? 29.441 2.721 10.776 1.00 94.06 684 LEU A O 1
ATOM 5450 N N . GLY A 1 685 ? 31.473 1.950 10.222 1.00 92.56 685 GLY A N 1
ATOM 5451 C CA . GLY A 1 685 ? 32.083 3.265 10.013 1.00 92.56 685 GLY A CA 1
ATOM 5452 C C . GLY A 1 685 ? 31.310 4.174 9.053 1.00 92.56 685 GLY A C 1
ATOM 5453 O O . GLY A 1 685 ? 31.186 5.359 9.327 1.00 92.56 685 GLY A O 1
ATOM 5454 N N . GLY A 1 686 ? 30.726 3.622 7.983 1.00 92.50 686 GLY A N 1
ATOM 5455 C CA . GLY A 1 686 ? 29.910 4.391 7.032 1.00 92.50 686 GLY A CA 1
ATOM 5456 C C . GLY A 1 686 ? 28.568 4.883 7.586 1.00 92.50 686 GLY A C 1
ATOM 5457 O O . GLY A 1 686 ? 27.998 5.811 7.031 1.00 92.50 686 GLY A O 1
ATOM 5458 N N . HIS A 1 687 ? 28.072 4.289 8.677 1.00 96.06 687 HIS A N 1
ATOM 5459 C CA . HIS A 1 687 ? 26.845 4.725 9.355 1.00 96.06 687 HIS A CA 1
ATOM 5460 C C . HIS A 1 687 ? 27.144 5.653 10.542 1.00 96.06 687 HIS A C 1
ATOM 5462 O O . HIS A 1 687 ? 26.443 6.642 10.745 1.00 96.06 687 HIS A O 1
ATOM 5468 N N . LEU A 1 688 ? 28.203 5.355 11.305 1.00 94.75 688 LEU A N 1
ATOM 5469 C CA . LEU A 1 688 ? 28.631 6.158 12.456 1.00 94.75 688 LEU A CA 1
ATOM 5470 C C . LEU A 1 688 ? 29.307 7.465 12.031 1.00 94.75 688 LEU A C 1
ATOM 5472 O O . LEU A 1 688 ? 29.100 8.497 12.659 1.00 94.75 688 LEU A O 1
ATOM 5476 N N . PHE A 1 689 ? 30.108 7.426 10.964 1.00 94.31 689 PHE A N 1
ATOM 5477 C CA . PHE A 1 689 ? 30.920 8.553 10.501 1.00 94.31 689 PHE A CA 1
ATOM 5478 C C . PHE A 1 689 ? 30.762 8.775 8.991 1.00 94.31 689 PHE A C 1
ATOM 5480 O O . PHE A 1 689 ? 31.760 8.716 8.257 1.00 94.31 689 PHE A O 1
ATOM 5487 N N . PRO A 1 690 ? 29.532 9.003 8.491 1.00 94.12 690 PRO A N 1
ATOM 5488 C CA . PRO A 1 690 ? 29.322 9.185 7.066 1.00 94.12 690 PRO A CA 1
ATOM 5489 C C . PRO A 1 690 ? 30.055 10.441 6.578 1.00 94.12 690 PRO A C 1
ATOM 5491 O O . PRO A 1 690 ? 30.101 11.451 7.288 1.00 94.12 690 PRO A O 1
ATOM 5494 N N . SER A 1 691 ? 30.619 10.402 5.365 1.00 91.62 691 SER A N 1
ATOM 5495 C CA . SER A 1 691 ? 31.268 11.579 4.760 1.00 91.62 691 SER A CA 1
ATOM 5496 C C . SER A 1 691 ? 30.279 12.742 4.603 1.00 91.62 691 SER A C 1
ATOM 5498 O O . SER A 1 691 ? 30.664 13.901 4.753 1.00 91.62 691 SER A O 1
ATOM 5500 N N . TYR A 1 692 ? 29.010 12.421 4.336 1.00 89.69 692 TYR A N 1
ATOM 5501 C CA . TYR A 1 692 ? 27.908 13.360 4.131 1.00 89.69 692 TYR A CA 1
ATOM 5502 C C . TYR A 1 692 ? 26.623 12.862 4.816 1.00 89.69 692 TYR A C 1
ATOM 5504 O O . TYR A 1 692 ? 26.411 11.659 4.953 1.00 89.69 692 TYR A O 1
ATOM 5512 N N . GLY A 1 693 ? 25.719 13.767 5.189 1.00 89.69 693 GLY A N 1
ATOM 5513 C CA . GLY A 1 693 ? 24.442 13.407 5.824 1.00 89.69 693 GLY A CA 1
ATOM 5514 C C . GLY A 1 693 ? 24.552 13.183 7.337 1.00 89.69 693 GLY A C 1
ATOM 5515 O O . GLY A 1 693 ? 25.528 13.596 7.962 1.00 89.69 693 GLY A O 1
ATOM 5516 N N . LYS A 1 694 ? 23.530 12.573 7.948 1.00 91.50 694 LYS A N 1
ATOM 5517 C CA . LYS A 1 694 ? 23.392 12.467 9.409 1.00 91.50 694 LYS A CA 1
ATOM 5518 C C . LYS A 1 694 ? 24.126 11.232 9.967 1.00 91.50 694 LYS A C 1
ATOM 5520 O O . LYS A 1 694 ? 23.799 10.116 9.570 1.00 91.50 694 LYS A O 1
ATOM 5525 N N . PRO A 1 695 ? 25.062 11.387 10.924 1.00 94.00 695 PRO A N 1
ATOM 5526 C CA . PRO A 1 695 ? 25.605 10.265 11.695 1.00 94.00 695 PRO A CA 1
ATOM 5527 C C . PRO A 1 695 ? 24.506 9.480 12.432 1.00 94.00 695 PRO A C 1
ATOM 5529 O O . PRO A 1 695 ? 23.625 10.081 13.052 1.00 94.00 695 PRO A O 1
ATOM 5532 N N . ARG A 1 696 ? 24.560 8.143 12.401 1.00 95.12 696 ARG A N 1
ATOM 5533 C CA . ARG A 1 696 ? 23.594 7.250 13.069 1.00 95.12 696 ARG A CA 1
ATOM 5534 C C . ARG A 1 696 ? 24.300 6.410 14.130 1.00 95.12 696 ARG A C 1
ATOM 5536 O O . ARG A 1 696 ? 25.254 5.706 13.804 1.00 95.12 696 ARG A O 1
ATOM 5543 N N . ASN A 1 697 ? 23.820 6.436 15.378 1.00 94.94 697 ASN A N 1
ATOM 5544 C CA . ASN A 1 697 ? 24.355 5.592 16.455 1.00 94.94 697 ASN A CA 1
ATOM 5545 C C . ASN A 1 697 ? 23.854 4.142 16.337 1.00 94.94 697 ASN A C 1
ATOM 5547 O O . ASN A 1 697 ? 23.137 3.641 17.196 1.00 94.94 697 ASN A O 1
ATOM 5551 N N . VAL A 1 698 ? 24.273 3.461 15.274 1.00 97.00 698 VAL A N 1
ATOM 5552 C CA . VAL A 1 698 ? 23.906 2.063 15.007 1.00 97.00 698 VAL A CA 1
ATOM 5553 C C . VAL A 1 698 ? 24.498 1.076 16.018 1.00 97.00 698 VAL A C 1
ATOM 5555 O O . VAL A 1 698 ? 24.069 -0.071 16.085 1.00 97.00 698 VAL A O 1
ATOM 5558 N N . ALA A 1 699 ? 25.487 1.505 16.813 1.00 96.44 699 ALA A N 1
ATOM 5559 C CA . ALA A 1 699 ? 26.020 0.705 17.910 1.00 96.44 699 ALA A CA 1
ATOM 5560 C C . ALA A 1 699 ? 24.971 0.535 19.020 1.00 96.44 699 ALA A C 1
ATOM 5562 O O . ALA A 1 699 ? 24.794 -0.578 19.505 1.00 96.44 699 ALA A O 1
ATOM 5563 N N . LYS A 1 700 ? 24.225 1.600 19.352 1.00 96.06 700 LYS A N 1
ATOM 5564 C CA . LYS A 1 700 ? 23.098 1.539 20.294 1.00 96.06 700 LYS A CA 1
ATOM 5565 C C . LYS A 1 700 ? 22.048 0.524 19.836 1.00 96.06 700 LYS A C 1
ATOM 5567 O O . LYS A 1 700 ? 21.654 -0.320 20.633 1.00 96.06 700 LYS A O 1
ATOM 5572 N N . ASP A 1 701 ? 21.651 0.578 18.563 1.00 96.62 701 ASP A N 1
ATOM 5573 C CA . ASP A 1 701 ? 20.627 -0.318 18.004 1.00 96.62 701 ASP A CA 1
ATOM 5574 C C . ASP A 1 701 ? 21.048 -1.794 18.115 1.00 96.62 701 ASP A C 1
ATOM 5576 O O . ASP A 1 701 ? 20.262 -2.653 18.513 1.00 96.62 701 ASP A O 1
ATOM 5580 N N . ILE A 1 702 ? 22.322 -2.088 17.823 1.00 96.88 702 ILE A N 1
ATOM 5581 C CA . ILE A 1 702 ? 22.906 -3.427 17.988 1.00 96.88 702 ILE A CA 1
ATOM 5582 C C . ILE A 1 702 ? 22.895 -3.858 19.459 1.00 96.88 702 ILE A C 1
ATOM 5584 O O . ILE A 1 702 ? 22.501 -4.982 19.763 1.00 96.88 702 ILE A O 1
ATOM 5588 N N . VAL A 1 703 ? 23.332 -2.989 20.373 1.00 95.50 703 VAL A N 1
ATOM 5589 C CA . VAL A 1 703 ? 23.392 -3.292 21.810 1.00 95.50 703 VAL A CA 1
ATOM 5590 C C . VAL A 1 703 ? 22.005 -3.584 22.378 1.00 95.50 703 VAL A C 1
ATOM 5592 O O . VAL A 1 703 ? 21.832 -4.595 23.054 1.00 95.50 703 VAL A O 1
ATOM 5595 N N . GLU A 1 704 ? 21.013 -2.746 22.076 1.00 93.56 704 GLU A N 1
ATOM 5596 C CA . GLU A 1 704 ? 19.633 -2.930 22.545 1.00 93.56 704 GLU A CA 1
ATOM 5597 C C . GLU A 1 704 ? 19.043 -4.248 22.040 1.00 93.56 704 GLU A C 1
ATOM 5599 O O . GLU A 1 704 ? 18.468 -5.009 22.819 1.00 93.56 704 GLU A O 1
ATOM 5604 N N . TYR A 1 705 ? 19.267 -4.570 20.765 1.00 93.94 705 TYR A N 1
ATOM 5605 C CA . TYR A 1 705 ? 18.863 -5.849 20.198 1.00 93.94 705 TYR A CA 1
ATOM 5606 C C . TYR A 1 705 ? 19.507 -7.046 20.913 1.00 93.94 705 TYR A C 1
ATOM 5608 O O . TYR A 1 705 ? 18.818 -8.008 21.252 1.00 93.94 705 TYR A O 1
ATOM 5616 N N . ILE A 1 706 ? 20.818 -6.997 21.161 1.00 92.94 706 ILE A N 1
ATOM 5617 C CA . ILE A 1 706 ? 21.543 -8.104 21.794 1.00 92.94 706 ILE A CA 1
ATOM 5618 C C . ILE A 1 706 ? 21.099 -8.303 23.243 1.00 92.94 706 ILE A C 1
ATOM 5620 O O . ILE A 1 706 ? 20.929 -9.448 23.657 1.00 92.94 706 ILE A O 1
ATOM 5624 N N . ILE A 1 707 ? 20.879 -7.221 23.997 1.00 89.88 707 ILE A N 1
ATOM 5625 C CA . ILE A 1 707 ? 20.346 -7.301 25.363 1.00 89.88 707 ILE A CA 1
ATOM 5626 C C . ILE A 1 707 ? 18.990 -8.005 25.343 1.00 89.88 707 ILE A C 1
ATOM 5628 O O . ILE A 1 707 ? 18.818 -9.005 26.037 1.00 89.88 707 ILE A O 1
ATOM 5632 N N . ASN A 1 708 ? 18.059 -7.538 24.507 1.00 85.94 708 ASN A N 1
ATOM 5633 C CA . ASN A 1 708 ? 16.716 -8.112 24.424 1.00 85.94 708 ASN A CA 1
ATOM 5634 C C . ASN A 1 708 ? 16.762 -9.593 24.038 1.00 85.94 708 ASN A C 1
ATOM 5636 O O . ASN A 1 708 ? 16.173 -10.428 24.718 1.00 85.94 708 ASN A O 1
ATOM 5640 N N . ARG A 1 709 ? 17.540 -9.943 23.010 1.00 83.06 709 ARG A N 1
ATOM 5641 C CA . ARG A 1 709 ? 17.659 -11.326 22.540 1.00 83.06 709 ARG A CA 1
ATOM 5642 C C . ARG A 1 709 ? 18.334 -12.250 23.559 1.00 83.06 709 ARG A C 1
ATOM 5644 O O . ARG A 1 709 ? 17.968 -13.419 23.669 1.00 83.06 709 ARG A O 1
ATOM 5651 N N . ALA A 1 710 ? 19.317 -11.754 24.308 1.00 78.69 710 ALA A N 1
ATOM 5652 C CA . ALA A 1 710 ? 19.937 -12.515 25.390 1.00 78.69 710 ALA A CA 1
ATOM 5653 C C . ALA A 1 710 ? 18.965 -12.734 26.567 1.00 78.69 710 ALA A C 1
ATOM 5655 O O . ALA A 1 710 ? 18.983 -13.800 27.180 1.00 78.69 710 ALA A O 1
ATOM 5656 N N . LEU A 1 711 ? 18.088 -11.764 26.853 1.00 68.44 711 LEU A N 1
ATOM 5657 C CA . LEU A 1 711 ? 17.031 -11.882 27.867 1.00 68.44 711 LEU A CA 1
ATOM 5658 C C . LEU A 1 711 ? 15.864 -12.789 27.424 1.00 68.44 711 LEU A C 1
ATOM 5660 O O . LEU A 1 711 ? 15.285 -13.497 28.245 1.00 68.44 711 LEU A O 1
ATOM 5664 N N . GLU A 1 712 ? 15.540 -12.833 26.131 1.00 64.44 712 GLU A N 1
ATOM 5665 C CA . GLU A 1 712 ? 14.588 -13.803 25.567 1.00 64.44 712 GLU A CA 1
ATOM 5666 C C . GLU A 1 712 ? 15.081 -15.243 25.764 1.00 64.44 712 GLU A C 1
ATOM 5668 O O . GLU A 1 712 ? 14.334 -16.111 26.218 1.00 64.44 712 GLU A O 1
ATOM 5673 N N . GLY A 1 713 ? 16.365 -15.492 25.481 1.00 56.88 713 GLY A N 1
ATOM 5674 C CA . GLY A 1 713 ? 16.996 -16.803 25.655 1.00 56.88 713 GLY A CA 1
ATOM 5675 C C . GLY A 1 713 ? 17.095 -17.278 27.109 1.00 56.88 713 GLY A C 1
ATOM 5676 O O . GLY A 1 713 ? 17.257 -18.476 27.337 1.00 56.88 713 GLY A O 1
ATOM 5677 N N . SER A 1 714 ? 16.966 -16.376 28.088 1.00 53.00 714 SER A N 1
ATOM 5678 C CA . SER A 1 714 ? 16.985 -16.697 29.521 1.00 53.00 714 SER A CA 1
ATOM 5679 C C . SER A 1 714 ? 15.595 -16.951 30.126 1.00 53.00 714 SER A C 1
ATOM 5681 O O . SER A 1 714 ? 15.494 -17.205 31.325 1.00 53.00 714 SER A O 1
ATOM 5683 N N . GLY A 1 715 ? 14.528 -16.944 29.311 1.00 51.41 715 GLY A N 1
ATOM 5684 C CA . GLY A 1 715 ? 13.163 -17.275 29.746 1.00 51.41 715 GLY A CA 1
ATOM 5685 C C . GLY A 1 715 ? 12.455 -16.167 30.533 1.00 51.41 715 GLY A C 1
ATOM 5686 O O . GLY A 1 715 ? 11.496 -16.447 31.247 1.00 51.41 715 GLY A O 1
ATOM 5687 N N . LEU A 1 716 ? 12.922 -14.920 30.420 1.00 51.16 716 LEU A N 1
ATOM 5688 C CA . LEU A 1 716 ? 12.436 -13.775 31.199 1.00 51.16 716 LEU A CA 1
ATOM 5689 C C . LEU A 1 716 ? 11.430 -12.871 30.452 1.00 51.16 716 LEU A C 1
ATOM 5691 O O . LEU A 1 716 ? 11.007 -11.863 31.012 1.00 51.16 716 LEU A O 1
ATOM 5695 N N . MET A 1 717 ? 11.028 -13.192 29.212 1.00 53.19 717 MET A N 1
ATOM 5696 C CA . MET A 1 717 ? 10.141 -12.329 28.411 1.00 53.19 717 MET A CA 1
ATOM 5697 C C . MET A 1 717 ? 8.671 -12.782 28.438 1.00 53.19 717 MET A C 1
ATOM 5699 O O . MET A 1 717 ? 8.354 -13.940 28.171 1.00 53.19 717 MET A O 1
ATOM 5703 N N . ILE A 1 718 ? 7.764 -11.839 28.704 1.00 62.09 718 ILE A N 1
ATOM 5704 C CA . ILE A 1 718 ? 6.312 -12.016 28.568 1.00 62.09 718 ILE A CA 1
ATOM 5705 C C . ILE A 1 718 ? 5.967 -12.068 27.071 1.00 62.09 718 ILE A C 1
ATOM 5707 O O . ILE A 1 718 ? 6.141 -11.078 26.364 1.00 62.09 718 ILE A O 1
ATOM 5711 N N . THR A 1 719 ? 5.477 -13.209 26.580 1.00 73.56 719 THR A N 1
ATOM 5712 C CA . THR A 1 719 ? 5.055 -13.381 25.174 1.00 73.56 719 THR A CA 1
ATOM 5713 C C . THR A 1 719 ? 3.555 -13.127 24.992 1.00 73.56 719 THR A C 1
ATOM 5715 O O . THR A 1 719 ? 2.796 -13.116 25.964 1.00 73.56 719 THR A O 1
ATOM 5718 N N . THR A 1 720 ? 3.092 -12.954 23.748 1.00 74.94 720 THR A N 1
ATOM 5719 C CA . THR A 1 720 ? 1.650 -12.884 23.448 1.00 74.94 720 THR A CA 1
ATOM 5720 C C . THR A 1 720 ? 0.933 -14.151 23.909 1.00 74.94 720 THR A C 1
ATOM 5722 O O . THR A 1 720 ? -0.141 -14.066 24.500 1.00 74.94 720 THR A O 1
ATOM 5725 N N . GLU A 1 721 ? 1.545 -15.316 23.711 1.00 77.62 721 GLU A N 1
ATOM 5726 C CA . GLU A 1 721 ? 1.041 -16.596 24.198 1.00 77.62 721 GLU A CA 1
ATOM 5727 C C . GLU A 1 721 ? 0.928 -16.598 25.727 1.00 77.62 721 GLU A C 1
ATOM 5729 O O . GLU A 1 721 ? -0.117 -16.970 26.254 1.00 77.62 721 GLU A O 1
ATOM 5734 N N . THR A 1 722 ? 1.949 -16.099 26.434 1.00 79.06 722 THR A N 1
ATOM 5735 C CA . THR A 1 722 ? 1.930 -15.953 27.900 1.00 79.06 722 THR A CA 1
ATOM 5736 C C . THR A 1 722 ? 0.783 -15.052 28.365 1.00 79.06 722 THR A C 1
ATOM 5738 O O . THR A 1 722 ? 0.105 -15.371 29.340 1.00 79.06 722 THR A O 1
ATOM 5741 N N . LEU A 1 723 ? 0.524 -13.940 27.667 1.00 84.12 723 LEU A N 1
ATOM 5742 C CA . LEU A 1 723 ? -0.586 -13.038 27.991 1.00 84.12 723 LEU A CA 1
ATOM 5743 C C . LEU A 1 723 ? -1.948 -13.695 27.746 1.00 84.12 723 LEU A C 1
ATOM 5745 O O . LEU A 1 723 ? -2.828 -13.606 28.600 1.00 84.12 723 LEU A O 1
ATOM 5749 N N . ILE A 1 724 ? -2.124 -14.383 26.614 1.00 86.75 724 ILE A N 1
ATOM 5750 C CA . ILE A 1 724 ? -3.362 -15.116 26.305 1.00 86.75 724 ILE A CA 1
ATOM 5751 C C . ILE A 1 724 ? -3.604 -16.210 27.347 1.00 86.75 724 ILE A C 1
ATOM 5753 O O . ILE A 1 724 ? -4.731 -16.379 27.818 1.00 86.75 724 ILE A O 1
ATOM 5757 N N . GLU A 1 725 ? -2.556 -16.926 27.749 1.00 87.50 725 GLU A N 1
ATOM 5758 C CA . GLU A 1 725 ? -2.635 -17.939 28.794 1.00 87.50 725 GLU A CA 1
ATOM 5759 C C . GLU A 1 725 ? -3.047 -17.316 30.139 1.00 87.50 725 GLU A C 1
ATOM 5761 O O . GLU A 1 725 ? -3.996 -17.788 30.768 1.00 87.50 725 GLU A O 1
ATOM 5766 N N . ALA A 1 726 ? -2.432 -16.199 30.544 1.00 87.94 726 ALA A N 1
ATOM 5767 C CA . ALA A 1 726 ? -2.782 -15.467 31.765 1.00 87.94 726 ALA A CA 1
ATOM 5768 C C . ALA A 1 726 ? -4.231 -14.934 31.763 1.00 87.94 726 ALA A C 1
ATOM 5770 O O . ALA A 1 726 ? -4.936 -15.011 32.781 1.00 87.94 726 ALA A O 1
ATOM 5771 N N . ILE A 1 727 ? -4.717 -14.445 30.617 1.00 92.06 727 ILE A N 1
ATOM 5772 C CA . ILE A 1 727 ? -6.124 -14.054 30.437 1.00 92.06 727 ILE A CA 1
ATOM 5773 C C . ILE A 1 727 ? -7.026 -15.285 30.566 1.00 92.06 727 ILE A C 1
ATOM 5775 O O . ILE A 1 727 ? -8.034 -15.237 31.273 1.00 92.06 727 ILE A O 1
ATOM 5779 N N . GLY A 1 728 ? -6.642 -16.413 29.964 1.00 93.00 728 GLY A N 1
ATOM 5780 C CA . GLY A 1 728 ? -7.335 -17.693 30.097 1.00 93.00 728 GLY A CA 1
ATOM 5781 C C . GLY A 1 728 ? -7.434 -18.168 31.550 1.00 93.00 728 GLY A C 1
ATOM 5782 O O . GLY A 1 728 ? -8.511 -18.582 31.989 1.00 93.00 728 GLY A O 1
ATOM 5783 N N . PHE A 1 729 ? -6.355 -18.042 32.328 1.00 91.75 729 PHE A N 1
ATOM 5784 C CA . PHE A 1 729 ? -6.362 -18.311 33.767 1.00 91.75 729 PHE A CA 1
ATOM 5785 C C . PHE A 1 729 ? -7.346 -17.392 34.502 1.00 91.75 729 PHE A C 1
ATOM 5787 O O . PHE A 1 729 ? -8.208 -17.874 35.241 1.00 91.75 729 PHE A O 1
ATOM 5794 N N . THR A 1 730 ? -7.289 -16.082 34.255 1.00 90.69 730 THR A N 1
ATOM 5795 C CA . THR A 1 730 ? -8.220 -15.113 34.862 1.00 90.69 730 THR A CA 1
ATOM 5796 C C . THR A 1 730 ? -9.675 -15.439 34.518 1.00 90.69 730 THR A C 1
ATOM 5798 O O . THR A 1 730 ? -10.527 -15.480 35.410 1.00 90.69 730 THR A O 1
ATOM 5801 N N . LYS A 1 731 ? -9.963 -15.746 33.247 1.00 94.12 731 LYS A N 1
ATOM 5802 C CA . LYS A 1 731 ? -11.296 -16.134 32.770 1.00 94.12 731 LYS A CA 1
ATOM 5803 C C . LYS A 1 731 ? -11.826 -17.345 33.535 1.00 94.12 731 LYS A C 1
ATOM 5805 O O . LYS A 1 731 ? -12.919 -17.292 34.100 1.00 94.12 731 LYS A O 1
ATOM 5810 N N . ASN A 1 732 ? -11.050 -18.427 33.545 1.00 92.19 732 ASN A N 1
ATOM 5811 C CA . ASN A 1 732 ? -11.501 -19.730 34.026 1.00 92.19 732 ASN A CA 1
ATOM 5812 C C . ASN A 1 732 ? -11.563 -19.815 35.554 1.00 92.19 732 ASN A C 1
ATOM 5814 O O . ASN A 1 732 ? -12.472 -20.442 36.094 1.00 92.19 732 ASN A O 1
ATOM 5818 N N . PHE A 1 733 ? -10.620 -19.183 36.256 1.00 89.31 733 PHE A N 1
ATOM 5819 C CA . PHE A 1 733 ? -10.495 -19.336 37.706 1.00 89.31 733 PHE A CA 1
ATOM 5820 C C . PHE A 1 733 ? -11.068 -18.158 38.495 1.00 89.31 733 PHE A C 1
ATOM 5822 O O . PHE A 1 733 ? -11.577 -18.372 39.596 1.00 89.31 733 PHE A O 1
ATOM 5829 N N . TYR A 1 734 ? -11.068 -16.940 37.943 1.00 88.56 734 TYR A N 1
ATOM 5830 C CA . TYR A 1 734 ? -11.571 -15.754 38.639 1.00 88.56 734 TYR A CA 1
ATOM 5831 C C . TYR A 1 734 ? -12.916 -15.267 38.091 1.00 88.56 734 TYR A C 1
ATOM 5833 O O . TYR A 1 734 ? -13.906 -15.295 38.823 1.00 88.56 734 TYR A O 1
ATOM 5841 N N . PHE A 1 735 ? -12.999 -14.854 36.820 1.00 91.62 735 PHE A N 1
ATOM 5842 C CA . PHE A 1 735 ? -14.194 -14.170 36.309 1.00 91.62 735 PHE A CA 1
ATOM 5843 C C . PHE A 1 735 ? -15.466 -15.010 36.383 1.00 91.62 735 PHE A C 1
ATOM 5845 O O . PHE A 1 735 ? -16.477 -14.504 36.860 1.00 91.62 735 PHE A O 1
ATOM 5852 N N . LYS A 1 736 ? -15.413 -16.297 36.032 1.00 89.62 736 LYS A N 1
ATOM 5853 C CA . LYS A 1 736 ? -16.572 -17.200 36.151 1.00 89.62 736 LYS A CA 1
ATOM 5854 C C . LYS A 1 736 ? -17.069 -17.408 37.588 1.00 89.62 736 LYS A C 1
ATOM 5856 O O . LYS A 1 736 ? -18.213 -17.794 37.794 1.00 89.62 736 LYS A O 1
ATOM 5861 N N . ASN A 1 737 ? -16.233 -17.131 38.592 1.00 87.25 737 ASN A N 1
ATOM 5862 C CA . ASN A 1 737 ? -16.510 -17.448 39.998 1.00 87.25 737 ASN A CA 1
ATOM 5863 C C . ASN A 1 737 ? -16.701 -16.209 40.892 1.00 87.25 737 ASN A C 1
ATOM 5865 O O . ASN A 1 737 ? -17.126 -16.331 42.044 1.00 87.25 737 ASN A O 1
ATOM 5869 N N . VAL A 1 738 ? -16.358 -15.012 40.406 1.00 87.69 738 VAL A N 1
ATOM 5870 C CA . VAL A 1 738 ? -16.313 -13.795 41.235 1.00 87.69 738 VAL A CA 1
ATOM 5871 C C . VAL A 1 738 ? -17.696 -13.159 41.448 1.00 87.69 738 VAL A C 1
ATOM 5873 O O . VAL A 1 738 ? -17.907 -12.449 42.440 1.00 87.69 738 VAL A O 1
ATOM 5876 N N . VAL A 1 739 ? -18.656 -13.419 40.556 1.00 91.25 739 VAL A N 1
ATOM 5877 C CA . VAL A 1 739 ? -20.038 -12.927 40.654 1.00 91.25 739 VAL A CA 1
ATOM 5878 C C . VAL A 1 739 ? -20.900 -13.976 41.348 1.00 91.25 739 VAL A C 1
ATOM 5880 O O . VAL A 1 739 ? -20.951 -15.133 40.945 1.00 91.25 739 VAL A O 1
ATOM 5883 N N . ASN A 1 740 ? -21.595 -13.592 42.419 1.00 89.38 740 ASN A N 1
ATOM 5884 C CA . ASN A 1 740 ? -22.508 -14.511 43.096 1.00 89.38 740 ASN A CA 1
ATOM 5885 C C . ASN A 1 740 ? -23.856 -14.636 42.362 1.00 89.38 740 ASN A C 1
ATOM 5887 O O . ASN A 1 740 ? -24.181 -13.845 41.484 1.00 89.38 740 ASN A O 1
ATOM 5891 N N . LYS A 1 741 ? -24.702 -15.573 42.804 1.00 86.19 741 LYS A N 1
ATOM 5892 C CA . LYS A 1 741 ? -26.041 -15.828 42.233 1.00 86.19 741 LYS A CA 1
ATOM 5893 C C . LYS A 1 741 ? -26.991 -14.619 42.151 1.00 86.19 741 LYS A C 1
ATOM 5895 O O . LYS A 1 741 ? -27.980 -14.685 41.437 1.00 86.19 741 LYS A O 1
ATOM 5900 N N . ASN A 1 742 ? -26.723 -13.543 42.894 1.00 88.75 742 ASN A N 1
ATOM 5901 C CA . ASN A 1 742 ? -27.515 -12.312 42.861 1.00 88.75 742 ASN A CA 1
ATOM 5902 C C . ASN A 1 742 ? -26.879 -11.242 41.950 1.00 88.75 742 ASN A C 1
ATOM 5904 O O . ASN A 1 742 ? -27.253 -10.078 42.054 1.00 88.75 742 ASN A O 1
ATOM 5908 N N . GLY A 1 743 ? -25.865 -11.590 41.151 1.00 92.19 743 GLY A N 1
ATOM 5909 C CA . GLY A 1 743 ? -25.137 -10.652 40.295 1.00 92.19 743 GLY A CA 1
ATOM 5910 C C . GLY A 1 743 ? -24.113 -9.783 41.029 1.00 92.19 743 GLY A C 1
ATOM 5911 O O . GLY A 1 743 ? -23.539 -8.872 40.450 1.00 92.19 743 GLY A O 1
ATOM 5912 N N . LYS A 1 744 ? -23.858 -10.018 42.321 1.00 91.69 744 LYS A N 1
ATOM 5913 C CA . LYS A 1 744 ? -22.979 -9.163 43.134 1.00 91.69 744 LYS A CA 1
ATOM 5914 C C . LYS A 1 744 ? -21.552 -9.725 43.188 1.00 91.69 744 LYS A C 1
ATOM 5916 O O . LYS A 1 744 ? -21.370 -10.883 43.563 1.00 91.69 744 LYS A O 1
ATOM 5921 N N . TYR A 1 745 ? -20.545 -8.887 42.922 1.00 89.19 745 TYR A N 1
ATOM 5922 C CA . TYR A 1 745 ? -19.127 -9.269 43.033 1.00 89.19 745 TYR A CA 1
ATOM 5923 C C . TYR A 1 745 ? -18.675 -9.540 44.471 1.00 89.19 745 TYR A C 1
ATOM 5925 O O . TYR A 1 745 ? -19.087 -8.861 45.424 1.00 89.19 745 TYR A O 1
ATOM 5933 N N . ILE A 1 746 ? -17.729 -10.470 44.602 1.00 80.31 746 ILE A N 1
ATOM 5934 C CA . ILE A 1 746 ? -16.839 -10.598 45.758 1.00 80.31 746 ILE A CA 1
ATOM 5935 C C . ILE A 1 746 ? -15.647 -9.657 45.540 1.00 80.31 746 ILE A C 1
ATOM 5937 O O . ILE A 1 746 ? -14.642 -10.027 44.953 1.00 80.31 746 ILE A O 1
ATOM 5941 N N . TYR A 1 747 ? -15.782 -8.413 45.991 1.00 70.88 747 TYR A N 1
ATOM 5942 C CA . TYR A 1 747 ? -14.837 -7.345 45.644 1.00 70.88 747 TYR A CA 1
ATOM 5943 C C . TYR A 1 747 ? -13.441 -7.441 46.222 1.00 70.88 747 TYR A C 1
ATOM 5945 O O . TYR A 1 747 ? -12.488 -6.909 45.663 1.00 70.88 747 TYR A O 1
ATOM 5953 N N . SER A 1 748 ? -13.358 -7.965 47.429 1.00 74.25 748 SER A N 1
ATOM 5954 C CA . SER A 1 748 ? -12.116 -8.042 48.163 1.00 74.25 748 SER A CA 1
ATOM 5955 C C . SER A 1 748 ? -12.223 -9.267 49.037 1.00 74.25 748 SER A C 1
ATOM 5957 O O . SER A 1 748 ? -13.198 -9.463 49.771 1.00 74.25 748 SER A O 1
ATOM 5959 N N . TYR A 1 749 ? -11.228 -10.114 48.869 1.00 76.00 749 TYR A N 1
ATOM 5960 C CA . TYR A 1 749 ? -10.985 -11.284 49.671 1.00 76.00 749 TYR A CA 1
ATOM 5961 C C . TYR A 1 749 ? -9.659 -11.031 50.375 1.00 76.00 749 TYR A C 1
ATOM 5963 O O . TYR A 1 749 ? -8.687 -10.661 49.721 1.00 76.00 749 TYR A O 1
ATOM 5971 N N . LEU A 1 750 ? -9.665 -11.133 51.699 1.00 78.81 750 LEU A N 1
ATOM 5972 C CA . LEU A 1 750 ? -8.494 -10.988 52.553 1.00 78.81 750 LEU A CA 1
ATOM 5973 C C . LEU A 1 750 ? -7.943 -12.398 52.784 1.00 78.81 750 LEU A C 1
ATOM 5975 O O . LEU A 1 750 ? -8.530 -13.130 53.588 1.00 78.81 750 LEU A O 1
ATOM 5979 N N . PRO A 1 751 ? -6.900 -12.831 52.046 1.00 76.94 751 PRO A N 1
ATOM 5980 C CA . PRO A 1 751 ? -6.467 -14.227 52.060 1.00 76.94 751 PRO A CA 1
ATOM 5981 C C . PRO A 1 751 ? -5.915 -14.646 53.422 1.00 76.94 751 PRO A C 1
ATOM 5983 O O . PRO A 1 751 ? -6.138 -15.772 53.851 1.00 76.94 751 PRO A O 1
ATOM 5986 N N . ASP A 1 752 ? -5.270 -13.710 54.121 1.00 84.69 752 ASP A N 1
ATOM 5987 C CA . ASP A 1 752 ? -4.747 -13.851 55.482 1.00 84.69 752 ASP A CA 1
ATOM 5988 C C . ASP A 1 752 ? -5.839 -14.189 56.506 1.00 84.69 752 ASP A C 1
ATOM 5990 O O . ASP A 1 752 ? -5.590 -14.902 57.476 1.00 84.69 752 ASP A O 1
ATOM 5994 N N . LYS A 1 753 ? -7.061 -13.699 56.277 1.00 84.56 753 LYS A N 1
ATOM 5995 C CA . LYS A 1 753 ? -8.216 -13.894 57.168 1.00 84.56 753 LYS A CA 1
ATOM 5996 C C . LYS A 1 753 ? -9.231 -14.893 56.633 1.00 84.56 753 LYS A C 1
ATOM 5998 O O . LYS A 1 753 ? -10.143 -15.262 57.363 1.00 84.56 753 LYS A O 1
ATOM 6003 N N . ASN A 1 754 ? -9.097 -15.314 55.375 1.00 82.44 754 ASN A N 1
ATOM 6004 C CA . ASN A 1 754 ? -10.113 -16.080 54.653 1.00 82.44 754 ASN A CA 1
ATOM 6005 C C . ASN A 1 754 ? -11.509 -15.413 54.727 1.00 82.44 754 ASN A C 1
ATOM 6007 O O . ASN A 1 754 ? -12.541 -16.066 54.884 1.00 82.44 754 ASN A O 1
ATOM 6011 N N . GLU A 1 755 ? -11.549 -14.080 54.638 1.00 84.00 755 GLU A N 1
ATOM 6012 C CA . GLU A 1 755 ? -12.773 -13.287 54.787 1.00 84.00 755 GLU A CA 1
ATOM 6013 C C . GLU A 1 755 ? -13.054 -12.421 53.556 1.00 84.00 755 GLU A C 1
ATOM 6015 O O . GLU A 1 755 ? -12.155 -11.875 52.916 1.00 84.00 755 GLU A O 1
ATOM 6020 N N . LYS A 1 756 ? -14.342 -12.241 53.242 1.00 81.44 756 LYS A N 1
ATOM 6021 C CA . LYS A 1 756 ? -14.805 -11.315 52.198 1.00 81.44 756 LYS A CA 1
ATOM 6022 C C . LYS A 1 756 ? -15.057 -9.939 52.811 1.00 81.44 756 LYS A C 1
ATOM 6024 O O . LYS A 1 756 ? -15.822 -9.818 53.770 1.00 81.44 756 LYS A O 1
ATOM 6029 N N . ALA A 1 757 ? -14.483 -8.884 52.239 1.00 71.88 757 ALA A N 1
ATOM 6030 C CA . ALA A 1 757 ? -14.705 -7.528 52.725 1.00 71.88 757 ALA A CA 1
ATOM 6031 C C . ALA A 1 757 ? -16.170 -7.094 52.532 1.00 71.88 757 ALA A C 1
ATOM 6033 O O . ALA A 1 757 ? -16.790 -7.330 51.494 1.00 71.88 757 ALA A O 1
ATOM 6034 N N . LYS A 1 758 ? -16.730 -6.391 53.526 1.00 75.31 758 LYS A N 1
ATOM 6035 C CA . LYS A 1 758 ? -18.121 -5.893 53.485 1.00 75.31 758 LYS A CA 1
ATOM 6036 C C . LYS A 1 758 ? -18.312 -4.685 52.558 1.00 75.31 758 LYS A C 1
ATOM 6038 O O . LYS A 1 758 ? -19.442 -4.380 52.172 1.00 75.31 758 LYS A O 1
ATOM 6043 N N . LYS A 1 759 ? -17.232 -3.962 52.235 1.00 78.69 759 LYS A N 1
ATOM 6044 C CA . LYS A 1 759 ? -17.281 -2.748 51.408 1.00 78.69 759 LYS A CA 1
ATOM 6045 C C . LYS A 1 759 ? -17.605 -3.129 49.962 1.00 78.69 759 LYS A C 1
AT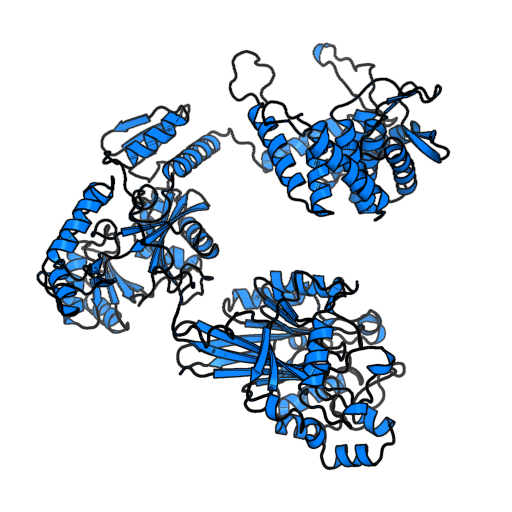OM 6047 O O . LYS A 1 759 ? -17.000 -4.032 49.400 1.00 78.69 759 LYS A O 1
ATOM 6052 N N . TYR A 1 760 ? -18.562 -2.423 49.372 1.00 84.62 760 TYR A N 1
ATOM 6053 C CA . TYR A 1 760 ? -18.971 -2.593 47.982 1.00 84.62 760 TYR A CA 1
ATOM 6054 C C . TYR A 1 760 ? -18.800 -1.270 47.248 1.00 84.62 760 TYR A C 1
ATOM 6056 O O . TYR A 1 760 ? -18.979 -0.222 47.872 1.00 84.62 760 TYR A O 1
ATOM 6064 N N . ASN A 1 761 ? -18.439 -1.335 45.968 1.00 87.56 761 ASN A N 1
ATOM 6065 C CA . ASN A 1 761 ? -18.285 -0.165 45.116 1.00 87.56 761 ASN A CA 1
ATOM 6066 C C . ASN A 1 761 ? -19.018 -0.397 43.785 1.00 87.56 761 ASN A C 1
ATOM 6068 O O . ASN A 1 761 ? -18.666 -1.324 43.060 1.00 87.56 761 ASN A O 1
ATOM 6072 N N . ILE A 1 762 ? -20.037 0.402 43.465 1.00 90.06 762 ILE A N 1
ATOM 6073 C CA . ILE A 1 762 ? -20.776 0.243 42.197 1.00 90.06 762 ILE A CA 1
ATOM 6074 C C . ILE A 1 762 ? -19.975 0.717 40.970 1.00 90.06 762 ILE A C 1
ATOM 6076 O O . ILE A 1 762 ? -20.122 0.149 39.896 1.00 90.06 762 ILE A O 1
ATOM 6080 N N . LEU A 1 763 ? -19.065 1.685 41.130 1.00 88.56 763 LEU A N 1
ATOM 6081 C CA . LEU A 1 763 ? -18.168 2.163 40.065 1.00 88.56 763 LEU A CA 1
ATOM 6082 C C . LEU A 1 763 ? -17.303 1.011 39.540 1.00 88.56 763 LEU A C 1
ATOM 6084 O O . LEU A 1 763 ? -17.305 0.677 38.359 1.00 88.56 763 LEU A O 1
ATOM 6088 N N . ARG A 1 764 ? -16.624 0.329 40.469 1.00 89.06 764 ARG A N 1
ATOM 6089 C CA . ARG A 1 764 ? -15.765 -0.816 40.145 1.00 89.06 764 ARG A CA 1
ATOM 6090 C C . ARG A 1 764 ? -16.563 -1.986 39.556 1.00 89.06 764 ARG A C 1
ATOM 6092 O O . ARG A 1 764 ? -15.953 -2.909 39.028 1.00 89.06 764 ARG A O 1
ATOM 6099 N N . HIS A 1 765 ? -17.899 -1.969 39.656 1.00 93.69 765 HIS A N 1
ATOM 6100 C CA . HIS A 1 765 ? -18.744 -3.121 39.315 1.00 93.69 765 HIS A CA 1
ATOM 6101 C C . HIS A 1 765 ? -18.927 -3.096 37.825 1.00 93.69 765 HIS A C 1
ATOM 6103 O O . HIS A 1 765 ? -18.629 -4.077 37.155 1.00 93.69 765 HIS A O 1
ATOM 6109 N N . ALA A 1 766 ? -19.314 -1.924 37.331 1.00 95.75 766 ALA A N 1
ATOM 6110 C CA . ALA A 1 766 ? -19.349 -1.643 35.917 1.00 95.75 766 ALA A CA 1
ATOM 6111 C C . ALA A 1 766 ? -17.962 -1.833 35.283 1.00 95.75 766 ALA A C 1
ATOM 6113 O O . ALA A 1 766 ? -17.849 -2.574 34.316 1.00 95.75 766 ALA A O 1
ATOM 6114 N N . GLY A 1 767 ? -16.894 -1.294 35.891 1.00 93.19 767 GLY A N 1
ATOM 6115 C CA . GLY A 1 767 ? -15.527 -1.468 35.378 1.00 93.19 767 GLY A CA 1
ATOM 6116 C C . GLY A 1 767 ? -15.067 -2.933 35.297 1.00 93.19 767 GLY A C 1
ATOM 6117 O O . GLY A 1 767 ? -14.529 -3.355 34.281 1.00 93.19 767 GLY A O 1
ATOM 6118 N N . THR A 1 768 ? -15.336 -3.744 36.326 1.00 92.69 768 THR A N 1
ATOM 6119 C CA . THR A 1 768 ? -14.987 -5.180 36.304 1.00 92.69 768 THR A CA 1
ATOM 6120 C C . THR A 1 768 ? -15.843 -5.945 35.292 1.00 92.69 768 THR A C 1
ATOM 6122 O O . THR A 1 768 ? -15.339 -6.825 34.601 1.00 92.69 768 THR A O 1
ATOM 6125 N N . THR A 1 769 ? -17.129 -5.604 35.169 1.00 96.62 769 THR A N 1
ATOM 6126 C CA . THR A 1 769 ? -18.028 -6.222 34.179 1.00 96.62 769 THR A CA 1
ATOM 6127 C C . THR A 1 769 ? -17.593 -5.879 32.756 1.00 96.62 769 THR A C 1
ATOM 6129 O O . THR A 1 769 ? -17.592 -6.748 31.891 1.00 96.62 769 THR A O 1
ATOM 6132 N N . TYR A 1 770 ? -17.134 -4.648 32.525 1.00 96.75 770 TYR A N 1
ATOM 6133 C CA . TYR A 1 770 ? -16.500 -4.242 31.276 1.00 96.75 770 TYR A CA 1
ATOM 6134 C C . TYR A 1 770 ? -15.275 -5.116 30.949 1.00 96.75 770 TYR A C 1
ATOM 6136 O O . TYR A 1 770 ? -15.203 -5.655 29.850 1.00 96.75 770 TYR A O 1
ATOM 6144 N N . SER A 1 771 ? -14.376 -5.374 31.909 1.00 94.69 771 SER A N 1
ATOM 6145 C CA . SER A 1 771 ? -13.239 -6.291 31.701 1.00 94.69 771 SER A CA 1
ATOM 6146 C C . SER A 1 771 ? -13.664 -7.731 31.374 1.00 94.69 771 SER A C 1
ATOM 6148 O O . SER A 1 771 ? -13.005 -8.402 30.578 1.00 94.69 771 SER A O 1
ATOM 6150 N N . ILE A 1 772 ? -14.771 -8.214 31.954 1.00 96.31 772 ILE A N 1
ATOM 6151 C CA . ILE A 1 772 ? -15.353 -9.518 31.596 1.00 96.31 772 ILE A CA 1
ATOM 6152 C C . ILE A 1 772 ? -15.821 -9.516 30.134 1.00 96.31 772 ILE A C 1
ATOM 6154 O O . ILE A 1 772 ? -15.565 -10.482 29.420 1.00 96.31 772 ILE A O 1
ATOM 6158 N N . LEU A 1 773 ? -16.466 -8.441 29.675 1.00 97.94 773 LEU A N 1
ATOM 6159 C CA . LEU A 1 773 ? -16.949 -8.313 28.296 1.00 97.94 773 LEU A CA 1
ATOM 6160 C C . LEU A 1 773 ? -15.804 -8.168 27.277 1.00 97.94 773 LEU A C 1
ATOM 6162 O O . LEU A 1 773 ? -15.876 -8.759 26.205 1.00 97.94 773 LEU A O 1
ATOM 6166 N N . GLU A 1 774 ? -14.725 -7.457 27.618 1.00 96.38 774 GLU A N 1
ATOM 6167 C CA . GLU A 1 774 ? -13.478 -7.433 26.827 1.00 96.38 774 GLU A CA 1
ATOM 6168 C C . GLU A 1 774 ? -12.863 -8.840 26.724 1.00 96.38 774 GLU A C 1
ATOM 6170 O O . GLU A 1 774 ? -12.467 -9.289 25.651 1.00 96.38 774 GLU A O 1
ATOM 6175 N N . THR A 1 775 ? -12.862 -9.592 27.830 1.00 96.19 775 THR A N 1
ATOM 6176 C CA . THR A 1 775 ? -12.389 -10.987 27.834 1.00 96.19 775 THR A CA 1
ATOM 6177 C C . THR A 1 775 ? -13.288 -11.897 27.001 1.00 96.19 775 THR A C 1
ATOM 6179 O O . THR A 1 775 ? -12.787 -12.804 26.345 1.00 96.19 775 THR A O 1
ATOM 6182 N N . TYR A 1 776 ? -14.602 -11.666 27.007 1.00 97.06 776 TYR A N 1
ATOM 6183 C CA . TYR A 1 776 ? -15.554 -12.401 26.175 1.00 97.06 776 TYR A CA 1
ATOM 6184 C C . TYR A 1 776 ? -15.346 -12.126 24.681 1.00 97.06 776 TYR A C 1
ATOM 6186 O O . TYR A 1 776 ? -15.399 -13.064 23.893 1.00 97.06 776 TYR A O 1
ATOM 6194 N N . GLU A 1 777 ? -15.069 -10.880 24.286 1.00 96.81 777 GLU A N 1
ATOM 6195 C CA . GLU A 1 777 ? -14.745 -10.544 22.892 1.00 96.81 777 GLU A CA 1
ATOM 6196 C C . GLU A 1 777 ? -13.505 -11.305 22.403 1.00 96.81 777 GLU A C 1
ATOM 6198 O O . GLU A 1 777 ? -13.501 -11.837 21.293 1.00 96.81 777 GLU A O 1
ATOM 6203 N N . LEU A 1 778 ? -12.476 -11.407 23.251 1.00 94.56 778 LEU A N 1
A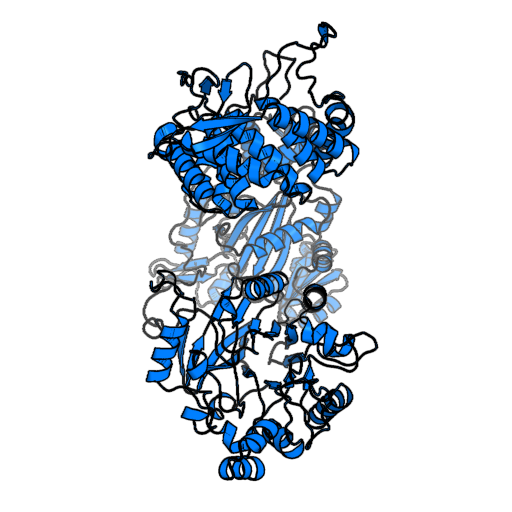TOM 6204 C CA . LEU A 1 778 ? -11.241 -12.121 22.928 1.00 94.56 778 LEU A CA 1
ATOM 6205 C C . LEU A 1 778 ? -11.392 -13.652 22.997 1.00 94.56 778 LEU A C 1
ATOM 6207 O O . LEU A 1 778 ? -10.828 -14.373 22.175 1.00 94.56 778 LEU A O 1
ATOM 6211 N N . MET A 1 779 ? -12.115 -14.162 23.998 1.00 94.62 779 MET A N 1
ATOM 6212 C CA . MET A 1 779 ? -12.265 -15.591 24.295 1.00 94.62 779 MET A CA 1
ATOM 6213 C C . MET A 1 779 ? -13.736 -15.945 24.592 1.00 94.62 779 MET A C 1
ATOM 6215 O O . MET A 1 779 ? -14.073 -16.187 25.763 1.00 94.62 779 MET A O 1
ATOM 6219 N N . PRO A 1 780 ? -14.604 -16.023 23.560 1.00 95.25 780 PRO A N 1
ATOM 6220 C CA . PRO A 1 780 ? -16.040 -16.236 23.732 1.00 95.25 780 PRO A CA 1
ATOM 6221 C C . PRO A 1 780 ? -16.367 -17.473 24.568 1.00 95.25 780 PRO A C 1
ATOM 6223 O O . PRO A 1 780 ? -15.807 -18.554 24.377 1.00 95.25 780 PRO A O 1
ATOM 6226 N N . ASP A 1 781 ? -17.275 -17.299 25.525 1.00 95.56 781 ASP A N 1
ATOM 6227 C CA . ASP A 1 781 ? -17.647 -18.321 26.500 1.00 95.56 781 ASP A CA 1
ATOM 6228 C C . ASP A 1 781 ? -19.036 -18.004 27.074 1.00 95.56 781 ASP A C 1
ATOM 6230 O O . ASP A 1 781 ? -19.233 -16.958 27.697 1.00 95.56 781 ASP A O 1
ATOM 6234 N N . GLU A 1 782 ? -20.016 -18.885 26.859 1.00 95.12 782 GLU A N 1
ATOM 6235 C CA . GLU A 1 782 ? -21.408 -18.638 27.270 1.00 95.12 782 GLU A CA 1
ATOM 6236 C C . GLU A 1 782 ? -21.574 -18.466 28.785 1.00 95.12 782 GLU A C 1
ATOM 6238 O O . GLU A 1 782 ? -22.437 -17.717 29.242 1.00 95.12 782 GLU A O 1
ATOM 6243 N N . GLU A 1 783 ? -20.769 -19.162 29.588 1.00 94.94 783 GLU A N 1
ATOM 6244 C CA . GLU A 1 783 ? -20.821 -19.043 31.046 1.00 94.94 783 GLU A CA 1
ATOM 6245 C C . GLU A 1 783 ? -20.286 -17.682 31.502 1.00 94.94 783 GLU A C 1
ATOM 6247 O O . GLU A 1 783 ? -20.823 -17.064 32.426 1.00 94.94 783 GLU A O 1
ATOM 6252 N N . LEU A 1 784 ? -19.259 -17.180 30.811 1.00 95.38 784 LEU A N 1
ATOM 6253 C CA . LEU A 1 784 ? -18.720 -15.845 31.041 1.00 95.38 784 LEU A CA 1
ATOM 6254 C C . LEU A 1 784 ? -19.743 -14.762 30.673 1.00 95.38 784 LEU A C 1
ATOM 6256 O O . LEU A 1 784 ? -19.928 -13.818 31.440 1.00 95.38 784 LEU A O 1
ATOM 6260 N N . LEU A 1 785 ? -20.455 -14.928 29.553 1.00 96.50 785 LEU A N 1
ATOM 6261 C CA . LEU A 1 785 ? -21.518 -14.002 29.158 1.00 96.50 785 LEU A CA 1
ATOM 6262 C C . LEU A 1 785 ? -22.660 -13.990 30.183 1.00 96.50 785 LEU A C 1
ATOM 6264 O O . LEU A 1 785 ? -23.033 -12.920 30.655 1.00 96.50 785 LEU A O 1
ATOM 6268 N N . LYS A 1 786 ? -23.136 -15.163 30.627 1.00 95.69 786 LYS A N 1
ATOM 6269 C CA . LYS A 1 786 ? -24.147 -15.267 31.701 1.00 95.69 786 LYS A CA 1
ATOM 6270 C C . LYS A 1 786 ? -23.690 -14.589 32.993 1.00 95.69 786 LYS A C 1
ATOM 6272 O O . LYS A 1 786 ? -24.490 -13.988 33.709 1.00 95.69 786 LYS A O 1
ATOM 6277 N N . THR A 1 787 ? -22.396 -14.676 33.292 1.00 95.38 787 THR A N 1
ATOM 6278 C CA . THR A 1 787 ? -21.788 -14.011 34.447 1.00 95.38 787 THR A CA 1
ATOM 6279 C C . THR A 1 787 ? -21.841 -12.486 34.307 1.00 95.38 787 THR A C 1
ATOM 6281 O O . THR A 1 787 ? -22.220 -11.796 35.257 1.00 95.38 787 THR A O 1
ATOM 6284 N N . ALA A 1 788 ? -21.517 -11.960 33.122 1.00 96.88 788 ALA A N 1
ATOM 6285 C CA . ALA A 1 788 ? -21.637 -10.537 32.816 1.00 96.88 788 ALA A CA 1
ATOM 6286 C C . ALA A 1 788 ? -23.097 -10.061 32.878 1.00 96.88 788 ALA A C 1
ATOM 6288 O O . ALA A 1 788 ? -23.376 -9.046 33.508 1.00 96.88 788 ALA A O 1
ATOM 6289 N N . GLU A 1 789 ? -24.045 -10.813 32.316 1.00 97.31 789 GLU A N 1
ATOM 6290 C CA . GLU A 1 789 ? -25.478 -10.486 32.347 1.00 97.31 789 GLU A CA 1
ATOM 6291 C C . GLU A 1 789 ? -26.039 -10.464 33.773 1.00 97.31 789 GLU A C 1
ATOM 6293 O O . GLU A 1 789 ? -26.796 -9.563 34.140 1.00 97.31 789 GLU A O 1
ATOM 6298 N N . ALA A 1 790 ? -25.634 -11.409 34.627 1.00 96.88 790 ALA A N 1
ATOM 6299 C CA . ALA A 1 790 ? -26.003 -11.392 36.039 1.00 96.88 790 ALA A CA 1
ATOM 6300 C C . ALA A 1 790 ? -25.490 -10.123 36.743 1.00 96.88 790 ALA A C 1
ATOM 6302 O O . ALA A 1 790 ? -26.228 -9.513 37.523 1.00 96.88 790 ALA A O 1
ATOM 6303 N N . ALA A 1 791 ? -24.254 -9.703 36.457 1.00 97.12 791 ALA A N 1
ATOM 6304 C CA . ALA A 1 791 ? -23.689 -8.463 36.984 1.00 97.12 791 ALA A CA 1
ATOM 6305 C C . ALA A 1 791 ? -24.436 -7.223 36.456 1.00 97.12 791 ALA A C 1
ATOM 6307 O O . ALA A 1 791 ? -24.906 -6.411 37.253 1.00 97.12 791 ALA A O 1
ATOM 6308 N N . ILE A 1 792 ? -24.672 -7.132 35.143 1.00 98.06 792 ILE A N 1
ATOM 6309 C CA . ILE A 1 792 ? -25.451 -6.053 34.512 1.00 98.06 792 ILE A CA 1
ATOM 6310 C C . ILE A 1 792 ? -26.827 -5.911 35.176 1.00 98.06 792 ILE A C 1
ATOM 6312 O O . ILE A 1 792 ? -27.208 -4.811 35.577 1.00 98.06 792 ILE A O 1
ATOM 6316 N N . ASN A 1 793 ? -27.541 -7.018 35.394 1.00 97.00 793 ASN A N 1
ATOM 6317 C CA . ASN A 1 793 ? -28.841 -7.004 36.067 1.00 97.00 793 ASN A CA 1
ATOM 6318 C C . ASN A 1 793 ? -28.761 -6.445 37.498 1.00 97.00 793 ASN A C 1
ATOM 6320 O O . ASN A 1 793 ? -29.626 -5.674 37.925 1.00 97.00 793 ASN A O 1
ATOM 6324 N N . PHE A 1 794 ? -27.703 -6.779 38.244 1.00 96.56 794 PHE A N 1
ATOM 6325 C CA . PHE A 1 794 ? -27.469 -6.195 39.566 1.00 96.56 794 PHE A CA 1
ATOM 6326 C C . PHE A 1 794 ? -27.192 -4.687 39.493 1.00 96.56 794 PHE A C 1
ATOM 6328 O O . PHE A 1 794 ? -27.673 -3.942 40.353 1.00 96.56 794 PHE A O 1
ATOM 6335 N N . PHE A 1 795 ? -26.426 -4.231 38.497 1.00 97.44 795 PHE A N 1
ATOM 6336 C CA . PHE A 1 795 ? -26.154 -2.811 38.270 1.00 97.44 795 PHE A CA 1
ATOM 6337 C C . PHE A 1 795 ? -27.435 -2.038 37.938 1.00 97.44 795 PHE A C 1
ATOM 6339 O O . PHE A 1 795 ? -27.729 -1.037 38.592 1.00 97.44 795 PHE A O 1
ATOM 6346 N N . ILE A 1 796 ? -28.237 -2.537 36.992 1.00 97.31 796 ILE A N 1
ATOM 6347 C CA . ILE A 1 796 ? -29.495 -1.911 36.558 1.00 97.31 796 ILE A CA 1
ATOM 6348 C C . ILE A 1 796 ? -30.478 -1.785 37.727 1.00 97.31 796 ILE A C 1
ATOM 6350 O O . ILE A 1 796 ? -31.112 -0.745 37.886 1.00 97.31 796 ILE A O 1
ATOM 6354 N N . ALA A 1 797 ? -30.528 -2.766 38.636 1.00 96.00 797 ALA A N 1
ATOM 6355 C CA . ALA A 1 797 ? -31.349 -2.693 39.850 1.00 96.00 797 ALA A CA 1
ATOM 6356 C C . ALA A 1 797 ? -30.959 -1.550 40.821 1.00 96.00 797 ALA A C 1
ATOM 6358 O O . ALA A 1 797 ? -31.648 -1.315 41.820 1.00 96.00 797 ALA A O 1
ATOM 6359 N N . LYS A 1 798 ? -29.836 -0.858 40.583 1.00 95.88 798 LYS A N 1
ATOM 6360 C CA . LYS A 1 798 ? -29.392 0.335 41.326 1.00 95.88 798 LYS A CA 1
ATOM 6361 C C . LYS A 1 798 ? -29.617 1.642 40.575 1.00 95.88 798 LYS A C 1
ATOM 6363 O O . LYS A 1 798 ? -29.370 2.699 41.160 1.00 95.88 798 LYS A O 1
ATOM 6368 N N . VAL A 1 799 ? -30.078 1.579 39.331 1.00 97.81 799 VAL A N 1
ATOM 6369 C CA . VAL A 1 799 ? -30.420 2.757 38.542 1.00 97.81 799 VAL A CA 1
ATOM 6370 C C . VAL A 1 799 ? -31.824 3.226 38.915 1.00 97.81 799 VAL A C 1
ATOM 6372 O O . VAL A 1 799 ? -32.736 2.419 39.093 1.00 97.81 799 VAL A O 1
ATOM 6375 N N . LYS A 1 800 ? -31.997 4.537 39.084 1.00 97.50 800 LYS A N 1
ATOM 6376 C CA . LYS A 1 800 ? -33.309 5.161 39.286 1.00 97.50 800 LYS A CA 1
ATOM 6377 C C . LYS A 1 800 ? -33.435 6.425 38.450 1.00 97.50 800 LYS A C 1
ATOM 6379 O O . LYS A 1 800 ? -32.432 7.038 38.090 1.00 97.50 800 LYS A O 1
ATOM 6384 N N . ASN A 1 801 ? -34.679 6.833 38.228 1.00 96.56 801 ASN A N 1
ATOM 6385 C CA . ASN A 1 801 ? -34.988 8.126 37.638 1.00 96.56 801 ASN A CA 1
ATOM 6386 C C . ASN A 1 801 ? -34.583 9.257 38.593 1.00 96.56 801 ASN A C 1
ATOM 6388 O O . ASN A 1 801 ? -34.717 9.135 39.814 1.00 96.56 801 ASN A O 1
ATOM 6392 N N . PHE A 1 802 ? -34.106 10.351 38.020 1.00 93.50 802 PHE A N 1
ATOM 6393 C CA . PHE A 1 802 ? -33.627 11.540 38.705 1.00 93.50 802 PHE A CA 1
ATOM 6394 C C . PHE A 1 802 ? -33.942 12.767 37.849 1.00 93.50 802 PHE A C 1
ATOM 6396 O O . PHE A 1 802 ? -33.969 12.666 36.627 1.00 93.50 802 PHE A O 1
ATOM 6403 N N . GLU A 1 803 ? -34.191 13.914 38.472 1.00 92.94 803 GLU A N 1
ATOM 6404 C CA . GLU A 1 803 ? -34.466 15.161 37.758 1.00 92.94 803 GLU A CA 1
ATOM 6405 C C . GLU A 1 803 ? -33.302 16.132 37.961 1.00 92.94 803 GLU A C 1
ATOM 6407 O O . GLU A 1 803 ? -32.894 16.401 39.093 1.00 92.94 803 GLU A O 1
ATOM 6412 N N . ILE A 1 804 ? -32.749 16.646 36.864 1.00 91.50 804 ILE A N 1
ATOM 6413 C CA . ILE A 1 804 ? -31.668 17.635 36.870 1.00 91.50 804 ILE A CA 1
ATOM 6414 C C . ILE A 1 804 ? -31.951 18.686 35.801 1.00 91.50 804 ILE A C 1
ATOM 6416 O O . ILE A 1 804 ? -32.302 18.339 34.681 1.00 91.50 804 ILE A O 1
ATOM 6420 N N . ASN A 1 805 ? -31.862 19.970 36.160 1.00 87.38 805 ASN A N 1
ATOM 6421 C CA . ASN A 1 805 ? -32.115 21.100 35.254 1.00 87.38 805 ASN A CA 1
ATOM 6422 C C . ASN A 1 805 ? -33.461 21.023 34.489 1.00 87.38 805 ASN A C 1
ATOM 6424 O O . ASN A 1 805 ? -33.583 21.541 33.385 1.00 87.38 805 ASN A O 1
ATOM 6428 N N . GLY A 1 806 ? -34.483 20.388 35.080 1.00 87.44 806 GLY A N 1
ATOM 6429 C CA . GLY A 1 806 ? -35.800 20.180 34.460 1.00 87.44 806 GLY A CA 1
ATOM 6430 C C . GLY A 1 806 ? -35.889 18.977 33.510 1.00 87.44 806 GLY A C 1
ATOM 6431 O O . GLY A 1 806 ? -36.944 18.747 32.922 1.00 87.44 806 GLY A O 1
ATOM 6432 N N . ASN A 1 807 ? -34.816 18.193 33.376 1.00 90.94 807 ASN A N 1
ATOM 6433 C CA . ASN A 1 807 ? -34.751 16.991 32.551 1.00 90.94 807 ASN A CA 1
ATOM 6434 C C . ASN A 1 807 ? -34.841 15.720 33.408 1.00 90.94 807 ASN A C 1
ATOM 6436 O O . ASN A 1 807 ? -34.112 15.555 34.391 1.00 90.94 807 ASN A O 1
ATOM 6440 N N . LEU A 1 808 ? -35.721 14.793 33.012 1.00 95.50 808 LEU A N 1
ATOM 6441 C CA . LEU A 1 808 ? -35.828 13.465 33.619 1.00 95.50 808 LEU A CA 1
ATOM 6442 C C . LEU A 1 808 ? -34.760 12.534 33.027 1.00 95.50 808 LEU A C 1
ATOM 6444 O O . LEU A 1 808 ? -34.786 12.208 31.840 1.00 95.50 808 LEU A O 1
ATOM 6448 N N . VAL A 1 809 ? -33.839 12.086 33.870 1.00 96.94 809 VAL A N 1
ATOM 6449 C CA . VAL A 1 809 ? -32.674 11.266 33.513 1.00 96.94 809 VAL A CA 1
ATOM 6450 C C . VAL A 1 809 ? -32.584 10.023 34.398 1.00 96.94 809 VAL A C 1
ATOM 6452 O O . VAL A 1 809 ? -33.317 9.887 35.376 1.00 96.94 809 VAL A O 1
ATOM 6455 N N . SER A 1 810 ? -31.681 9.102 34.066 1.00 98.06 810 SER A N 1
ATOM 6456 C CA . SER A 1 810 ? -31.437 7.879 34.838 1.00 98.06 810 SER A CA 1
ATOM 6457 C C . SER A 1 810 ? -30.049 7.923 35.452 1.00 98.06 810 SER A C 1
ATOM 6459 O O . SER A 1 810 ? -29.089 8.277 34.777 1.00 98.06 810 SER A O 1
ATOM 6461 N N . VAL A 1 811 ? -29.928 7.548 36.724 1.00 97.62 811 VAL A N 1
ATOM 6462 C CA . VAL A 1 811 ? -28.647 7.568 37.437 1.00 97.62 811 VAL A CA 1
ATOM 6463 C C . VAL A 1 811 ? -28.460 6.342 38.314 1.00 97.62 811 VAL A C 1
ATOM 6465 O O . VAL A 1 811 ? -29.391 5.888 38.983 1.00 97.62 811 VAL A O 1
ATOM 6468 N N . VAL A 1 812 ? -27.237 5.816 38.357 1.00 97.38 812 VAL A N 1
ATOM 6469 C CA . VAL A 1 812 ? -26.867 4.764 39.307 1.00 97.38 812 VAL A CA 1
ATOM 6470 C C . VAL A 1 812 ? -26.613 5.354 40.695 1.00 97.38 812 VAL A C 1
ATOM 6472 O O . VAL A 1 812 ? -25.907 6.354 40.845 1.00 97.38 812 VAL A O 1
ATOM 6475 N N . ILE A 1 813 ? -27.178 4.723 41.729 1.00 94.88 813 ILE A N 1
ATOM 6476 C CA . ILE A 1 813 ? -27.110 5.225 43.107 1.00 94.88 813 ILE A CA 1
ATOM 6477 C C . ILE A 1 813 ? -26.298 4.291 44.000 1.00 94.88 813 ILE A C 1
ATOM 6479 O O . ILE A 1 813 ? -26.572 3.094 44.119 1.00 94.88 813 ILE A O 1
ATOM 6483 N N . GLU A 1 814 ? -25.363 4.876 44.747 1.00 90.31 814 GLU A N 1
ATOM 6484 C CA . GLU A 1 814 ? -24.621 4.203 45.806 1.00 90.31 814 GLU A CA 1
ATOM 6485 C C . GLU A 1 814 ? -24.735 4.951 47.137 1.00 90.31 814 GLU A C 1
ATOM 6487 O O . GLU A 1 814 ? -24.180 6.036 47.303 1.00 90.31 814 GLU A O 1
ATOM 6492 N N . LYS A 1 815 ? -25.400 4.332 48.126 1.00 87.62 815 LYS A N 1
ATOM 6493 C CA . LYS A 1 815 ? -25.573 4.897 49.481 1.00 87.62 815 LYS A CA 1
ATOM 6494 C C . LYS A 1 815 ? -26.039 6.363 49.442 1.00 87.62 815 LYS A C 1
ATOM 6496 O O . LYS A 1 815 ? -25.428 7.211 50.081 1.00 87.62 815 LYS A O 1
ATOM 6501 N N . ASP A 1 816 ? -27.068 6.630 48.639 1.00 92.69 816 ASP A N 1
ATOM 6502 C CA . ASP A 1 816 ? -27.633 7.962 48.369 1.00 92.69 816 ASP A CA 1
ATOM 6503 C C . ASP A 1 816 ? -26.758 8.918 47.536 1.00 92.69 816 ASP A C 1
ATOM 6505 O O . ASP A 1 816 ? -27.078 10.088 47.407 1.00 92.69 816 ASP A O 1
ATOM 6509 N N . ASN A 1 817 ? -25.668 8.450 46.925 1.00 93.81 817 ASN A N 1
ATOM 6510 C CA . ASN A 1 817 ? -24.817 9.291 46.082 1.00 93.81 817 ASN A CA 1
ATOM 6511 C C . ASN A 1 817 ? -24.916 8.890 44.613 1.00 93.81 817 ASN A C 1
ATOM 6513 O O . ASN A 1 817 ? -24.807 7.707 44.281 1.00 93.81 817 ASN A O 1
ATOM 6517 N N . VAL A 1 818 ? -25.012 9.897 43.754 1.00 95.75 818 VAL A N 1
ATOM 6518 C CA . VAL A 1 818 ? -24.792 9.817 42.312 1.00 95.75 818 VAL A CA 1
ATOM 6519 C C . VAL A 1 818 ? -23.369 10.289 42.026 1.00 95.75 818 VAL A C 1
ATOM 6521 O O . VAL A 1 818 ? -22.932 11.310 42.561 1.00 95.75 818 VAL A O 1
ATOM 6524 N N . LYS A 1 819 ? -22.616 9.534 41.225 1.00 96.81 819 LYS A N 1
ATOM 6525 C CA . LYS A 1 819 ? -21.206 9.814 40.908 1.00 96.81 819 LYS A CA 1
ATOM 6526 C C . LYS A 1 819 ? -21.008 9.846 39.401 1.00 96.81 819 LYS A C 1
ATOM 6528 O O . LYS A 1 819 ? -21.509 8.949 38.727 1.00 96.81 819 LYS A O 1
ATOM 6533 N N . LEU A 1 820 ? -20.209 10.797 38.916 1.00 97.69 820 LEU A N 1
ATOM 6534 C CA . LEU A 1 820 ? -19.904 10.952 37.490 1.00 97.69 820 LEU A CA 1
ATOM 6535 C C . LEU A 1 820 ? -19.360 9.664 36.874 1.00 97.69 820 LEU A C 1
ATOM 6537 O O . LEU A 1 820 ? -20.012 9.066 36.020 1.00 97.69 820 LEU A O 1
ATOM 6541 N N . GLY A 1 821 ? -18.254 9.161 37.424 1.00 96.12 821 GLY A N 1
ATOM 6542 C CA . GLY A 1 821 ? -17.649 7.914 36.964 1.00 96.12 821 GLY A CA 1
ATOM 6543 C C . GLY A 1 821 ? -18.578 6.702 37.054 1.00 96.12 821 GLY A C 1
ATOM 6544 O O . GLY A 1 821 ? -18.516 5.793 36.233 1.00 96.12 821 GLY A O 1
ATOM 6545 N N . GLY A 1 822 ? -19.484 6.675 38.043 1.00 95.94 822 GLY A N 1
ATOM 6546 C CA . GLY A 1 822 ? -20.421 5.562 38.238 1.00 95.94 822 GLY A CA 1
ATOM 6547 C C . GLY A 1 822 ? -21.380 5.412 37.063 1.00 95.94 822 GLY A C 1
ATOM 6548 O O . GLY A 1 822 ? -21.613 4.298 36.595 1.00 95.94 822 GLY A O 1
ATOM 6549 N N . ASN A 1 823 ? -21.903 6.539 36.580 1.00 97.88 823 ASN A N 1
ATOM 6550 C CA . ASN A 1 823 ? -22.745 6.571 35.391 1.00 97.88 823 ASN A CA 1
ATOM 6551 C C . ASN A 1 823 ? -21.921 6.328 34.119 1.00 97.88 823 ASN A C 1
ATOM 6553 O O . ASN A 1 823 ? -22.332 5.521 33.290 1.00 97.88 823 ASN A O 1
ATOM 6557 N N . ALA A 1 824 ? -20.738 6.941 34.012 1.00 98.44 824 ALA A N 1
ATOM 6558 C CA . ALA A 1 824 ? -19.853 6.793 32.859 1.00 98.44 824 ALA A CA 1
ATOM 6559 C C . ALA A 1 824 ? -19.416 5.337 32.622 1.00 98.44 824 ALA A C 1
ATOM 6561 O O . ALA A 1 824 ? -19.633 4.787 31.544 1.00 98.44 824 ALA A O 1
ATOM 6562 N N . LEU A 1 825 ? -18.893 4.657 33.648 1.00 98.12 825 LEU A N 1
ATOM 6563 C CA . LEU A 1 825 ? -18.527 3.241 33.545 1.00 98.12 825 LEU A CA 1
ATOM 6564 C C . LEU A 1 825 ? -19.740 2.340 33.313 1.00 98.12 825 LEU A C 1
ATOM 6566 O O . LEU A 1 825 ? -19.611 1.318 32.643 1.00 98.12 825 LEU A O 1
ATOM 6570 N N . GLY A 1 826 ? -20.915 2.712 33.833 1.00 98.31 826 GLY A N 1
ATOM 6571 C CA . GLY A 1 826 ? -22.171 2.031 33.521 1.00 98.31 826 GLY A CA 1
ATOM 6572 C C . GLY A 1 826 ? -22.469 2.040 32.022 1.00 98.31 826 GLY A C 1
ATOM 6573 O O . GLY A 1 826 ? -22.744 0.989 31.450 1.00 98.31 826 GLY A O 1
ATOM 6574 N N . ILE A 1 827 ? -22.338 3.199 31.375 1.00 98.75 827 ILE A N 1
ATOM 6575 C CA . ILE A 1 827 ? -22.494 3.334 29.922 1.00 98.75 827 ILE A CA 1
ATOM 6576 C C . ILE A 1 827 ? -21.389 2.567 29.186 1.00 98.75 827 ILE A C 1
ATOM 6578 O O . ILE A 1 827 ? -21.711 1.815 28.278 1.00 98.75 827 ILE A O 1
ATOM 6582 N N . ILE A 1 828 ? -20.116 2.657 29.598 1.00 98.69 828 ILE A N 1
ATOM 6583 C CA . ILE A 1 828 ? -19.006 1.904 28.971 1.00 98.69 828 ILE A CA 1
ATOM 6584 C C . ILE A 1 828 ? -19.273 0.388 29.000 1.00 98.69 828 ILE A C 1
ATOM 6586 O O . ILE A 1 828 ? -19.095 -0.296 27.991 1.00 98.69 828 ILE A O 1
ATOM 6590 N N . MET A 1 829 ? -19.739 -0.133 30.139 1.00 98.62 829 MET A N 1
ATOM 6591 C CA . MET A 1 829 ? -20.125 -1.537 30.308 1.00 98.62 829 MET A CA 1
ATOM 6592 C C . MET A 1 829 ? -21.272 -1.928 29.365 1.00 98.62 829 MET A C 1
ATOM 6594 O O . MET A 1 829 ? -21.168 -2.930 28.660 1.00 98.62 829 MET A O 1
ATOM 6598 N N . LEU A 1 830 ? -22.360 -1.152 29.340 1.00 98.75 830 LEU A N 1
ATOM 6599 C CA . LEU A 1 830 ? -23.539 -1.441 28.512 1.00 98.75 830 LEU A CA 1
ATOM 6600 C C . LEU A 1 830 ? -23.252 -1.274 27.011 1.00 98.75 830 LEU A C 1
ATOM 6602 O O . LEU A 1 830 ? -23.741 -2.059 26.197 1.00 98.75 830 LEU A O 1
ATOM 6606 N N . ALA A 1 831 ? -22.409 -0.310 26.647 1.00 98.62 831 ALA A N 1
ATOM 6607 C CA . ALA A 1 831 ? -21.948 -0.094 25.284 1.00 98.62 831 ALA A CA 1
ATOM 6608 C C . ALA A 1 831 ? -21.117 -1.288 24.808 1.00 98.62 831 ALA A C 1
ATOM 6610 O O . ALA A 1 831 ? -21.378 -1.833 23.736 1.00 98.62 831 ALA A O 1
ATOM 6611 N N . LYS A 1 832 ? -20.188 -1.782 25.641 1.00 98.44 832 LYS A N 1
ATOM 6612 C CA . LYS A 1 832 ? -19.419 -2.989 25.316 1.00 98.44 832 LYS A CA 1
ATOM 6613 C C . LYS A 1 832 ? -20.309 -4.230 25.213 1.00 98.44 832 LYS A C 1
ATOM 6615 O O . LYS A 1 832 ? -20.111 -5.029 24.305 1.00 98.44 832 LYS A O 1
ATOM 6620 N N . TYR A 1 833 ? -21.308 -4.380 26.088 1.00 98.69 833 TYR A N 1
ATOM 6621 C CA . TYR A 1 833 ? -22.295 -5.463 25.976 1.00 98.69 833 TYR A CA 1
ATOM 6622 C C . TYR A 1 833 ? -23.048 -5.390 24.643 1.00 98.69 833 TYR A C 1
ATOM 6624 O O . TYR A 1 833 ? -23.155 -6.395 23.945 1.00 98.69 833 TYR A O 1
ATOM 6632 N N . THR A 1 834 ? -23.498 -4.196 24.248 1.00 98.44 834 THR A N 1
ATOM 6633 C CA . THR A 1 834 ? -24.168 -3.965 22.959 1.00 98.44 834 THR A CA 1
ATOM 6634 C C . THR A 1 834 ? -23.249 -4.332 21.791 1.00 98.44 834 THR A C 1
ATOM 6636 O O . THR A 1 834 ? -23.662 -5.061 20.897 1.00 98.44 834 THR A O 1
ATOM 6639 N N . GLN A 1 835 ? -21.982 -3.910 21.830 1.00 97.56 835 GLN A N 1
ATOM 6640 C CA . GLN A 1 835 ? -20.983 -4.207 20.799 1.00 97.56 835 GLN A CA 1
ATOM 6641 C C . GLN A 1 835 ? -20.736 -5.715 20.628 1.00 97.56 835 GLN A C 1
ATOM 6643 O O . GLN A 1 835 ? -20.719 -6.207 19.503 1.00 97.56 835 GLN A O 1
ATOM 6648 N N . VAL A 1 836 ? -20.541 -6.454 21.726 1.00 97.50 836 VAL A N 1
ATOM 6649 C CA . VAL A 1 836 ? -20.155 -7.880 21.668 1.00 97.50 836 VAL A CA 1
ATOM 6650 C C . VAL A 1 836 ? -21.334 -8.832 21.464 1.00 97.50 836 VAL A C 1
ATOM 6652 O O . VAL A 1 836 ? -21.127 -9.972 21.054 1.00 97.50 836 VAL A O 1
ATOM 6655 N N . THR A 1 837 ? -22.565 -8.396 21.749 1.00 97.38 837 THR A N 1
ATOM 6656 C CA . THR A 1 837 ? -23.774 -9.232 21.613 1.00 97.38 837 THR A CA 1
ATOM 6657 C C . THR A 1 837 ? -24.698 -8.805 20.474 1.00 97.38 837 THR A C 1
ATOM 6659 O O . THR A 1 837 ? -25.518 -9.603 20.026 1.00 97.38 837 THR A O 1
ATOM 6662 N N . GLY A 1 838 ? -24.608 -7.553 20.017 1.00 96.81 838 GLY A N 1
ATOM 6663 C CA . GLY A 1 838 ? -25.595 -6.940 19.127 1.00 96.81 838 GLY A CA 1
ATOM 6664 C C . GLY A 1 838 ? -26.949 -6.659 19.796 1.00 96.81 838 GLY A C 1
ATOM 6665 O O . GLY A 1 838 ? -27.919 -6.382 19.091 1.00 96.81 838 GLY A O 1
ATOM 6666 N N . ASN A 1 839 ? -27.057 -6.756 21.128 1.00 96.50 839 ASN A N 1
ATOM 6667 C CA . ASN A 1 839 ? -28.292 -6.484 21.864 1.00 96.50 839 ASN A CA 1
ATOM 6668 C C . ASN A 1 839 ? -28.392 -5.000 22.258 1.00 96.50 839 ASN A C 1
ATOM 6670 O O . ASN A 1 839 ? -27.627 -4.513 23.087 1.00 96.50 839 ASN A O 1
ATOM 6674 N N . TYR A 1 840 ? -29.388 -4.307 21.702 1.00 97.69 840 TYR A N 1
ATOM 6675 C CA . TYR A 1 840 ? -29.635 -2.874 21.903 1.00 97.69 840 TYR A CA 1
ATOM 6676 C C . TYR A 1 840 ? -30.655 -2.556 23.014 1.00 97.69 840 TYR A C 1
ATOM 6678 O O . TYR A 1 840 ? -31.057 -1.402 23.156 1.00 97.69 840 TYR A O 1
ATOM 6686 N N . GLU A 1 841 ? -31.093 -3.536 23.813 1.00 97.44 841 GLU A N 1
ATOM 6687 C CA . GLU A 1 841 ? -32.116 -3.355 24.861 1.00 97.44 841 GLU A CA 1
ATOM 6688 C C . GLU A 1 841 ? -31.784 -2.219 25.842 1.00 97.44 841 GLU A C 1
ATOM 6690 O O . GLU A 1 841 ? -32.668 -1.477 26.275 1.00 97.44 841 GLU A O 1
ATOM 6695 N N . TYR A 1 842 ? -30.501 -2.035 26.160 1.00 98.19 842 TYR A N 1
ATOM 6696 C CA . TYR A 1 842 ? -30.051 -1.025 27.115 1.00 98.19 842 TYR A CA 1
ATOM 6697 C C . TYR A 1 842 ? -29.771 0.349 26.496 1.00 98.19 842 TYR A C 1
ATOM 6699 O O . TYR A 1 842 ? -29.422 1.275 27.230 1.00 98.19 842 TYR A O 1
ATOM 6707 N N . LEU A 1 843 ? -29.947 0.527 25.182 1.00 98.44 843 LEU A N 1
ATOM 6708 C CA . LEU A 1 843 ? -29.681 1.803 24.511 1.00 98.44 843 LEU A CA 1
ATOM 6709 C C . LEU A 1 843 ? -30.480 2.982 25.108 1.00 98.44 843 LEU A C 1
ATOM 6711 O O . LEU A 1 843 ? -29.855 3.987 25.454 1.00 98.44 843 LEU A O 1
ATOM 6715 N N . PRO A 1 844 ? -31.804 2.879 25.354 1.00 98.38 844 PRO A N 1
ATOM 6716 C CA . PRO A 1 844 ? -32.557 3.975 25.971 1.00 98.38 844 PRO A CA 1
ATOM 6717 C C . PRO A 1 844 ? -32.048 4.343 27.373 1.00 98.38 844 PRO A C 1
ATOM 6719 O O . PRO A 1 844 ? -32.059 5.514 27.762 1.00 98.38 844 PRO A O 1
ATOM 6722 N N . LEU A 1 845 ? -31.576 3.347 28.133 1.00 98.50 845 LEU A N 1
ATOM 6723 C CA . LEU A 1 845 ? -30.993 3.555 29.456 1.00 98.50 845 LEU A CA 1
ATOM 6724 C C . LEU A 1 845 ? -29.655 4.295 29.353 1.00 98.50 845 LEU A C 1
ATOM 6726 O O . LEU A 1 845 ? -29.459 5.276 30.070 1.00 98.50 845 LEU A O 1
ATOM 6730 N N . MET A 1 846 ? -28.775 3.878 28.434 1.00 98.62 846 MET A N 1
ATOM 6731 C CA . MET A 1 846 ? -27.498 4.553 28.176 1.00 98.62 846 MET A CA 1
ATOM 6732 C C . MET A 1 846 ? -27.708 6.017 27.792 1.00 98.62 846 MET A C 1
ATOM 6734 O O . MET A 1 846 ? -27.093 6.887 28.398 1.00 98.62 846 MET A O 1
ATOM 6738 N N . GLN A 1 847 ? -28.641 6.309 26.882 1.00 98.69 847 GLN A N 1
ATOM 6739 C CA . GLN A 1 847 ? -28.986 7.681 26.487 1.00 98.69 847 GLN A CA 1
ATOM 6740 C C . GLN A 1 847 ? -29.550 8.506 27.653 1.00 98.69 847 GLN A C 1
ATOM 6742 O O . GLN A 1 847 ? -29.306 9.706 27.771 1.00 98.69 847 GLN A O 1
ATOM 6747 N N . SER A 1 848 ? -30.341 7.894 28.540 1.00 98.38 848 SER A N 1
ATOM 6748 C CA . SER A 1 848 ? -30.852 8.570 29.739 1.00 98.38 848 SER A CA 1
ATOM 6749 C C . SER A 1 848 ? -29.739 8.876 30.752 1.00 98.38 848 SER A C 1
ATOM 6751 O O . SER A 1 848 ? -29.752 9.943 31.363 1.00 98.38 848 SER A O 1
ATOM 6753 N N . MET A 1 849 ? -28.759 7.980 30.901 1.00 98.50 849 MET A N 1
ATOM 6754 C CA . MET A 1 849 ? -27.584 8.187 31.755 1.00 98.50 849 MET A CA 1
ATOM 6755 C C . MET A 1 849 ? -26.589 9.191 31.152 1.00 98.50 849 MET A C 1
ATOM 6757 O O . MET A 1 849 ? -26.043 10.013 31.884 1.00 98.50 849 MET A O 1
ATOM 6761 N N . ALA A 1 850 ? -26.382 9.167 29.833 1.00 98.50 850 ALA A N 1
ATOM 6762 C CA . ALA A 1 850 ? -25.508 10.094 29.115 1.00 98.50 850 ALA A CA 1
ATOM 6763 C C . ALA A 1 850 ? -26.017 11.533 29.212 1.00 98.50 850 ALA A C 1
ATOM 6765 O O . ALA A 1 850 ? -25.240 12.437 29.498 1.00 98.50 850 ALA A O 1
ATOM 6766 N N . ARG A 1 851 ? -27.339 11.739 29.121 1.00 98.25 851 ARG A N 1
ATOM 6767 C CA . ARG A 1 851 ? -27.949 13.050 29.389 1.00 98.25 851 ARG A CA 1
ATOM 6768 C C . ARG A 1 851 ? -27.581 13.592 30.762 1.00 98.25 851 ARG A C 1
ATOM 6770 O O . ARG A 1 851 ? -27.228 14.756 30.866 1.00 98.25 851 ARG A O 1
ATOM 6777 N N . TRP A 1 852 ? -27.589 12.763 31.806 1.00 97.75 852 TRP A N 1
ATOM 6778 C CA . TRP A 1 852 ? -27.139 13.212 33.126 1.00 97.75 852 TRP A CA 1
ATOM 6779 C C . TRP A 1 852 ? -25.652 13.619 33.138 1.00 97.75 852 TRP A C 1
ATOM 6781 O O . TRP A 1 852 ? -25.302 14.575 33.824 1.00 97.75 852 TRP A O 1
ATOM 6791 N N . ILE A 1 853 ? -24.787 12.934 32.376 1.00 98.31 853 ILE A N 1
ATOM 6792 C CA . ILE A 1 853 ? -23.369 13.310 32.222 1.00 98.31 853 ILE A CA 1
ATOM 6793 C C . ILE A 1 853 ? -23.242 14.672 31.528 1.00 98.31 853 ILE A C 1
ATOM 6795 O O . ILE A 1 853 ? -22.492 15.520 32.006 1.00 98.31 853 ILE A O 1
ATOM 6799 N N . CYS A 1 854 ? -24.003 14.915 30.459 1.00 97.88 854 CYS A N 1
ATOM 6800 C CA . CYS A 1 854 ? -24.018 16.210 29.776 1.00 97.88 854 CYS A CA 1
ATOM 6801 C C . CYS A 1 854 ? -24.550 17.333 30.683 1.00 97.88 854 CYS A C 1
ATOM 6803 O O . CYS A 1 854 ? -23.981 18.414 30.714 1.00 97.88 854 CYS A O 1
ATOM 6805 N N . GLU A 1 855 ? -25.579 17.071 31.495 1.00 96.12 855 GLU A N 1
ATOM 6806 C CA . GLU A 1 855 ? -26.121 18.038 32.471 1.00 96.12 855 GLU A CA 1
ATOM 6807 C C . GLU A 1 855 ? -25.176 18.316 33.654 1.00 96.12 855 GLU A C 1
ATOM 6809 O O . GLU A 1 855 ? -25.337 19.304 34.374 1.00 96.12 855 GLU A O 1
ATOM 6814 N N . ALA A 1 856 ? -24.195 17.440 33.881 1.00 96.00 856 ALA A N 1
ATOM 6815 C CA . ALA A 1 856 ? -23.116 17.649 34.841 1.00 96.00 856 ALA A CA 1
ATOM 6816 C C . ALA A 1 856 ? -21.966 18.501 34.273 1.00 96.00 856 ALA A C 1
ATOM 6818 O O . ALA A 1 856 ? -21.062 18.855 35.035 1.00 96.00 856 ALA A O 1
ATOM 6819 N N . GLN A 1 857 ? -21.988 18.807 32.971 1.00 97.75 857 GLN A N 1
ATOM 6820 C CA . GLN A 1 857 ? -20.998 19.613 32.263 1.00 97.75 857 GLN A CA 1
ATOM 6821 C C . GLN A 1 857 ? -21.459 21.071 32.146 1.00 97.75 857 GLN A C 1
ATOM 6823 O O . GLN A 1 857 ? -22.631 21.349 31.892 1.00 97.75 857 GLN A O 1
ATOM 6828 N N . ASP A 1 858 ? -20.541 22.019 32.312 1.00 96.50 858 ASP A N 1
ATOM 6829 C CA . ASP A 1 858 ? -20.806 23.428 32.042 1.00 96.50 858 ASP A CA 1
ATOM 6830 C C . ASP A 1 858 ? -20.415 23.838 30.607 1.00 96.50 858 ASP A C 1
ATOM 6832 O O . ASP A 1 858 ? -19.937 23.045 29.796 1.00 96.50 858 ASP A O 1
ATOM 6836 N N . LYS A 1 859 ? -20.607 25.119 30.272 1.00 95.62 859 LYS A N 1
ATOM 6837 C CA . LYS A 1 859 ? -20.332 25.646 28.923 1.00 95.62 859 LYS A CA 1
ATOM 6838 C C . LYS A 1 859 ? -18.846 25.692 28.553 1.00 95.62 859 LYS A C 1
ATOM 6840 O O . LYS A 1 859 ? -18.540 25.893 27.382 1.00 95.62 859 LYS A O 1
ATOM 6845 N N . SER A 1 860 ? -17.941 25.585 29.524 1.00 95.88 860 SER A N 1
ATOM 6846 C CA . SER A 1 860 ? -16.497 25.552 29.276 1.00 95.88 860 SER A CA 1
ATOM 6847 C C . SER A 1 860 ? -16.004 24.157 28.884 1.00 95.88 860 SER A C 1
ATOM 6849 O O . SER A 1 860 ? -14.894 24.028 28.372 1.00 95.88 860 SER A O 1
ATOM 6851 N N . GLY A 1 861 ? -16.833 23.132 29.105 1.00 96.50 861 GLY A N 1
ATOM 6852 C CA . GLY A 1 861 ? -16.470 21.728 28.962 1.00 96.50 861 GLY A CA 1
ATOM 6853 C C . GLY A 1 861 ? -16.117 21.053 30.291 1.00 96.50 861 GLY A C 1
ATOM 6854 O O . GLY A 1 861 ? -15.947 19.834 30.310 1.00 96.50 861 GLY A O 1
ATOM 6855 N N . GLU A 1 862 ? -16.050 21.795 31.401 1.00 97.69 862 GLU A N 1
ATOM 6856 C CA . GLU A 1 862 ? -15.779 21.248 32.731 1.00 97.69 862 GLU A CA 1
ATOM 6857 C C . GLU A 1 862 ? -16.962 20.425 33.250 1.00 97.69 862 GLU A C 1
ATOM 6859 O O . GLU A 1 862 ? -18.105 20.884 33.260 1.00 97.69 862 GLU A O 1
ATOM 6864 N N . PHE A 1 863 ? -16.696 19.223 33.765 1.00 97.88 863 PHE A N 1
ATOM 6865 C CA . PHE A 1 863 ? -17.689 18.478 34.538 1.00 97.88 863 PHE A CA 1
ATOM 6866 C C . PHE A 1 863 ? -17.772 19.013 35.972 1.00 97.88 863 PHE A C 1
ATOM 6868 O O . PHE A 1 863 ? -17.126 18.502 36.881 1.00 97.88 863 PHE A O 1
ATOM 6875 N N . VAL A 1 864 ? -18.614 20.017 36.202 1.00 96.25 864 VAL A N 1
ATOM 6876 C CA . VAL A 1 864 ? -18.757 20.688 37.507 1.00 96.25 864 VAL A CA 1
ATOM 6877 C C . VAL A 1 864 ? -19.458 19.833 38.579 1.00 96.25 864 VAL A C 1
ATOM 6879 O O . VAL A 1 864 ? -19.458 20.189 39.759 1.00 96.25 864 VAL A O 1
ATOM 6882 N N . ILE A 1 865 ? -20.043 18.682 38.214 1.00 96.38 865 ILE A N 1
ATOM 6883 C CA . ILE A 1 865 ? -20.676 17.739 39.156 1.00 96.38 865 ILE A CA 1
ATOM 6884 C C . ILE A 1 865 ? -20.008 16.358 39.090 1.00 96.38 865 ILE A C 1
ATOM 6886 O O . ILE A 1 865 ? -20.402 15.485 38.321 1.00 96.38 865 ILE A O 1
ATOM 6890 N N . HIS A 1 866 ? -19.065 16.088 39.996 1.00 97.12 866 HIS A N 1
ATOM 6891 C CA . HIS A 1 866 ? -18.483 14.743 40.145 1.00 97.12 866 HIS A CA 1
ATOM 6892 C C . HIS A 1 866 ? -19.260 13.851 41.122 1.00 97.12 866 HIS A C 1
ATOM 6894 O O . HIS A 1 866 ? -19.224 12.617 41.011 1.00 97.12 866 HIS A O 1
ATOM 6900 N N . LYS A 1 867 ? -19.936 14.449 42.112 1.00 96.19 867 LYS A N 1
ATOM 6901 C CA . LYS A 1 867 ? -20.689 13.728 43.143 1.00 96.19 867 LYS A CA 1
ATOM 6902 C C . LYS A 1 867 ? -21.863 14.563 43.666 1.00 96.19 867 LYS A C 1
ATOM 6904 O O . LYS A 1 867 ? -21.676 15.699 44.089 1.00 96.19 867 LYS A O 1
ATOM 6909 N N . LYS A 1 868 ? -23.057 13.970 43.709 1.00 95.00 868 LYS A N 1
ATOM 6910 C CA . LYS A 1 868 ? -24.298 14.623 44.156 1.00 95.00 868 LYS A CA 1
ATOM 6911 C C . LYS A 1 868 ? -25.133 13.696 45.042 1.00 95.00 868 LYS A C 1
ATOM 6913 O O . LYS A 1 868 ? -25.134 12.484 44.826 1.00 95.00 868 LYS A O 1
ATOM 6918 N N . GLY A 1 869 ? -25.828 14.244 46.034 1.00 95.44 869 GLY A N 1
ATOM 6919 C CA . GLY A 1 869 ? -26.805 13.521 46.847 1.00 95.44 869 GLY A CA 1
ATOM 6920 C C . GLY A 1 869 ? -28.081 13.250 46.051 1.00 95.44 869 GLY A C 1
ATOM 6921 O O . GLY A 1 869 ? -28.649 14.168 45.464 1.00 95.44 869 GLY A O 1
ATOM 6922 N N . PHE A 1 870 ? -28.529 11.996 46.019 1.00 94.25 870 PHE A N 1
ATOM 6923 C CA . PHE A 1 870 ? -29.730 11.579 45.296 1.00 94.25 870 PHE A CA 1
ATOM 6924 C C . PHE A 1 870 ? -30.997 12.108 45.973 1.00 94.25 870 PHE A C 1
ATOM 6926 O O . PHE A 1 870 ? -31.860 12.659 45.300 1.00 94.25 870 PHE A O 1
ATOM 6933 N N . SER A 1 871 ? -31.104 11.982 47.300 1.00 92.81 871 SER A N 1
ATOM 6934 C CA . SER A 1 871 ? -32.287 12.453 48.032 1.00 92.81 871 SER A CA 1
ATOM 6935 C C . SER A 1 871 ? -32.244 13.954 48.345 1.00 92.81 871 SER A C 1
ATOM 6937 O O . SER A 1 871 ? -33.290 14.586 48.456 1.00 92.81 871 SER A O 1
ATOM 6939 N N . THR A 1 872 ? -31.050 14.534 48.509 1.00 92.31 872 THR A N 1
ATOM 6940 C CA . THR A 1 872 ? -30.877 15.933 48.949 1.00 92.31 872 THR A CA 1
ATOM 6941 C C . THR A 1 872 ? -30.671 16.925 47.810 1.00 92.31 872 THR A C 1
ATOM 6943 O O . THR A 1 872 ? -30.767 18.128 48.037 1.00 92.31 872 THR A O 1
ATOM 6946 N N . ASN A 1 873 ? -30.341 16.452 46.602 1.00 89.94 873 ASN A N 1
ATOM 6947 C CA . ASN A 1 873 ? -29.862 17.274 45.487 1.00 89.94 873 ASN A CA 1
ATOM 6948 C C . ASN A 1 873 ? -28.606 18.117 45.791 1.00 89.94 873 ASN A C 1
ATOM 6950 O O . ASN A 1 873 ? -28.213 18.956 44.978 1.00 89.94 873 ASN A O 1
ATOM 6954 N N . GLU A 1 874 ? -27.922 17.878 46.907 1.00 93.12 874 GLU A N 1
ATOM 6955 C CA . GLU A 1 874 ? -26.701 18.591 47.279 1.00 93.12 874 GLU A CA 1
ATOM 6956 C C . GLU A 1 874 ? -25.538 18.180 46.362 1.00 93.12 874 GLU A C 1
ATOM 6958 O O . GLU A 1 874 ? -25.270 16.989 46.198 1.00 93.12 874 GLU A O 1
ATOM 6963 N N . VAL A 1 875 ? -24.847 19.145 45.745 1.00 94.69 875 VAL A N 1
ATOM 6964 C CA . VAL A 1 875 ? -23.589 18.884 45.024 1.00 94.69 875 VAL A CA 1
ATOM 6965 C C . VAL A 1 875 ? -22.457 18.892 46.044 1.00 94.69 875 VAL A C 1
ATOM 6967 O O . VAL A 1 875 ? -22.243 19.890 46.726 1.00 94.69 875 VAL A O 1
ATOM 6970 N N . TYR A 1 876 ? -21.743 17.777 46.168 1.00 93.50 876 TYR A N 1
ATOM 6971 C CA . TYR A 1 876 ? -20.652 17.665 47.130 1.00 93.50 876 TYR A CA 1
ATOM 6972 C C . TYR A 1 876 ? -19.371 18.272 46.564 1.00 93.50 876 TYR A C 1
ATOM 6974 O O . TYR A 1 876 ? -19.033 18.026 45.408 1.00 93.50 876 TYR A O 1
ATOM 6982 N N . ASN A 1 877 ? -18.613 18.978 47.408 1.00 92.44 877 ASN A N 1
ATOM 6983 C CA . ASN A 1 877 ? -17.274 19.464 47.073 1.00 92.44 877 ASN A CA 1
ATOM 6984 C C . ASN A 1 877 ? -16.273 18.295 47.018 1.00 92.44 877 ASN A C 1
ATOM 6986 O O . ASN A 1 877 ? -15.585 17.982 47.991 1.00 92.44 877 ASN A O 1
ATOM 6990 N N . PHE A 1 878 ? -16.277 17.579 45.900 1.00 93.75 878 PHE A N 1
ATOM 6991 C CA . PHE A 1 878 ? -15.411 16.446 45.615 1.00 93.75 878 PHE A CA 1
ATOM 6992 C C . PHE A 1 878 ? -15.101 16.454 44.125 1.00 93.75 878 PHE A C 1
ATOM 6994 O O . PHE A 1 878 ? -16.030 16.367 43.331 1.00 93.75 878 PHE A O 1
ATOM 7001 N N . THR A 1 879 ? -13.821 16.460 43.766 1.00 92.94 879 THR A N 1
ATOM 7002 C CA . THR A 1 879 ? -13.352 16.354 42.380 1.00 92.94 879 THR A CA 1
ATOM 7003 C C . THR A 1 879 ? -12.524 15.084 42.245 1.00 92.94 879 THR A C 1
ATOM 7005 O O . THR A 1 879 ? -11.768 14.723 43.146 1.00 92.94 879 THR A O 1
ATOM 7008 N N . SER A 1 880 ? -12.699 14.368 41.138 1.00 95.00 880 SER A N 1
ATOM 7009 C CA . SER A 1 880 ? -11.914 13.176 40.820 1.00 95.00 880 SER A CA 1
ATOM 7010 C C . SER A 1 880 ? -11.084 13.429 39.579 1.00 95.00 880 SER A C 1
ATOM 7012 O O . SER A 1 880 ? -11.613 13.896 38.578 1.00 95.00 880 SER A O 1
ATOM 7014 N N . GLU A 1 881 ? -9.819 13.037 39.636 1.00 93.75 881 GLU A N 1
ATOM 7015 C CA . GLU A 1 881 ? -8.885 13.142 38.517 1.00 93.75 881 GLU A CA 1
ATOM 7016 C C . GLU A 1 881 ? -9.274 12.251 37.322 1.00 93.75 881 GLU A C 1
ATOM 7018 O O . GLU A 1 881 ? -8.986 12.619 36.192 1.00 93.75 881 GLU A O 1
ATOM 7023 N N . TYR A 1 882 ? -9.984 11.139 37.562 1.00 95.12 882 TYR A N 1
ATOM 7024 C CA . TYR A 1 882 ? -10.252 10.080 36.572 1.00 95.12 882 TYR A CA 1
ATOM 7025 C C . TYR A 1 882 ? -11.671 10.097 35.983 1.00 95.12 882 TYR A C 1
ATOM 7027 O O . TYR A 1 882 ? -11.890 9.656 34.857 1.00 95.12 882 TYR A O 1
ATOM 7035 N N . TYR A 1 883 ? -12.664 10.591 36.736 1.00 97.50 883 TYR A N 1
ATOM 7036 C CA . TYR A 1 883 ? -14.063 10.595 36.277 1.00 97.50 883 TYR A CA 1
ATOM 7037 C C . TYR A 1 883 ? -14.292 11.357 34.959 1.00 97.50 883 TYR A C 1
ATOM 7039 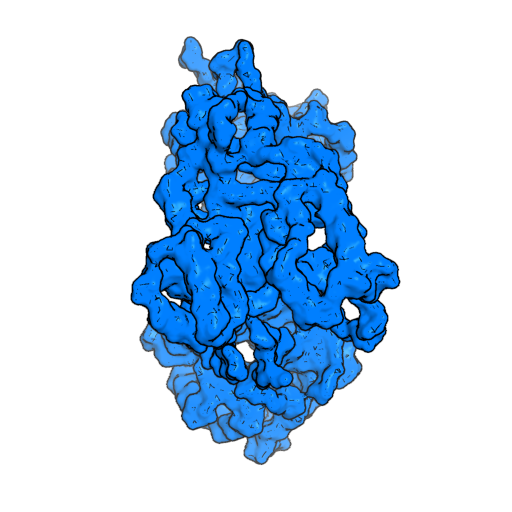O O . TYR A 1 883 ? -15.138 10.909 34.187 1.00 97.50 883 TYR A O 1
ATOM 7047 N N . PRO A 1 884 ? -13.584 12.467 34.664 1.00 98.12 884 PRO A N 1
ATOM 7048 C CA . PRO A 1 884 ? -13.702 13.132 33.371 1.00 98.12 884 PRO A CA 1
ATOM 7049 C C . PRO A 1 884 ? -13.277 12.237 32.201 1.00 98.12 884 PRO A C 1
ATOM 7051 O O . PRO A 1 884 ? -14.006 12.158 31.216 1.00 98.12 884 PRO A O 1
ATOM 7054 N N . GLY A 1 885 ? -12.159 11.509 32.322 1.00 98.00 885 GLY A N 1
ATOM 7055 C CA . GLY A 1 885 ? -11.710 10.552 31.305 1.00 98.00 885 GLY A CA 1
ATOM 7056 C C . GLY A 1 885 ? -12.724 9.425 31.078 1.00 98.00 885 GLY A C 1
ATOM 7057 O O . GLY A 1 885 ? -13.064 9.115 29.936 1.00 98.00 885 GLY A O 1
ATOM 7058 N N . GLU A 1 886 ? -13.287 8.873 32.160 1.00 98.38 886 GLU A N 1
ATOM 7059 C CA . GLU A 1 886 ? -14.371 7.879 32.089 1.00 98.38 886 GLU A CA 1
ATOM 7060 C C . GLU A 1 886 ? -15.606 8.448 31.362 1.00 98.38 886 GLU A C 1
ATOM 7062 O O . GLU A 1 886 ? -16.183 7.780 30.501 1.00 98.38 886 GLU A O 1
ATOM 7067 N N . ALA A 1 887 ? -16.008 9.685 31.678 1.00 98.69 887 ALA A N 1
ATOM 7068 C CA . ALA A 1 887 ? -17.162 10.350 31.073 1.00 98.69 887 ALA A CA 1
ATOM 7069 C C . ALA A 1 887 ? -16.973 10.584 29.568 1.00 98.69 887 ALA A C 1
ATOM 7071 O O . ALA A 1 887 ? -17.854 10.209 28.793 1.00 98.69 887 ALA A O 1
ATOM 7072 N N . ILE A 1 888 ? -15.818 11.109 29.144 1.00 98.75 888 ILE A N 1
ATOM 7073 C CA . ILE A 1 888 ? -15.491 11.307 27.722 1.00 98.75 888 ILE A CA 1
ATOM 7074 C C . ILE A 1 888 ? -15.566 9.970 26.981 1.00 98.75 888 ILE A C 1
ATOM 7076 O O . ILE A 1 888 ? -16.277 9.866 25.982 1.00 98.75 888 ILE A O 1
ATOM 7080 N N . LEU A 1 889 ? -14.908 8.923 27.495 1.00 98.69 889 LEU A N 1
ATOM 7081 C CA . LEU A 1 889 ? -14.931 7.606 26.855 1.00 98.69 889 LEU A CA 1
ATOM 7082 C C . LEU A 1 889 ? -16.357 7.045 26.744 1.00 98.69 889 LEU A C 1
ATOM 7084 O O . LEU A 1 889 ? -16.703 6.435 25.734 1.00 98.69 889 LEU A O 1
ATOM 7088 N N . SER A 1 890 ? -17.192 7.259 27.764 1.00 98.75 890 SER A N 1
ATOM 7089 C CA . SER A 1 890 ? -18.582 6.799 27.756 1.00 98.75 890 SER A CA 1
ATOM 7090 C C . SER A 1 890 ? -19.433 7.467 26.672 1.00 98.75 890 SER A C 1
ATOM 7092 O O . SER A 1 890 ? -20.213 6.786 26.009 1.00 98.75 890 SER A O 1
ATOM 7094 N N . LEU A 1 891 ? -19.241 8.771 26.455 1.00 98.88 891 LEU A N 1
ATOM 7095 C CA . LEU A 1 891 ? -19.959 9.550 25.450 1.00 98.88 891 LEU A CA 1
ATOM 7096 C C . LEU A 1 891 ? -19.519 9.173 24.030 1.00 98.88 891 LEU A C 1
ATOM 7098 O O . LEU A 1 891 ? -20.371 8.943 23.175 1.00 98.88 891 LEU A O 1
ATOM 7102 N N . VAL A 1 892 ? -18.209 9.017 23.794 1.00 98.75 892 VAL A N 1
ATOM 7103 C CA . VAL A 1 892 ? -17.678 8.568 22.491 1.00 98.75 892 VAL A CA 1
ATOM 7104 C C . VAL A 1 892 ? -18.201 7.173 22.142 1.00 98.75 892 VAL A C 1
ATOM 7106 O O . VAL A 1 892 ? -18.672 6.950 21.030 1.00 98.75 892 VAL A O 1
ATOM 7109 N N . ARG A 1 893 ? -18.192 6.236 23.099 1.00 98.38 893 ARG A N 1
ATOM 7110 C CA . ARG A 1 893 ? -18.709 4.877 22.868 1.00 98.38 893 ARG A CA 1
ATOM 7111 C C . ARG A 1 893 ? -20.212 4.835 22.623 1.00 98.38 893 ARG A C 1
ATOM 7113 O O . ARG A 1 893 ? -20.667 3.985 21.864 1.00 98.38 893 ARG A O 1
ATOM 7120 N N . LEU A 1 894 ? -20.988 5.716 23.255 1.00 98.62 894 LEU A N 1
ATOM 7121 C CA . LEU A 1 894 ? -22.418 5.811 22.972 1.00 98.62 894 LEU A CA 1
ATOM 7122 C C . LEU A 1 894 ? -22.665 6.364 21.563 1.00 98.62 894 LEU A C 1
ATOM 7124 O O . LEU A 1 894 ? -23.434 5.758 20.821 1.00 98.62 894 LEU A O 1
ATOM 7128 N N . TYR A 1 895 ? -21.945 7.417 21.163 1.00 98.62 895 TYR A N 1
ATOM 7129 C CA . TYR A 1 895 ? -21.979 7.940 19.793 1.00 98.62 895 TYR A CA 1
ATOM 7130 C C . TYR A 1 895 ? -21.645 6.857 18.754 1.00 98.62 895 TYR A C 1
ATOM 7132 O O . TYR A 1 895 ? -22.333 6.728 17.746 1.00 98.62 895 TYR A O 1
ATOM 7140 N N . GLN A 1 896 ? -20.650 6.005 19.013 1.00 98.12 896 GLN A N 1
ATOM 7141 C CA . GLN A 1 896 ? -20.314 4.889 18.117 1.00 98.12 896 GLN A CA 1
ATOM 7142 C C . GLN A 1 896 ? -21.465 3.874 17.944 1.00 98.12 896 GLN A C 1
ATOM 7144 O O . GLN A 1 896 ? -21.466 3.105 16.982 1.00 98.12 896 GLN A O 1
ATOM 7149 N N . ILE A 1 897 ? -22.449 3.866 18.851 1.00 97.56 897 ILE A N 1
ATOM 7150 C CA . ILE A 1 897 ? -23.624 2.988 18.807 1.00 97.56 897 ILE A CA 1
ATOM 7151 C C . ILE A 1 897 ? -24.828 3.675 18.150 1.00 97.56 897 ILE A C 1
ATOM 7153 O O . ILE A 1 897 ? -25.507 3.032 17.348 1.00 97.56 897 ILE A O 1
ATOM 7157 N N . ASP A 1 898 ? -25.127 4.933 18.494 1.00 97.75 898 ASP A N 1
ATOM 7158 C CA . ASP A 1 898 ? -26.358 5.622 18.066 1.00 97.75 898 ASP A CA 1
ATOM 7159 C C . ASP A 1 898 ? -26.154 6.793 17.093 1.00 97.75 898 ASP A C 1
ATOM 7161 O O . ASP A 1 898 ? -27.125 7.267 16.502 1.00 97.75 898 ASP A O 1
ATOM 7165 N N . SER A 1 899 ? -24.903 7.196 16.863 1.00 97.44 899 SER A N 1
ATOM 7166 C CA . SER A 1 899 ? -24.497 8.307 15.993 1.00 97.44 899 SER A CA 1
ATOM 7167 C C . SER A 1 899 ? -25.092 9.667 16.380 1.00 97.44 899 SER A C 1
ATOM 7169 O O . SER A 1 899 ? -25.236 10.536 15.520 1.00 97.44 899 SER A O 1
ATOM 7171 N N . ASP A 1 900 ? -25.445 9.870 17.652 1.00 97.31 900 ASP A N 1
ATOM 7172 C CA . ASP A 1 900 ? -25.920 11.165 18.143 1.00 97.31 900 ASP A CA 1
ATOM 7173 C C . ASP A 1 900 ? -24.734 12.097 18.457 1.00 97.31 900 ASP A C 1
ATOM 7175 O O . ASP A 1 900 ? -23.937 11.877 19.376 1.00 97.31 900 ASP A O 1
ATOM 7179 N N . GLU A 1 901 ? -24.606 13.145 17.644 1.00 97.88 901 GLU A N 1
ATOM 7180 C CA . GLU A 1 901 ? -23.508 14.114 17.689 1.00 97.88 901 GLU A CA 1
ATOM 7181 C C . GLU A 1 901 ? -23.444 14.905 19.000 1.00 97.88 901 GLU A C 1
ATOM 7183 O O . GLU A 1 901 ? -22.376 15.415 19.344 1.00 97.88 901 GLU A O 1
ATOM 7188 N N . ASP A 1 902 ? -24.536 15.005 19.763 1.00 97.56 902 ASP A N 1
ATOM 7189 C CA . ASP A 1 902 ? -24.532 15.746 21.026 1.00 97.56 902 ASP A CA 1
ATOM 7190 C C . ASP A 1 902 ? -23.592 15.098 22.056 1.00 97.56 902 ASP A C 1
ATOM 7192 O O . ASP A 1 902 ? -22.869 15.804 22.772 1.00 97.56 902 ASP A O 1
ATOM 7196 N N . TRP A 1 903 ? -23.502 13.761 22.072 1.00 98.31 903 TRP A N 1
ATOM 7197 C CA . TRP A 1 903 ? -22.547 13.039 22.921 1.00 98.31 903 TRP A CA 1
ATOM 7198 C C . TRP A 1 903 ? -21.109 13.352 22.518 1.00 98.31 903 TRP A C 1
ATOM 7200 O O . TRP A 1 903 ? -20.273 13.654 23.372 1.00 98.31 903 TRP A O 1
ATOM 7210 N N . LEU A 1 904 ? -20.827 13.313 21.213 1.00 98.19 904 LEU A N 1
ATOM 7211 C CA . LEU A 1 904 ? -19.488 13.537 20.681 1.00 98.19 904 LEU A CA 1
ATOM 7212 C C . LEU A 1 904 ? -19.034 14.988 20.888 1.00 98.19 904 LEU A C 1
ATOM 7214 O O . LEU A 1 904 ? -17.888 15.229 21.265 1.00 98.19 904 LEU A O 1
ATOM 7218 N N . ASN A 1 905 ? -19.946 15.951 20.729 1.00 98.31 905 ASN A N 1
ATOM 7219 C CA . ASN A 1 905 ? -19.706 17.363 21.021 1.00 98.31 905 ASN A CA 1
ATOM 7220 C C . ASN A 1 905 ? -19.367 17.590 22.503 1.00 98.31 905 ASN A C 1
ATOM 7222 O O . ASN A 1 905 ? -18.402 18.288 22.815 1.00 98.31 905 ASN A O 1
ATOM 7226 N N . SER A 1 906 ? -20.125 16.979 23.419 1.00 98.38 906 SER A N 1
ATOM 7227 C CA . SER A 1 906 ? -19.869 17.060 24.865 1.00 98.38 906 SER A CA 1
ATOM 7228 C C . SER A 1 906 ? -18.527 16.414 25.246 1.00 98.38 906 SER A C 1
ATOM 7230 O O . SER A 1 906 ? -17.758 16.992 26.024 1.00 98.38 906 SER A O 1
ATOM 7232 N N . ALA A 1 907 ? -18.198 15.267 24.641 1.00 98.62 907 ALA A N 1
ATOM 7233 C CA . ALA A 1 907 ? -16.922 14.577 24.821 1.00 98.62 907 ALA A CA 1
ATOM 7234 C C . ALA A 1 907 ? -15.730 15.423 24.348 1.00 98.62 907 ALA A C 1
ATOM 7236 O O . ALA A 1 907 ? -14.740 15.552 25.071 1.00 98.62 907 ALA A O 1
ATOM 7237 N N . GLU A 1 908 ? -15.834 16.036 23.166 1.00 98.31 908 GLU A N 1
ATOM 7238 C CA . GLU A 1 908 ? -14.797 16.919 22.635 1.00 98.31 908 GLU A CA 1
ATOM 7239 C C . GLU A 1 908 ? -14.595 18.155 23.518 1.00 98.31 908 GLU A C 1
ATOM 7241 O O . GLU A 1 908 ? -13.454 18.491 23.842 1.00 98.31 908 GLU A O 1
ATOM 7246 N N . LEU A 1 909 ? -15.678 18.814 23.942 1.00 98.25 909 LEU A N 1
ATOM 7247 C CA . LEU A 1 909 ? -15.596 19.977 24.829 1.00 98.25 909 LEU A CA 1
ATOM 7248 C C . LEU A 1 909 ? -14.866 19.634 26.135 1.00 98.25 909 LEU A C 1
ATOM 7250 O O . LEU A 1 909 ? -13.974 20.374 26.552 1.00 98.25 909 LEU A O 1
ATOM 7254 N N . ALA A 1 910 ? -15.177 18.484 26.740 1.00 98.44 910 ALA A N 1
ATOM 7255 C CA . ALA A 1 910 ? -14.483 18.008 27.935 1.00 98.44 910 ALA A CA 1
ATOM 7256 C C . ALA A 1 910 ? -13.007 17.692 27.668 1.00 98.44 910 ALA A C 1
ATOM 7258 O O . ALA A 1 910 ? -12.147 18.120 28.436 1.00 98.44 910 ALA A O 1
ATOM 7259 N N . ALA A 1 911 ? -12.685 16.989 26.579 1.00 98.38 911 ALA A N 1
ATOM 7260 C CA . ALA A 1 911 ? -11.300 16.680 26.223 1.00 98.38 911 ALA A CA 1
ATOM 7261 C C . ALA A 1 911 ? -10.470 17.959 26.033 1.00 98.38 911 ALA A C 1
ATOM 7263 O O . ALA A 1 911 ? -9.363 18.074 26.562 1.00 98.38 911 ALA A O 1
ATOM 7264 N N . GLN A 1 912 ? -11.022 18.957 25.338 1.00 97.81 912 GLN A N 1
ATOM 7265 C CA . GLN A 1 912 ? -10.359 20.243 25.153 1.00 97.81 912 GLN A CA 1
ATOM 7266 C C . GLN A 1 912 ? -10.174 20.997 26.474 1.00 97.81 912 GLN A C 1
ATOM 7268 O O . GLN A 1 912 ? -9.112 21.587 26.666 1.00 97.81 912 GLN A O 1
ATOM 7273 N N . TYR A 1 913 ? -11.147 20.959 27.390 1.00 98.19 913 TYR A N 1
ATOM 7274 C CA . TYR A 1 913 ? -10.991 21.533 28.727 1.00 98.19 913 TYR A CA 1
ATOM 7275 C C . TYR A 1 913 ? -9.850 20.855 29.500 1.00 98.19 913 TYR A C 1
ATOM 7277 O O . TYR A 1 913 ? -8.971 21.539 30.028 1.00 98.19 913 TYR A O 1
ATOM 7285 N N . LEU A 1 914 ? -9.809 19.518 29.534 1.00 97.75 914 LEU A N 1
ATOM 7286 C CA . LEU A 1 914 ? -8.762 18.799 30.265 1.00 97.75 914 LEU A CA 1
ATOM 7287 C C . LEU A 1 914 ? -7.371 19.142 29.725 1.00 97.75 914 LEU A C 1
ATOM 7289 O O . LEU A 1 914 ? -6.484 19.464 30.504 1.00 97.75 914 LEU A O 1
ATOM 7293 N N . ILE A 1 915 ? -7.192 19.170 28.405 1.00 97.62 915 ILE A N 1
ATOM 7294 C CA . ILE A 1 915 ? -5.871 19.423 27.821 1.00 97.62 915 ILE A CA 1
ATOM 7295 C C . ILE A 1 915 ? -5.483 20.906 27.916 1.00 97.62 915 ILE A C 1
ATOM 7297 O O . ILE A 1 915 ? -4.367 21.244 28.296 1.00 97.62 915 ILE A O 1
ATOM 7301 N N . LYS A 1 916 ? -6.397 21.819 27.568 1.00 97.38 916 LYS A N 1
ATOM 7302 C CA . LYS A 1 916 ? -6.081 23.253 27.431 1.00 97.38 916 LYS A CA 1
ATOM 7303 C C . LYS A 1 916 ? -6.204 24.035 28.738 1.00 97.38 916 LYS A C 1
ATOM 7305 O O . LYS A 1 916 ? -5.732 25.171 28.793 1.00 97.38 916 LYS A O 1
ATOM 7310 N N . VAL A 1 917 ? -6.863 23.474 29.753 1.00 96.69 917 VAL A N 1
ATOM 7311 C CA . VAL A 1 917 ? -7.126 24.144 31.036 1.00 96.69 917 VAL A CA 1
ATOM 7312 C C . VAL A 1 917 ? -6.562 23.343 32.206 1.00 96.69 917 VAL A C 1
ATOM 7314 O O . VAL A 1 917 ? -5.692 23.868 32.896 1.00 96.69 917 VAL A O 1
ATOM 7317 N N . ARG A 1 918 ? -7.002 22.092 32.423 1.00 95.31 918 ARG A N 1
ATOM 7318 C CA . ARG A 1 918 ? -6.545 21.273 33.570 1.00 95.31 918 ARG A CA 1
ATOM 7319 C C . ARG A 1 918 ? -5.048 20.967 33.484 1.00 95.31 918 ARG A C 1
ATOM 7321 O O . ARG A 1 918 ? -4.329 21.176 34.455 1.00 95.31 918 ARG A O 1
ATOM 7328 N N . ASP A 1 919 ? -4.597 20.523 32.316 1.00 96.75 919 ASP A N 1
ATOM 7329 C CA . ASP A 1 919 ? -3.245 19.999 32.100 1.00 96.75 919 ASP A CA 1
ATOM 7330 C C . ASP A 1 919 ? -2.335 20.990 31.361 1.00 96.75 919 ASP A C 1
ATOM 7332 O O . ASP A 1 919 ? -1.239 20.637 30.937 1.00 96.75 919 ASP A O 1
ATOM 7336 N N . LYS A 1 920 ? -2.772 22.245 31.209 1.00 95.88 920 LYS A N 1
ATOM 7337 C CA . LYS A 1 920 ? -2.100 23.253 30.378 1.00 95.88 920 LYS A CA 1
ATOM 7338 C C . LYS A 1 920 ? -0.614 23.439 30.709 1.00 95.88 920 LYS A C 1
ATOM 7340 O O . LYS A 1 920 ? 0.195 23.650 29.813 1.00 95.88 920 LYS A O 1
ATOM 7345 N N . GLU A 1 921 ? -0.287 23.421 31.997 1.00 95.31 921 GLU A N 1
ATOM 7346 C CA . GLU A 1 921 ? 1.068 23.649 32.516 1.00 95.31 921 GLU A CA 1
ATOM 7347 C C . GLU A 1 921 ? 1.717 22.339 33.006 1.00 95.31 921 GLU A C 1
ATOM 7349 O O . GLU A 1 921 ? 2.723 22.379 33.712 1.00 95.31 921 GLU A O 1
ATOM 7354 N N . ALA A 1 922 ? 1.118 21.184 32.692 1.00 94.12 922 ALA A N 1
ATOM 7355 C CA . ALA A 1 922 ? 1.635 19.886 33.099 1.00 94.12 922 ALA A CA 1
ATOM 7356 C C . ALA A 1 922 ? 2.791 19.438 32.193 1.00 94.12 922 ALA A C 1
ATOM 7358 O O . ALA A 1 922 ? 2.793 19.647 30.981 1.00 94.12 922 ALA A O 1
ATOM 7359 N N . ASP A 1 923 ? 3.759 18.767 32.799 1.00 93.69 923 ASP A N 1
ATOM 7360 C CA . ASP A 1 923 ? 4.887 18.115 32.143 1.00 93.69 923 ASP A CA 1
ATOM 7361 C C . ASP A 1 923 ? 4.936 16.625 32.514 1.00 93.69 923 ASP A C 1
ATOM 7363 O O . ASP A 1 923 ? 4.072 16.106 33.222 1.00 93.69 923 ASP A O 1
ATOM 7367 N N . ILE A 1 924 ? 5.964 15.917 32.047 1.00 90.00 924 ILE A N 1
ATOM 7368 C CA . ILE A 1 924 ? 6.133 14.478 32.292 1.00 90.00 924 ILE A CA 1
ATOM 7369 C C . ILE A 1 924 ? 6.214 14.110 33.789 1.00 90.00 924 ILE A C 1
ATOM 7371 O O . ILE A 1 924 ? 5.987 12.958 34.146 1.00 90.00 924 ILE A O 1
ATOM 7375 N N . ASP A 1 925 ? 6.569 15.057 34.662 1.00 90.19 925 ASP A N 1
ATOM 7376 C CA . ASP A 1 925 ? 6.717 14.844 36.106 1.00 90.19 925 ASP A CA 1
ATOM 7377 C C . ASP A 1 925 ? 5.449 15.195 36.894 1.00 90.19 925 ASP A C 1
ATOM 7379 O O . ASP A 1 925 ? 5.279 14.746 38.029 1.00 90.19 925 ASP A O 1
ATOM 7383 N N . THR A 1 926 ? 4.561 15.994 36.304 1.00 93.62 926 THR A N 1
ATOM 7384 C CA . THR A 1 926 ? 3.392 16.575 36.979 1.00 93.62 926 THR A CA 1
ATOM 7385 C C . THR A 1 926 ? 2.054 16.160 36.372 1.00 93.62 926 THR A C 1
ATOM 7387 O O . THR A 1 926 ? 1.022 16.322 37.027 1.00 93.62 926 THR A O 1
ATOM 7390 N N . ILE A 1 927 ? 2.043 15.602 35.156 1.00 95.25 927 ILE A N 1
ATOM 7391 C CA . ILE A 1 927 ? 0.828 15.128 34.492 1.00 95.25 927 ILE A CA 1
ATOM 7392 C C . ILE A 1 927 ? 0.176 13.979 35.275 1.00 95.25 927 ILE A C 1
ATOM 7394 O O . ILE A 1 927 ? 0.826 13.039 35.736 1.00 95.25 927 ILE A O 1
ATOM 7398 N N . ILE A 1 928 ? -1.149 14.038 35.409 1.00 93.12 928 ILE A N 1
ATOM 7399 C CA . ILE A 1 928 ? -1.932 12.982 36.053 1.00 93.12 928 ILE A CA 1
ATOM 7400 C C . ILE A 1 928 ? -1.853 11.710 35.198 1.00 93.12 928 ILE A C 1
ATOM 7402 O O . ILE A 1 928 ? -2.082 11.745 33.990 1.00 93.12 928 ILE A O 1
ATOM 7406 N N . HIS A 1 929 ? -1.616 10.559 35.833 1.00 92.94 929 HIS A N 1
ATOM 7407 C CA . HIS A 1 929 ? -1.628 9.237 35.191 1.00 92.94 929 HIS A CA 1
ATOM 7408 C C . HIS A 1 929 ? -3.054 8.740 34.871 1.00 92.94 929 HIS A C 1
ATOM 7410 O O . HIS A 1 929 ? -3.483 7.657 35.288 1.00 92.94 929 HIS A O 1
ATOM 7416 N N . ASP A 1 930 ? -3.821 9.552 34.149 1.00 93.06 930 ASP A N 1
ATOM 7417 C CA . ASP A 1 930 ? -5.211 9.285 33.799 1.00 93.06 930 ASP A CA 1
ATOM 7418 C C . ASP A 1 930 ? -5.310 8.330 32.598 1.00 93.06 930 ASP A C 1
ATOM 7420 O O . ASP A 1 930 ? -5.458 8.726 31.442 1.00 93.06 930 ASP A O 1
ATOM 7424 N N . HIS A 1 931 ? -5.229 7.030 32.878 1.00 91.69 931 HIS A N 1
ATOM 7425 C CA . HIS A 1 931 ? -5.365 5.992 31.854 1.00 91.69 931 HIS A CA 1
ATOM 7426 C C . HIS A 1 931 ? -6.755 5.947 31.190 1.00 91.69 931 HIS A C 1
ATOM 7428 O O . HIS A 1 931 ? -6.872 5.464 30.065 1.00 91.69 931 HIS A O 1
ATOM 7434 N N . TRP A 1 932 ? -7.810 6.455 31.839 1.00 95.62 932 TRP A N 1
ATOM 7435 C CA . TRP A 1 932 ? -9.129 6.538 31.205 1.00 95.62 932 TRP A CA 1
ATOM 7436 C C . TRP A 1 932 ? -9.155 7.624 30.140 1.00 95.62 932 TRP A C 1
ATOM 7438 O O . TRP A 1 932 ? -9.720 7.404 29.069 1.00 95.62 932 TRP A O 1
ATOM 7448 N N . LEU A 1 933 ? -8.492 8.755 30.394 1.00 97.19 933 LEU A N 1
ATOM 7449 C CA . LEU A 1 933 ? -8.306 9.793 29.386 1.00 97.19 933 LEU A CA 1
ATOM 7450 C C . LEU A 1 933 ? -7.481 9.289 28.194 1.00 97.19 933 LEU A C 1
ATOM 7452 O O . LEU A 1 933 ? -7.820 9.624 27.065 1.00 97.19 933 LEU A O 1
ATOM 7456 N N . LEU A 1 934 ? -6.475 8.429 28.405 1.00 96.56 934 LEU A N 1
ATOM 7457 C CA . LEU A 1 934 ? -5.753 7.780 27.297 1.00 96.56 934 LEU A CA 1
ATOM 7458 C C . LEU A 1 934 ? -6.700 7.005 26.371 1.00 96.56 934 LEU A C 1
ATOM 7460 O O . LEU A 1 934 ? -6.674 7.194 25.154 1.00 96.56 934 LEU A O 1
ATOM 7464 N N . TYR A 1 935 ? -7.562 6.155 26.939 1.00 95.94 935 TYR A N 1
ATOM 7465 C CA . TYR A 1 935 ? -8.558 5.417 26.158 1.00 95.94 935 TYR A CA 1
ATOM 7466 C C . TYR A 1 935 ? -9.559 6.353 25.480 1.00 95.94 935 TYR A C 1
ATOM 7468 O O . TYR A 1 935 ? -9.893 6.149 24.313 1.00 95.94 935 TYR A O 1
ATOM 7476 N N . ALA A 1 936 ? -10.010 7.388 26.188 1.00 98.06 936 ALA A N 1
ATOM 7477 C CA . ALA A 1 936 ? -10.958 8.362 25.672 1.00 98.06 936 ALA A CA 1
ATOM 7478 C C . ALA A 1 936 ? -10.400 9.135 24.469 1.00 98.06 936 ALA A C 1
ATOM 7480 O O . ALA A 1 936 ? -11.066 9.219 23.443 1.00 98.06 936 ALA A O 1
ATOM 7481 N N . LEU A 1 937 ? -9.173 9.658 24.572 1.00 98.06 937 LEU A N 1
ATOM 7482 C CA . LEU A 1 937 ? -8.518 10.415 23.503 1.00 98.06 937 LEU A CA 1
ATOM 7483 C C . LEU A 1 937 ? -8.179 9.534 22.302 1.00 98.06 937 LEU A C 1
ATOM 7485 O O . LEU A 1 937 ? -8.310 9.993 21.171 1.00 98.06 937 LEU A O 1
ATOM 7489 N N . ASN A 1 938 ? -7.802 8.271 22.521 1.00 96.25 938 ASN A N 1
ATOM 7490 C CA . ASN A 1 938 ? -7.590 7.324 21.428 1.00 96.25 938 ASN A CA 1
ATOM 7491 C C . ASN A 1 938 ? -8.872 7.089 20.612 1.00 96.25 938 ASN A C 1
ATOM 7493 O O . ASN A 1 938 ? -8.824 7.117 19.384 1.00 96.25 938 ASN A O 1
ATOM 7497 N N . GLU A 1 939 ? -10.015 6.874 21.271 1.00 96.38 939 GLU A N 1
ATOM 7498 C CA . GLU A 1 939 ? -11.290 6.703 20.562 1.00 96.38 939 GLU A CA 1
ATOM 7499 C C . GLU A 1 939 ? -11.778 8.024 19.952 1.00 96.38 939 GLU A C 1
ATOM 7501 O O . GLU A 1 939 ? -12.171 8.051 18.789 1.00 96.38 939 GLU A O 1
ATOM 7506 N N . LEU A 1 940 ? -11.666 9.143 20.673 1.00 97.31 940 LEU A N 1
ATOM 7507 C CA . LEU A 1 940 ? -12.051 10.457 20.158 1.00 97.31 940 LEU A CA 1
ATOM 7508 C C . LEU A 1 940 ? -11.224 10.857 18.929 1.00 97.31 940 LEU A C 1
ATOM 7510 O O . LEU A 1 940 ? -11.784 11.397 17.984 1.00 97.31 940 LEU A O 1
ATOM 7514 N N . TYR A 1 941 ? -9.923 10.550 18.892 1.00 96.94 941 TYR A N 1
ATOM 7515 C CA . TYR A 1 941 ? -9.060 10.817 17.737 1.00 96.94 941 TYR A CA 1
ATOM 7516 C C . TYR A 1 941 ? -9.518 10.077 16.470 1.00 96.94 941 TYR A C 1
ATOM 7518 O O . TYR A 1 941 ? -9.379 10.610 15.370 1.00 96.94 941 TYR A O 1
ATOM 7526 N N . ARG A 1 942 ? -10.085 8.869 16.606 1.00 94.38 942 ARG A N 1
ATOM 7527 C CA . ARG A 1 942 ? -10.617 8.102 15.465 1.00 94.38 942 ARG A CA 1
ATOM 7528 C C . ARG A 1 942 ? -11.854 8.754 14.852 1.00 94.38 942 ARG A C 1
ATOM 7530 O O . ARG A 1 942 ? -12.028 8.666 13.640 1.00 94.38 942 ARG A O 1
ATOM 7537 N N . GLU A 1 943 ? -12.667 9.418 15.671 1.00 96.00 943 GLU A N 1
ATOM 7538 C CA . GLU A 1 943 ? -13.881 10.113 15.224 1.00 96.00 943 GLU A CA 1
ATOM 7539 C C . GLU A 1 943 ? -13.602 11.571 14.804 1.00 96.00 943 GLU A C 1
ATOM 7541 O O . GLU A 1 943 ? -14.130 12.052 13.802 1.00 96.00 943 GLU A O 1
ATOM 7546 N N . ARG A 1 944 ? -12.749 12.285 15.552 1.00 95.62 944 ARG A N 1
ATOM 7547 C CA . ARG A 1 944 ? -12.366 13.694 15.350 1.00 95.62 944 ARG A CA 1
ATOM 7548 C C . ARG A 1 944 ? -10.845 13.859 15.502 1.00 95.62 944 ARG A C 1
ATOM 7550 O O . ARG A 1 944 ? -10.364 14.173 16.591 1.00 95.62 944 ARG A O 1
ATOM 7557 N N . PRO A 1 945 ? -10.054 13.666 14.432 1.00 94.12 945 PRO A N 1
ATOM 7558 C CA . PRO A 1 945 ? -8.598 13.686 14.531 1.00 94.12 945 PRO A CA 1
ATOM 7559 C C . PRO A 1 945 ? -8.065 15.092 14.831 1.00 94.12 945 PRO A C 1
ATOM 7561 O O . PRO A 1 945 ? -8.251 16.023 14.045 1.00 94.12 945 PRO A O 1
ATOM 7564 N N . GLN A 1 946 ? -7.354 15.230 15.953 1.00 92.94 946 GLN A N 1
ATOM 7565 C CA . GLN A 1 946 ? -6.625 16.442 16.341 1.00 92.94 946 GLN A CA 1
ATOM 7566 C C . GLN A 1 946 ? -5.231 16.076 16.849 1.00 92.94 946 GLN A C 1
ATOM 7568 O O . GLN A 1 946 ? -5.084 15.160 17.656 1.00 92.94 946 GLN A O 1
ATOM 7573 N N . GLU A 1 947 ? -4.215 16.817 16.403 1.00 92.50 947 GLU A N 1
ATOM 7574 C CA . GLU A 1 947 ? -2.811 16.626 16.808 1.00 92.50 947 GLU A CA 1
ATOM 7575 C C . GLU A 1 947 ? -2.640 16.745 18.330 1.00 92.50 947 GLU A C 1
ATOM 7577 O O . GLU A 1 947 ? -1.996 15.907 18.952 1.00 92.50 947 GLU A O 1
ATOM 7582 N N . LEU A 1 948 ? -3.366 17.682 18.950 1.00 94.62 948 LEU A N 1
ATOM 7583 C CA . LEU A 1 948 ? -3.374 17.888 20.398 1.00 94.62 948 LEU A CA 1
ATOM 7584 C C . LEU A 1 948 ? -3.701 16.614 21.200 1.00 94.62 948 LEU A C 1
ATOM 7586 O O . LEU A 1 948 ? -3.149 16.410 22.278 1.00 94.62 948 LEU A O 1
ATOM 7590 N N . TYR A 1 949 ? -4.603 15.757 20.709 1.00 96.69 949 TYR A N 1
ATOM 7591 C CA . TYR A 1 949 ? -4.961 14.517 21.410 1.00 96.69 949 TYR A CA 1
ATOM 7592 C C . TYR A 1 949 ? -3.810 13.515 21.389 1.00 96.69 949 TYR A C 1
ATOM 7594 O O . TYR A 1 949 ? -3.556 12.849 22.390 1.00 96.69 949 TYR A O 1
ATOM 7602 N N . PHE A 1 950 ? -3.118 13.427 20.252 1.00 91.69 950 PHE A N 1
ATOM 7603 C CA . PHE A 1 950 ? -1.970 12.550 20.071 1.00 91.69 950 PHE A CA 1
ATOM 7604 C C . PHE A 1 950 ? -0.815 12.966 20.988 1.00 91.69 950 PHE A C 1
ATOM 7606 O O . PHE A 1 950 ? -0.301 12.132 21.734 1.00 91.69 950 PHE A O 1
ATOM 7613 N N . ASP A 1 951 ? -0.482 14.257 21.006 1.00 93.31 951 ASP A N 1
ATOM 7614 C CA . ASP A 1 951 ? 0.581 14.797 21.858 1.00 93.31 951 ASP A CA 1
ATOM 7615 C C . ASP A 1 951 ? 0.291 14.561 23.346 1.00 93.31 951 ASP A C 1
ATOM 7617 O O . ASP A 1 951 ? 1.166 14.132 24.101 1.00 93.31 951 ASP A O 1
ATOM 7621 N N . HIS A 1 952 ? -0.961 14.765 23.772 1.00 96.75 952 HIS A N 1
ATOM 7622 C CA . HIS A 1 952 ? -1.354 14.561 25.169 1.00 96.75 952 HIS A CA 1
ATOM 7623 C C . HIS A 1 952 ? -1.312 13.091 25.593 1.00 96.75 952 HIS A C 1
ATOM 7625 O O . HIS A 1 952 ? -0.894 12.761 26.704 1.00 96.75 952 HIS A O 1
ATOM 7631 N N . VAL A 1 953 ? -1.712 12.184 24.695 1.00 95.69 953 VAL A N 1
ATOM 7632 C CA . VAL A 1 953 ? -1.602 10.735 24.909 1.00 95.69 953 VAL A CA 1
ATOM 7633 C C . VAL A 1 953 ? -0.143 10.314 25.077 1.00 95.69 953 VAL A C 1
ATOM 7635 O O . VAL A 1 953 ? 0.152 9.511 25.969 1.00 95.69 953 VAL A O 1
ATOM 7638 N N . LEU A 1 954 ? 0.772 10.856 24.266 1.00 93.25 954 LEU A N 1
ATOM 7639 C CA . LEU A 1 954 ? 2.204 10.591 24.411 1.00 93.25 954 LEU A CA 1
ATOM 7640 C C . LEU A 1 954 ? 2.729 11.099 25.755 1.00 93.25 954 LEU A C 1
ATOM 7642 O O . LEU A 1 954 ? 3.383 10.334 26.459 1.00 93.25 954 LEU A O 1
ATOM 7646 N N . LEU A 1 955 ? 2.369 12.321 26.158 1.00 94.06 955 LEU A N 1
ATOM 7647 C CA . LEU A 1 955 ? 2.784 12.903 27.437 1.00 94.06 955 LEU A CA 1
ATOM 7648 C C . LEU A 1 955 ? 2.380 12.031 28.637 1.00 94.06 955 LEU A C 1
ATOM 7650 O O . LEU A 1 955 ? 3.225 11.676 29.461 1.00 94.06 955 LEU A O 1
ATOM 7654 N N . ILE A 1 956 ? 1.102 11.642 28.725 1.00 94.50 956 ILE A N 1
ATOM 7655 C CA . ILE A 1 956 ? 0.608 10.787 29.818 1.00 94.50 956 ILE A CA 1
ATOM 7656 C C . ILE A 1 956 ? 1.300 9.413 29.778 1.00 94.50 956 ILE A C 1
ATOM 7658 O O . ILE A 1 956 ? 1.682 8.877 30.821 1.00 94.50 956 ILE A O 1
ATOM 7662 N N . SER A 1 957 ? 1.487 8.834 28.587 1.00 93.12 957 SER A N 1
ATOM 7663 C CA . SER A 1 957 ? 2.123 7.518 28.430 1.00 93.12 957 SER A CA 1
ATOM 7664 C C . SER A 1 957 ? 3.586 7.534 28.872 1.00 93.12 957 SER A C 1
ATOM 7666 O O . SER A 1 957 ? 4.019 6.649 29.610 1.00 93.12 957 SER A O 1
ATOM 7668 N N . GLU A 1 958 ? 4.346 8.551 28.466 1.00 89.75 958 GLU A N 1
ATOM 7669 C CA . GLU A 1 958 ? 5.739 8.733 28.870 1.00 89.75 958 GLU A CA 1
ATOM 7670 C C . GLU A 1 958 ? 5.868 8.927 30.385 1.00 89.75 958 GLU A C 1
ATOM 7672 O O . GLU A 1 958 ? 6.738 8.308 31.001 1.00 89.75 958 GLU A O 1
ATOM 7677 N N . ALA A 1 959 ? 4.972 9.704 31.003 1.00 90.00 959 ALA A N 1
ATOM 7678 C CA . ALA A 1 959 ? 4.941 9.901 32.452 1.00 90.00 959 ALA A CA 1
ATOM 7679 C C . ALA A 1 959 ? 4.679 8.594 33.215 1.00 90.00 959 ALA A C 1
ATOM 7681 O O . ALA A 1 959 ? 5.410 8.258 34.152 1.00 90.00 959 ALA A O 1
ATOM 7682 N N . ILE A 1 960 ? 3.701 7.796 32.765 1.00 88.06 960 ILE A N 1
ATOM 7683 C CA . ILE A 1 960 ? 3.417 6.474 33.342 1.00 88.06 960 ILE A CA 1
ATOM 7684 C C . ILE A 1 960 ? 4.645 5.563 33.222 1.00 88.06 960 ILE A C 1
ATOM 7686 O O . ILE A 1 960 ? 5.054 4.951 34.208 1.00 88.06 960 ILE A O 1
ATOM 7690 N N . ILE A 1 961 ? 5.262 5.490 32.039 1.00 83.88 961 ILE A N 1
ATOM 7691 C CA . ILE A 1 961 ? 6.435 4.638 31.779 1.00 83.88 961 ILE A CA 1
ATOM 7692 C C . ILE A 1 961 ? 7.650 5.080 32.607 1.00 83.88 961 ILE A C 1
ATOM 7694 O O . ILE A 1 961 ? 8.428 4.230 33.053 1.00 83.88 961 ILE A O 1
ATOM 7698 N N . LYS A 1 962 ? 7.830 6.391 32.804 1.00 82.00 962 LYS A N 1
ATOM 7699 C CA . LYS A 1 962 ? 8.904 6.971 33.621 1.00 82.00 962 LYS A CA 1
ATOM 7700 C C . LYS A 1 962 ? 8.745 6.612 35.099 1.00 82.00 962 LYS A C 1
ATOM 7702 O O . LYS A 1 962 ? 9.740 6.302 35.748 1.00 82.00 962 LYS A O 1
ATOM 7707 N N . ASN A 1 963 ? 7.515 6.632 35.611 1.00 79.12 963 ASN A N 1
ATOM 7708 C CA . ASN A 1 963 ? 7.210 6.392 37.024 1.00 79.12 963 ASN A CA 1
ATOM 7709 C C . ASN A 1 963 ? 7.085 4.907 37.410 1.00 79.12 963 ASN A C 1
ATOM 7711 O O . ASN A 1 963 ? 6.998 4.591 38.598 1.00 79.12 963 ASN A O 1
ATOM 7715 N N . GLN A 1 964 ? 7.089 3.977 36.450 1.00 73.44 964 GLN A N 1
ATOM 7716 C CA . GLN A 1 964 ? 7.169 2.548 36.760 1.00 73.44 964 GLN A CA 1
ATOM 7717 C C . GLN A 1 964 ? 8.541 2.200 37.367 1.00 73.44 964 GLN A C 1
ATOM 7719 O O . GLN A 1 964 ? 9.588 2.524 36.808 1.00 73.44 964 GLN A O 1
ATOM 7724 N N . ILE A 1 965 ? 8.530 1.536 38.529 1.00 56.50 965 ILE A N 1
ATOM 7725 C CA . ILE A 1 965 ? 9.726 1.165 39.302 1.00 56.50 965 ILE A CA 1
ATOM 7726 C C . ILE A 1 965 ? 10.582 0.187 38.485 1.00 56.50 965 ILE A C 1
ATOM 7728 O O . ILE A 1 965 ? 10.173 -0.947 38.254 1.00 56.50 965 ILE A O 1
ATOM 7732 N N . ARG A 1 966 ? 11.784 0.608 38.071 1.00 56.41 966 ARG A N 1
ATOM 7733 C CA . ARG A 1 966 ? 12.758 -0.254 37.365 1.00 56.41 966 ARG A CA 1
ATOM 7734 C C . ARG A 1 966 ? 13.870 -0.792 38.264 1.00 56.41 966 ARG A C 1
ATOM 7736 O O . ARG A 1 966 ? 14.498 -1.785 37.913 1.00 56.41 966 ARG A O 1
ATOM 7743 N N . ASP A 1 967 ? 14.071 -0.176 39.428 1.00 50.47 967 ASP A N 1
ATOM 7744 C CA . ASP A 1 967 ? 15.133 -0.523 40.369 1.00 50.47 967 ASP A CA 1
ATOM 7745 C C . ASP A 1 967 ? 14.535 -1.030 41.687 1.00 50.47 967 ASP A C 1
ATOM 7747 O O . ASP A 1 967 ? 13.970 -0.284 42.486 1.00 50.47 967 ASP A O 1
ATOM 7751 N N . ASN A 1 968 ? 14.653 -2.335 41.910 1.00 45.88 968 ASN A N 1
ATOM 7752 C CA . ASN A 1 968 ? 14.175 -3.019 43.104 1.00 45.88 968 ASN A CA 1
ATOM 7753 C C . ASN A 1 968 ? 15.194 -2.866 44.248 1.00 45.88 968 ASN A C 1
ATOM 7755 O O . ASN A 1 968 ? 16.310 -3.377 44.123 1.00 45.88 968 ASN A O 1
ATOM 7759 N N . LYS A 1 969 ? 14.841 -2.205 45.365 1.00 46.84 969 LYS A N 1
ATOM 7760 C CA . LYS A 1 969 ? 15.657 -2.283 46.598 1.00 46.84 969 LYS A CA 1
ATOM 7761 C C . LYS A 1 969 ? 14.936 -2.422 47.942 1.00 46.84 969 LYS A C 1
ATOM 7763 O O . LYS A 1 969 ? 15.627 -2.800 48.882 1.00 46.84 969 LYS A O 1
ATOM 7768 N N . GLU A 1 970 ? 13.623 -2.214 48.085 1.00 41.75 970 GLU A N 1
ATOM 7769 C CA . GLU A 1 970 ? 13.015 -2.253 49.439 1.00 41.75 970 GLU A CA 1
ATOM 7770 C C . GLU A 1 970 ? 11.680 -3.005 49.608 1.00 41.75 970 GLU A C 1
ATOM 7772 O O . GLU A 1 970 ? 11.268 -3.204 50.751 1.00 41.75 970 GLU A O 1
ATOM 7777 N N . HIS A 1 971 ? 11.030 -3.527 48.556 1.00 44.25 971 HIS A N 1
ATOM 7778 C CA . HIS A 1 971 ? 9.727 -4.202 48.710 1.00 44.25 971 HIS A CA 1
ATOM 7779 C C . HIS A 1 971 ? 9.606 -5.498 47.878 1.00 44.25 971 HIS A C 1
ATOM 7781 O O . HIS A 1 971 ? 9.284 -5.431 46.695 1.00 44.25 971 HIS A O 1
ATOM 7787 N N . PRO A 1 972 ? 9.832 -6.688 48.477 1.00 47.12 972 PRO A N 1
ATOM 7788 C CA . PRO A 1 972 ? 9.839 -7.970 47.758 1.00 47.12 972 PRO A CA 1
ATOM 7789 C C . PRO A 1 972 ? 8.451 -8.498 47.347 1.00 47.12 972 PRO A C 1
ATOM 7791 O O . PRO A 1 972 ? 8.380 -9.422 46.541 1.00 47.12 972 PRO A O 1
ATOM 7794 N N . ASP A 1 973 ? 7.356 -7.930 47.859 1.00 43.78 973 ASP A N 1
ATOM 7795 C CA . ASP A 1 973 ? 6.003 -8.483 47.660 1.00 43.78 973 ASP A CA 1
ATOM 7796 C C . ASP A 1 973 ? 5.290 -7.953 46.402 1.00 43.78 973 ASP A C 1
ATOM 7798 O O . ASP A 1 973 ? 4.159 -8.349 46.111 1.00 43.78 973 ASP A O 1
ATOM 7802 N N . TRP A 1 974 ? 5.924 -7.051 45.650 1.00 40.50 974 TRP A N 1
ATOM 7803 C CA . TRP A 1 974 ? 5.342 -6.456 44.450 1.00 40.50 974 TRP A CA 1
ATOM 7804 C C . TRP A 1 974 ? 6.391 -6.370 43.337 1.00 40.50 974 TRP A C 1
ATOM 7806 O O . TRP A 1 974 ? 7.064 -5.358 43.161 1.00 40.50 974 TRP A O 1
ATOM 7816 N N . ASN A 1 975 ? 6.542 -7.468 42.593 1.00 34.03 975 ASN A N 1
ATOM 7817 C CA . ASN A 1 975 ? 7.105 -7.415 41.247 1.00 34.03 975 ASN A CA 1
ATOM 7818 C C . ASN A 1 975 ? 5.993 -6.890 40.338 1.00 34.03 975 ASN A C 1
ATOM 7820 O O . ASN A 1 975 ? 4.997 -7.590 40.143 1.00 34.03 975 ASN A O 1
ATOM 7824 N N . GLY A 1 976 ? 6.140 -5.649 39.872 1.00 37.12 976 GLY A N 1
ATOM 7825 C CA . GLY A 1 976 ? 5.321 -5.116 38.784 1.00 37.12 976 GLY A CA 1
ATOM 7826 C C . GLY A 1 976 ? 5.419 -5.976 37.533 1.00 37.12 976 GLY A C 1
ATOM 7827 O O . GLY A 1 976 ? 6.514 -6.543 37.301 1.00 37.12 976 GLY A O 1
#

Radius of gyration: 36.22 Å; Cα contacts (8 Å, |Δi|>4): 1929; chains: 1; bounding box: 90×54×101 Å

Foldseek 3Di:
DWDKAKEKEFEEDDLFPVQQVVVPPPVSNCCLVPPSLQLCVQQLLVLPPHPAYEYEYQEFADDPADFPDPPPPDAHYDHNVSVLVNCVVSPHQEYELAEDRLQRRHQVRSVVSQVSCVVSNYHYEFWDQAQVRNQAWDWDWDDIPPDIEIETEGEAEADDPCVVPPVNADGHHRGTHGHHLDLVVNLVVLLVCCVVPVRYAYEYEYEYPPQALHALVPDPVSVVSVVSVVVSPHAEYEYAHNQAWHAWADDPRHIYGSHQHHDQDPHQDCCVVSVHQQKGWMWMWMWGDDPFDIDTWIKIFMWGRRCVVCVSHIHGDDPVSVVVVQVVNQDDPPPDRDPDTRQWDWDADPSGTIITSPPDPCVVCPVVPPPDDDDPDVVNQDPVDFDFAAQDADALLVLLQVLLVVVVWHWDDDPQKIWIDQDPDIWIDNRLFIPQFDPQLQVQQQQQQSLVVLCVVLVAFAFAKDKDFLVCLVVLQVVCQVACWKWKAARRDPDCFLIDTRHHDDVSSVVSSVRRCVVPVTMMMIGHDPPDFWKKKFKFAALFGQWMKTQAADKFFFQQPDFQLVRLVVLLVSLSRQNPLVQQRADDDPVLQVQQVVVVHGRRDGDYGGDMRGSDPDRDSNNVIFIATCGVQFDVVVRVSQSSSQVSRPRQGTKIWMKGFNDRRDDDDSRGMHTHHIHSNDDCSCQQRGRYYDRDSVSNVNSVSVSVVVCVVVVNDCDPVNVLVVLVCCLPPPLLPQQDPQLAGQPDQDPVVRDGDPDDDLLVLLVVLLVLLVSCLVPPDVSSLVSSVSNLVNQVVQKDWAAAPNDIAIAGDDPQKGFLSSLLSNLSSVLSVCVSPVDCPCLVNLVRSLVVNLSCADPQLDSVAGMAGRVPRHRDPDDDPASLLSSLQSLLSSCVVVVDCVSLVSSVSNLCCCQVPVCVPPALQRDDLHVSNLNSLVSNCVVPNDPSSVVVNVRSVSSVVVPPDPDDDDDPPDDD

Sequence (976 aa):
MGKKFIITFAGDTSLGNFYVKKSGNEELIQRLENHPESFFKGVKPIIENSDHFIINLETVLADEPSIYFPDKKYPNWDKSEHLLKTLKNIGVTAVNMANNHTMDFGPEVMLETKNQLEKNEMQTFGAGNSLQEAERPLKITLVGENSIKNVYVIGGMRASKLYHEKYNFFAADDKPGVNSLNFNRISNLIKKIRNEEPGAYIILFPHWQGIDYKWASENKEIGEICSKFIENGVNYIIGHGPHMINHFEKRESAIVTYSIGNFVWNAKGRYQKLQAPSYSAIGRLQFKEEEFNWSIESRFYPIVTDNRSTEYQTRAINENEFGSLIEVLSRKKDGVYSEKAPYFDHGKDSIGYYISPDIDNSEQDLSFQNQNSNELNINNLSLKKTNEFNNETFSTAAVL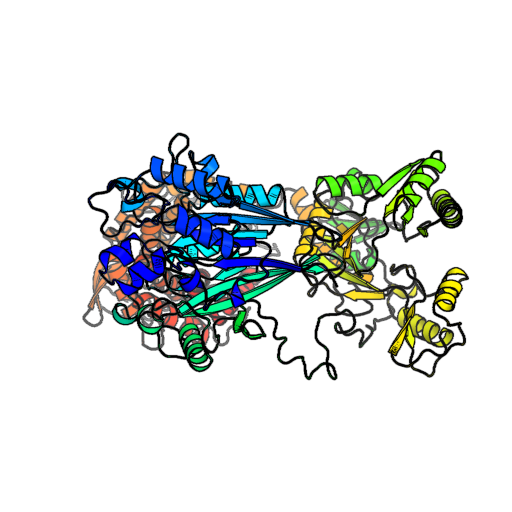AQEFEKKGYASTRMENILIVQLGQENVFFLETESSLCSLVGARIAKDKTLAREFLKKAGLNVVKGRSFSTHQKEKALAYALSLPASVIKPANGNQGRGISVGVKNREEFESAWENAVKVNKSKILVEEQFMGGSEARYLVVGDSCVAVHLLIPPRIAGNGIDTIESLIKQKNEARLKNPYLKNHLIKIDNHRLSIINDQGYNLSSIPEKGEHVSIDWKGGLSSGGDSLDITDQTHPLYKKLAEKAAKSIPGIDIVGVDIRAYNLFREPQKNQYAIMEVNTRPALGGHLFPSYGKPRNVAKDIVEYIINRALEGSGLMITTETLIEAIGFTKNFYFKNVVNKNGKYIYSYLPDKNEKAKKYNILRHAGTTYSILETYELMPDEELLKTAEAAINFFIAKVKNFEINGNLVSVVIEKDNVKLGGNALGIIMLAKYTQVTGNYEYLPLMQSMARWICEAQDKSGEFVIHKKGFSTNEVYNFTSEYYPGEAILSLVRLYQIDSDEDWLNSAELAAQYLIKVRDKEADIDTIIHDHWLLYALNELYRERPQELYFDHVLLISEAIIKNQIRDNKEHPDWNG

Nearest PDB structures (foldseek):
  7wae-assembly1_C  TM=8.174E-01  e=4.364E-24  Trichodesmium erythraeum IMS101
  7txv-assembly1_A  TM=7.250E-01  e=1.403E-24  Synechocystis sp. PCC 6714
  7lgn-assembly1_A  TM=5.798E-01  e=2.381E-22  Tatumella morbirosei
  7lgn-assembly1_B  TM=4.803E-01  e=4.176E-21  Tatumella morbirosei
  4iwx-assembly1_A  TM=8.156E-01  e=2.913E-10  Escherichia coli K-12

Solvent-accessible surface area (backbone atoms only — not comparable to full-atom values): 51730 Å² total; per-residue (Å²): 131,62,60,72,45,27,43,31,41,36,19,35,29,34,84,22,49,47,48,35,62,73,65,68,45,64,70,60,43,49,37,54,74,76,44,55,58,60,39,46,58,49,40,42,74,70,56,57,88,43,78,36,24,35,35,30,42,49,33,27,50,36,77,83,68,70,83,60,48,88,82,58,90,78,65,40,35,25,46,44,69,63,50,54,54,37,41,54,74,66,49,48,38,32,37,34,32,14,47,96,23,28,50,41,54,33,58,68,46,32,52,49,27,53,51,55,39,48,77,68,68,19,47,74,19,2,36,29,70,17,32,72,49,5,66,38,53,42,78,45,77,47,77,46,93,89,52,75,47,45,36,37,41,38,34,14,21,43,70,55,67,61,45,60,70,74,67,48,42,50,32,35,84,90,31,44,21,22,17,60,60,47,66,69,62,53,45,51,51,42,45,49,47,43,71,78,40,70,83,46,46,34,33,39,43,34,22,42,56,91,40,68,56,48,64,48,70,76,34,66,68,54,46,50,54,50,51,56,46,41,78,53,63,32,39,33,37,51,21,18,54,20,60,21,49,43,55,53,41,57,51,100,72,29,41,38,32,48,14,27,2,33,43,49,52,47,48,74,63,57,32,83,85,63,76,30,70,48,36,12,26,38,38,35,41,37,38,30,42,51,101,73,52,73,50,74,48,53,39,31,35,41,26,42,51,35,26,76,84,41,75,52,33,26,23,62,52,53,73,70,57,44,54,54,47,51,53,60,65,52,60,55,98,80,83,55,84,55,99,71,61,66,57,52,40,73,54,72,60,97,70,43,50,33,40,19,43,64,72,66,96,55,87,76,45,81,79,38,84,79,64,79,93,79,66,90,40,75,79,64,55,58,74,82,55,70,62,84,50,74,72,50,92,67,48,65,50,57,51,40,42,53,44,34,43,76,72,75,30,59,63,50,75,57,95,74,32,33,39,34,43,62,87,94,44,76,48,40,24,53,59,56,31,44,68,82,38,31,70,67,21,48,52,35,36,51,30,50,65,54,34,49,52,36,33,46,74,69,71,45,50,56,63,60,65,52,73,34,47,64,90,36,52,70,62,47,48,59,53,36,62,73,34,94,27,14,27,31,28,26,33,73,61,66,94,70,53,30,58,33,72,75,30,60,51,68,71,53,41,53,56,26,48,52,44,11,40,76,72,29,75,56,40,36,30,40,27,44,54,80,82,74,56,50,39,31,41,33,35,24,49,68,81,39,56,80,43,29,24,36,42,38,40,20,59,47,66,21,71,56,74,50,28,46,52,54,48,51,50,55,52,35,56,58,28,53,31,31,46,61,40,46,84,20,57,72,75,88,47,77,68,34,50,48,48,29,41,75,73,76,40,54,59,81,36,58,41,50,65,75,39,73,50,56,44,43,90,57,35,46,51,77,65,27,16,43,24,33,39,36,56,90,62,41,25,69,61,55,42,51,50,38,26,51,50,47,66,47,39,61,52,52,41,41,31,26,28,33,37,35,20,67,55,61,62,46,84,82,45,78,82,41,41,27,49,75,48,52,34,48,61,46,76,57,46,48,44,53,60,20,41,19,66,68,63,38,73,58,43,50,57,49,44,55,51,50,54,53,54,55,41,50,75,68,72,74,63,90,43,73,66,54,52,53,49,53,48,49,49,43,47,70,70,41,60,61,64,37,47,43,100,75,17,49,69,68,79,41,70,43,78,94,72,76,39,72,56,88,73,81,60,70,43,61,45,26,47,51,41,31,54,50,48,55,45,34,70,76,54,75,45,73,67,51,50,52,45,38,50,37,31,50,52,41,53,55,76,36,46,42,81,46,79,54,99,90,41,86,25,36,43,44,55,56,97,54,30,33,39,42,34,39,40,16,28,42,32,42,24,51,43,47,48,24,69,76,67,71,53,65,85,57,49,69,56,38,56,27,30,48,51,47,54,55,72,26,35,50,97,74,22,46,65,81,48,41,29,30,33,65,86,74,66,45,73,50,101,53,85,61,88,47,33,61,19,31,37,29,33,20,26,43,49,45,23,77,72,72,68,47,61,68,36,41,52,52,23,50,36,28,52,49,28,44,52,70,58,75,42,56,88,50,48,62,89,65,50,67,80,43,64,43,36,44,55,20,40,58,57,42,35,76,80,55,76,48,70,70,48,55,55,50,42,49,43,39,50,51,26,48,63,67,70,51,88,85,76,90,86,88,64,92,90,62,83,130